Protein AF-A0A1Y2ER48-F1 (afdb_monomer_lite)

Foldseek 3Di:
DDDDPPPPPDPPDDDPPPFQQQDAWADPAFFGWHFPVLLVVQVWDFDPPRGPPDDPGTTTTHQRWFDDPNAIFTWGFQVPAPADWDAPRDPGDRRTTTHRHFPQCQFFQPWFDDPPWIFTWHQQVPDDACADWAFPRTPHDRSTTGRTHFWPQFAQDWFDPVPFIFGWHQQVPDDACADWAFPRTPGDRSGTGRTNFKPQFFQDWFDPVPFIFTWHQQVPDDACADWAFPRTPGDRSGTTRTHDDFWPVWFQDWFDDPPFIFTWHQQVVDDACADWAAPRTPTDRSTTTRTHFWCVFFQDWFDDPPFIFTWHQQVPDDACADWAFPRTPGDRSGTGRTHHPKPQFAQDWFDPVPFIFGWHQQVVDDAQKDWAAPRTPIDRRTTTRTHFQFQDWFADPVGQIFTWHQQVVDDQPADWAAPRGHTDRRTTTRRPDPPPQAFQQDWFADPVGQIFGWHQVVVDPQCADWAAPRTPGDRRTTTRRHQPQFAQDWFDDPHFIFGWHQQVVDDAPADWAAPRTPHDRSTTTRGHHPPQQCQQAQDWFDDPLWIFGWHQQVVDDLPAFDWAADRTPTPRRTTTGTHLWPVQFQQPWFDDPPFIFGWHQCVVDPLPAFDWAAPRTRTHRSGTTRTHNPPPPVQWAQDWFDDPRFIFGWHQCVVDPQPDPDWAFPRTPDDRSGTTRTDDDDDDDDDDDDDDDADDFFFDWFDPPPWIWTKHQCVVDPAPDPDWDPPRTPHPSRIITRTDDPPDDDPPPDDDPPPFWFDWFDDDPWIWTKHFCVVDDDPDDDWDPDRTPDPRRITTDTDDDDDDDDAFQDWWDDPHFIFGKHFCVPDPAPDPDWAQVGGPDDPGITTHGDDDDDDDDFPWFQDWFDDPHFIWGWHQVVPDDQPQPDWDFPRIPGPRRIITRTDDDDDDDDDDDDDDDDDPWFFDWWDDPHFIFGKHQCVPDPAPDPDWAQVRTPGDPGITTHGDDDDDDDDDDWFFDWFDDPHFIWGWHQCVPDPQPDPDWAFPRTPDPRRIITRTDDDDDDDDDDDDDAAAAQDWFDDPHFIFGWHQQVVDDQPDPDWDPPRHDDPRIITRTDDDDDPDDPDDDDDPCVVVPPDDDDDDDDDDADVVPPVVPLVVVQVVCCVPVVDNDASVNSVVPDDHPAFDDDPVVPPVQPADEDEPDDPVVVVVCQDVQHKEKDWGDDPNAIWIKIWGHAQDDPDPVDDHPVRIDIDGQGRDPVSVSVVSVVDDDHYYYYDYDDDDDDDDD

pLDDT: mean 73.16, std 18.28, range [24.61, 97.31]

Structure (mmCIF, N/CA/C/O backbone):
data_AF-A0A1Y2ER48-F1
#
_entry.id   AF-A0A1Y2ER48-F1
#
loop_
_atom_site.group_PDB
_atom_site.id
_atom_site.type_symbol
_atom_site.label_atom_id
_atom_site.label_alt_id
_atom_site.label_comp_id
_atom_site.label_asym_id
_atom_site.label_entity_id
_atom_site.label_seq_id
_atom_site.pdbx_PDB_ins_code
_atom_site.Cartn_x
_atom_site.Cartn_y
_atom_site.Cartn_z
_atom_site.occupancy
_atom_site.B_iso_or_equiv
_atom_site.auth_seq_id
_atom_site.auth_comp_id
_atom_site.auth_asym_id
_atom_site.auth_atom_id
_atom_site.pdbx_PDB_model_num
ATOM 1 N N . MET A 1 1 ? -72.397 -48.674 6.078 1.00 40.19 1 MET A N 1
ATOM 2 C CA . MET A 1 1 ? -71.925 -48.818 7.472 1.00 40.19 1 MET A CA 1
ATOM 3 C C . MET A 1 1 ? -70.650 -48.005 7.613 1.00 40.19 1 MET A C 1
ATOM 5 O O . MET A 1 1 ? -69.672 -48.382 6.992 1.00 40.19 1 MET A O 1
ATOM 9 N N . HIS A 1 2 ? -70.646 -46.890 8.345 1.00 35.91 2 HIS A N 1
ATOM 10 C CA . HIS A 1 2 ? -69.395 -46.201 8.678 1.00 35.91 2 HIS A CA 1
ATOM 11 C C . HIS A 1 2 ? -69.471 -45.649 10.099 1.00 35.91 2 HIS A C 1
ATOM 13 O O . HIS A 1 2 ? -70.317 -44.817 10.417 1.00 35.91 2 HIS A O 1
ATOM 19 N N . ILE A 1 3 ? -68.620 -46.216 10.954 1.00 42.09 3 ILE A N 1
ATOM 20 C CA . ILE A 1 3 ? -68.550 -45.977 12.394 1.00 42.09 3 ILE A CA 1
ATOM 21 C C . ILE A 1 3 ? -67.647 -44.769 12.655 1.00 42.09 3 ILE A C 1
ATOM 23 O O . ILE A 1 3 ? -66.603 -44.597 12.031 1.00 42.09 3 ILE A O 1
ATOM 27 N N . ASN A 1 4 ? -68.105 -43.928 13.578 1.00 41.94 4 ASN A N 1
ATOM 28 C CA . ASN A 1 4 ? -67.608 -42.598 13.894 1.00 41.94 4 ASN A CA 1
ATOM 29 C C . ASN A 1 4 ? -66.475 -42.674 14.940 1.00 41.94 4 ASN A C 1
ATOM 31 O O . ASN A 1 4 ? -66.715 -42.994 16.101 1.00 41.94 4 ASN A O 1
ATOM 35 N N . THR A 1 5 ? -65.241 -42.370 14.535 1.00 43.50 5 THR A N 1
ATOM 36 C CA . THR A 1 5 ? -63.988 -42.485 15.317 1.00 43.50 5 THR A CA 1
ATOM 37 C C . THR A 1 5 ? -63.682 -41.287 16.231 1.00 43.50 5 THR A C 1
ATOM 39 O O . THR A 1 5 ? -62.557 -41.121 16.696 1.00 43.50 5 THR A O 1
ATOM 42 N N . ARG A 1 6 ? -64.670 -40.438 16.539 1.00 42.62 6 ARG A N 1
ATOM 43 C CA . ARG A 1 6 ? -64.454 -39.171 17.267 1.00 42.62 6 ARG A CA 1
ATOM 44 C C . ARG A 1 6 ? -64.224 -39.272 18.782 1.00 42.62 6 ARG A C 1
ATOM 46 O O . ARG A 1 6 ? -64.062 -38.232 19.405 1.00 42.62 6 ARG A O 1
ATOM 53 N N . PHE A 1 7 ? -64.178 -40.461 19.388 1.00 45.84 7 PHE A N 1
ATOM 54 C CA . PHE A 1 7 ? -64.230 -40.567 20.858 1.00 45.84 7 PHE A CA 1
ATOM 55 C C . PHE A 1 7 ? -62.987 -41.127 21.569 1.00 45.84 7 PHE A C 1
ATOM 57 O O . PHE A 1 7 ? -63.009 -41.254 22.787 1.00 45.84 7 PHE A O 1
ATOM 64 N N . VAL A 1 8 ? -61.884 -41.423 20.865 1.00 49.72 8 VAL A N 1
ATOM 65 C CA . VAL A 1 8 ? -60.679 -42.020 21.502 1.00 49.72 8 VAL A CA 1
ATOM 66 C C . VAL A 1 8 ? -59.425 -41.128 21.406 1.00 49.72 8 VAL A C 1
ATOM 68 O O . VAL A 1 8 ? -58.370 -41.472 21.925 1.00 49.72 8 VAL A O 1
ATOM 71 N N . LEU A 1 9 ? -59.523 -39.923 20.829 1.00 46.06 9 LEU A N 1
ATOM 72 C CA . LEU A 1 9 ? -58.372 -39.038 20.580 1.00 46.06 9 LEU A CA 1
ATOM 73 C C . LEU A 1 9 ? -58.344 -37.780 21.476 1.00 46.06 9 LEU A C 1
ATOM 75 O O . LEU A 1 9 ? -58.152 -36.670 20.988 1.00 46.06 9 LEU A O 1
ATOM 79 N N . SER A 1 10 ? -58.573 -37.916 22.787 1.00 44.12 10 SER A N 1
ATOM 80 C CA . SER A 1 10 ? -58.557 -36.761 23.713 1.00 44.12 10 SER A CA 1
ATOM 81 C C . SER A 1 10 ? -57.712 -36.938 24.981 1.00 44.12 10 SER A C 1
ATOM 83 O O . SER A 1 10 ? -57.860 -36.143 25.902 1.00 44.12 10 SER A O 1
ATOM 85 N N . LEU A 1 11 ? -56.797 -37.919 25.047 1.00 43.28 11 LEU A N 1
ATOM 86 C CA . LEU A 1 11 ? -56.017 -38.172 26.277 1.00 43.28 11 LEU A CA 1
ATOM 87 C C . LEU A 1 11 ? -54.481 -38.237 26.133 1.00 43.28 11 LEU A C 1
ATOM 89 O O . LEU A 1 11 ? -53.802 -38.589 27.089 1.00 43.28 11 LEU A O 1
ATOM 93 N N . LEU A 1 12 ? -53.891 -37.850 24.996 1.00 44.22 12 LEU A N 1
ATOM 94 C CA . LEU A 1 12 ? -52.426 -37.750 24.854 1.00 44.22 12 LEU A CA 1
ATOM 95 C C . LEU A 1 12 ? -52.010 -36.431 24.181 1.00 44.22 12 LEU A C 1
ATOM 97 O O . LEU A 1 12 ? -51.797 -36.412 22.977 1.00 44.22 12 LEU A O 1
ATOM 101 N N . ALA A 1 13 ? -51.898 -35.337 24.947 1.00 42.72 13 ALA A N 1
ATOM 102 C CA . ALA A 1 13 ? -51.039 -34.178 24.628 1.00 42.72 13 ALA A CA 1
ATOM 103 C C . ALA A 1 13 ? -51.078 -33.120 25.752 1.00 42.72 13 ALA A C 1
ATOM 105 O O . ALA A 1 13 ? -51.544 -32.001 25.563 1.00 42.72 13 ALA A O 1
ATOM 106 N N . ALA A 1 14 ? -50.578 -33.456 26.939 1.00 42.84 14 ALA A N 1
ATOM 107 C CA . ALA A 1 14 ? -50.195 -32.457 27.937 1.00 42.84 14 ALA A CA 1
ATOM 108 C C . ALA A 1 14 ? -48.797 -32.808 28.450 1.00 42.84 14 ALA A C 1
ATOM 110 O O . ALA A 1 14 ? -48.622 -33.253 29.579 1.00 42.84 14 ALA A O 1
ATOM 111 N N . ILE A 1 15 ? -47.797 -32.668 27.577 1.00 48.53 15 ILE A N 1
ATOM 112 C CA . ILE A 1 15 ? -46.402 -32.643 28.012 1.00 48.53 15 ILE A CA 1
ATOM 113 C C . ILE A 1 15 ? -46.152 -31.203 28.477 1.00 48.53 15 ILE A C 1
ATOM 115 O O . ILE A 1 15 ? -46.236 -30.295 27.644 1.00 48.53 15 ILE A O 1
ATOM 119 N N . PRO A 1 16 ? -45.887 -30.943 29.769 1.00 43.94 16 PRO A N 1
ATOM 120 C CA . PRO A 1 16 ? -45.388 -29.643 30.181 1.00 43.94 16 PRO A CA 1
ATOM 121 C C . PRO A 1 16 ? -44.050 -29.432 29.470 1.00 43.94 16 PRO A C 1
ATOM 123 O O . PRO A 1 16 ? -43.072 -30.124 29.742 1.00 43.94 16 PRO A O 1
ATOM 126 N N . THR A 1 17 ? -44.012 -28.510 28.509 1.00 49.41 17 THR A N 1
ATOM 127 C CA . THR A 1 17 ? -42.757 -28.010 27.946 1.00 49.41 17 THR A CA 1
ATOM 128 C C . THR A 1 17 ? -41.967 -27.417 29.103 1.00 49.41 17 THR A C 1
ATOM 130 O O . THR A 1 17 ? -42.352 -26.380 29.645 1.00 49.41 17 THR A O 1
ATOM 133 N N . VAL A 1 18 ? -40.938 -28.138 29.533 1.00 47.84 18 VAL A N 1
ATOM 134 C CA . VAL A 1 18 ? -40.094 -27.799 30.675 1.00 47.84 18 VAL A CA 1
ATOM 135 C C . VAL A 1 18 ? -39.464 -26.428 30.414 1.00 47.84 18 VAL A C 1
ATOM 137 O O . VAL A 1 18 ? -38.852 -26.205 29.371 1.00 47.84 18 VAL A O 1
ATOM 140 N N . PHE A 1 19 ? -39.695 -25.502 31.340 1.00 50.00 19 PHE A N 1
ATOM 141 C CA . PHE A 1 19 ? -39.232 -24.117 31.326 1.00 50.00 19 PHE A CA 1
ATOM 142 C C . PHE A 1 19 ? -37.706 -24.057 31.203 1.00 50.00 19 PHE A C 1
ATOM 144 O O . PHE A 1 19 ? -37.000 -24.644 32.024 1.00 50.00 19 PHE A O 1
ATOM 151 N N . ALA A 1 20 ? -37.177 -23.362 30.197 1.00 68.44 20 ALA A N 1
ATOM 152 C CA . ALA A 1 20 ? -35.742 -23.361 29.927 1.00 68.44 20 ALA A CA 1
ATOM 153 C C . ALA A 1 20 ? -35.018 -22.264 30.725 1.00 68.44 20 ALA A C 1
ATOM 155 O O . ALA A 1 20 ? -34.352 -21.402 30.153 1.00 68.44 20 ALA A O 1
ATOM 156 N N . VAL A 1 21 ? -35.110 -22.301 32.059 1.00 87.94 21 VAL A N 1
ATOM 157 C CA . VAL A 1 21 ? -34.095 -21.631 32.886 1.00 87.94 21 VAL A CA 1
ATOM 158 C C . VAL A 1 21 ? -32.742 -22.223 32.492 1.00 87.94 21 VAL A C 1
ATOM 160 O O . VAL A 1 21 ? -32.607 -23.440 32.376 1.00 87.94 21 VAL A O 1
ATOM 163 N N . ASN A 1 22 ? -31.754 -21.360 32.265 1.00 91.62 22 ASN A N 1
ATOM 164 C CA . ASN A 1 22 ? -30.463 -21.663 31.638 1.00 91.62 22 ASN A CA 1
ATOM 165 C C . ASN A 1 22 ? -30.495 -21.910 30.115 1.00 91.62 22 ASN A C 1
ATOM 167 O O . ASN A 1 22 ? -29.475 -22.278 29.541 1.00 91.62 22 ASN A O 1
ATOM 171 N N . GLY A 1 23 ? -31.627 -21.688 29.444 1.00 92.50 23 GLY A N 1
ATOM 172 C CA . GLY A 1 23 ? -31.725 -21.729 27.984 1.00 92.50 23 GLY A CA 1
ATOM 173 C C . GLY A 1 23 ? -31.252 -20.440 27.306 1.00 92.50 23 GLY A C 1
ATOM 174 O O . GLY A 1 23 ? -31.146 -19.388 27.943 1.00 92.50 23 GLY A O 1
ATOM 175 N N . LYS A 1 24 ? -31.000 -20.515 25.990 1.00 93.56 24 LYS A N 1
ATOM 176 C CA . LYS A 1 24 ? -30.759 -19.338 25.135 1.00 93.56 24 LYS A CA 1
ATOM 177 C C . LYS A 1 24 ? -31.952 -18.390 25.161 1.00 93.56 24 LYS A C 1
ATOM 179 O O . LYS A 1 24 ? -33.103 -18.827 25.151 1.00 93.56 24 LYS A O 1
ATOM 184 N N . CYS A 1 25 ? -31.670 -17.095 25.098 1.00 94.12 25 CYS A N 1
ATOM 185 C CA . CYS A 1 25 ? -32.704 -16.106 24.834 1.00 94.12 25 CYS A CA 1
ATOM 186 C C . CYS A 1 25 ? -33.351 -16.308 23.453 1.00 94.12 25 CYS A C 1
ATOM 188 O O . CYS A 1 25 ? -32.705 -16.709 22.484 1.00 94.12 25 CYS A O 1
ATOM 190 N N . ALA A 1 26 ? -34.637 -15.985 23.350 1.00 91.62 26 ALA A N 1
ATOM 191 C CA . ALA A 1 26 ? -35.367 -15.948 22.090 1.00 91.62 26 ALA A CA 1
ATOM 192 C C . ALA A 1 26 ? -34.934 -14.752 21.212 1.00 91.62 26 ALA A C 1
ATOM 194 O O . ALA A 1 26 ? -34.232 -13.842 21.657 1.00 91.62 26 ALA A O 1
ATOM 195 N N . ASN A 1 27 ? -35.399 -14.735 19.957 1.00 88.25 27 ASN A N 1
ATOM 196 C CA . ASN A 1 27 ? -35.207 -13.635 18.999 1.00 88.25 27 ASN A CA 1
ATOM 197 C C . ASN A 1 27 ? -33.740 -13.342 18.619 1.00 88.25 27 ASN A C 1
ATOM 199 O O . ASN A 1 27 ? -33.394 -12.196 18.340 1.00 88.25 27 ASN A O 1
ATOM 203 N N . GLY A 1 28 ? -32.873 -14.362 18.608 1.00 84.69 28 GLY A N 1
ATOM 204 C CA . GLY A 1 28 ? -31.480 -14.228 18.151 1.00 84.69 28 GLY A CA 1
ATOM 205 C C . GLY A 1 28 ? -30.582 -13.407 19.081 1.00 84.69 28 GLY A C 1
ATOM 206 O O . GLY A 1 28 ? -29.547 -12.903 18.652 1.00 84.69 28 GLY A O 1
ATOM 207 N N . ARG A 1 29 ? -30.985 -13.234 20.343 1.00 91.06 29 ARG A N 1
ATOM 208 C CA . ARG A 1 29 ? -30.207 -12.516 21.355 1.00 91.06 29 ARG A CA 1
ATOM 209 C C . ARG A 1 29 ? -29.170 -13.432 22.002 1.00 91.06 29 ARG A C 1
ATOM 211 O O . ARG A 1 29 ? -29.495 -14.526 22.459 1.00 91.06 29 ARG A O 1
ATOM 218 N N . ASN A 1 30 ? -27.934 -12.945 22.093 1.00 90.88 30 ASN A N 1
ATOM 219 C CA . ASN A 1 30 ? -26.825 -13.653 22.730 1.00 90.88 30 ASN A CA 1
ATOM 220 C C . ASN A 1 30 ? -26.889 -13.452 24.250 1.00 90.88 30 ASN A C 1
ATOM 222 O O . ASN A 1 30 ? -26.305 -12.517 24.801 1.00 90.88 30 ASN A O 1
ATOM 226 N N . GLY A 1 31 ? -27.645 -14.318 24.919 1.00 94.69 31 GLY A N 1
ATOM 227 C CA . GLY A 1 31 ? -27.828 -14.290 26.364 1.00 94.69 31 GLY A CA 1
ATOM 228 C C . GLY A 1 31 ? -28.447 -15.575 26.900 1.00 94.69 31 GLY A C 1
ATOM 229 O O . GLY A 1 31 ? -28.798 -16.480 26.139 1.00 94.69 31 GLY A O 1
ATOM 230 N N . ILE A 1 32 ? -28.598 -15.633 28.220 1.00 96.38 32 ILE A N 1
ATOM 231 C CA . ILE A 1 32 ? -29.151 -16.781 28.944 1.00 96.38 32 ILE A CA 1
ATOM 232 C C . ILE A 1 32 ? -30.364 -16.369 29.787 1.00 96.38 32 ILE A C 1
ATOM 234 O O . ILE A 1 32 ? -30.383 -15.293 30.385 1.00 96.38 32 ILE A O 1
ATOM 238 N N . CYS A 1 33 ? -31.384 -17.220 29.852 1.00 95.81 33 CYS A N 1
ATOM 239 C CA . CYS A 1 33 ? -32.574 -17.000 30.671 1.00 95.81 33 CYS A CA 1
ATOM 240 C C . CYS A 1 33 ? -32.323 -17.397 32.131 1.00 95.81 33 CYS A C 1
ATOM 242 O O . CYS A 1 33 ? -32.301 -18.580 32.469 1.00 95.81 33 CYS A O 1
ATOM 244 N N . ILE A 1 34 ? -32.114 -16.405 33.003 1.00 95.62 34 ILE A N 1
ATOM 245 C CA . ILE A 1 34 ? -31.800 -16.588 34.433 1.00 95.62 34 ILE A CA 1
ATOM 246 C C . ILE A 1 34 ? -32.534 -15.563 35.304 1.00 95.62 34 ILE A C 1
ATOM 248 O O . ILE A 1 34 ? -33.138 -14.608 34.810 1.00 95.62 34 ILE A O 1
ATOM 252 N N . ALA A 1 35 ? -32.487 -15.745 36.625 1.00 95.81 35 ALA A N 1
ATOM 253 C CA . ALA A 1 35 ? -33.073 -14.793 37.557 1.00 95.81 35 ALA A CA 1
ATOM 254 C C . ALA A 1 35 ? -32.411 -13.408 37.447 1.00 95.81 35 ALA A C 1
ATOM 256 O O . ALA A 1 35 ? -31.191 -13.289 37.342 1.00 95.81 35 ALA A O 1
ATOM 257 N N . THR A 1 36 ? -33.222 -12.352 37.536 1.00 94.94 36 THR A N 1
ATOM 258 C CA . THR A 1 36 ? -32.786 -10.947 37.429 1.00 94.94 36 THR A CA 1
ATOM 259 C C . THR A 1 36 ? -31.663 -10.628 38.424 1.00 94.94 36 THR A C 1
ATOM 261 O O . THR A 1 36 ? -30.679 -10.000 38.048 1.00 94.94 36 THR A O 1
ATOM 264 N N . GLY A 1 37 ? -31.758 -11.125 39.664 1.00 95.81 37 GLY A N 1
ATOM 265 C CA . GLY A 1 37 ? -30.706 -10.955 40.675 1.00 95.81 37 GLY A CA 1
ATOM 266 C C . GLY A 1 37 ? -29.392 -11.652 40.305 1.00 95.81 37 GLY A C 1
ATOM 267 O O . GLY A 1 37 ? -28.325 -11.065 40.450 1.00 95.81 37 GLY A O 1
ATOM 268 N N . THR A 1 38 ? -29.456 -12.867 39.748 1.00 96.00 38 THR A N 1
ATOM 269 C CA . THR A 1 38 ? -28.268 -13.575 39.245 1.00 96.00 38 THR A CA 1
ATOM 270 C C . THR A 1 38 ? -27.633 -12.814 38.087 1.00 96.00 38 THR A C 1
ATOM 272 O O . THR A 1 38 ? -26.420 -12.656 38.066 1.00 96.00 38 THR A O 1
ATOM 275 N N . CYS A 1 39 ? -28.437 -12.288 37.160 1.00 96.50 39 CYS A N 1
ATOM 276 C CA . CYS A 1 39 ? -27.930 -11.482 36.053 1.00 96.50 39 CYS A CA 1
ATOM 277 C C . CYS A 1 39 ? -27.135 -10.262 36.543 1.00 96.50 39 CYS A C 1
ATOM 279 O O . CYS A 1 39 ? -25.997 -10.059 36.119 1.00 96.50 39 CYS A O 1
ATOM 281 N N . SER A 1 40 ? -27.696 -9.503 37.493 1.00 95.69 40 SER A N 1
ATOM 282 C CA . SER A 1 40 ? -27.035 -8.330 38.075 1.00 95.69 40 SER A CA 1
ATOM 283 C C . SER A 1 40 ? -25.745 -8.682 38.821 1.00 95.69 40 SER A C 1
ATOM 285 O O . SER A 1 40 ? -24.763 -7.956 38.697 1.00 95.69 40 SER A O 1
ATOM 287 N N . ASN A 1 41 ? -25.705 -9.811 39.539 1.00 96.44 41 ASN A N 1
ATOM 288 C CA . ASN A 1 41 ? -24.506 -10.252 40.267 1.00 96.44 41 ASN A CA 1
ATOM 289 C C . ASN A 1 41 ? -23.323 -10.579 39.344 1.00 96.44 41 ASN A C 1
ATOM 291 O O . ASN A 1 41 ? -22.175 -10.457 39.758 1.00 96.44 41 ASN A O 1
ATOM 295 N N . TYR A 1 42 ? -23.596 -10.973 38.099 1.00 95.75 42 TYR A N 1
ATOM 296 C CA . TYR A 1 42 ? -22.577 -11.220 37.077 1.00 95.75 42 TYR A CA 1
ATOM 297 C C . TYR A 1 42 ? -22.378 -10.020 36.131 1.00 95.75 42 TYR A C 1
ATOM 299 O O . TYR A 1 42 ? -21.743 -10.154 35.088 1.00 95.75 42 TYR A O 1
ATOM 307 N N . GLY A 1 43 ? -22.929 -8.846 36.462 1.00 95.38 43 GLY A N 1
ATOM 308 C CA . GLY A 1 43 ? -22.774 -7.626 35.663 1.00 95.38 43 GLY A CA 1
ATOM 309 C C . GLY A 1 43 ? -23.497 -7.643 34.309 1.00 95.38 43 GLY A C 1
ATOM 310 O O . GLY A 1 43 ? -23.224 -6.792 33.463 1.00 95.38 43 GLY A O 1
ATOM 311 N N . GLY A 1 44 ? -24.409 -8.593 34.086 1.00 96.00 44 GLY A N 1
ATOM 312 C CA . GLY A 1 44 ? -25.192 -8.686 32.856 1.00 96.00 44 GLY A CA 1
ATOM 313 C C . GLY A 1 44 ? -26.348 -7.681 32.799 1.00 96.00 44 GLY A C 1
ATOM 314 O O . GLY A 1 44 ? -26.781 -7.118 33.807 1.00 96.00 44 GLY A O 1
ATOM 315 N N . ARG A 1 45 ? -26.891 -7.461 31.598 1.00 96.56 45 ARG A N 1
ATOM 316 C CA . ARG A 1 45 ? -28.082 -6.628 31.356 1.00 96.56 45 ARG A CA 1
ATOM 317 C C . ARG A 1 45 ? -29.305 -7.505 31.136 1.00 96.56 45 ARG A C 1
ATOM 319 O O . ARG A 1 45 ? -29.261 -8.427 30.330 1.00 96.56 45 ARG A O 1
ATOM 326 N N . THR A 1 46 ? -30.411 -7.198 31.808 1.00 95.88 46 THR A N 1
ATOM 327 C CA . THR A 1 46 ? -31.665 -7.939 31.618 1.00 95.88 46 THR A CA 1
ATOM 328 C C . THR A 1 46 ? -32.527 -7.350 30.504 1.00 95.88 46 THR A C 1
ATOM 330 O O . THR A 1 46 ? -32.599 -6.134 30.331 1.00 95.88 46 THR A O 1
ATOM 333 N N . SER A 1 47 ? -33.233 -8.213 29.772 1.00 94.12 47 SER A N 1
ATOM 334 C CA . SER A 1 47 ? -34.270 -7.831 28.813 1.00 94.12 47 SER A CA 1
ATOM 335 C C . SER A 1 47 ? -35.561 -8.632 29.035 1.00 94.12 47 SER A C 1
ATOM 337 O O . SER A 1 47 ? -35.542 -9.837 29.302 1.00 94.12 47 SER A O 1
ATOM 339 N N . ASN A 1 48 ? -36.700 -7.935 28.975 1.00 93.06 48 ASN A N 1
ATOM 340 C CA . ASN A 1 48 ? -38.026 -8.513 29.216 1.00 93.06 48 ASN A CA 1
ATOM 341 C C . ASN A 1 48 ? -38.560 -9.219 27.958 1.00 93.06 48 ASN A C 1
ATOM 343 O O . ASN A 1 48 ? -38.285 -8.786 26.843 1.00 93.06 48 ASN A O 1
ATOM 347 N N . GLY A 1 49 ? -39.364 -10.273 28.141 1.00 89.88 49 GLY A N 1
ATOM 348 C CA . GLY A 1 49 ? -40.102 -10.938 27.055 1.00 89.88 49 GLY A CA 1
ATOM 349 C C . GLY A 1 49 ? -39.264 -11.811 26.113 1.00 89.88 49 GLY A C 1
ATOM 350 O O . GLY A 1 49 ? -39.818 -12.440 25.219 1.00 89.88 49 GLY A O 1
ATOM 351 N N . ASN A 1 50 ? -37.947 -11.889 26.321 1.00 93.38 50 ASN A N 1
ATOM 352 C CA . ASN A 1 50 ? -37.036 -12.690 25.497 1.00 93.38 50 ASN A CA 1
ATOM 353 C C . ASN A 1 50 ? -36.775 -14.091 26.060 1.00 93.38 50 ASN A C 1
ATOM 355 O O . ASN A 1 50 ? -35.933 -14.807 25.528 1.00 93.38 50 ASN A O 1
ATOM 359 N N . CYS A 1 51 ? -37.482 -14.485 27.117 1.00 93.38 51 CYS A N 1
ATOM 360 C CA . CYS A 1 51 ? -37.439 -15.844 27.633 1.00 93.38 51 CYS A CA 1
ATOM 361 C C . CYS A 1 51 ? -38.819 -16.506 27.511 1.00 93.38 51 CYS A C 1
ATOM 363 O O . CYS A 1 51 ? -39.820 -15.875 27.872 1.00 93.38 51 CYS A O 1
ATOM 365 N N . PRO A 1 52 ? -38.923 -17.728 26.955 1.00 83.06 52 PRO A N 1
ATOM 366 C CA . PRO A 1 52 ? -40.218 -18.331 26.658 1.00 83.06 52 PRO A CA 1
ATOM 367 C C . PRO A 1 52 ? -40.998 -18.697 27.931 1.00 83.06 52 PRO A C 1
ATOM 369 O O . PRO A 1 52 ? -40.664 -19.666 28.597 1.00 83.06 52 PRO A O 1
ATOM 372 N N . ARG A 1 53 ? -42.109 -17.989 28.197 1.00 72.06 53 ARG A N 1
ATOM 373 C CA . ARG A 1 53 ? -43.092 -18.288 29.268 1.00 72.06 53 ARG A CA 1
ATOM 374 C C . ARG A 1 53 ? -42.575 -18.184 30.711 1.00 72.06 53 ARG A C 1
ATOM 376 O O . ARG A 1 53 ? -43.179 -18.777 31.605 1.00 72.06 53 ARG A O 1
ATOM 383 N N . ASP A 1 54 ? -41.521 -17.418 30.964 1.00 72.69 54 ASP A N 1
ATOM 384 C CA . ASP A 1 54 ? -40.942 -17.410 32.305 1.00 72.69 54 ASP A CA 1
ATOM 385 C C . ASP A 1 54 ? -41.633 -16.441 33.279 1.00 72.69 54 ASP A C 1
ATOM 387 O O . ASP A 1 54 ? -42.190 -15.411 32.895 1.00 72.69 54 ASP A O 1
ATOM 391 N N . GLY A 1 55 ? -41.600 -16.797 34.569 1.00 78.25 55 GLY A N 1
ATOM 392 C CA . GLY A 1 55 ? -42.165 -15.988 35.650 1.00 78.25 55 GLY A CA 1
ATOM 393 C C . GLY A 1 55 ? -41.478 -14.627 35.798 1.00 78.25 55 GLY A C 1
ATOM 394 O O . GLY A 1 55 ? -40.351 -14.436 35.350 1.00 78.25 55 GLY A O 1
ATOM 395 N N . ASN A 1 56 ? -42.134 -13.695 36.499 1.00 84.62 56 ASN A N 1
ATOM 396 C CA . ASN A 1 56 ? -41.760 -12.271 36.593 1.00 84.62 56 ASN A CA 1
ATOM 397 C C . ASN A 1 56 ? -40.275 -11.971 36.915 1.00 84.62 56 ASN A C 1
ATOM 399 O O . ASN A 1 56 ? -39.794 -10.883 36.596 1.00 84.62 56 ASN A O 1
ATOM 403 N N . ASN A 1 57 ? -39.550 -12.910 37.536 1.00 90.94 57 ASN A N 1
ATOM 404 C CA . ASN A 1 57 ? -38.151 -12.743 37.938 1.00 90.94 57 ASN A CA 1
ATOM 405 C C . ASN A 1 57 ? -37.112 -13.364 36.995 1.00 90.94 57 ASN A C 1
ATOM 407 O O . ASN A 1 57 ? -35.925 -13.109 37.206 1.00 90.94 57 ASN A O 1
ATOM 411 N N . ILE A 1 58 ? -37.503 -14.135 35.980 1.00 93.69 58 ILE A N 1
ATOM 412 C CA . ILE A 1 58 ? -36.575 -14.693 34.990 1.00 93.69 58 ILE A CA 1
ATOM 413 C C . ILE A 1 58 ? -36.579 -13.799 33.755 1.00 93.69 58 ILE A C 1
ATOM 415 O O . ILE A 1 58 ? -37.624 -13.488 33.186 1.00 93.69 58 ILE A O 1
ATOM 419 N N . LYS A 1 59 ? -35.391 -13.354 33.358 1.00 94.25 59 LYS A N 1
ATOM 420 C CA . LYS A 1 59 ? -35.203 -12.450 32.226 1.00 94.25 59 LYS A CA 1
ATOM 421 C C . LYS A 1 59 ? -34.023 -12.917 31.396 1.00 94.25 59 LYS A C 1
ATOM 423 O O . LYS A 1 59 ? -33.132 -13.606 31.890 1.00 94.25 59 LYS A O 1
ATOM 428 N N . CYS A 1 60 ? -34.004 -12.500 30.137 1.00 96.19 60 CYS A N 1
ATOM 429 C CA . CYS A 1 60 ? -32.862 -12.752 29.276 1.00 96.19 60 CYS A CA 1
ATOM 430 C C . CYS A 1 60 ? -31.704 -11.877 29.753 1.00 96.19 60 CYS A C 1
ATOM 432 O O . CYS A 1 60 ? -31.829 -10.652 29.754 1.00 96.19 60 CYS A O 1
ATOM 434 N N . CYS A 1 61 ? -30.616 -12.501 30.189 1.00 97.19 61 CYS A N 1
ATOM 435 C CA . CYS A 1 61 ? -29.412 -11.837 30.652 1.00 97.19 61 CYS A CA 1
ATOM 436 C C . CYS A 1 61 ? -28.355 -11.821 29.544 1.00 97.19 61 CYS A C 1
ATOM 438 O O . CYS A 1 61 ? -27.875 -12.869 29.114 1.00 97.19 61 CYS A O 1
ATOM 440 N N . GLU A 1 62 ? -28.000 -10.627 29.089 1.00 96.50 62 GLU A N 1
ATOM 441 C CA . GLU A 1 62 ? -27.086 -10.367 27.976 1.00 96.50 62 GLU A CA 1
ATOM 442 C C . GLU A 1 62 ? -25.818 -9.664 28.473 1.00 96.50 62 GLU A C 1
ATOM 444 O O . GLU A 1 62 ? -25.803 -9.087 29.561 1.00 96.50 62 GLU A O 1
ATOM 449 N N . ASN A 1 63 ? -24.770 -9.638 27.643 1.00 94.75 63 ASN A N 1
ATOM 450 C CA . ASN A 1 63 ? -23.521 -8.906 27.910 1.00 94.75 63 ASN A CA 1
ATOM 451 C C . ASN A 1 63 ? -22.867 -9.254 29.257 1.00 94.75 63 ASN A C 1
ATOM 453 O O . ASN A 1 63 ? -22.304 -8.389 29.924 1.00 94.75 63 ASN A O 1
ATOM 457 N N . ILE A 1 64 ? -22.952 -10.520 29.660 1.00 96.94 64 ILE A N 1
ATOM 458 C CA . ILE A 1 64 ? -22.293 -11.000 30.869 1.00 96.94 64 ILE A CA 1
ATOM 459 C C . ILE A 1 64 ? -20.793 -11.110 30.569 1.00 96.94 64 ILE A C 1
ATOM 461 O O . ILE A 1 64 ? -20.374 -11.922 29.736 1.00 96.94 64 ILE A O 1
ATOM 465 N N . SER A 1 65 ? -19.984 -10.276 31.216 1.00 95.56 65 SER A N 1
ATOM 466 C CA . SER A 1 65 ? -18.528 -10.355 31.133 1.00 95.56 65 SER A CA 1
ATOM 467 C C . SER A 1 65 ? -17.990 -11.405 32.104 1.00 95.56 65 SER A C 1
ATOM 469 O O . SER A 1 65 ? -18.606 -11.742 33.114 1.00 95.56 65 SER A O 1
ATOM 471 N N . CYS A 1 66 ? -16.824 -11.951 31.788 1.00 96.06 66 CYS A N 1
ATOM 472 C CA . CYS A 1 66 ? -16.116 -12.886 32.651 1.00 96.06 66 CYS A CA 1
ATOM 473 C C . CYS A 1 66 ? -14.619 -12.590 32.592 1.00 96.06 66 CYS A C 1
ATOM 475 O O . CYS A 1 66 ? -14.133 -12.062 31.596 1.00 96.06 66 CYS A O 1
ATOM 477 N N . ASN A 1 67 ? -13.881 -12.915 33.652 1.00 95.06 67 ASN A N 1
ATOM 478 C CA . ASN A 1 67 ? -12.429 -12.764 33.684 1.00 95.06 67 ASN A CA 1
ATOM 479 C C . ASN A 1 67 ? -11.785 -14.090 34.100 1.00 95.06 67 ASN A C 1
ATOM 481 O O . ASN A 1 67 ? -12.196 -14.706 35.092 1.00 95.06 67 ASN A O 1
ATOM 485 N N . VAL A 1 68 ? -10.798 -14.544 33.330 1.00 95.50 68 VAL A N 1
ATOM 486 C CA . VAL A 1 68 ? -9.996 -15.725 33.655 1.00 95.50 68 VAL A CA 1
ATOM 487 C C . VAL A 1 68 ? -8.530 -15.347 33.561 1.00 95.50 68 VAL A C 1
ATOM 489 O O . VAL A 1 68 ? -8.069 -14.929 32.510 1.00 95.50 68 VAL A O 1
ATOM 492 N N . ASN A 1 69 ? -7.795 -15.503 34.664 1.00 93.00 69 ASN A N 1
ATOM 493 C CA . ASN A 1 69 ? -6.361 -15.206 34.742 1.00 93.00 69 ASN A CA 1
ATOM 494 C C . ASN A 1 69 ? -5.982 -13.780 34.286 1.00 93.00 69 ASN A C 1
ATOM 496 O O . ASN A 1 69 ? -4.915 -13.580 33.721 1.00 93.00 69 ASN A O 1
ATOM 500 N N . GLY A 1 70 ? -6.849 -12.789 34.520 1.00 91.56 70 GLY A N 1
ATOM 501 C CA . GLY A 1 70 ? -6.628 -11.401 34.102 1.00 91.56 70 GLY A CA 1
ATOM 502 C C . GLY A 1 70 ? -7.153 -11.082 32.701 1.00 91.56 70 GLY A C 1
ATOM 503 O O . GLY A 1 70 ? -7.338 -9.910 32.382 1.00 91.56 70 GLY A O 1
ATOM 504 N N . GLU A 1 71 ? -7.487 -12.088 31.894 1.00 92.12 71 GLU A N 1
ATOM 505 C CA . GLU A 1 71 ? -8.032 -11.904 30.552 1.00 92.12 71 GLU A CA 1
ATOM 506 C C . GLU A 1 71 ? -9.560 -11.754 30.585 1.00 92.12 71 GLU A C 1
ATOM 508 O O . GLU A 1 71 ? -10.283 -12.573 31.161 1.00 92.12 71 GLU A O 1
ATOM 513 N N . SER A 1 72 ? -10.059 -10.692 29.948 1.00 93.69 72 SER A N 1
ATOM 514 C CA . SER A 1 72 ? -11.491 -10.403 29.843 1.00 93.69 72 SER A CA 1
ATOM 515 C C . SER A 1 72 ? -12.125 -11.183 28.690 1.00 93.69 72 SER A C 1
ATOM 517 O O . SER A 1 72 ? -11.719 -11.061 27.535 1.00 93.69 72 SER A O 1
ATOM 519 N N . GLY A 1 73 ? -13.158 -11.957 29.003 1.00 95.50 73 GLY A N 1
ATOM 520 C CA . GLY A 1 73 ? -13.988 -12.693 28.059 1.00 95.50 73 GLY A CA 1
ATOM 521 C C . GLY A 1 73 ? -15.455 -12.277 28.111 1.00 95.50 73 GLY A C 1
ATOM 522 O O . GLY A 1 73 ? -15.874 -11.401 28.873 1.00 95.50 73 GLY A O 1
ATOM 523 N N . SER A 1 74 ? -16.263 -12.937 27.290 1.00 96.25 74 SER A N 1
ATOM 524 C CA . SER A 1 74 ? -17.720 -12.802 27.297 1.00 96.25 74 SER A CA 1
ATOM 525 C C . SER A 1 74 ? -18.365 -14.166 27.490 1.00 96.25 74 SER A C 1
ATOM 527 O O . SER A 1 74 ? -17.954 -15.146 26.871 1.00 96.25 74 SER A O 1
ATOM 529 N N . CYS A 1 75 ? -19.377 -14.239 28.346 1.00 97.06 75 CYS A N 1
ATOM 530 C CA . CYS A 1 75 ? -20.139 -15.461 28.540 1.00 97.06 75 CYS A CA 1
ATOM 531 C C . CYS A 1 75 ? -21.057 -15.720 27.347 1.00 97.06 75 CYS A C 1
ATOM 533 O O . CYS A 1 75 ? -21.853 -14.861 26.970 1.00 97.06 75 CYS A O 1
ATOM 535 N N . MET A 1 76 ? -20.945 -16.908 26.766 1.00 96.25 76 MET A N 1
ATOM 536 C CA . MET A 1 76 ? -21.767 -17.358 25.645 1.00 96.25 76 MET A CA 1
ATOM 537 C C . MET A 1 76 ? -21.867 -18.881 25.647 1.00 96.25 76 MET A C 1
ATOM 539 O O . MET A 1 76 ? -21.149 -19.566 26.383 1.00 96.25 76 MET A O 1
ATOM 543 N N . PHE A 1 77 ? -22.754 -19.431 24.824 1.00 96.06 77 PHE A N 1
ATOM 544 C CA . PHE A 1 77 ? -22.837 -20.878 24.691 1.00 96.06 77 PHE A CA 1
ATOM 545 C C . PHE A 1 77 ? -21.551 -21.415 24.056 1.00 96.06 77 PHE A C 1
ATOM 547 O O . PHE A 1 77 ? -20.973 -20.794 23.167 1.00 96.06 77 PHE A O 1
ATOM 554 N N . ALA A 1 78 ? -21.074 -22.567 24.523 1.00 94.75 78 ALA A N 1
ATOM 555 C CA . ALA A 1 78 ? -19.783 -23.124 24.129 1.00 94.75 78 ALA A CA 1
ATOM 556 C C . ALA A 1 78 ? -19.673 -23.338 22.609 1.00 94.75 78 ALA A C 1
ATOM 558 O O . ALA A 1 78 ? -18.587 -23.211 22.057 1.00 94.75 78 ALA A O 1
ATOM 559 N N . ASN A 1 79 ? -20.796 -23.600 21.933 1.00 93.69 79 ASN A N 1
ATOM 560 C CA . ASN A 1 79 ? -20.869 -23.733 20.477 1.00 93.69 79 ASN A CA 1
ATOM 561 C C . ASN A 1 79 ? -20.838 -22.398 19.707 1.00 93.69 79 ASN A C 1
ATOM 563 O O . ASN A 1 79 ? -20.669 -22.414 18.494 1.00 93.69 79 ASN A O 1
ATOM 567 N N . GLU A 1 80 ? -21.000 -21.261 20.382 1.00 93.75 80 GLU A N 1
ATOM 568 C CA . GLU A 1 80 ? -20.900 -19.911 19.805 1.00 93.75 80 GLU A CA 1
ATOM 569 C C . GLU A 1 80 ? -19.531 -19.269 20.063 1.00 93.75 80 GLU A C 1
ATOM 571 O O . GLU A 1 80 ? -19.212 -18.224 19.496 1.00 93.75 80 GLU A O 1
ATOM 576 N N . CYS A 1 81 ? -18.707 -19.884 20.914 1.00 93.56 81 CYS A N 1
ATOM 577 C CA . CYS A 1 81 ? -17.387 -19.370 21.232 1.00 93.56 81 CYS A CA 1
ATOM 578 C C . CYS A 1 81 ? -16.384 -19.685 20.120 1.00 93.56 81 CYS A C 1
ATOM 580 O O . CYS A 1 81 ? -16.004 -20.833 19.911 1.00 93.56 81 CYS A O 1
ATOM 582 N N . SER A 1 82 ? -15.872 -18.643 19.465 1.00 90.75 82 SER A N 1
ATOM 583 C CA . SER A 1 82 ? -14.754 -18.742 18.517 1.00 90.75 82 SER A CA 1
ATOM 584 C C . SER A 1 82 ? -13.370 -18.707 19.194 1.00 90.75 82 SER A C 1
ATOM 586 O O . SER A 1 82 ? -12.354 -18.540 18.521 1.00 90.75 82 SER A O 1
ATOM 588 N N . GLY A 1 83 ? -13.320 -18.771 20.527 1.00 92.44 83 GLY A N 1
ATOM 589 C CA . GLY A 1 83 ? -12.120 -18.635 21.355 1.00 92.44 83 GLY A CA 1
ATOM 590 C C . GLY A 1 83 ? -11.931 -19.790 22.344 1.00 92.44 83 GLY A C 1
ATOM 591 O O . GLY A 1 83 ? -12.466 -20.880 22.152 1.00 92.44 83 GLY A O 1
ATOM 592 N N . THR A 1 84 ? -11.166 -19.564 23.414 1.00 94.06 84 THR A N 1
ATOM 593 C CA . THR A 1 84 ? -10.973 -20.566 24.475 1.00 94.06 84 THR A CA 1
ATOM 594 C C . THR A 1 84 ? -12.124 -20.482 25.475 1.00 94.06 84 THR A C 1
ATOM 596 O O . THR A 1 84 ? -12.407 -19.410 26.014 1.00 94.06 84 THR A O 1
ATOM 599 N N . THR A 1 85 ? -12.797 -21.608 25.730 1.00 96.44 85 THR A N 1
ATOM 600 C CA . THR A 1 85 ? -13.907 -21.676 26.692 1.00 96.44 85 THR A CA 1
ATOM 601 C C . THR A 1 85 ? -13.433 -22.079 28.086 1.00 96.44 85 THR A C 1
ATOM 603 O O . THR A 1 85 ? -12.757 -23.097 28.226 1.00 96.44 85 THR A O 1
ATOM 606 N N . TYR A 1 86 ? -13.896 -21.380 29.121 1.00 96.31 86 TYR A N 1
ATOM 607 C CA . TYR A 1 86 ? -13.655 -21.724 30.525 1.00 96.31 86 TYR A CA 1
ATOM 608 C C . TYR A 1 86 ? -14.975 -21.983 31.261 1.00 96.31 86 TYR A C 1
ATOM 610 O O . TYR A 1 86 ? -15.868 -21.130 31.304 1.00 96.31 86 TYR A O 1
ATOM 618 N N . SER A 1 87 ? -15.107 -23.176 31.844 1.00 96.00 87 SER A N 1
ATOM 619 C CA . SER A 1 87 ? -16.285 -23.589 32.618 1.00 96.00 87 SER A CA 1
ATOM 620 C C . SER A 1 87 ? -16.346 -22.895 33.989 1.00 96.00 87 SER A C 1
ATOM 622 O O . SER A 1 87 ? -15.313 -22.559 34.564 1.00 96.00 87 SER A O 1
ATOM 624 N N . GLY A 1 88 ? -17.553 -22.704 34.536 1.00 94.38 88 GLY A N 1
ATOM 625 C CA . GLY A 1 88 ? -17.763 -22.208 35.910 1.00 94.38 88 GLY A CA 1
ATOM 626 C C . GLY A 1 88 ? -17.499 -20.712 36.128 1.00 94.38 88 GLY A C 1
ATOM 627 O O . GLY A 1 88 ? -17.548 -20.233 37.256 1.00 94.38 88 GLY A O 1
ATOM 628 N N . LYS A 1 89 ? -17.214 -19.964 35.059 1.00 96.06 89 LYS A N 1
ATOM 629 C CA . LYS A 1 89 ? -16.946 -18.515 35.097 1.00 96.06 89 LYS A CA 1
ATOM 630 C C . LYS A 1 89 ? -18.141 -17.662 34.663 1.00 96.06 89 LYS A C 1
ATOM 632 O O . LYS A 1 89 ? -18.057 -16.442 34.701 1.00 96.06 89 LYS A O 1
ATOM 637 N N . CYS A 1 90 ? -19.236 -18.305 34.270 1.00 97.25 90 CYS A N 1
ATOM 638 C CA . CYS A 1 90 ? -20.465 -17.687 33.785 1.00 97.25 90 CYS A CA 1
ATOM 639 C C . CYS A 1 90 ? -21.673 -18.288 34.513 1.00 97.25 90 CYS A C 1
ATOM 641 O O . CYS A 1 90 ? -21.603 -19.452 34.916 1.00 97.25 90 CYS A O 1
ATOM 643 N N . PRO A 1 91 ? -22.765 -17.528 34.697 1.00 93.94 91 PRO A N 1
ATOM 644 C CA . PRO A 1 91 ? -23.985 -18.048 35.296 1.00 93.94 91 PRO A CA 1
ATOM 645 C C . PRO A 1 91 ? -24.713 -18.924 34.275 1.00 93.94 91 PRO A C 1
ATOM 647 O O . PRO A 1 91 ? -24.930 -18.489 33.148 1.00 93.94 91 PRO A O 1
ATOM 650 N N . GLY A 1 92 ? -25.107 -20.138 34.653 1.00 90.62 92 GLY A N 1
ATOM 651 C CA . GLY A 1 92 ? -25.867 -21.010 33.760 1.00 90.62 92 GLY A CA 1
ATOM 652 C C . GLY A 1 92 ? -25.517 -22.486 33.862 1.00 90.62 92 GLY A C 1
ATOM 653 O O . GLY A 1 92 ? -24.874 -22.933 34.814 1.00 90.62 92 GLY A O 1
ATOM 654 N N . GLY A 1 93 ? -25.962 -23.235 32.851 1.00 87.50 93 GLY A N 1
ATOM 655 C CA . GLY A 1 93 ? -25.604 -24.635 32.648 1.00 87.50 93 GLY A CA 1
ATOM 656 C C . GLY A 1 93 ? -24.140 -24.821 32.244 1.00 87.50 93 GLY A C 1
ATOM 657 O O . GLY A 1 93 ? -23.397 -23.868 32.009 1.00 87.50 93 GLY A O 1
ATOM 658 N N . SER A 1 94 ? -23.710 -26.080 32.145 1.00 92.75 94 SER A N 1
ATOM 659 C CA . SER A 1 94 ? -22.337 -26.445 31.764 1.00 92.75 94 SER A CA 1
ATOM 660 C C . SER A 1 94 ? -21.965 -26.046 30.330 1.00 92.75 94 SER A C 1
ATOM 662 O O . SER A 1 94 ? -20.787 -26.085 29.971 1.00 92.75 94 SER A O 1
ATOM 664 N N . ASP A 1 95 ? -22.943 -25.660 29.518 1.00 94.19 95 ASP A N 1
ATOM 665 C CA . ASP A 1 95 ? -22.828 -25.225 28.134 1.00 94.19 95 ASP A CA 1
ATOM 666 C C . ASP A 1 95 ? -22.698 -23.703 27.972 1.00 94.19 95 ASP A C 1
ATOM 668 O O . ASP A 1 95 ? -22.254 -23.270 26.912 1.00 94.19 95 ASP A O 1
ATOM 672 N N . PHE A 1 96 ? -22.986 -22.892 28.995 1.00 96.12 96 PHE A N 1
ATOM 673 C CA . PHE A 1 96 ? -22.785 -21.438 28.969 1.00 96.12 96 PHE A CA 1
ATOM 674 C C . PHE A 1 96 ? -21.472 -21.069 29.670 1.00 96.12 96 PHE A C 1
ATOM 676 O O . PHE A 1 96 ? -21.359 -21.080 30.897 1.00 96.12 96 PHE A O 1
ATOM 683 N N . LYS A 1 97 ? -20.433 -20.792 28.880 1.00 97.19 97 LYS A N 1
ATOM 684 C CA . LYS A 1 97 ? -19.041 -20.701 29.342 1.00 97.19 97 LYS A CA 1
ATOM 685 C C . LYS A 1 97 ? -18.437 -19.337 29.050 1.00 97.19 97 LYS A C 1
ATOM 687 O O . LYS A 1 97 ? -18.901 -18.600 28.184 1.00 97.19 97 LYS A O 1
ATOM 692 N N . CYS A 1 98 ? -17.355 -19.022 29.756 1.00 97.31 98 CYS A N 1
ATOM 693 C CA . CYS A 1 98 ? -16.590 -17.815 29.482 1.00 97.31 98 CYS A CA 1
ATOM 694 C C . CYS A 1 98 ? -15.783 -18.020 28.208 1.00 97.31 98 CYS A C 1
ATOM 696 O O . CYS A 1 98 ? -14.930 -18.905 28.171 1.00 97.31 98 CYS A O 1
ATOM 698 N N . CYS A 1 99 ? -16.067 -17.235 27.177 1.00 96.38 99 CYS A N 1
ATOM 699 C CA . CYS A 1 99 ? -15.338 -17.251 25.923 1.00 96.38 99 CYS A CA 1
ATOM 700 C C . CYS A 1 99 ? -14.329 -16.110 25.900 1.00 96.38 99 CYS A C 1
ATOM 702 O O . CYS A 1 99 ? -14.703 -14.935 25.846 1.00 96.38 99 CYS A O 1
ATOM 704 N N . ILE A 1 100 ? -13.050 -16.460 25.906 1.00 94.75 100 ILE A N 1
ATOM 705 C CA . ILE A 1 100 ? -11.975 -15.499 25.684 1.00 94.75 100 ILE A CA 1
ATOM 706 C C . ILE A 1 100 ? -11.596 -15.598 24.215 1.00 94.75 100 ILE A C 1
ATOM 708 O O . ILE A 1 100 ? -11.136 -16.647 23.756 1.00 94.75 100 ILE A O 1
ATOM 712 N N . LYS A 1 101 ? -11.855 -14.528 23.452 1.00 87.75 101 LYS A N 1
ATOM 713 C CA . LYS A 1 101 ? -11.501 -14.482 22.029 1.00 87.75 101 LYS A CA 1
ATOM 714 C C . LYS A 1 101 ? -10.003 -14.730 21.905 1.00 87.75 101 LYS A C 1
ATOM 716 O O . LYS A 1 101 ? -9.208 -14.016 22.508 1.00 87.75 101 LYS A O 1
ATOM 721 N N . LYS A 1 102 ? -9.628 -15.730 21.105 1.00 77.00 102 LYS A N 1
ATOM 722 C CA . LYS A 1 102 ? -8.227 -15.978 20.776 1.00 77.00 102 LYS A CA 1
ATOM 723 C C . LYS A 1 102 ? -7.720 -14.719 20.077 1.00 77.00 102 LYS A C 1
ATOM 725 O O . LYS A 1 102 ? -8.241 -14.383 19.016 1.00 77.00 102 LYS A O 1
ATOM 730 N N . ASN A 1 103 ? -6.786 -13.993 20.688 1.00 70.12 103 ASN A N 1
ATOM 731 C CA . ASN A 1 103 ? -6.173 -12.848 20.027 1.00 70.12 103 ASN A CA 1
ATOM 732 C C . ASN A 1 103 ? -5.509 -13.382 18.741 1.00 70.12 103 ASN A C 1
ATOM 734 O O . ASN A 1 103 ? -4.593 -14.203 18.849 1.00 70.12 103 ASN A O 1
ATOM 738 N N . PRO A 1 104 ? -5.977 -12.997 17.537 1.00 66.62 104 PRO A N 1
ATOM 739 C CA . PRO A 1 104 ? -5.443 -13.530 16.284 1.00 66.62 104 PRO A CA 1
ATOM 740 C C . PRO A 1 104 ? -3.964 -13.172 16.085 1.00 66.62 104 PRO A C 1
ATOM 742 O O . PRO A 1 104 ? -3.289 -13.822 15.293 1.00 66.62 104 PRO A O 1
ATOM 745 N N . ASN A 1 105 ? -3.459 -12.197 16.847 1.00 72.50 105 ASN A N 1
ATOM 746 C CA . ASN A 1 105 ? -2.070 -11.755 16.850 1.00 72.50 105 ASN A CA 1
ATOM 747 C C . ASN A 1 105 ? -1.293 -12.210 18.096 1.00 72.50 105 ASN A C 1
ATOM 749 O O . ASN A 1 105 ? -0.187 -11.726 18.331 1.00 72.50 105 ASN A O 1
ATOM 753 N N . ALA A 1 106 ? -1.835 -13.124 18.910 1.00 73.81 106 ALA A N 1
ATOM 754 C CA . ALA A 1 106 ? -1.071 -13.713 20.007 1.00 73.81 106 ALA A CA 1
ATOM 755 C C . ALA A 1 106 ? 0.201 -14.373 19.448 1.00 73.81 106 ALA A C 1
ATOM 757 O O . ALA A 1 106 ? 0.101 -15.296 18.643 1.00 73.81 106 ALA A O 1
ATOM 758 N N . GLY A 1 107 ? 1.368 -13.879 19.870 1.00 80.50 107 GLY A N 1
ATOM 759 C CA . GLY A 1 107 ? 2.686 -14.352 19.439 1.00 80.50 107 GLY A CA 1
ATOM 760 C C . GLY A 1 107 ? 3.342 -13.550 18.313 1.00 80.50 107 GLY A C 1
ATOM 761 O O . GLY A 1 107 ? 4.531 -13.739 18.076 1.00 80.50 107 GLY A O 1
ATOM 762 N N . VAL A 1 108 ? 2.642 -12.617 17.660 1.00 86.56 108 VAL A N 1
ATOM 763 C CA . VAL A 1 108 ? 3.283 -11.689 16.708 1.00 86.56 108 VAL A CA 1
ATOM 764 C C . VAL A 1 108 ? 4.268 -10.788 17.458 1.00 86.56 108 VAL A C 1
ATOM 766 O O . VAL A 1 108 ? 3.953 -10.297 18.539 1.00 86.56 108 VAL A O 1
ATOM 769 N N . GLY A 1 109 ? 5.465 -10.597 16.906 1.00 87.50 109 GLY A N 1
ATOM 770 C CA . GLY A 1 109 ? 6.549 -9.817 17.510 1.00 87.50 109 GLY A CA 1
ATOM 771 C C . GLY A 1 109 ? 7.394 -10.581 18.532 1.00 87.50 109 GLY A C 1
ATOM 772 O O . GLY A 1 109 ? 8.421 -10.070 18.968 1.00 87.50 109 GLY A O 1
ATOM 773 N N . THR A 1 110 ? 7.014 -11.808 18.907 1.00 93.38 110 THR A N 1
ATOM 774 C CA . THR A 1 110 ? 7.861 -12.632 19.784 1.00 93.38 110 THR A CA 1
ATOM 775 C C . THR A 1 110 ? 9.078 -13.155 19.028 1.00 93.38 110 THR A C 1
ATOM 777 O O . THR A 1 110 ? 8.993 -13.470 17.840 1.00 93.38 110 THR A O 1
ATOM 780 N N . SER A 1 111 ? 10.221 -13.236 19.707 1.00 92.25 111 SER A N 1
ATOM 781 C CA . SER A 1 111 ? 11.412 -13.854 19.137 1.00 92.25 111 SER A CA 1
ATOM 782 C C . SER A 1 111 ? 11.212 -15.363 19.006 1.00 92.25 111 SER A C 1
ATOM 784 O O . SER A 1 111 ? 10.572 -16.015 19.833 1.00 92.25 111 SER A O 1
ATOM 786 N N . CYS A 1 112 ? 11.767 -15.927 17.945 1.00 95.56 112 CYS A N 1
ATOM 787 C CA . CYS A 1 112 ? 11.735 -17.352 17.661 1.00 95.56 112 CYS A CA 1
ATOM 788 C C . CYS A 1 112 ? 13.095 -17.803 17.137 1.00 95.56 112 CYS A C 1
ATOM 790 O O . CYS A 1 112 ? 13.893 -16.999 16.651 1.00 95.56 112 CYS A O 1
ATOM 792 N N . SER A 1 113 ? 13.373 -19.098 17.252 1.00 93.12 113 SER A N 1
ATOM 793 C CA . SER A 1 113 ? 14.615 -19.682 16.758 1.00 93.12 113 SER A CA 1
ATOM 794 C C . SER A 1 113 ? 14.386 -21.025 16.077 1.00 93.12 113 SER A C 1
ATOM 796 O O . SER A 1 113 ? 13.527 -21.822 16.470 1.00 93.12 113 SER A O 1
ATOM 798 N N . ASP A 1 114 ? 15.183 -21.279 15.043 1.00 92.12 114 ASP A N 1
ATOM 799 C CA . ASP A 1 114 ? 15.308 -22.592 14.420 1.00 92.12 114 ASP A CA 1
ATOM 800 C C . ASP A 1 114 ? 16.791 -22.941 14.272 1.00 92.12 114 ASP A C 1
ATOM 802 O O . ASP A 1 114 ? 17.509 -22.394 13.433 1.00 92.12 114 ASP A O 1
ATOM 806 N N . GLY A 1 115 ? 17.284 -23.795 15.172 1.00 90.38 115 GLY A N 1
ATOM 807 C CA . GLY A 1 115 ? 18.720 -24.010 15.346 1.00 90.38 115 GLY A CA 1
ATOM 808 C C . GLY A 1 115 ? 19.424 -22.734 15.825 1.00 90.38 115 GLY A C 1
ATOM 809 O O . GLY A 1 115 ? 19.001 -22.130 16.808 1.00 90.38 115 GLY A O 1
ATOM 810 N N . ASN A 1 116 ? 20.477 -22.323 15.112 1.00 87.38 116 ASN A N 1
ATOM 811 C CA . ASN A 1 116 ? 21.273 -21.123 15.418 1.00 87.38 116 ASN A CA 1
ATOM 812 C C . ASN A 1 116 ? 20.715 -19.836 14.786 1.00 87.38 116 ASN A C 1
ATOM 814 O O . ASN A 1 116 ? 21.311 -18.770 14.918 1.00 87.38 116 ASN A O 1
ATOM 818 N N . ARG A 1 117 ? 19.602 -19.927 14.050 1.00 89.12 117 ARG A N 1
ATOM 819 C CA . ARG A 1 117 ? 18.975 -18.775 13.405 1.00 89.12 117 ARG A CA 1
ATOM 820 C C . ARG A 1 117 ? 17.908 -18.203 14.324 1.00 89.12 117 ARG A C 1
ATOM 822 O O . ARG A 1 117 ? 17.013 -18.929 14.754 1.00 89.12 117 ARG A O 1
ATOM 829 N N . HIS A 1 118 ? 17.994 -16.904 14.583 1.00 91.88 118 HIS A N 1
ATOM 830 C CA . HIS A 1 118 ? 17.014 -16.148 15.356 1.00 91.88 118 HIS A CA 1
ATOM 831 C C . HIS A 1 118 ? 16.187 -15.270 14.423 1.00 91.88 118 HIS A C 1
ATOM 833 O O . HIS A 1 118 ? 16.711 -14.715 13.461 1.00 91.88 118 HIS A O 1
ATOM 839 N N . GLY A 1 119 ? 14.899 -15.147 14.709 1.00 94.38 119 GLY A N 1
ATOM 840 C CA . GLY A 1 119 ? 13.991 -14.304 13.950 1.00 94.38 119 GLY A CA 1
ATOM 841 C C . GLY A 1 119 ? 12.783 -13.899 14.772 1.00 94.38 119 GLY A C 1
ATOM 842 O O . GLY A 1 119 ? 12.764 -14.056 15.996 1.00 94.38 119 GLY A O 1
ATOM 843 N N . THR A 1 120 ? 11.768 -13.391 14.083 1.00 95.12 120 THR A N 1
ATOM 844 C CA . THR A 1 120 ? 10.582 -12.817 14.721 1.00 95.12 120 THR A CA 1
ATOM 845 C C . THR A 1 120 ? 9.326 -13.479 14.192 1.00 95.12 120 THR A C 1
ATOM 847 O O . THR A 1 120 ? 9.156 -13.690 12.992 1.00 95.12 120 THR A O 1
ATOM 850 N N . CYS A 1 121 ? 8.419 -13.811 15.096 1.00 96.25 121 CYS A N 1
ATOM 851 C CA . CYS A 1 121 ? 7.111 -14.335 14.766 1.00 96.25 121 CYS A CA 1
ATOM 852 C C . CYS A 1 121 ? 6.254 -13.265 14.097 1.00 96.25 121 CYS A C 1
ATOM 854 O O . CYS A 1 121 ? 5.975 -12.225 14.691 1.00 96.25 121 CYS A O 1
ATOM 856 N N . ILE A 1 122 ? 5.791 -13.531 12.880 1.00 93.81 122 ILE A N 1
ATOM 857 C CA . ILE A 1 122 ? 4.930 -12.620 12.128 1.00 93.81 122 ILE A CA 1
ATOM 858 C C . ILE A 1 122 ? 3.624 -13.298 11.738 1.00 93.81 122 ILE A C 1
ATOM 860 O O . ILE A 1 122 ? 3.554 -14.519 11.580 1.00 93.81 122 ILE A O 1
ATOM 864 N N . ASN A 1 123 ? 2.584 -12.492 11.544 1.00 92.25 123 ASN A N 1
ATOM 865 C CA . ASN A 1 123 ? 1.328 -12.958 10.982 1.00 92.25 123 ASN A CA 1
ATOM 866 C C . ASN A 1 123 ? 1.410 -12.928 9.452 1.00 92.25 123 ASN A C 1
ATOM 868 O O . ASN A 1 123 ? 1.282 -11.876 8.833 1.00 92.25 123 ASN A O 1
ATOM 872 N N . THR A 1 124 ? 1.554 -14.105 8.850 1.00 89.00 124 THR A N 1
ATOM 873 C CA . THR A 1 124 ? 1.727 -14.272 7.396 1.00 89.00 124 THR A CA 1
ATOM 874 C C . THR A 1 124 ? 0.539 -13.823 6.543 1.00 89.00 124 THR A C 1
ATOM 876 O O . THR A 1 124 ? 0.691 -13.686 5.335 1.00 89.00 124 THR A O 1
ATOM 879 N N . ASN A 1 125 ? -0.626 -13.557 7.144 1.00 85.12 125 ASN A N 1
ATOM 880 C CA . ASN A 1 125 ? -1.777 -12.999 6.428 1.00 85.12 125 ASN A CA 1
ATOM 881 C C . ASN A 1 125 ? -1.746 -11.465 6.344 1.00 85.12 125 ASN A C 1
ATOM 883 O O . ASN A 1 125 ? -2.535 -10.887 5.603 1.00 85.12 125 ASN A O 1
ATOM 887 N N . SER A 1 126 ? -0.900 -10.807 7.138 1.00 79.56 126 SER A N 1
ATOM 888 C CA . SER A 1 126 ? -0.888 -9.346 7.294 1.00 79.56 126 SER A CA 1
ATOM 889 C C . SER A 1 126 ? 0.496 -8.714 7.134 1.00 79.56 126 SER A C 1
ATOM 891 O O . SER A 1 126 ? 0.573 -7.502 6.979 1.00 79.56 126 SER A O 1
ATOM 893 N N . SER A 1 127 ? 1.577 -9.498 7.139 1.00 74.31 127 SER A N 1
ATOM 894 C CA . SER A 1 127 ? 2.933 -9.012 6.870 1.00 74.31 127 SER A CA 1
ATOM 895 C C . SER A 1 127 ? 3.761 -10.021 6.066 1.00 74.31 127 SER A C 1
ATOM 897 O O . SER A 1 127 ? 3.717 -11.229 6.313 1.00 74.31 127 SER A O 1
ATOM 899 N N . GLY A 1 128 ? 4.512 -9.512 5.083 1.00 79.00 128 GLY A N 1
ATOM 900 C CA . GLY A 1 128 ? 5.496 -10.283 4.323 1.00 79.00 128 GLY A CA 1
ATOM 901 C C . GLY A 1 128 ? 6.768 -10.518 5.142 1.00 79.00 128 GLY A C 1
ATOM 902 O O . GLY A 1 128 ? 7.186 -9.652 5.906 1.00 79.00 128 GLY A O 1
ATOM 903 N N . CYS A 1 129 ? 7.382 -11.693 4.997 1.00 87.75 129 CYS A N 1
ATOM 904 C CA . CYS A 1 129 ? 8.692 -11.996 5.575 1.00 87.75 129 CYS A CA 1
ATOM 905 C C . CYS A 1 129 ? 9.773 -11.788 4.516 1.00 87.75 129 CYS A C 1
ATOM 907 O O . CYS A 1 129 ? 9.694 -12.399 3.454 1.00 87.75 129 CYS A O 1
ATOM 909 N N . ASN A 1 130 ? 10.798 -10.991 4.820 1.00 81.12 130 ASN A N 1
ATOM 910 C CA . ASN A 1 130 ? 11.990 -10.850 3.976 1.00 81.12 130 ASN A CA 1
ATOM 911 C C . ASN A 1 130 ? 13.055 -11.914 4.332 1.00 81.12 130 ASN A C 1
ATOM 913 O O . ASN A 1 130 ? 14.219 -11.607 4.587 1.00 81.12 130 ASN A O 1
ATOM 917 N N . GLY A 1 131 ? 12.609 -13.163 4.487 1.00 85.94 131 GLY A N 1
ATOM 918 C CA . GLY A 1 131 ? 13.363 -14.264 5.081 1.00 85.94 131 GLY A CA 1
ATOM 919 C C . GLY A 1 131 ? 12.640 -15.612 4.960 1.00 85.94 131 GLY A C 1
ATOM 920 O O . GLY A 1 131 ? 11.611 -15.722 4.291 1.00 85.94 131 GLY A O 1
ATOM 921 N N . ASP A 1 132 ? 13.146 -16.652 5.626 1.00 90.00 132 ASP A N 1
ATOM 922 C CA . ASP A 1 132 ? 12.516 -17.976 5.606 1.00 90.00 132 ASP A CA 1
ATOM 923 C C . ASP A 1 132 ? 11.396 -18.069 6.650 1.00 90.00 132 ASP A C 1
ATOM 925 O O . ASP A 1 132 ? 11.583 -17.751 7.827 1.00 90.00 132 ASP A O 1
ATOM 929 N N . LEU A 1 133 ? 10.234 -18.565 6.222 1.00 93.19 133 LEU A N 1
ATOM 930 C CA . LEU A 1 133 ? 9.073 -18.784 7.082 1.00 93.19 133 LEU A CA 1
ATOM 931 C C . LEU A 1 133 ? 9.075 -20.197 7.671 1.00 93.19 133 LEU A C 1
ATOM 933 O O . LEU A 1 133 ? 8.759 -21.169 6.982 1.00 93.19 133 LEU A O 1
ATOM 937 N N . VAL A 1 134 ? 9.321 -20.309 8.974 1.00 93.50 134 VAL A N 1
ATOM 938 C CA . VAL A 1 134 ? 9.293 -21.587 9.698 1.00 93.50 134 VAL A CA 1
ATOM 939 C C . VAL A 1 134 ? 8.009 -21.713 10.520 1.00 93.50 134 VAL A C 1
ATOM 941 O O . VAL A 1 134 ? 7.679 -20.868 11.354 1.00 93.50 134 VAL A O 1
ATOM 944 N N . SER A 1 135 ? 7.252 -22.786 10.282 1.00 94.19 135 SER A N 1
ATOM 945 C CA . SER A 1 135 ? 5.989 -23.055 10.987 1.00 94.19 135 SER A CA 1
ATOM 946 C C . SER A 1 135 ? 6.236 -23.739 12.338 1.00 94.19 135 SER A C 1
ATOM 948 O O . SER A 1 135 ? 7.193 -24.490 12.492 1.00 94.19 135 SER A O 1
ATOM 950 N N . GLY A 1 136 ? 5.365 -23.502 13.326 1.00 92.12 136 GLY A N 1
ATOM 951 C CA . GLY A 1 136 ? 5.404 -24.197 14.625 1.00 92.12 136 GLY A CA 1
ATOM 952 C C . GLY A 1 136 ? 6.465 -23.704 15.617 1.00 92.12 136 GLY A C 1
ATOM 953 O O . GLY A 1 136 ? 6.555 -24.235 16.719 1.00 92.12 136 GLY A O 1
ATOM 954 N N . LYS A 1 137 ? 7.246 -22.681 15.256 1.00 94.75 137 LYS A N 1
ATOM 955 C CA . LYS A 1 137 ? 8.237 -22.036 16.139 1.00 94.75 137 LYS A CA 1
ATOM 956 C C . LYS A 1 137 ? 7.693 -20.817 16.886 1.00 94.75 137 LYS A C 1
ATOM 958 O O . LYS A 1 137 ? 8.406 -20.230 17.689 1.00 94.75 137 LYS A O 1
ATOM 963 N N . CYS A 1 138 ? 6.442 -20.453 16.618 1.00 94.12 138 CYS A N 1
ATOM 964 C CA . CYS A 1 138 ? 5.769 -19.306 17.206 1.00 94.12 138 CYS A CA 1
ATOM 965 C C . CYS A 1 138 ? 4.540 -19.746 18.000 1.00 94.12 138 CYS A C 1
ATOM 967 O O . CYS A 1 138 ? 3.777 -20.584 17.505 1.00 94.12 138 CYS A O 1
ATOM 969 N N . PRO A 1 139 ? 4.307 -19.187 19.200 1.00 87.88 139 PRO A N 1
ATOM 970 C CA . PRO A 1 139 ? 3.024 -19.333 19.868 1.00 87.88 139 PRO A CA 1
ATOM 971 C C . PRO A 1 139 ? 1.945 -18.613 19.047 1.00 87.88 139 PRO A C 1
ATOM 973 O O . PRO A 1 139 ? 2.222 -17.597 18.417 1.00 87.88 139 PRO A O 1
ATOM 976 N N . GLY A 1 140 ? 0.715 -19.129 19.050 1.00 85.62 140 GLY A N 1
ATOM 977 C CA . GLY A 1 140 ? -0.412 -18.461 18.397 1.00 85.62 140 GLY A CA 1
ATOM 978 C C . GLY A 1 140 ? -1.194 -19.326 17.417 1.00 85.62 140 GLY A C 1
ATOM 979 O O . GLY A 1 140 ? -1.299 -20.547 17.553 1.00 85.62 140 GLY A O 1
ATOM 980 N N . ALA A 1 141 ? -1.850 -18.660 16.471 1.00 83.44 141 ALA A N 1
ATOM 981 C CA . ALA A 1 141 ? -2.575 -19.306 15.383 1.00 83.44 141 ALA A CA 1
ATOM 982 C C . ALA A 1 141 ? -1.609 -19.826 14.297 1.00 83.44 141 ALA A C 1
ATOM 984 O O . ALA A 1 141 ? -0.463 -19.399 14.221 1.00 83.44 141 ALA A O 1
ATOM 985 N N . ALA A 1 142 ? -2.063 -20.750 13.441 1.00 86.81 142 ALA A N 1
ATOM 986 C CA . ALA A 1 142 ? -1.213 -21.416 12.438 1.00 86.81 142 ALA A CA 1
ATOM 987 C C . ALA A 1 142 ? -0.614 -20.463 11.379 1.00 86.81 142 ALA A C 1
ATOM 989 O O . ALA A 1 142 ? 0.369 -20.795 10.719 1.00 86.81 142 ALA A O 1
ATOM 990 N N . ASN A 1 143 ? -1.210 -19.282 11.217 1.00 89.00 143 ASN A N 1
ATOM 991 C CA . ASN A 1 143 ? -0.719 -18.197 10.370 1.00 89.00 143 ASN A CA 1
ATOM 992 C C . ASN A 1 143 ? 0.388 -17.358 11.034 1.00 89.00 143 ASN A C 1
ATOM 994 O O . ASN A 1 143 ? 0.975 -16.517 10.352 1.00 89.00 143 ASN A O 1
ATOM 998 N N . ILE A 1 144 ? 0.694 -17.576 12.319 1.00 92.19 144 ILE A N 1
ATOM 999 C CA . ILE A 1 144 ? 1.852 -16.976 12.985 1.00 92.19 144 ILE A CA 1
ATOM 1000 C C . ILE A 1 144 ? 3.059 -17.886 12.756 1.00 92.19 144 ILE A C 1
ATOM 1002 O O . ILE A 1 144 ? 3.126 -19.000 13.280 1.00 92.19 144 ILE A O 1
ATOM 1006 N N . LYS A 1 145 ? 4.003 -17.426 11.936 1.00 94.88 145 LYS A N 1
ATOM 1007 C CA . LYS A 1 145 ? 5.205 -18.180 11.558 1.00 94.88 145 LYS A CA 1
ATOM 1008 C C . LYS A 1 145 ? 6.455 -17.389 11.907 1.00 94.88 145 LYS A C 1
ATOM 1010 O O . LYS A 1 145 ? 6.427 -16.163 11.947 1.00 94.88 145 LYS A O 1
ATOM 1015 N N . CYS A 1 146 ? 7.547 -18.098 12.156 1.00 96.44 146 CYS A N 1
ATOM 1016 C CA . CYS A 1 146 ? 8.828 -17.486 12.464 1.00 96.44 146 CYS A CA 1
ATOM 1017 C C . CYS A 1 146 ? 9.463 -16.991 11.170 1.00 96.44 146 CYS A C 1
ATOM 1019 O O . CYS A 1 146 ? 9.723 -17.800 10.284 1.00 96.44 146 CYS A O 1
ATOM 1021 N N . CYS A 1 147 ? 9.671 -15.684 11.055 1.00 95.31 147 CYS A N 1
ATOM 1022 C CA . CYS A 1 147 ? 10.417 -15.071 9.970 1.00 95.31 147 CYS A CA 1
ATOM 1023 C C . CYS A 1 147 ? 11.888 -15.009 10.373 1.00 95.31 147 CYS A C 1
ATOM 1025 O O . CYS A 1 147 ? 12.276 -14.193 11.210 1.00 95.31 147 CYS A O 1
ATOM 1027 N N . LEU A 1 148 ? 12.689 -15.912 9.818 1.00 91.94 148 LEU A N 1
ATOM 1028 C CA . LEU A 1 148 ? 14.128 -15.957 10.040 1.00 91.94 148 LEU A CA 1
ATOM 1029 C C . LEU A 1 148 ? 14.832 -15.195 8.911 1.00 91.94 148 LEU A C 1
ATOM 1031 O O . LEU A 1 148 ? 14.495 -15.439 7.755 1.00 91.94 148 LEU A O 1
ATOM 1035 N N . PRO A 1 149 ? 15.850 -14.362 9.186 1.00 85.75 149 PRO A N 1
ATOM 1036 C CA . PRO A 1 149 ? 16.674 -13.759 8.140 1.00 85.75 149 PRO A CA 1
ATOM 1037 C C . PRO A 1 149 ? 17.192 -14.825 7.168 1.00 85.75 149 PRO A C 1
ATOM 1039 O O . PRO A 1 149 ? 17.467 -15.962 7.583 1.00 85.75 149 PRO A O 1
ATOM 1042 N N . HIS A 1 150 ? 17.307 -14.477 5.884 1.00 79.06 150 HIS A N 1
ATOM 1043 C CA . HIS A 1 150 ? 17.933 -15.358 4.902 1.00 79.06 150 HIS A CA 1
ATOM 1044 C C . HIS A 1 150 ? 19.359 -15.703 5.336 1.00 79.06 150 HIS A C 1
ATOM 1046 O O . HIS A 1 150 ? 20.119 -14.842 5.782 1.00 79.06 150 HIS A O 1
ATOM 1052 N N . ASP A 1 151 ? 19.725 -16.973 5.190 1.00 71.50 151 ASP A N 1
ATOM 1053 C CA . ASP A 1 151 ? 21.094 -17.410 5.418 1.00 71.50 151 ASP A CA 1
ATOM 1054 C C . ASP A 1 151 ? 21.971 -16.968 4.238 1.00 71.50 151 ASP A C 1
ATOM 1056 O O . ASP A 1 151 ? 22.082 -17.650 3.219 1.00 71.50 151 ASP A O 1
ATOM 1060 N N . LEU A 1 152 ? 22.551 -15.774 4.371 1.00 75.69 152 LEU A N 1
ATOM 1061 C CA . LEU A 1 152 ? 23.496 -15.200 3.413 1.00 75.69 152 LEU A CA 1
ATOM 1062 C C . LEU A 1 152 ? 24.921 -15.735 3.609 1.00 75.69 152 LEU A C 1
ATOM 1064 O O . LEU A 1 152 ? 25.858 -15.217 2.994 1.00 75.69 152 LEU A O 1
ATOM 1068 N N . SER A 1 153 ? 25.123 -16.746 4.463 1.00 73.50 153 SER A N 1
ATOM 1069 C CA . SER A 1 153 ? 26.449 -17.317 4.663 1.00 73.50 153 SER A CA 1
ATOM 1070 C C . SER A 1 153 ? 26.985 -17.842 3.331 1.00 73.50 153 SER A C 1
ATOM 1072 O O . SER A 1 153 ? 26.409 -18.720 2.708 1.00 73.50 153 SER A O 1
ATOM 1074 N N . GLY A 1 154 ? 28.085 -17.256 2.857 1.00 80.19 154 GLY A N 1
ATOM 1075 C CA . GLY A 1 154 ? 28.720 -17.635 1.595 1.00 80.19 154 GLY A CA 1
ATOM 1076 C C . GLY A 1 154 ? 28.587 -16.631 0.459 1.00 80.19 154 GLY A C 1
ATOM 1077 O O . GLY A 1 154 ? 29.413 -16.695 -0.444 1.00 80.19 154 GLY A O 1
ATOM 1078 N N . VAL A 1 155 ? 27.664 -15.665 0.516 1.00 87.12 155 VAL A N 1
ATOM 1079 C CA . VAL A 1 155 ? 27.674 -14.529 -0.424 1.00 87.12 155 VAL A CA 1
ATOM 1080 C C . VAL A 1 155 ? 28.980 -13.740 -0.248 1.00 87.12 155 VAL A C 1
ATOM 1082 O O . VAL A 1 155 ? 29.430 -13.523 0.875 1.00 87.12 155 VAL A O 1
ATOM 1085 N N . GLY A 1 156 ? 29.631 -13.374 -1.353 1.00 86.38 156 GLY A N 1
ATOM 1086 C CA . GLY A 1 156 ? 30.933 -12.699 -1.380 1.00 86.38 156 GLY A CA 1
ATOM 1087 C C . GLY A 1 156 ? 32.149 -13.624 -1.259 1.00 86.38 156 GLY A C 1
ATOM 1088 O O . GLY A 1 156 ? 33.269 -13.180 -1.493 1.00 86.38 156 GLY A O 1
ATOM 1089 N N . LYS A 1 157 ? 31.973 -14.915 -0.939 1.00 94.25 157 LYS A N 1
ATOM 1090 C CA . LYS A 1 157 ? 33.102 -15.859 -0.918 1.00 94.25 157 LYS A CA 1
ATOM 1091 C C . LYS A 1 157 ? 33.558 -16.201 -2.333 1.00 94.25 157 LYS A C 1
ATOM 1093 O O . LYS A 1 157 ? 32.743 -16.301 -3.250 1.00 94.25 157 LYS A O 1
ATOM 1098 N N . SER A 1 158 ? 34.857 -16.430 -2.492 1.00 90.69 158 SER A N 1
ATOM 1099 C CA . SER A 1 158 ? 35.408 -16.962 -3.731 1.00 90.69 158 SER A CA 1
ATOM 1100 C C . SER A 1 158 ? 34.954 -18.406 -3.948 1.00 90.69 158 SER A C 1
ATOM 1102 O O . SER A 1 158 ? 34.778 -19.191 -3.014 1.00 90.69 158 SER A O 1
ATOM 1104 N N . CYS A 1 159 ? 34.749 -18.758 -5.206 1.00 94.50 159 CYS A N 1
ATOM 1105 C CA . CYS A 1 159 ? 34.357 -20.087 -5.643 1.00 94.50 159 CYS A CA 1
ATOM 1106 C C . CYS A 1 159 ? 35.045 -20.405 -6.971 1.00 94.50 159 CYS A C 1
ATOM 1108 O O . CYS A 1 159 ? 35.435 -19.503 -7.709 1.00 94.50 159 CYS A O 1
ATOM 1110 N N . SER A 1 160 ? 35.228 -21.686 -7.292 1.00 90.69 160 SER A N 1
ATOM 1111 C CA . SER A 1 160 ? 35.822 -22.087 -8.571 1.00 90.69 160 SER A CA 1
ATOM 1112 C C . SER A 1 160 ? 35.193 -23.367 -9.113 1.00 90.69 160 SER A C 1
ATOM 1114 O O . SER A 1 160 ? 34.657 -24.194 -8.367 1.00 90.69 160 SER A O 1
ATOM 1116 N N . ASN A 1 161 ? 35.271 -23.539 -10.434 1.00 90.06 161 ASN A N 1
ATOM 1117 C CA . ASN A 1 161 ? 34.933 -24.798 -11.104 1.00 90.06 161 ASN A CA 1
ATOM 1118 C C . ASN A 1 161 ? 36.174 -25.497 -11.689 1.00 90.06 161 ASN A C 1
ATOM 1120 O O . ASN A 1 161 ? 36.101 -26.151 -12.723 1.00 90.06 161 ASN A O 1
ATOM 1124 N N . GLY A 1 162 ? 37.334 -25.324 -11.048 1.00 84.44 162 GLY A N 1
ATOM 1125 C CA . GLY A 1 162 ? 38.599 -25.954 -11.443 1.00 84.44 162 GLY A CA 1
ATOM 1126 C C . GLY A 1 162 ? 39.383 -25.225 -12.540 1.00 84.44 162 GLY A C 1
ATOM 1127 O O . GLY A 1 162 ? 40.604 -25.224 -12.481 1.00 84.44 162 GLY A O 1
ATOM 1128 N N . SER A 1 163 ? 38.720 -24.562 -13.493 1.00 82.06 163 SER A N 1
ATOM 1129 C CA . SER A 1 163 ? 39.383 -23.769 -14.549 1.00 82.06 163 SER A CA 1
ATOM 1130 C C . SER A 1 163 ? 39.167 -22.260 -14.431 1.00 82.06 163 SER A C 1
ATOM 1132 O O . SER A 1 163 ? 39.941 -21.481 -14.977 1.00 82.06 163 SER A O 1
ATOM 1134 N N . ARG A 1 164 ? 38.108 -21.840 -13.732 1.00 88.94 164 ARG A N 1
ATOM 1135 C CA . ARG A 1 164 ? 37.691 -20.441 -13.584 1.00 88.94 164 ARG A CA 1
ATOM 1136 C C . ARG A 1 164 ? 37.305 -20.177 -12.135 1.00 88.94 164 ARG A C 1
ATOM 1138 O O . ARG A 1 164 ? 36.617 -21.004 -11.524 1.00 88.94 164 ARG A O 1
ATOM 1145 N N . SER A 1 165 ? 37.751 -19.039 -11.618 1.00 91.25 165 SER A N 1
ATOM 1146 C CA . SER A 1 165 ? 37.396 -18.519 -10.298 1.00 91.25 165 SER A CA 1
ATOM 1147 C C . SER A 1 165 ? 36.338 -17.433 -10.445 1.00 91.25 165 SER A C 1
ATOM 1149 O O . SER A 1 165 ? 36.307 -16.722 -11.445 1.00 91.25 165 SER A O 1
ATOM 1151 N N . GLY A 1 166 ? 35.470 -17.315 -9.454 1.00 93.88 166 GLY A N 1
ATOM 1152 C CA . GLY A 1 166 ? 34.433 -16.301 -9.395 1.00 93.88 166 GLY A CA 1
ATOM 1153 C C . GLY A 1 166 ? 33.948 -16.096 -7.971 1.00 93.88 166 GLY A C 1
ATOM 1154 O O . GLY A 1 166 ? 34.598 -16.531 -7.016 1.00 93.88 166 GLY A O 1
ATOM 1155 N N . THR A 1 167 ? 32.798 -15.445 -7.835 1.00 94.69 167 THR A N 1
ATOM 1156 C CA . THR A 1 167 ? 32.279 -15.020 -6.532 1.00 94.69 167 THR A CA 1
ATOM 1157 C C . THR A 1 167 ? 30.878 -15.557 -6.317 1.00 94.69 167 THR A C 1
ATOM 1159 O O . THR A 1 167 ? 30.034 -15.555 -7.213 1.00 94.69 167 THR A O 1
ATOM 1162 N N . CYS A 1 168 ? 30.621 -16.037 -5.111 1.00 95.94 168 CYS A N 1
ATOM 1163 C CA . CYS A 1 168 ? 29.309 -16.469 -4.677 1.00 95.94 168 CYS A CA 1
ATOM 1164 C C . CYS A 1 168 ? 28.371 -15.272 -4.544 1.00 95.94 168 CYS A C 1
ATOM 1166 O O . CYS A 1 168 ? 28.638 -14.359 -3.766 1.00 95.94 168 CYS A O 1
ATOM 1168 N N . ILE A 1 169 ? 27.256 -15.284 -5.266 1.00 92.38 169 ILE A N 1
ATOM 1169 C CA . ILE A 1 169 ? 26.251 -14.221 -5.222 1.00 92.38 169 ILE A CA 1
ATOM 1170 C C . ILE A 1 169 ? 24.889 -14.777 -4.818 1.00 92.38 169 ILE A C 1
ATOM 1172 O O . ILE A 1 169 ? 24.581 -15.948 -5.053 1.00 92.38 169 ILE A O 1
ATOM 1176 N N . ASN A 1 170 ? 24.056 -13.919 -4.236 1.00 90.62 170 ASN A N 1
ATOM 1177 C CA . ASN A 1 170 ? 22.652 -14.226 -4.011 1.00 90.62 170 ASN A CA 1
ATOM 1178 C C . ASN A 1 170 ? 21.864 -13.995 -5.308 1.00 90.62 170 ASN A C 1
ATOM 1180 O O . ASN A 1 170 ? 21.559 -12.864 -5.674 1.00 90.62 170 ASN A O 1
ATOM 1184 N N . THR A 1 171 ? 21.488 -15.082 -5.976 1.00 85.69 171 THR A N 1
ATOM 1185 C CA . THR A 1 171 ? 20.789 -15.017 -7.269 1.00 85.69 171 THR A CA 1
ATOM 1186 C C . THR A 1 171 ? 19.355 -14.491 -7.205 1.00 85.69 171 THR A C 1
ATOM 1188 O O . THR A 1 171 ? 18.777 -14.226 -8.254 1.00 85.69 171 THR A O 1
ATOM 1191 N N . ASN A 1 172 ? 18.790 -14.291 -6.008 1.00 81.19 172 ASN A N 1
ATOM 1192 C CA . ASN A 1 172 ? 17.498 -13.619 -5.843 1.00 81.19 172 ASN A CA 1
ATOM 1193 C C . ASN A 1 172 ? 17.626 -12.087 -5.806 1.00 81.19 172 ASN A C 1
ATOM 1195 O O . ASN A 1 172 ? 16.631 -11.401 -6.011 1.00 81.19 172 ASN A O 1
ATOM 1199 N N . SER A 1 173 ? 18.819 -11.552 -5.521 1.00 75.31 173 SER A N 1
ATOM 1200 C CA . SER A 1 173 ? 19.051 -10.111 -5.342 1.00 75.31 173 SER A CA 1
ATOM 1201 C C . SER A 1 173 ? 20.044 -9.510 -6.337 1.00 75.31 173 SER A C 1
ATOM 1203 O O . SER A 1 173 ? 20.048 -8.298 -6.517 1.00 75.31 173 SER A O 1
ATOM 1205 N N . SER A 1 174 ? 20.897 -10.319 -6.972 1.00 73.62 174 SER A N 1
ATOM 1206 C CA . SER A 1 174 ? 21.889 -9.845 -7.940 1.00 73.62 174 SER A CA 1
ATOM 1207 C C . SER A 1 174 ? 21.985 -10.745 -9.174 1.00 73.62 174 SER A C 1
ATOM 1209 O O . SER A 1 174 ? 22.040 -11.974 -9.084 1.00 73.62 174 SER A O 1
ATOM 1211 N N . GLY A 1 175 ? 22.008 -10.110 -10.350 1.00 77.00 175 GLY A N 1
ATOM 1212 C CA . GLY A 1 175 ? 22.299 -10.770 -11.620 1.00 77.00 175 GLY A CA 1
ATOM 1213 C C . GLY A 1 175 ? 23.787 -11.105 -11.731 1.00 77.00 175 GLY A C 1
ATOM 1214 O O . GLY A 1 175 ? 24.640 -10.312 -11.342 1.00 77.00 175 GLY A O 1
ATOM 1215 N N . CYS A 1 176 ? 24.110 -12.285 -12.258 1.00 86.00 176 CYS A N 1
ATOM 1216 C CA . CYS A 1 176 ? 25.484 -12.657 -12.587 1.00 86.00 176 CYS A CA 1
ATOM 1217 C C . CYS A 1 176 ? 25.794 -12.249 -14.028 1.00 86.00 176 CYS A C 1
ATOM 1219 O O . CYS A 1 176 ? 25.114 -12.714 -14.942 1.00 86.00 176 CYS A O 1
ATOM 1221 N N . ASN A 1 177 ? 26.839 -11.447 -14.239 1.00 79.25 177 ASN A N 1
ATOM 1222 C CA . ASN A 1 177 ? 27.394 -11.189 -15.571 1.00 79.25 177 ASN A CA 1
ATOM 1223 C C . ASN A 1 177 ? 28.401 -12.298 -15.937 1.00 79.25 177 ASN A C 1
ATOM 1225 O O . ASN A 1 177 ? 29.608 -12.076 -16.035 1.00 79.25 177 ASN A O 1
ATOM 1229 N N . GLY A 1 178 ? 27.910 -13.538 -15.971 1.00 84.62 178 GLY A N 1
ATOM 1230 C CA . GLY A 1 178 ? 28.734 -14.737 -16.034 1.00 84.62 178 GLY A CA 1
ATOM 1231 C C . GLY A 1 178 ? 27.932 -16.039 -15.948 1.00 84.62 178 GLY A C 1
ATOM 1232 O O . GLY A 1 178 ? 26.702 -16.044 -15.938 1.00 84.62 178 GLY A O 1
ATOM 1233 N N . ASP A 1 179 ? 28.631 -17.170 -15.857 1.00 88.69 179 ASP A N 1
ATOM 1234 C CA . ASP A 1 179 ? 28.009 -18.487 -15.728 1.00 88.69 179 ASP A CA 1
ATOM 1235 C C . ASP A 1 179 ? 27.681 -18.780 -14.258 1.00 88.69 179 ASP A C 1
ATOM 1237 O O . ASP A 1 179 ? 28.558 -18.750 -13.392 1.00 88.69 179 ASP A O 1
ATOM 1241 N N . LEU A 1 180 ? 26.417 -19.105 -13.978 1.00 92.06 180 LEU A N 1
ATOM 1242 C CA . LEU A 1 180 ? 25.955 -19.478 -12.641 1.00 92.06 180 LEU A CA 1
ATOM 1243 C C . LEU A 1 180 ? 26.161 -20.972 -12.379 1.00 92.06 180 LEU A C 1
ATOM 1245 O O . LEU A 1 180 ? 25.492 -21.821 -12.971 1.00 92.06 180 LEU A O 1
ATOM 1249 N N . VAL A 1 181 ? 27.022 -21.303 -11.418 1.00 91.62 181 VAL A N 1
ATOM 1250 C CA . VAL A 1 181 ? 27.293 -22.685 -11.003 1.00 91.62 181 VAL A CA 1
ATOM 1251 C C . VAL A 1 181 ? 26.730 -22.940 -9.605 1.00 91.62 181 VAL A C 1
ATOM 1253 O O . VAL A 1 181 ? 27.103 -22.294 -8.625 1.00 91.62 181 VAL A O 1
ATOM 1256 N N . SER A 1 182 ? 25.814 -23.904 -9.504 1.00 92.25 182 SER A N 1
ATOM 1257 C CA . SER A 1 182 ? 25.183 -24.289 -8.232 1.00 92.25 182 SER A CA 1
ATOM 1258 C C . SER A 1 182 ? 26.090 -25.217 -7.412 1.00 92.25 182 SER A C 1
ATOM 1260 O O . SER A 1 182 ? 26.870 -25.982 -7.975 1.00 92.25 182 SER A O 1
ATOM 1262 N N . GLY A 1 183 ? 25.991 -25.169 -6.079 1.00 90.25 183 GLY A N 1
ATOM 1263 C CA . GLY A 1 183 ? 26.688 -26.103 -5.176 1.00 90.25 183 GLY A CA 1
ATOM 1264 C C . GLY A 1 183 ? 28.194 -25.867 -4.998 1.00 90.25 183 GLY A C 1
ATOM 1265 O O . GLY A 1 183 ? 28.868 -26.674 -4.367 1.00 90.25 183 GLY A O 1
ATOM 1266 N N . LYS A 1 184 ? 28.736 -24.773 -5.546 1.00 93.25 184 LYS A N 1
ATOM 1267 C CA . LYS A 1 184 ? 30.136 -24.346 -5.347 1.00 93.25 184 LYS A CA 1
ATOM 1268 C C . LYS A 1 184 ? 30.300 -23.275 -4.268 1.00 93.25 184 LYS A C 1
ATOM 1270 O O . LYS A 1 184 ? 31.422 -22.886 -3.967 1.00 93.25 184 LYS A O 1
ATOM 1275 N N . CYS A 1 185 ? 29.189 -22.826 -3.695 1.00 93.06 185 CYS A N 1
ATOM 1276 C CA . CYS A 1 185 ? 29.135 -21.839 -2.631 1.00 93.06 185 CYS A CA 1
ATOM 1277 C C . CYS A 1 185 ? 28.554 -22.477 -1.370 1.00 93.06 185 CYS A C 1
ATOM 1279 O O . CYS A 1 185 ? 27.573 -23.216 -1.483 1.00 93.06 185 CYS A O 1
ATOM 1281 N N . PRO A 1 186 ? 29.127 -22.216 -0.182 1.00 87.06 186 PRO A N 1
ATOM 1282 C CA . PRO A 1 186 ? 28.421 -22.481 1.063 1.00 87.06 186 PRO A CA 1
ATOM 1283 C C . PRO A 1 186 ? 27.181 -21.576 1.141 1.00 87.06 186 PRO A C 1
ATOM 1285 O O . PRO A 1 186 ? 27.169 -20.513 0.522 1.00 87.06 186 PRO A O 1
ATOM 1288 N N . GLY A 1 187 ? 26.158 -22.006 1.879 1.00 84.88 187 GLY A N 1
ATOM 1289 C CA . GLY A 1 187 ? 24.918 -21.250 2.065 1.00 84.88 187 GLY A CA 1
ATOM 1290 C C . GLY A 1 187 ? 23.688 -21.904 1.452 1.00 84.88 187 GLY A C 1
ATOM 1291 O O . GLY A 1 187 ? 23.691 -23.076 1.068 1.00 84.88 187 GLY A O 1
ATOM 1292 N N . ALA A 1 188 ? 22.609 -21.127 1.384 1.00 82.50 188 ALA A N 1
ATOM 1293 C CA . ALA A 1 188 ? 21.352 -21.557 0.791 1.00 82.50 188 ALA A CA 1
ATOM 1294 C C . ALA A 1 188 ? 21.476 -21.829 -0.721 1.00 82.50 188 ALA A C 1
ATOM 1296 O O . ALA A 1 188 ? 22.371 -21.337 -1.402 1.00 82.50 188 ALA A O 1
ATOM 1297 N N . SER A 1 189 ? 20.523 -22.577 -1.284 1.00 85.62 189 SER A N 1
ATOM 1298 C CA . SER A 1 189 ? 20.517 -22.995 -2.699 1.00 85.62 189 SER A CA 1
ATOM 1299 C C . SER A 1 189 ? 20.443 -21.841 -3.713 1.00 85.62 189 SER A C 1
ATOM 1301 O O . SER A 1 189 ? 20.774 -22.027 -4.888 1.00 85.62 189 SER A O 1
ATOM 1303 N N . PHE A 1 190 ? 20.024 -20.652 -3.270 1.00 86.50 190 PHE A N 1
ATOM 1304 C CA . PHE A 1 190 ? 20.031 -19.422 -4.063 1.00 86.50 190 PHE A CA 1
ATOM 1305 C C . PHE A 1 190 ? 21.387 -18.692 -4.052 1.00 86.50 190 PHE A C 1
ATOM 1307 O O . PHE A 1 190 ? 21.578 -17.770 -4.847 1.00 86.50 190 PHE A O 1
ATOM 1314 N N . VAL A 1 191 ? 22.344 -19.107 -3.213 1.00 91.94 191 VAL A N 1
ATOM 1315 C CA . VAL A 1 191 ? 23.734 -18.643 -3.265 1.00 91.94 191 VAL A CA 1
ATOM 1316 C C . VAL A 1 191 ? 24.485 -19.493 -4.291 1.00 91.94 191 VAL A C 1
ATOM 1318 O O . VAL A 1 191 ? 24.763 -20.673 -4.071 1.00 91.94 191 VAL A O 1
ATOM 1321 N N . LYS A 1 192 ? 24.785 -18.908 -5.452 1.00 93.62 192 LYS A N 1
ATOM 1322 C CA . LYS A 1 192 ? 25.440 -19.602 -6.574 1.00 93.62 192 LYS A CA 1
ATOM 1323 C C . LYS A 1 192 ? 26.740 -18.908 -6.948 1.00 93.62 192 LYS A C 1
ATOM 1325 O O . LYS A 1 192 ? 26.891 -17.706 -6.758 1.00 93.62 192 LYS A O 1
ATOM 1330 N N . CYS A 1 193 ? 27.675 -19.674 -7.496 1.00 95.69 193 CYS A N 1
ATOM 1331 C CA . CYS A 1 193 ? 28.961 -19.159 -7.936 1.00 95.69 193 CYS A CA 1
ATOM 1332 C C . CYS A 1 193 ? 28.800 -18.462 -9.285 1.00 95.69 193 CYS A C 1
ATOM 1334 O O . CYS A 1 193 ? 28.377 -19.107 -10.242 1.00 95.69 193 CYS A O 1
ATOM 1336 N N . CYS A 1 194 ? 29.123 -17.175 -9.360 1.00 94.88 194 CYS A N 1
ATOM 1337 C CA . CYS A 1 194 ? 29.137 -16.406 -10.596 1.00 94.88 194 CYS A CA 1
ATOM 1338 C C . CYS A 1 194 ? 30.543 -16.435 -11.202 1.00 94.88 194 CYS A C 1
ATOM 1340 O O . CYS A 1 194 ? 31.466 -15.853 -10.633 1.00 94.88 194 CYS A O 1
ATOM 1342 N N . LEU A 1 195 ? 30.715 -17.138 -12.326 1.00 91.25 195 LEU A N 1
ATOM 1343 C CA . LEU A 1 195 ? 31.999 -17.274 -13.021 1.00 91.25 195 LEU A CA 1
ATOM 1344 C C . LEU A 1 195 ? 32.081 -16.333 -14.247 1.00 91.25 195 LEU A C 1
ATOM 1346 O O . LEU A 1 195 ? 31.146 -16.331 -15.041 1.00 91.25 195 LEU A O 1
ATOM 1350 N N . PRO A 1 196 ? 33.190 -15.615 -14.507 1.00 85.25 196 PRO A N 1
ATOM 1351 C CA . PRO A 1 196 ? 33.264 -14.500 -15.479 1.00 85.25 196 PRO A CA 1
ATOM 1352 C C . PRO A 1 196 ? 33.099 -14.758 -17.001 1.00 85.25 196 PRO A C 1
ATOM 1354 O O . PRO A 1 196 ? 33.961 -14.323 -17.724 1.00 85.25 196 PRO A O 1
ATOM 1357 N N . HIS A 1 197 ? 32.098 -15.445 -17.560 1.00 79.00 197 HIS A N 1
ATOM 1358 C CA . HIS A 1 197 ? 32.074 -15.910 -18.980 1.00 79.00 197 HIS A CA 1
ATOM 1359 C C . HIS A 1 197 ? 33.398 -16.516 -19.550 1.00 79.00 197 HIS A C 1
ATOM 1361 O O . HIS A 1 197 ? 34.486 -16.443 -18.987 1.00 79.00 197 HIS A O 1
ATOM 1367 N N . ASP A 1 198 ? 33.321 -17.273 -20.640 1.00 72.88 198 ASP A N 1
ATOM 1368 C CA . ASP A 1 198 ? 34.524 -17.775 -21.317 1.00 72.88 198 ASP A CA 1
ATOM 1369 C C . ASP A 1 198 ? 34.682 -17.023 -22.635 1.00 72.88 198 ASP A C 1
ATOM 1371 O O . ASP A 1 198 ? 33.998 -17.318 -23.616 1.00 72.88 198 ASP A O 1
ATOM 1375 N N . LEU A 1 199 ? 35.537 -15.998 -22.624 1.00 74.62 199 LEU A N 1
ATOM 1376 C CA . LEU A 1 199 ? 35.825 -15.160 -23.792 1.00 74.62 199 LEU A CA 1
ATOM 1377 C C . LEU A 1 199 ? 36.945 -15.734 -24.670 1.00 74.62 199 LEU A C 1
ATOM 1379 O O . LEU A 1 199 ? 37.389 -15.068 -25.608 1.00 74.62 199 LEU A O 1
ATOM 1383 N N . SER A 1 200 ? 37.421 -16.952 -24.391 1.00 71.75 200 SER A N 1
ATOM 1384 C CA . SER A 1 200 ? 38.488 -17.565 -25.175 1.00 71.75 200 SER A CA 1
ATOM 1385 C C . SER A 1 200 ? 38.058 -17.722 -26.639 1.00 71.75 200 SER A C 1
ATOM 1387 O O . SER A 1 200 ? 37.252 -18.571 -26.980 1.00 71.75 200 SER A O 1
ATOM 1389 N N . GLY A 1 201 ? 38.595 -16.878 -27.528 1.00 77.38 201 GLY A N 1
ATOM 1390 C CA . GLY A 1 201 ? 38.318 -16.913 -28.969 1.00 77.38 201 GLY A CA 1
ATOM 1391 C C . GLY A 1 201 ? 37.690 -15.655 -29.562 1.00 77.38 201 GLY A C 1
ATOM 1392 O O . GLY A 1 201 ? 37.720 -15.518 -30.783 1.00 77.38 201 GLY A O 1
ATOM 1393 N N . VAL A 1 202 ? 37.209 -14.712 -28.747 1.00 85.00 202 VAL A N 1
ATOM 1394 C CA . VAL A 1 202 ? 36.849 -13.364 -29.225 1.00 85.00 202 VAL A CA 1
ATOM 1395 C C . VAL A 1 202 ? 38.108 -12.670 -29.771 1.00 85.00 202 VAL A C 1
ATOM 1397 O O . VAL A 1 202 ? 39.184 -12.792 -29.192 1.00 85.00 202 VAL A O 1
ATOM 1400 N N . GLY A 1 203 ? 37.997 -12.004 -30.922 1.00 84.00 203 GLY A N 1
ATOM 1401 C CA . GLY A 1 203 ? 39.098 -11.335 -31.626 1.00 84.00 203 GLY A CA 1
ATOM 1402 C C . GLY A 1 203 ? 39.918 -12.231 -32.561 1.00 84.00 203 GLY A C 1
ATOM 1403 O O . GLY A 1 203 ? 40.691 -11.721 -33.367 1.00 84.00 203 GLY A O 1
ATOM 1404 N N . LYS A 1 204 ? 39.746 -13.561 -32.522 1.00 92.25 204 LYS A N 1
ATOM 1405 C CA . LYS A 1 204 ? 40.438 -14.454 -33.465 1.00 92.25 204 LYS A CA 1
ATOM 1406 C C . LYS A 1 204 ? 39.851 -14.338 -34.869 1.00 92.25 204 LYS A C 1
ATOM 1408 O O . LYS A 1 204 ? 38.642 -14.175 -35.034 1.00 92.25 204 LYS A O 1
ATOM 1413 N N . SER A 1 205 ? 40.703 -14.466 -35.880 1.00 88.50 205 SER A N 1
ATOM 1414 C CA . SER A 1 205 ? 40.266 -14.552 -37.270 1.00 88.50 205 SER A CA 1
ATOM 1415 C C . SER A 1 205 ? 39.523 -15.865 -37.526 1.00 88.50 205 SER A C 1
ATOM 1417 O O . SER A 1 205 ? 39.819 -16.914 -36.950 1.00 88.50 205 SER A O 1
ATOM 1419 N N . CYS A 1 206 ? 38.528 -15.800 -38.398 1.00 92.25 206 CYS A N 1
ATOM 1420 C CA . CYS A 1 206 ? 37.708 -16.930 -38.808 1.00 92.25 206 CYS A CA 1
ATOM 1421 C C . CYS A 1 206 ? 37.350 -16.797 -40.294 1.00 92.25 206 CYS A C 1
ATOM 1423 O O . CYS A 1 206 ? 37.509 -15.736 -40.894 1.00 92.25 206 CYS A O 1
ATOM 1425 N N . SER A 1 207 ? 36.912 -17.883 -40.929 1.00 85.88 207 SER A N 1
ATOM 1426 C CA . SER A 1 207 ? 36.574 -17.887 -42.356 1.00 85.88 207 SER A CA 1
ATOM 1427 C C . SER A 1 207 ? 35.460 -18.888 -42.653 1.00 85.88 207 SER A C 1
ATOM 1429 O O . SER A 1 207 ? 35.392 -19.959 -42.038 1.00 85.88 207 SER A O 1
ATOM 1431 N N . ASP A 1 208 ? 34.597 -18.549 -43.613 1.00 86.69 208 ASP A N 1
ATOM 1432 C CA . ASP A 1 208 ? 33.605 -19.470 -44.184 1.00 86.69 208 ASP A CA 1
ATOM 1433 C C . ASP A 1 208 ? 34.120 -20.239 -45.416 1.00 86.69 208 ASP A C 1
ATOM 1435 O O . ASP A 1 208 ? 33.380 -21.026 -46.001 1.00 86.69 208 ASP A O 1
ATOM 1439 N N . GLY A 1 209 ? 35.393 -20.053 -45.785 1.00 79.56 209 GLY A N 1
ATOM 1440 C CA . GLY A 1 209 ? 36.014 -20.624 -46.983 1.00 79.56 209 GLY A CA 1
ATOM 1441 C C . GLY A 1 209 ? 35.995 -19.701 -48.206 1.00 79.56 209 GLY A C 1
ATOM 1442 O O . GLY A 1 209 ? 36.690 -19.985 -49.175 1.00 79.56 209 GLY A O 1
ATOM 1443 N N . SER A 1 210 ? 35.257 -18.588 -48.160 1.00 75.31 210 SER A N 1
ATOM 1444 C CA . SER A 1 210 ? 35.180 -17.599 -49.245 1.00 75.31 210 SER A CA 1
ATOM 1445 C C . SER A 1 210 ? 35.485 -16.171 -48.792 1.00 75.31 210 SER A C 1
ATOM 1447 O O . SER A 1 210 ? 35.948 -15.358 -49.589 1.00 75.31 210 SER A O 1
ATOM 1449 N N . LYS A 1 211 ? 35.259 -15.866 -47.510 1.00 81.31 211 LYS A N 1
ATOM 1450 C CA . LYS A 1 211 ? 35.521 -14.562 -46.896 1.00 81.31 211 LYS A CA 1
ATOM 1451 C C . LYS A 1 211 ? 36.105 -14.744 -45.495 1.00 81.31 211 LYS A C 1
ATOM 1453 O O . LYS A 1 211 ? 35.810 -15.719 -44.797 1.00 81.31 211 LYS A O 1
ATOM 1458 N N . SER A 1 212 ? 36.981 -13.826 -45.101 1.00 87.62 212 SER A N 1
ATOM 1459 C CA . SER A 1 212 ? 37.538 -13.740 -43.749 1.00 87.62 212 SER A CA 1
ATOM 1460 C C . SER A 1 212 ? 36.669 -12.847 -42.866 1.00 87.62 212 SER A C 1
ATOM 1462 O O . SER A 1 212 ? 36.130 -11.841 -43.324 1.00 87.62 212 SER A O 1
ATOM 1464 N N . GLY A 1 213 ? 36.551 -13.214 -41.597 1.00 92.19 213 GLY A N 1
ATOM 1465 C CA . GLY A 1 213 ? 35.842 -12.473 -40.565 1.00 92.19 213 GLY A CA 1
ATOM 1466 C C . GLY A 1 213 ? 36.554 -12.559 -39.220 1.00 92.19 213 GLY A C 1
ATOM 1467 O O . GLY A 1 213 ? 37.625 -13.162 -39.104 1.00 92.19 213 GLY A O 1
ATOM 1468 N N . THR A 1 214 ? 35.927 -11.989 -38.196 1.00 93.25 214 THR A N 1
ATOM 1469 C CA . THR A 1 214 ? 36.460 -11.967 -36.828 1.00 93.25 214 THR A CA 1
ATOM 1470 C C . THR A 1 214 ? 35.451 -12.566 -35.861 1.00 93.25 214 THR A C 1
ATOM 1472 O O . THR A 1 214 ? 34.251 -12.310 -35.947 1.00 93.25 214 THR A O 1
ATOM 1475 N N . CYS A 1 215 ? 35.928 -13.388 -34.936 1.00 94.81 215 CYS A N 1
ATOM 1476 C CA . CYS A 1 215 ? 35.130 -13.956 -33.864 1.00 94.81 215 CYS A CA 1
ATOM 1477 C C . CYS A 1 215 ? 34.716 -12.871 -32.870 1.00 94.81 215 CYS A C 1
ATOM 1479 O O . CYS A 1 215 ? 35.571 -12.229 -32.268 1.00 94.81 215 CYS A O 1
ATOM 1481 N N . ILE A 1 216 ? 33.415 -12.685 -32.667 1.00 91.00 216 ILE A N 1
ATOM 1482 C CA . ILE A 1 216 ? 32.868 -11.695 -31.734 1.00 91.00 216 ILE A CA 1
ATOM 1483 C C . ILE A 1 216 ? 31.981 -12.364 -30.688 1.00 91.00 216 ILE A C 1
ATOM 1485 O O . ILE A 1 216 ? 31.415 -13.435 -30.927 1.00 91.00 216 ILE A O 1
ATOM 1489 N N . ASN A 1 217 ? 31.826 -11.715 -29.536 1.00 89.12 217 ASN A N 1
ATOM 1490 C CA . ASN A 1 217 ? 30.832 -12.104 -28.544 1.00 89.12 217 ASN A CA 1
ATOM 1491 C C . ASN A 1 217 ? 29.463 -11.539 -28.953 1.00 89.12 217 ASN A C 1
ATOM 1493 O O . ASN A 1 217 ? 29.225 -10.335 -28.861 1.00 89.12 217 ASN A O 1
ATOM 1497 N N . THR A 1 218 ? 28.544 -12.403 -29.381 1.00 84.19 218 THR A N 1
ATOM 1498 C CA . THR A 1 218 ? 27.228 -11.964 -29.865 1.00 84.19 218 THR A CA 1
ATOM 1499 C C . THR A 1 218 ? 26.275 -11.504 -28.766 1.00 84.19 218 THR A C 1
ATOM 1501 O O . THR A 1 218 ? 25.209 -10.995 -29.089 1.00 84.19 218 THR A O 1
ATOM 1504 N N . ASN A 1 219 ? 26.626 -11.678 -27.487 1.00 79.94 219 ASN A N 1
ATOM 1505 C CA . ASN A 1 219 ? 25.837 -11.149 -26.371 1.00 79.94 219 ASN A CA 1
ATOM 1506 C C . ASN A 1 219 ? 26.185 -9.688 -26.050 1.00 79.94 219 ASN A C 1
ATOM 1508 O O . ASN A 1 219 ? 25.377 -9.008 -25.430 1.00 79.94 219 ASN A O 1
ATOM 1512 N N . SER A 1 220 ? 27.367 -9.212 -26.454 1.00 74.19 220 SER A N 1
ATOM 1513 C CA . SER A 1 220 ? 27.862 -7.865 -26.135 1.00 74.19 220 SER A CA 1
ATOM 1514 C C . SER A 1 220 ? 28.185 -7.006 -27.360 1.00 74.19 220 SER A C 1
ATOM 1516 O O . SER A 1 220 ? 28.405 -5.811 -27.216 1.00 74.19 220 SER A O 1
ATOM 1518 N N . SER A 1 221 ? 28.210 -7.581 -28.567 1.00 72.00 221 SER A N 1
ATOM 1519 C CA . SER A 1 221 ? 28.543 -6.855 -29.798 1.00 72.00 221 SER A CA 1
ATOM 1520 C C . SER A 1 221 ? 27.710 -7.337 -30.991 1.00 72.00 221 SER A C 1
ATOM 1522 O O . SER A 1 221 ? 27.595 -8.539 -31.247 1.00 72.00 221 SER A O 1
ATOM 1524 N N . GLY A 1 222 ? 27.112 -6.389 -31.720 1.00 73.38 222 GLY A N 1
ATOM 1525 C CA . GLY A 1 222 ? 26.373 -6.649 -32.955 1.00 73.38 222 GLY A CA 1
ATOM 1526 C C . GLY A 1 222 ? 27.322 -6.859 -34.136 1.00 73.38 222 GLY A C 1
ATOM 1527 O O . GLY A 1 222 ? 28.243 -6.076 -34.345 1.00 73.38 222 GLY A O 1
ATOM 1528 N N . CYS A 1 223 ? 27.107 -7.911 -34.927 1.00 83.81 223 CYS A N 1
ATOM 1529 C CA . CYS A 1 223 ? 27.839 -8.113 -36.177 1.00 83.81 223 CYS A CA 1
ATOM 1530 C C . CYS A 1 223 ? 27.162 -7.339 -37.309 1.00 83.81 223 CYS A C 1
ATOM 1532 O O . CYS A 1 223 ? 26.003 -7.613 -37.616 1.00 83.81 223 CYS A O 1
ATOM 1534 N N . ASN A 1 224 ? 27.888 -6.448 -37.987 1.00 74.19 224 ASN A N 1
ATOM 1535 C CA . ASN A 1 224 ? 27.391 -5.751 -39.182 1.00 74.19 224 ASN A CA 1
ATOM 1536 C C . ASN A 1 224 ? 27.531 -6.612 -40.461 1.00 74.19 224 ASN A C 1
ATOM 1538 O O . ASN A 1 224 ? 27.870 -6.124 -41.535 1.00 74.19 224 ASN A O 1
ATOM 1542 N N . GLY A 1 225 ? 27.347 -7.929 -40.324 1.00 80.88 225 GLY A N 1
ATOM 1543 C CA . GLY A 1 225 ? 27.597 -8.940 -41.348 1.00 80.88 225 GLY A CA 1
ATOM 1544 C C . GLY A 1 225 ? 27.019 -10.310 -40.987 1.00 80.88 225 GLY A C 1
ATOM 1545 O O . GLY A 1 225 ? 26.210 -10.437 -40.068 1.00 80.88 225 GLY A O 1
ATOM 1546 N N . ASN A 1 226 ? 27.413 -11.357 -41.713 1.00 86.44 226 ASN A N 1
ATOM 1547 C CA . ASN A 1 226 ? 26.879 -12.699 -41.479 1.00 86.44 226 ASN A CA 1
ATOM 1548 C C . ASN A 1 226 ? 27.545 -13.350 -40.261 1.00 86.44 226 ASN A C 1
ATOM 1550 O O . ASN A 1 226 ? 28.770 -13.470 -40.204 1.00 86.44 226 ASN A O 1
ATOM 1554 N N . LEU A 1 227 ? 26.721 -13.811 -39.316 1.00 90.94 227 LEU A N 1
ATOM 1555 C CA . LEU A 1 227 ? 27.154 -14.575 -38.148 1.00 90.94 227 LEU A CA 1
ATOM 1556 C C . LEU A 1 227 ? 27.229 -16.069 -38.472 1.00 90.94 227 LEU A C 1
ATOM 1558 O O . LEU A 1 227 ? 26.211 -16.706 -38.741 1.00 90.94 227 LEU A O 1
ATOM 1562 N N . VAL A 1 228 ? 28.422 -16.650 -38.372 1.00 89.69 228 VAL A N 1
ATOM 1563 C CA . VAL A 1 228 ? 28.662 -18.080 -38.606 1.00 89.69 228 VAL A CA 1
ATOM 1564 C C . VAL A 1 228 ? 29.041 -18.768 -37.292 1.00 89.69 228 VAL A C 1
ATOM 1566 O O . VAL A 1 228 ? 30.072 -18.478 -36.680 1.00 89.69 228 VAL A O 1
ATOM 1569 N N . SER A 1 229 ? 28.194 -19.694 -36.839 1.00 90.19 229 SER A N 1
ATOM 1570 C CA . SER A 1 229 ? 28.426 -20.499 -35.632 1.00 90.19 229 SER A CA 1
ATOM 1571 C C . SER A 1 229 ? 29.456 -21.613 -35.864 1.00 90.19 229 SER A C 1
ATOM 1573 O O . SER A 1 229 ? 29.555 -22.165 -36.957 1.00 90.19 229 SER A O 1
ATOM 1575 N N . GLY A 1 230 ? 30.214 -21.973 -34.821 1.00 88.19 230 GLY A N 1
ATOM 1576 C CA . GLY A 1 230 ? 31.134 -23.123 -34.837 1.00 88.19 230 GLY A CA 1
ATOM 1577 C C . GLY A 1 230 ? 32.458 -22.906 -35.580 1.00 88.19 230 GLY A C 1
ATOM 1578 O O . GLY A 1 230 ? 33.225 -23.849 -35.748 1.00 88.19 230 GLY A O 1
ATOM 1579 N N . LYS A 1 231 ? 32.738 -21.679 -36.030 1.00 90.94 231 LYS A N 1
ATOM 1580 C CA . LYS A 1 231 ? 34.007 -21.294 -36.678 1.00 90.94 231 LYS A CA 1
ATOM 1581 C C . LYS A 1 231 ? 34.981 -20.578 -35.740 1.00 90.94 231 LYS A C 1
ATOM 1583 O O . LYS A 1 231 ? 36.088 -20.255 -36.153 1.00 90.94 231 LYS A O 1
ATOM 1588 N N . CYS A 1 232 ? 34.568 -20.361 -34.496 1.00 90.69 232 CYS A N 1
ATOM 1589 C CA . CYS A 1 232 ? 35.347 -19.718 -33.451 1.00 90.69 232 CYS A CA 1
ATOM 1590 C C . CYS A 1 232 ? 35.547 -20.696 -32.291 1.00 90.69 232 CYS A C 1
ATOM 1592 O O . CYS A 1 232 ? 34.582 -21.366 -31.915 1.00 90.69 232 CYS A O 1
ATOM 1594 N N . PRO A 1 233 ? 36.761 -20.806 -31.723 1.00 83.31 233 PRO A N 1
ATOM 1595 C CA . PRO A 1 233 ? 36.930 -21.442 -30.422 1.00 83.31 233 PRO A CA 1
ATOM 1596 C C . PRO A 1 233 ? 36.203 -20.608 -29.352 1.00 83.31 233 PRO A C 1
ATOM 1598 O O . PRO A 1 233 ? 36.040 -19.403 -29.538 1.00 83.31 233 PRO A O 1
ATOM 1601 N N . GLY A 1 234 ? 35.757 -21.246 -28.269 1.00 82.94 234 GLY A N 1
ATOM 1602 C CA . GLY A 1 234 ? 35.082 -20.577 -27.152 1.00 82.94 234 GLY A CA 1
ATOM 1603 C C . GLY A 1 234 ? 33.646 -21.030 -26.916 1.00 82.94 234 GLY A C 1
ATOM 1604 O O . GLY A 1 234 ? 33.179 -22.034 -27.461 1.00 82.94 234 GLY A O 1
ATOM 1605 N N . ALA A 1 235 ? 32.942 -20.285 -26.064 1.00 81.38 235 ALA A N 1
ATOM 1606 C CA . ALA A 1 235 ? 31.541 -20.535 -25.755 1.00 81.38 235 ALA A CA 1
ATOM 1607 C C . ALA A 1 235 ? 30.633 -20.353 -26.988 1.00 81.38 235 ALA A C 1
ATOM 1609 O O . ALA A 1 235 ? 30.972 -19.670 -27.951 1.00 81.38 235 ALA A O 1
ATOM 1610 N N . SER A 1 236 ? 29.429 -20.930 -26.950 1.00 84.12 236 SER A N 1
ATOM 1611 C CA . SER A 1 236 ? 28.479 -20.932 -28.081 1.00 84.12 236 SER A CA 1
ATOM 1612 C C . SER A 1 236 ? 28.009 -19.540 -28.547 1.00 84.12 236 SER A C 1
ATOM 1614 O O . SER A 1 236 ? 27.508 -19.401 -29.668 1.00 84.12 236 SER A O 1
ATOM 1616 N N . PHE A 1 237 ? 28.181 -18.517 -27.706 1.00 84.75 237 PHE A N 1
ATOM 1617 C CA . PHE A 1 237 ? 27.909 -17.112 -28.018 1.00 84.75 237 PHE A CA 1
ATOM 1618 C C . PHE A 1 237 ? 29.092 -16.391 -28.693 1.00 84.75 237 PHE A C 1
ATOM 1620 O O . PHE A 1 237 ? 28.947 -15.243 -29.102 1.00 84.75 237 PHE A O 1
ATOM 1627 N N . VAL A 1 238 ? 30.249 -17.040 -28.855 1.00 90.88 238 VAL A N 1
ATOM 1628 C CA . VAL A 1 238 ? 31.350 -16.534 -29.684 1.00 90.88 238 VAL A CA 1
ATOM 1629 C C . VAL A 1 238 ? 31.135 -17.027 -31.117 1.00 90.88 238 VAL A C 1
ATOM 1631 O O . VAL A 1 238 ? 31.233 -18.223 -31.403 1.00 90.88 238 VAL A O 1
ATOM 1634 N N . LYS A 1 239 ? 30.794 -16.118 -32.034 1.00 92.38 239 LYS A N 1
ATOM 1635 C CA . LYS A 1 239 ? 30.473 -16.443 -33.437 1.00 92.38 239 LYS A CA 1
ATOM 1636 C C . LYS A 1 239 ? 31.324 -15.622 -34.400 1.00 92.38 239 LYS A C 1
ATOM 1638 O O . LYS A 1 239 ? 31.746 -14.518 -34.079 1.00 92.38 239 LYS A O 1
ATOM 1643 N N . CYS A 1 240 ? 31.561 -16.161 -35.591 1.00 93.81 240 CYS A N 1
ATOM 1644 C CA . CYS A 1 240 ? 32.350 -15.498 -36.624 1.00 93.81 240 CYS A CA 1
ATOM 1645 C C . CYS A 1 240 ? 31.513 -14.431 -37.332 1.00 93.81 240 CYS A C 1
ATOM 1647 O O . CYS A 1 240 ? 30.455 -14.765 -37.857 1.00 93.81 240 CYS A O 1
ATOM 1649 N N . CYS A 1 241 ? 31.972 -13.182 -37.357 1.00 92.75 241 CYS A N 1
ATOM 1650 C CA . CYS A 1 241 ? 31.331 -12.071 -38.050 1.00 92.75 241 CYS A CA 1
ATOM 1651 C C . CYS A 1 241 ? 32.043 -11.781 -39.376 1.00 92.75 241 CYS A C 1
ATOM 1653 O O . CYS A 1 241 ? 33.208 -11.383 -39.371 1.00 92.75 241 CYS A O 1
ATOM 1655 N N . ILE A 1 242 ? 31.355 -11.984 -40.504 1.00 89.38 242 ILE A N 1
ATOM 1656 C CA . ILE A 1 242 ? 31.909 -11.792 -41.854 1.00 89.38 242 ILE A CA 1
ATOM 1657 C C . ILE A 1 242 ? 31.252 -10.567 -42.519 1.00 89.38 242 ILE A C 1
ATOM 1659 O O . ILE A 1 242 ? 30.035 -10.599 -42.734 1.00 89.38 242 ILE A O 1
ATOM 1663 N N . PRO A 1 243 ? 32.007 -9.503 -42.867 1.00 79.31 243 PRO A N 1
ATOM 1664 C CA . PRO A 1 243 ? 31.439 -8.278 -43.428 1.00 79.31 243 PRO A CA 1
ATOM 1665 C C . PRO A 1 243 ? 30.866 -8.475 -44.852 1.00 79.31 243 PRO A C 1
ATOM 1667 O O . PRO A 1 243 ? 31.439 -9.211 -45.665 1.00 79.31 243 PRO A O 1
ATOM 1670 N N . PRO A 1 244 ? 29.738 -7.822 -45.191 1.00 63.88 244 PRO A N 1
ATOM 1671 C CA . PRO A 1 244 ? 29.156 -7.844 -46.527 1.00 63.88 244 PRO A CA 1
ATOM 1672 C C . PRO A 1 244 ? 29.868 -6.816 -47.420 1.00 63.88 244 PRO A C 1
ATOM 1674 O O . PRO A 1 244 ? 29.823 -5.622 -47.155 1.00 63.88 244 PRO A O 1
ATOM 1677 N N . GLY A 1 245 ? 30.529 -7.256 -48.491 1.00 55.62 245 GLY A N 1
ATOM 1678 C CA . GLY A 1 245 ? 31.075 -6.343 -49.506 1.00 55.62 245 GLY A CA 1
ATOM 1679 C C . GLY A 1 245 ? 30.075 -6.114 -50.647 1.00 55.62 245 GLY A C 1
ATOM 1680 O O . GLY A 1 245 ? 29.612 -7.120 -51.192 1.00 55.62 245 GLY A O 1
ATOM 1681 N N . PRO A 1 246 ? 29.750 -4.861 -51.030 1.00 55.22 246 PRO A N 1
ATOM 1682 C CA . PRO A 1 246 ? 28.973 -4.575 -52.235 1.00 55.22 246 PRO A CA 1
ATOM 1683 C C . PRO A 1 246 ? 29.815 -3.936 -53.359 1.00 55.22 246 PRO A C 1
ATOM 1685 O O . PRO A 1 246 ? 30.647 -3.065 -53.116 1.00 55.22 246 PRO A O 1
ATOM 1688 N N . ASP A 1 247 ? 29.540 -4.327 -54.607 1.00 60.03 247 ASP A N 1
ATOM 1689 C CA . ASP A 1 247 ? 29.933 -3.597 -55.822 1.00 60.03 247 ASP A CA 1
ATOM 1690 C C . ASP A 1 247 ? 28.904 -2.478 -56.091 1.00 60.03 247 ASP A C 1
ATOM 1692 O O . ASP A 1 247 ? 27.730 -2.740 -56.367 1.00 60.03 247 ASP A O 1
ATOM 1696 N N . LEU A 1 248 ? 29.338 -1.218 -55.967 1.00 63.09 248 LEU A N 1
ATOM 1697 C CA . LEU A 1 248 ? 28.490 -0.014 -55.992 1.00 63.09 248 LEU A CA 1
ATOM 1698 C C . LEU A 1 248 ? 28.423 0.689 -57.363 1.00 63.09 248 LEU A C 1
ATOM 1700 O O . LEU A 1 248 ? 27.918 1.808 -57.457 1.00 63.09 248 LEU A O 1
ATOM 1704 N N . SER A 1 249 ? 28.895 0.058 -58.439 1.00 71.50 249 SER A N 1
ATOM 1705 C CA . SER A 1 249 ? 29.155 0.675 -59.757 1.00 71.50 249 SER A CA 1
ATOM 1706 C C . SER A 1 249 ? 27.955 1.288 -60.530 1.00 71.50 249 SER A C 1
ATOM 1708 O O . SER A 1 249 ? 28.123 1.805 -61.647 1.00 71.50 249 SER A O 1
ATOM 1710 N N . GLY A 1 250 ? 26.740 1.311 -59.967 1.00 75.44 250 GLY A N 1
ATOM 1711 C CA . GLY A 1 250 ? 25.567 1.940 -60.596 1.00 75.44 250 GLY A CA 1
ATOM 1712 C C . GLY A 1 250 ? 24.663 2.795 -59.716 1.00 75.44 250 GLY A C 1
ATOM 1713 O O . GLY A 1 250 ? 23.616 3.227 -60.198 1.00 75.44 250 GLY A O 1
ATOM 1714 N N . VAL A 1 251 ? 25.047 3.088 -58.474 1.00 83.62 251 VAL A N 1
ATOM 1715 C CA . VAL A 1 251 ? 24.325 4.061 -57.637 1.00 83.62 251 VAL A CA 1
ATOM 1716 C C . VAL A 1 251 ? 24.467 5.468 -58.243 1.00 83.62 251 VAL A C 1
ATOM 1718 O O . VAL A 1 251 ? 25.543 5.845 -58.691 1.00 83.62 251 VAL A O 1
ATOM 1721 N N . GLY A 1 252 ? 23.376 6.235 -58.303 1.00 83.94 252 GLY A N 1
ATOM 1722 C CA . GLY A 1 252 ? 23.324 7.607 -58.830 1.00 83.94 252 GLY A CA 1
ATOM 1723 C C . GLY A 1 252 ? 23.002 7.735 -60.325 1.00 83.94 252 GLY A C 1
ATOM 1724 O O . GLY A 1 252 ? 22.694 8.830 -60.789 1.00 83.94 252 GLY A O 1
ATOM 1725 N N . LYS A 1 253 ? 23.013 6.641 -61.099 1.00 92.44 253 LYS A N 1
ATOM 1726 C CA . LYS A 1 253 ? 22.665 6.685 -62.533 1.00 92.44 253 LYS A CA 1
ATOM 1727 C C . LYS A 1 253 ? 21.159 6.848 -62.743 1.00 92.44 253 LYS A C 1
ATOM 1729 O O . LYS A 1 253 ? 20.360 6.324 -61.971 1.00 92.44 253 LYS A O 1
ATOM 1734 N N . SER A 1 254 ? 20.764 7.544 -63.807 1.00 88.50 254 SER A N 1
ATOM 1735 C CA . SER A 1 254 ? 19.358 7.625 -64.200 1.00 88.50 254 SER A CA 1
ATOM 1736 C C . SER A 1 254 ? 18.870 6.290 -64.766 1.00 88.50 254 SER A C 1
ATOM 1738 O O . SER A 1 254 ? 19.613 5.531 -65.390 1.00 88.50 254 SER A O 1
ATOM 1740 N N . CYS A 1 255 ? 17.601 5.989 -64.534 1.00 92.38 255 CYS A N 1
ATOM 1741 C CA . CYS A 1 255 ? 16.953 4.765 -64.979 1.00 92.38 255 CYS A CA 1
ATOM 1742 C C . CYS A 1 255 ? 15.500 5.047 -65.370 1.00 92.38 255 CYS A C 1
ATOM 1744 O O . CYS A 1 255 ? 14.878 5.996 -64.891 1.00 92.38 255 CYS A O 1
ATOM 1746 N N . THR A 1 256 ? 14.947 4.234 -66.269 1.00 88.69 256 THR A N 1
ATOM 1747 C CA . THR A 1 256 ? 13.580 4.401 -66.781 1.00 88.69 256 THR A CA 1
ATOM 1748 C C . THR A 1 256 ? 12.816 3.082 -66.752 1.00 88.69 256 THR A C 1
ATOM 1750 O O . THR A 1 256 ? 13.358 2.004 -67.018 1.00 88.69 256 THR A O 1
ATOM 1753 N N . SER A 1 257 ? 11.527 3.160 -66.420 1.00 86.19 257 SER A N 1
ATOM 1754 C CA . SER A 1 257 ? 10.590 2.041 -66.536 1.00 86.19 257 SER A CA 1
ATOM 1755 C C . SER A 1 257 ? 9.251 2.560 -67.053 1.00 86.19 257 SER A C 1
ATOM 1757 O O . SER A 1 257 ? 8.524 3.265 -66.351 1.00 86.19 257 SER A O 1
ATOM 1759 N N . GLY A 1 258 ? 8.940 2.252 -68.314 1.00 86.56 258 GLY A N 1
ATOM 1760 C CA . GLY A 1 258 ? 7.811 2.864 -69.018 1.00 86.56 258 GLY A CA 1
ATOM 1761 C C . GLY A 1 258 ? 8.047 4.357 -69.268 1.00 86.56 258 GLY A C 1
ATOM 1762 O O . GLY A 1 258 ? 9.123 4.743 -69.716 1.00 86.56 258 GLY A O 1
ATOM 1763 N N . SER A 1 259 ? 7.050 5.193 -68.969 1.00 82.88 259 SER A N 1
ATOM 1764 C CA . SER A 1 259 ? 7.114 6.660 -69.097 1.00 82.88 259 SER A CA 1
ATOM 1765 C C . SER A 1 259 ? 7.705 7.375 -67.874 1.00 82.88 259 SER A C 1
ATOM 1767 O O . SER A 1 259 ? 7.785 8.601 -67.869 1.00 82.88 259 SER A O 1
ATOM 1769 N N . ARG A 1 260 ? 8.101 6.639 -66.827 1.00 82.44 260 ARG A N 1
ATOM 1770 C CA . ARG A 1 260 ? 8.627 7.201 -65.574 1.00 82.44 260 ARG A CA 1
ATOM 1771 C C . ARG A 1 260 ? 10.151 7.072 -65.534 1.00 82.44 260 ARG A C 1
ATOM 1773 O O . ARG A 1 260 ? 10.696 5.992 -65.780 1.00 82.44 260 ARG A O 1
ATOM 1780 N N . SER A 1 261 ? 10.819 8.174 -65.211 1.00 88.88 261 SER A N 1
ATOM 1781 C CA . SER A 1 261 ? 12.264 8.273 -64.984 1.00 88.88 261 SER A CA 1
ATOM 1782 C C . SER A 1 261 ? 12.573 8.391 -63.493 1.00 88.88 261 SER A C 1
ATOM 1784 O O . SER A 1 261 ? 11.818 9.016 -62.750 1.00 88.88 261 SER A O 1
ATOM 1786 N N . GLY A 1 262 ? 13.684 7.805 -63.060 1.00 92.00 262 GLY A N 1
ATOM 1787 C CA . GLY A 1 262 ? 14.153 7.851 -61.679 1.00 92.00 262 GLY A CA 1
ATOM 1788 C C . GLY A 1 262 ? 15.651 7.602 -61.574 1.00 92.00 262 GLY A C 1
ATOM 1789 O O . GLY A 1 262 ? 16.362 7.660 -62.580 1.00 92.00 262 GLY A O 1
ATOM 1790 N N . THR A 1 263 ? 16.119 7.316 -60.361 1.00 93.25 263 THR A N 1
ATOM 1791 C CA . THR A 1 263 ? 17.552 7.210 -60.052 1.00 93.25 263 THR A CA 1
ATOM 1792 C C . THR A 1 263 ? 17.867 5.875 -59.393 1.00 93.25 263 THR A C 1
ATOM 1794 O O . THR A 1 263 ? 17.140 5.399 -58.524 1.00 93.25 263 THR A O 1
ATOM 1797 N N . CYS A 1 264 ? 18.960 5.255 -59.813 1.00 94.75 264 CYS A N 1
ATOM 1798 C CA . CYS A 1 264 ? 19.491 4.036 -59.233 1.00 94.75 264 CYS A CA 1
ATOM 1799 C C . CYS A 1 264 ? 20.028 4.301 -57.829 1.00 94.75 264 CYS A C 1
ATOM 1801 O O . CYS A 1 264 ? 20.914 5.133 -57.654 1.00 94.75 264 CYS A O 1
ATOM 1803 N N . ILE A 1 265 ? 19.530 3.580 -56.828 1.00 90.69 265 ILE A N 1
ATOM 1804 C CA . ILE A 1 265 ? 19.992 3.697 -55.443 1.00 90.69 265 ILE A CA 1
ATOM 1805 C C . ILE A 1 265 ? 20.415 2.336 -54.904 1.00 90.69 265 ILE A C 1
ATOM 1807 O O . ILE A 1 265 ? 19.864 1.306 -55.298 1.00 90.69 265 ILE A O 1
ATOM 1811 N N . ASN A 1 266 ? 21.365 2.327 -53.971 1.00 88.75 266 ASN A N 1
ATOM 1812 C CA . ASN A 1 266 ? 21.643 1.135 -53.184 1.00 88.75 266 ASN A CA 1
ATOM 1813 C C . ASN A 1 266 ? 20.565 0.972 -52.104 1.00 88.75 266 ASN A C 1
ATOM 1815 O O . ASN A 1 266 ? 20.494 1.760 -51.166 1.00 88.75 266 ASN A O 1
ATOM 1819 N N . THR A 1 267 ? 19.747 -0.067 -52.228 1.00 83.50 267 THR A N 1
ATOM 1820 C CA . THR A 1 267 ? 18.641 -0.348 -51.304 1.00 83.50 267 THR A CA 1
ATOM 1821 C C . THR A 1 267 ? 19.068 -0.911 -49.953 1.00 83.50 267 THR A C 1
ATOM 1823 O O . THR A 1 267 ? 18.224 -1.026 -49.070 1.00 83.50 267 THR A O 1
ATOM 1826 N N . SER A 1 268 ? 20.353 -1.233 -49.756 1.00 78.75 268 SER A N 1
ATOM 1827 C CA . SER A 1 268 ? 20.880 -1.601 -48.437 1.00 78.75 268 SER A CA 1
ATOM 1828 C C . SER A 1 268 ? 21.255 -0.391 -47.578 1.00 78.75 268 SER A C 1
ATOM 1830 O O . SER A 1 268 ? 21.365 -0.535 -46.366 1.00 78.75 268 SER A O 1
ATOM 1832 N N . THR A 1 269 ? 21.476 0.782 -48.184 1.00 77.19 269 THR A N 1
ATOM 1833 C CA . THR A 1 269 ? 21.904 2.002 -47.474 1.00 77.19 269 THR A CA 1
ATOM 1834 C C . THR A 1 269 ? 20.950 3.178 -47.648 1.00 77.19 269 THR A C 1
ATOM 1836 O O . THR A 1 269 ? 20.929 4.057 -46.797 1.00 77.19 269 THR A O 1
ATOM 1839 N N . ASN A 1 270 ? 20.141 3.195 -48.712 1.00 76.12 270 ASN A N 1
ATOM 1840 C CA . ASN A 1 270 ? 19.232 4.292 -49.026 1.00 76.12 270 ASN A CA 1
ATOM 1841 C C . ASN A 1 270 ? 17.800 3.788 -49.240 1.00 76.12 270 ASN A C 1
ATOM 1843 O O . ASN A 1 270 ? 17.549 2.872 -50.029 1.00 76.12 270 ASN A O 1
ATOM 1847 N N . ASN A 1 271 ? 16.845 4.439 -48.575 1.00 79.00 271 ASN A N 1
ATOM 1848 C CA . ASN A 1 271 ? 15.420 4.180 -48.756 1.00 79.00 271 ASN A CA 1
ATOM 1849 C C . ASN A 1 271 ? 14.889 4.958 -49.967 1.00 79.00 271 ASN A C 1
ATOM 1851 O O . ASN A 1 271 ? 15.058 6.171 -50.069 1.00 79.00 271 ASN A O 1
ATOM 1855 N N . CYS A 1 272 ? 14.218 4.264 -50.885 1.00 81.50 272 CYS A N 1
ATOM 1856 C CA . CYS A 1 272 ? 13.540 4.897 -52.013 1.00 81.50 272 CYS A CA 1
ATOM 1857 C C . CYS A 1 272 ? 12.191 5.472 -51.570 1.00 81.50 272 CYS A C 1
ATOM 1859 O O . CYS A 1 272 ? 11.326 4.719 -51.127 1.00 81.50 272 CYS A O 1
ATOM 1861 N N . ASN A 1 273 ? 11.975 6.775 -51.764 1.00 74.44 273 ASN A N 1
ATOM 1862 C CA . ASN A 1 273 ? 10.654 7.401 -51.639 1.00 74.44 273 ASN A CA 1
ATOM 1863 C C . ASN A 1 273 ? 9.869 7.269 -52.964 1.00 74.44 273 ASN A C 1
ATOM 1865 O O . ASN A 1 273 ? 9.526 8.253 -53.623 1.00 74.44 273 ASN A O 1
ATOM 1869 N N . GLY A 1 274 ? 9.708 6.028 -53.426 1.00 81.75 274 GLY A N 1
ATOM 1870 C CA . GLY A 1 274 ? 9.242 5.697 -54.769 1.00 81.75 274 GLY A CA 1
ATOM 1871 C C . GLY A 1 274 ? 9.106 4.189 -55.017 1.00 81.75 274 GLY A C 1
ATOM 1872 O O . GLY A 1 274 ? 9.326 3.367 -54.129 1.00 81.75 274 GLY A O 1
ATOM 1873 N N . ASP A 1 275 ? 8.749 3.806 -56.243 1.00 85.56 275 ASP A N 1
ATOM 1874 C CA . ASP A 1 275 ? 8.682 2.404 -56.659 1.00 85.56 275 ASP A CA 1
ATOM 1875 C C . ASP A 1 275 ? 10.087 1.887 -56.998 1.00 85.56 275 ASP A C 1
ATOM 1877 O O . ASP A 1 275 ? 10.783 2.461 -57.839 1.00 85.56 275 ASP A O 1
ATOM 1881 N N . LEU A 1 276 ? 10.487 0.781 -56.367 1.00 90.06 276 LEU A N 1
ATOM 1882 C CA . LEU A 1 276 ? 11.763 0.113 -56.623 1.00 90.06 276 LEU A CA 1
ATOM 1883 C C . LEU A 1 276 ? 11.634 -0.893 -57.768 1.00 90.06 276 LEU A C 1
ATOM 1885 O O . LEU A 1 276 ? 10.947 -1.908 -57.644 1.00 90.06 276 LEU A O 1
ATOM 1889 N N . VAL A 1 277 ? 12.350 -0.652 -58.863 1.00 89.62 277 VAL A N 1
ATOM 1890 C CA . VAL A 1 277 ? 12.391 -1.545 -60.027 1.00 89.62 277 VAL A CA 1
ATOM 1891 C C . VAL A 1 277 ? 13.756 -2.224 -60.118 1.00 89.62 277 VAL A C 1
ATOM 1893 O O . VAL A 1 277 ? 14.796 -1.570 -60.231 1.00 89.62 277 VAL A O 1
ATOM 1896 N N . THR A 1 278 ? 13.761 -3.555 -60.067 1.00 90.50 278 THR A N 1
ATOM 1897 C CA . THR A 1 278 ? 14.965 -4.385 -60.211 1.00 90.50 278 THR A CA 1
ATOM 1898 C C . THR A 1 278 ? 15.415 -4.484 -61.672 1.00 90.50 278 THR A C 1
ATOM 1900 O O . THR A 1 278 ? 14.605 -4.419 -62.596 1.00 90.50 278 THR A O 1
ATOM 1903 N N . GLY A 1 279 ? 16.725 -4.635 -61.899 1.00 87.81 279 GLY A N 1
ATOM 1904 C CA . GLY A 1 279 ? 17.295 -4.911 -63.229 1.00 87.81 279 GLY A CA 1
ATOM 1905 C C . GLY A 1 279 ? 17.303 -3.736 -64.215 1.00 87.81 279 GLY A C 1
ATOM 1906 O O . GLY A 1 279 ? 17.578 -3.930 -65.396 1.00 87.81 279 GLY A O 1
ATOM 1907 N N . LYS A 1 280 ? 16.989 -2.518 -63.759 1.00 91.94 280 LYS A N 1
ATOM 1908 C CA . LYS A 1 280 ? 17.066 -1.281 -64.562 1.00 91.94 280 LYS A CA 1
ATOM 1909 C C . LYS A 1 280 ? 18.306 -0.435 -64.268 1.00 91.94 280 LYS A C 1
ATOM 1911 O O . LYS A 1 280 ? 18.484 0.606 -64.889 1.00 91.94 280 LYS A O 1
ATOM 1916 N N . CYS A 1 281 ? 19.144 -0.901 -63.349 1.00 90.06 281 CYS A N 1
ATOM 1917 C CA . CYS A 1 281 ? 20.381 -0.265 -62.925 1.00 90.06 281 CYS A CA 1
ATOM 1918 C C . CYS A 1 281 ? 21.545 -1.245 -63.100 1.00 90.06 281 CYS A C 1
ATOM 1920 O O . CYS A 1 281 ? 21.361 -2.426 -62.803 1.00 90.06 281 CYS A O 1
ATOM 1922 N N . PRO A 1 282 ? 22.715 -0.798 -63.588 1.00 83.94 282 PRO A N 1
ATOM 1923 C CA . PRO A 1 282 ? 23.935 -1.600 -63.535 1.00 83.94 282 PRO A CA 1
ATOM 1924 C C . PRO A 1 282 ? 24.417 -1.747 -62.076 1.00 83.94 282 PRO A C 1
ATOM 1926 O O . PRO A 1 282 ? 24.115 -0.889 -61.251 1.00 83.94 282 PRO A O 1
ATOM 1929 N N . GLY A 1 283 ? 25.167 -2.804 -61.759 1.00 81.31 283 GLY A N 1
ATOM 1930 C CA . GLY A 1 283 ? 25.712 -3.060 -60.414 1.00 81.31 283 GLY A CA 1
ATOM 1931 C C . GLY A 1 283 ? 25.063 -4.245 -59.690 1.00 81.31 283 GLY A C 1
ATOM 1932 O O . GLY A 1 283 ? 24.334 -5.033 -60.296 1.00 81.31 283 GLY A O 1
ATOM 1933 N N . ASP A 1 284 ? 25.368 -4.383 -58.396 1.00 81.56 284 ASP A N 1
ATOM 1934 C CA . ASP A 1 284 ? 24.869 -5.464 -57.538 1.00 81.56 284 ASP A CA 1
ATOM 1935 C C . ASP A 1 284 ? 23.325 -5.508 -57.465 1.00 81.56 284 ASP A C 1
ATOM 1937 O O . ASP A 1 284 ? 22.643 -4.507 -57.684 1.00 81.56 284 ASP A O 1
ATOM 1941 N N . ALA A 1 285 ? 22.752 -6.664 -57.107 1.00 82.44 285 ALA A N 1
ATOM 1942 C CA . ALA A 1 285 ? 21.305 -6.856 -56.950 1.00 82.44 285 ALA A CA 1
ATOM 1943 C C . ALA A 1 285 ? 20.648 -5.886 -55.942 1.00 82.44 285 ALA A C 1
ATOM 1945 O O . ALA A 1 285 ? 19.428 -5.672 -55.978 1.00 82.44 285 ALA A O 1
ATOM 1946 N N . MET A 1 286 ? 21.446 -5.302 -55.045 1.00 83.25 286 MET A N 1
ATOM 1947 C CA . MET A 1 286 ? 21.034 -4.259 -54.108 1.00 83.25 286 MET A CA 1
ATOM 1948 C C . MET A 1 286 ? 20.855 -2.879 -54.767 1.00 83.25 286 MET A C 1
ATOM 1950 O O . MET A 1 286 ? 20.148 -2.042 -54.203 1.00 83.25 286 MET A O 1
ATOM 1954 N N . VAL A 1 287 ? 21.401 -2.635 -55.965 1.00 89.25 287 VAL A N 1
ATOM 1955 C CA . VAL A 1 287 ? 21.225 -1.386 -56.722 1.00 89.25 287 VAL A CA 1
ATOM 1956 C C . VAL A 1 287 ? 19.952 -1.458 -57.571 1.00 89.25 287 VAL A C 1
ATOM 1958 O O . VAL A 1 287 ? 19.865 -2.187 -58.560 1.00 89.25 287 VAL A O 1
ATOM 1961 N N . LYS A 1 288 ? 18.927 -0.694 -57.186 1.00 92.44 288 LYS A N 1
ATOM 1962 C CA . LYS A 1 288 ? 17.596 -0.718 -57.817 1.00 92.44 288 LYS A CA 1
ATOM 1963 C C . LYS A 1 288 ? 17.165 0.678 -58.248 1.00 92.44 288 LYS A C 1
ATOM 1965 O O 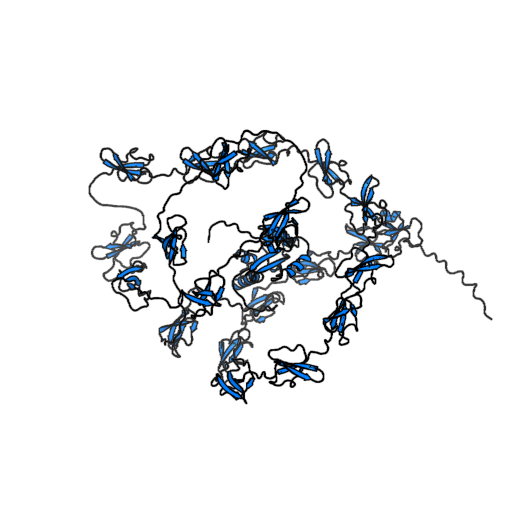. LYS A 1 288 ? 17.560 1.675 -57.653 1.00 92.44 288 LYS A O 1
ATOM 1970 N N . CYS A 1 289 ? 16.335 0.746 -59.283 1.00 93.75 289 CYS A N 1
ATOM 1971 C CA . CYS A 1 289 ? 15.830 2.006 -59.816 1.00 93.75 289 CYS A CA 1
ATOM 1972 C C . CYS A 1 289 ? 14.700 2.536 -58.933 1.00 93.75 289 CYS A C 1
ATOM 1974 O O . CYS A 1 289 ? 13.684 1.859 -58.795 1.00 93.75 289 CYS A O 1
ATOM 1976 N N . CYS A 1 290 ? 14.868 3.722 -58.355 1.00 92.19 290 CYS A N 1
ATOM 1977 C CA . CYS A 1 290 ? 13.865 4.401 -57.547 1.00 92.19 290 CYS A CA 1
ATOM 1978 C C . CYS A 1 290 ? 13.061 5.383 -58.408 1.00 92.19 290 CYS A C 1
ATOM 1980 O O . CYS A 1 290 ? 13.593 6.406 -58.837 1.00 92.19 290 CYS A O 1
ATOM 1982 N N . LEU A 1 291 ? 11.791 5.072 -58.676 1.00 87.88 291 LEU A N 1
ATOM 1983 C CA . LEU A 1 291 ? 10.889 5.907 -59.478 1.00 87.88 291 LEU A CA 1
ATOM 1984 C C . LEU A 1 291 ? 9.923 6.686 -58.567 1.00 87.88 291 LEU A C 1
ATOM 1986 O O . LEU A 1 291 ? 9.240 6.050 -57.769 1.00 87.88 291 LEU A O 1
ATOM 1990 N N . PRO A 1 292 ? 9.755 8.014 -58.700 1.00 80.56 292 PRO A N 1
ATOM 1991 C CA . PRO A 1 292 ? 8.842 8.792 -57.848 1.00 80.56 292 PRO A CA 1
ATOM 1992 C C . PRO A 1 292 ? 7.403 8.268 -57.945 1.00 80.56 292 PRO A C 1
ATOM 1994 O O . PRO A 1 292 ? 6.932 8.039 -59.059 1.00 80.56 292 PRO A O 1
ATOM 1997 N N . HIS A 1 293 ? 6.731 8.035 -56.809 1.00 74.06 293 HIS A N 1
ATOM 1998 C CA . HIS A 1 293 ? 5.420 7.368 -56.715 1.00 74.06 293 HIS A CA 1
ATOM 1999 C C . HIS A 1 293 ? 4.356 7.937 -57.673 1.00 74.06 293 HIS A C 1
ATOM 2001 O O . HIS A 1 293 ? 4.162 9.147 -57.768 1.00 74.06 293 HIS A O 1
ATOM 2007 N N . ASP A 1 294 ? 3.606 7.054 -58.341 1.00 69.81 294 ASP A N 1
ATOM 2008 C CA . ASP A 1 294 ? 2.445 7.451 -59.144 1.00 69.81 294 ASP A CA 1
ATOM 2009 C C . ASP A 1 294 ? 1.235 7.722 -58.234 1.00 69.81 294 ASP A C 1
ATOM 2011 O O . ASP A 1 294 ? 0.517 6.809 -57.815 1.00 69.81 294 ASP A O 1
ATOM 2015 N N . LEU A 1 295 ? 1.036 9.001 -57.909 1.00 75.00 295 LEU A N 1
ATOM 2016 C CA . LEU A 1 295 ? -0.039 9.494 -57.043 1.00 75.00 295 LEU A CA 1
ATOM 2017 C C . LEU A 1 295 ? -1.332 9.839 -57.801 1.00 75.00 295 LEU A C 1
ATOM 2019 O O . LEU A 1 295 ? -2.256 10.388 -57.203 1.00 75.00 295 LEU A O 1
ATOM 2023 N N . SER A 1 296 ? -1.441 9.513 -59.094 1.00 77.12 296 SER A N 1
ATOM 2024 C CA . SER A 1 296 ? -2.520 9.971 -59.992 1.00 77.12 296 SER A CA 1
ATOM 2025 C C . SER A 1 296 ? -3.959 9.564 -59.605 1.00 77.12 296 SER A C 1
ATOM 2027 O O . SER A 1 296 ? -4.927 9.999 -60.249 1.00 77.12 296 SER A O 1
ATOM 2029 N N . GLY A 1 297 ? -4.141 8.765 -58.546 1.00 79.38 297 GLY A N 1
ATOM 2030 C CA . GLY A 1 297 ? -5.452 8.411 -57.995 1.00 79.38 297 GLY A CA 1
ATOM 2031 C C . GLY A 1 297 ? -5.728 8.791 -56.546 1.00 79.38 297 GLY A C 1
ATOM 2032 O O . GLY A 1 297 ? -6.846 8.556 -56.096 1.00 79.38 297 GLY A O 1
ATOM 2033 N N . VAL A 1 298 ? -4.784 9.384 -55.813 1.00 85.69 298 VAL A N 1
ATOM 2034 C CA . VAL A 1 298 ? -5.041 9.837 -54.436 1.00 85.69 298 VAL A CA 1
ATOM 2035 C C . VAL A 1 298 ? -6.033 11.009 -54.461 1.00 85.69 298 VAL A C 1
ATOM 2037 O O . VAL A 1 298 ? -5.906 11.917 -55.276 1.00 85.69 298 VAL A O 1
ATOM 2040 N N . GLY A 1 299 ? -7.056 10.973 -53.604 1.00 83.25 299 GLY A N 1
ATOM 2041 C CA . GLY A 1 299 ? -8.120 11.980 -53.514 1.00 83.25 299 GLY A CA 1
ATOM 2042 C C . GLY A 1 299 ? -9.325 11.749 -54.436 1.00 83.25 299 GLY A C 1
ATOM 2043 O O . GLY A 1 299 ? -10.349 12.409 -54.267 1.00 83.25 299 GLY A O 1
ATOM 2044 N N . LYS A 1 300 ? -9.262 10.799 -55.380 1.00 92.94 300 LYS A N 1
ATOM 2045 C CA . LYS A 1 300 ? -10.415 10.466 -56.237 1.00 92.94 300 LYS A CA 1
ATOM 2046 C C . LYS A 1 300 ? -11.481 9.688 -55.468 1.00 92.94 300 LYS A C 1
ATOM 2048 O O . LYS A 1 300 ? -11.169 8.911 -54.567 1.00 92.94 300 LYS A O 1
ATOM 2053 N N . SER A 1 301 ? -12.744 9.878 -55.839 1.00 88.56 301 SER A N 1
ATOM 2054 C CA . SER A 1 301 ? -13.845 9.075 -55.314 1.00 88.56 301 SER A CA 1
ATOM 2055 C C . SER A 1 301 ? -13.787 7.649 -55.867 1.00 88.56 301 SER A C 1
ATOM 2057 O O . SER A 1 301 ? -13.398 7.409 -57.010 1.00 88.56 301 SER A O 1
ATOM 2059 N N . CYS A 1 302 ? -14.178 6.689 -55.040 1.00 92.56 302 CYS A N 1
ATOM 2060 C CA . CYS A 1 302 ? -14.228 5.273 -55.380 1.00 92.56 302 CYS A CA 1
ATOM 2061 C C . CYS A 1 302 ? -15.465 4.629 -54.750 1.00 92.56 302 CYS A C 1
ATOM 2063 O O . CYS A 1 302 ? -16.045 5.160 -53.802 1.00 92.56 302 CYS A O 1
ATOM 2065 N N . SER A 1 303 ? -15.905 3.493 -55.291 1.00 87.38 303 SER A N 1
ATOM 2066 C CA . SER A 1 303 ? -17.074 2.775 -54.776 1.00 87.38 303 SER A CA 1
ATOM 2067 C C . SER A 1 303 ? -16.892 1.262 -54.838 1.00 87.38 303 SER A C 1
ATOM 2069 O O . SER A 1 303 ? -16.226 0.729 -55.729 1.00 87.38 303 SER A O 1
ATOM 2071 N N . ASP A 1 304 ? -17.493 0.573 -53.870 1.00 84.69 304 ASP A N 1
ATOM 2072 C CA . ASP A 1 304 ? -17.626 -0.881 -53.869 1.00 84.69 304 ASP A CA 1
ATOM 2073 C C . ASP A 1 304 ? -19.043 -1.260 -53.421 1.00 84.69 304 ASP A C 1
ATOM 2075 O O . ASP A 1 304 ? -19.413 -1.131 -52.251 1.00 84.69 304 ASP A O 1
ATOM 2079 N N . GLY A 1 305 ? -19.883 -1.640 -54.387 1.00 85.81 305 GLY A N 1
ATOM 2080 C CA . GLY A 1 305 ? -21.321 -1.810 -54.173 1.00 85.81 305 GLY A CA 1
ATOM 2081 C C . GLY A 1 305 ? -22.024 -0.480 -53.871 1.00 85.81 305 GLY A C 1
ATOM 2082 O O . GLY A 1 305 ? -21.873 0.486 -54.612 1.00 85.81 305 GLY A O 1
ATOM 2083 N N . SER A 1 306 ? -22.801 -0.430 -52.783 1.00 79.44 306 SER A N 1
ATOM 2084 C CA . SER A 1 306 ? -23.535 0.767 -52.332 1.00 79.44 306 SER A CA 1
ATOM 2085 C C . SER A 1 306 ? -22.700 1.743 -51.491 1.00 79.44 306 SER A C 1
ATOM 2087 O O . SER A 1 306 ? -23.212 2.780 -51.072 1.00 79.44 306 SER A O 1
ATOM 2089 N N . ARG A 1 307 ? -21.428 1.428 -51.213 1.00 80.50 307 ARG A N 1
ATOM 2090 C CA . ARG A 1 307 ? -20.547 2.243 -50.366 1.00 80.50 307 ARG A CA 1
ATOM 2091 C C . ARG A 1 307 ? -19.611 3.075 -51.235 1.00 80.50 307 ARG A C 1
ATOM 2093 O O . ARG A 1 307 ? -18.890 2.529 -52.069 1.00 80.50 307 ARG A O 1
ATOM 2100 N N . SER A 1 308 ? -19.603 4.386 -51.010 1.00 87.88 308 SER A N 1
ATOM 2101 C CA . SER A 1 308 ? -18.653 5.331 -51.603 1.00 87.88 308 SER A CA 1
ATOM 2102 C C . SER A 1 308 ? -17.564 5.707 -50.601 1.00 87.88 308 SER A C 1
ATOM 2104 O O . SER A 1 308 ? -17.834 5.852 -49.408 1.00 87.88 308 SER A O 1
ATOM 2106 N N . GLY A 1 309 ? -16.346 5.906 -51.087 1.00 92.06 309 GLY A N 1
ATOM 2107 C CA . GLY A 1 309 ? -15.207 6.356 -50.299 1.00 92.06 309 GLY A CA 1
ATOM 2108 C C . GLY A 1 309 ? -14.214 7.146 -51.139 1.00 92.06 309 GLY A C 1
ATOM 2109 O O . GLY A 1 309 ? -14.502 7.515 -52.281 1.00 92.06 309 GLY A O 1
ATOM 2110 N N . THR A 1 310 ? -13.038 7.384 -50.568 1.00 93.56 310 THR A N 1
ATOM 2111 C CA . THR A 1 310 ? -11.976 8.169 -51.206 1.00 93.56 310 THR A CA 1
ATOM 2112 C C . THR A 1 310 ? -10.707 7.340 -51.308 1.00 93.56 310 THR A C 1
ATOM 2114 O O . THR A 1 310 ? -10.326 6.628 -50.378 1.00 93.56 310 THR A O 1
ATOM 2117 N N . CYS A 1 311 ? -10.046 7.426 -52.452 1.00 95.56 311 CYS A N 1
ATOM 2118 C CA . CYS A 1 311 ? -8.756 6.813 -52.701 1.00 95.56 311 CYS A CA 1
ATOM 2119 C C . CYS A 1 311 ? -7.672 7.507 -51.881 1.00 95.56 311 CYS A C 1
ATOM 2121 O O . CYS A 1 311 ? -7.470 8.712 -52.016 1.00 95.56 311 CYS A O 1
ATOM 2123 N N . ILE A 1 312 ? -6.952 6.755 -51.054 1.00 92.19 312 ILE A N 1
ATOM 2124 C CA . ILE A 1 312 ? -5.849 7.281 -50.248 1.00 92.19 312 ILE A CA 1
ATOM 2125 C C . ILE A 1 312 ? -4.560 6.525 -50.551 1.00 92.19 312 ILE A C 1
ATOM 2127 O O . ILE A 1 312 ? -4.591 5.346 -50.911 1.00 92.19 312 ILE A O 1
ATOM 2131 N N . ASN A 1 313 ? -3.423 7.193 -50.372 1.00 90.00 313 ASN A N 1
ATOM 2132 C CA . ASN A 1 313 ? -2.126 6.530 -50.333 1.00 90.00 313 ASN A CA 1
ATOM 2133 C C . ASN A 1 313 ? -1.983 5.825 -48.979 1.00 90.00 313 ASN A C 1
ATOM 2135 O O . ASN A 1 313 ? -1.879 6.494 -47.957 1.00 90.00 313 ASN A O 1
ATOM 2139 N N . THR A 1 314 ? -1.974 4.494 -48.949 1.00 85.62 314 THR A N 1
ATOM 2140 C CA . THR A 1 314 ? -1.913 3.738 -47.689 1.00 85.62 314 THR A CA 1
ATOM 2141 C C . THR A 1 314 ? -0.535 3.713 -47.038 1.00 85.62 314 THR A C 1
ATOM 2143 O O . THR A 1 314 ? -0.426 3.258 -45.905 1.00 85.62 314 THR A O 1
ATOM 2146 N N . ASN A 1 315 ? 0.510 4.182 -47.726 1.00 81.12 315 ASN A N 1
ATOM 2147 C CA . ASN A 1 315 ? 1.841 4.310 -47.132 1.00 81.12 315 ASN A CA 1
ATOM 2148 C C . ASN A 1 315 ? 1.946 5.560 -46.245 1.00 81.12 315 ASN A C 1
ATOM 2150 O O . ASN A 1 315 ? 2.757 5.581 -45.327 1.00 81.12 315 ASN A O 1
ATOM 2154 N N . THR A 1 316 ? 1.125 6.587 -46.499 1.00 78.69 316 THR A N 1
ATOM 2155 C CA . THR A 1 316 ? 1.178 7.876 -45.783 1.00 78.69 316 THR A CA 1
ATOM 2156 C C . THR A 1 316 ? -0.129 8.248 -45.078 1.00 78.69 316 THR A C 1
ATOM 2158 O O . THR A 1 316 ? -0.106 8.944 -44.068 1.00 78.69 316 THR A O 1
ATOM 2161 N N . GLY A 1 317 ? -1.278 7.773 -45.564 1.00 75.06 317 GLY A N 1
ATOM 2162 C CA . GLY A 1 317 ? -2.602 8.038 -45.005 1.00 75.06 317 GLY A CA 1
ATOM 2163 C C . GLY A 1 317 ? -3.201 6.817 -44.309 1.00 75.06 317 GLY A C 1
ATOM 2164 O O . GLY A 1 317 ? -3.234 5.717 -44.864 1.00 75.06 317 GLY A O 1
ATOM 2165 N N . ARG A 1 318 ? -3.739 7.013 -43.099 1.00 77.81 318 ARG A N 1
ATOM 2166 C CA . ARG A 1 318 ? -4.518 5.989 -42.385 1.00 77.81 318 ARG A CA 1
ATOM 2167 C C . ARG A 1 318 ? -5.986 6.058 -42.804 1.00 77.81 318 ARG A C 1
ATOM 2169 O O . ARG A 1 318 ? -6.590 7.126 -42.803 1.00 77.81 318 ARG A O 1
ATOM 2176 N N . CYS A 1 319 ? -6.567 4.911 -43.142 1.00 82.88 319 CYS A N 1
ATOM 2177 C CA . CYS A 1 319 ? -8.001 4.790 -43.383 1.00 82.88 319 CYS A CA 1
ATOM 2178 C C . CYS A 1 319 ? -8.713 4.424 -42.079 1.00 82.88 319 CYS A C 1
ATOM 2180 O O . CYS A 1 319 ? -8.448 3.364 -41.521 1.00 82.88 319 CYS A O 1
ATOM 2182 N N . ASN A 1 320 ? -9.676 5.238 -41.639 1.00 76.12 320 ASN A N 1
ATOM 2183 C CA . ASN A 1 320 ? -10.557 4.914 -40.503 1.00 76.12 320 ASN A CA 1
ATOM 2184 C C . ASN A 1 320 ? -11.667 3.903 -40.878 1.00 76.12 320 ASN A C 1
ATOM 2186 O O . ASN A 1 320 ? -12.693 3.793 -40.209 1.00 76.12 320 ASN A O 1
ATOM 2190 N N . GLY A 1 321 ? -11.491 3.192 -41.990 1.00 81.81 321 GLY A N 1
ATOM 2191 C CA . GLY A 1 321 ? -12.482 2.340 -42.627 1.00 81.81 321 GLY A CA 1
ATOM 2192 C C . GLY A 1 321 ? -11.866 1.119 -43.313 1.00 81.81 321 GLY A C 1
ATOM 2193 O O . GLY A 1 321 ? -10.695 0.801 -43.120 1.00 81.81 321 GLY A O 1
ATOM 2194 N N . ASN A 1 322 ? -12.655 0.427 -44.130 1.00 87.00 322 ASN A N 1
ATOM 2195 C CA . ASN A 1 322 ? -12.199 -0.726 -44.898 1.00 87.00 322 ASN A CA 1
ATOM 2196 C C . ASN A 1 322 ? -11.418 -0.269 -46.135 1.00 87.00 322 ASN A C 1
ATOM 2198 O O . ASN A 1 322 ? -11.929 0.484 -46.964 1.00 87.00 322 ASN A O 1
ATOM 2202 N N . LEU A 1 323 ? -10.192 -0.771 -46.277 1.00 91.06 323 LEU A N 1
ATOM 2203 C CA . LEU A 1 323 ? -9.354 -0.549 -47.452 1.00 91.06 323 LEU A CA 1
ATOM 2204 C C . LEU A 1 323 ? -9.676 -1.575 -48.541 1.00 91.06 323 LEU A C 1
ATOM 2206 O O . LEU A 1 323 ? -9.404 -2.765 -48.381 1.00 91.06 323 LEU A O 1
ATOM 2210 N N . VAL A 1 324 ? -10.197 -1.110 -49.674 1.00 91.12 324 VAL A N 1
ATOM 2211 C CA . VAL A 1 324 ? -10.495 -1.948 -50.842 1.00 91.12 324 VAL A CA 1
ATOM 2212 C C . VAL A 1 324 ? -9.469 -1.687 -51.942 1.00 91.12 324 VAL A C 1
ATOM 2214 O O . VAL A 1 324 ? -9.280 -0.557 -52.397 1.00 91.12 324 VAL A O 1
ATOM 2217 N N . SER A 1 325 ? -8.781 -2.747 -52.367 1.00 91.00 325 SER A N 1
ATOM 2218 C CA . SER A 1 325 ? -7.751 -2.678 -53.414 1.00 91.00 325 SER A CA 1
ATOM 2219 C C . SER A 1 325 ? -8.386 -2.721 -54.812 1.00 91.00 325 SER A C 1
ATOM 2221 O O . SER A 1 325 ? -9.428 -3.342 -54.999 1.00 91.00 325 SER A O 1
ATOM 2223 N N . GLY A 1 326 ? -7.768 -2.069 -55.804 1.00 88.44 326 GLY A N 1
ATOM 2224 C CA . GLY A 1 326 ? -8.183 -2.151 -57.216 1.00 88.44 326 GLY A CA 1
ATOM 2225 C C . GLY A 1 326 ? -9.402 -1.307 -57.619 1.00 88.44 326 GLY A C 1
ATOM 2226 O O . GLY A 1 326 ? -9.839 -1.379 -58.762 1.00 88.44 326 GLY A O 1
ATOM 2227 N N . LYS A 1 327 ? -9.952 -0.496 -56.707 1.00 92.25 327 LYS A N 1
ATOM 2228 C CA . LYS A 1 327 ? -11.066 0.438 -56.984 1.00 92.25 327 LYS A CA 1
ATOM 2229 C C . LYS A 1 327 ? -10.610 1.878 -57.239 1.00 92.25 327 LYS A C 1
ATOM 2231 O O . LYS A 1 327 ? -11.438 2.746 -57.493 1.00 92.25 327 LYS A O 1
ATOM 2236 N N . CYS A 1 328 ? -9.305 2.116 -57.152 1.00 91.62 328 CYS A N 1
ATOM 2237 C CA . CYS A 1 328 ? -8.661 3.404 -57.353 1.00 91.62 328 CYS A CA 1
ATOM 2238 C C . CYS A 1 328 ? -7.662 3.301 -58.507 1.00 91.62 328 CYS A C 1
ATOM 2240 O O . CYS A 1 328 ? -6.942 2.302 -58.568 1.00 91.62 328 CYS A O 1
ATOM 2242 N N . PRO A 1 329 ? -7.598 4.291 -59.414 1.00 85.31 329 PRO A N 1
ATOM 2243 C CA . PRO A 1 329 ? -6.507 4.377 -60.381 1.00 85.31 329 PRO A CA 1
ATOM 2244 C C . PRO A 1 329 ? -5.177 4.673 -59.661 1.00 85.31 329 PRO A C 1
ATOM 2246 O O . PRO A 1 329 ? -5.181 5.216 -58.560 1.00 85.31 329 PRO A O 1
ATOM 2249 N N . GLY A 1 330 ? -4.042 4.338 -60.274 1.00 83.81 330 GLY A N 1
ATOM 2250 C CA . GLY A 1 330 ? -2.706 4.556 -59.701 1.00 83.81 330 GLY A CA 1
ATOM 2251 C C . GLY A 1 330 ? -2.061 3.286 -59.136 1.00 83.81 330 GLY A C 1
ATOM 2252 O O . GLY A 1 330 ? -2.493 2.167 -59.419 1.00 83.81 330 GLY A O 1
ATOM 2253 N N . ALA A 1 331 ? -0.980 3.459 -58.374 1.00 81.69 331 ALA A N 1
ATOM 2254 C CA . ALA A 1 331 ? -0.186 2.352 -57.846 1.00 81.69 331 ALA A CA 1
ATOM 2255 C C . ALA A 1 331 ? -0.954 1.485 -56.824 1.00 81.69 331 ALA A C 1
ATOM 2257 O O . ALA A 1 331 ? -1.940 1.911 -56.229 1.00 81.69 331 ALA A O 1
ATOM 2258 N N . SER A 1 332 ? -0.478 0.264 -56.557 1.00 84.12 332 SER A N 1
ATOM 2259 C CA . SER A 1 332 ? -1.168 -0.722 -55.699 1.00 84.12 332 SER A CA 1
ATOM 2260 C C . SER A 1 332 ? -1.340 -0.305 -54.230 1.00 84.12 332 SER A C 1
ATOM 2262 O O . SER A 1 332 ? -2.154 -0.892 -53.511 1.00 84.12 332 SER A O 1
ATOM 2264 N N . PHE A 1 333 ? -0.574 0.686 -53.770 1.00 84.50 333 PHE A N 1
ATOM 2265 C CA . PHE A 1 333 ? -0.717 1.306 -52.449 1.00 84.50 333 PHE A CA 1
ATOM 2266 C C . PHE A 1 333 ? -1.751 2.446 -52.428 1.00 84.50 333 PHE A C 1
ATOM 2268 O O . PHE A 1 333 ? -2.059 2.970 -51.363 1.00 84.50 333 PHE A O 1
ATOM 2275 N N . VAL A 1 334 ? -2.329 2.829 -53.571 1.00 91.38 334 VAL A N 1
ATOM 2276 C CA . VAL A 1 334 ? -3.495 3.715 -53.628 1.00 91.38 334 VAL A CA 1
ATOM 2277 C C . VAL A 1 334 ? -4.751 2.849 -53.530 1.00 91.38 334 VAL A C 1
ATOM 2279 O O . VAL A 1 334 ? -5.122 2.142 -54.468 1.00 91.38 334 VAL A O 1
ATOM 2282 N N . LYS A 1 335 ? -5.403 2.863 -52.365 1.00 92.88 335 LYS A N 1
ATOM 2283 C CA . LYS A 1 335 ? -6.562 2.004 -52.066 1.00 92.88 335 LYS A CA 1
ATOM 2284 C C . LYS A 1 335 ? -7.785 2.835 -51.703 1.00 92.88 335 LYS A C 1
ATOM 2286 O O . LYS A 1 335 ? -7.669 3.938 -51.174 1.00 92.88 335 LYS A O 1
ATOM 2291 N N . CYS A 1 336 ? -8.965 2.287 -51.972 1.00 94.69 336 CYS A N 1
ATOM 2292 C CA . CYS A 1 336 ? -10.229 2.937 -51.659 1.00 94.69 336 CYS A CA 1
ATOM 2293 C C . CYS A 1 336 ? -10.521 2.801 -50.166 1.00 94.69 336 CYS A C 1
ATOM 2295 O O . CYS A 1 336 ? -10.700 1.686 -49.679 1.00 94.69 336 CYS A O 1
ATOM 2297 N N . CYS A 1 337 ? -10.561 3.916 -49.441 1.00 93.19 337 CYS A N 1
ATOM 2298 C CA . CYS A 1 337 ? -10.956 3.942 -48.042 1.00 93.19 337 CYS A CA 1
ATOM 2299 C C . CYS A 1 337 ? -12.476 4.092 -47.941 1.00 93.19 337 CYS A C 1
ATOM 2301 O O . CYS A 1 337 ? -13.016 5.182 -48.135 1.00 93.19 337 CYS A O 1
ATOM 2303 N N . LEU A 1 338 ? -13.171 2.991 -47.652 1.00 88.00 338 LEU A N 1
ATOM 2304 C CA . LEU A 1 338 ? -14.612 2.984 -47.410 1.00 88.00 338 LEU A CA 1
ATOM 2305 C C . LEU A 1 338 ? -14.870 3.120 -45.904 1.00 88.00 338 LEU A C 1
ATOM 2307 O O . LEU A 1 338 ? -14.339 2.307 -45.153 1.00 88.00 338 LEU A O 1
ATOM 2311 N N . PRO A 1 339 ? -15.697 4.060 -45.421 1.00 78.19 339 PRO A N 1
ATOM 2312 C CA . PRO A 1 339 ? -15.984 4.195 -43.987 1.00 78.19 339 PRO A CA 1
ATOM 2313 C C . PRO A 1 339 ? -16.481 2.865 -43.399 1.00 78.19 339 PRO A C 1
ATOM 2315 O O . PRO A 1 339 ? -17.336 2.231 -44.017 1.00 78.19 339 PRO A O 1
ATOM 2318 N N . SER A 1 340 ? -15.912 2.414 -42.266 1.00 65.81 340 SER A N 1
ATOM 2319 C CA . SER A 1 340 ? -16.228 1.124 -41.614 1.00 65.81 340 SER A CA 1
ATOM 2320 C C . SER A 1 340 ? -17.727 0.988 -41.309 1.00 65.81 340 SER A C 1
ATOM 2322 O O . SER A 1 340 ? -18.423 1.993 -41.181 1.00 65.81 340 SER A O 1
ATOM 2324 N N . GLU A 1 341 ? -18.232 -0.247 -41.247 1.00 59.50 341 GLU A N 1
ATOM 2325 C CA . GLU A 1 341 ? -19.666 -0.552 -41.183 1.00 59.50 341 GLU A CA 1
ATOM 2326 C C . GLU A 1 341 ? -20.425 0.256 -40.115 1.00 59.50 341 GLU A C 1
ATOM 2328 O O . GLU A 1 341 ? -20.159 0.178 -38.919 1.00 59.50 341 GLU A O 1
ATOM 2333 N N . ASP A 1 342 ? -21.393 1.022 -40.616 1.00 61.22 342 ASP A N 1
ATOM 2334 C CA . ASP A 1 342 ? -22.588 1.552 -39.961 1.00 61.22 342 ASP A CA 1
ATOM 2335 C C . ASP A 1 342 ? -22.428 2.155 -38.551 1.00 61.22 342 ASP A C 1
ATOM 2337 O O . ASP A 1 342 ? -23.162 1.844 -37.610 1.00 61.22 342 ASP A O 1
ATOM 2341 N N . LEU A 1 343 ? -21.503 3.113 -38.438 1.00 58.31 343 LEU A N 1
ATOM 2342 C CA . LEU A 1 343 ? -21.485 4.125 -37.371 1.00 58.31 343 LEU A CA 1
ATOM 2343 C C . LEU A 1 343 ? -22.506 5.250 -37.604 1.00 58.31 343 LEU A C 1
ATOM 2345 O O . LEU A 1 343 ? -22.439 6.288 -36.940 1.00 58.31 343 LEU A O 1
ATOM 2349 N N . SER A 1 344 ? -23.435 5.091 -38.554 1.00 62.31 344 SER A N 1
ATOM 2350 C CA . SER A 1 344 ? -24.454 6.104 -38.798 1.00 62.31 344 SER A CA 1
ATOM 2351 C C . SER A 1 344 ? -25.213 6.350 -37.489 1.00 62.31 344 SER A C 1
ATOM 2353 O O . SER A 1 344 ? -25.766 5.439 -36.895 1.00 62.31 344 SER A O 1
ATOM 2355 N N . GLY A 1 345 ? -25.121 7.574 -36.965 1.00 71.25 345 GLY A N 1
ATOM 2356 C CA . GLY A 1 345 ? -25.778 7.983 -35.723 1.00 71.25 345 GLY A CA 1
ATOM 2357 C C . GLY A 1 345 ? -24.964 7.915 -34.432 1.00 71.25 345 GLY A C 1
ATOM 2358 O O . GLY A 1 345 ? -25.396 8.547 -33.475 1.00 71.25 345 GLY A O 1
ATOM 2359 N N . VAL A 1 346 ? -23.789 7.277 -34.378 1.00 81.69 346 VAL A N 1
ATOM 2360 C CA . VAL A 1 346 ? -22.902 7.384 -33.199 1.00 81.69 346 VAL A CA 1
ATOM 2361 C C . VAL A 1 346 ? -22.413 8.833 -33.058 1.00 81.69 346 VAL A C 1
ATOM 2363 O O . VAL A 1 346 ? -22.035 9.460 -34.043 1.00 81.69 346 VAL A O 1
ATOM 2366 N N . GLY A 1 347 ? -22.470 9.385 -31.846 1.00 80.62 347 GLY A N 1
ATOM 2367 C CA . GLY A 1 347 ? -22.152 10.785 -31.547 1.00 80.62 347 GLY A CA 1
ATOM 2368 C C . GLY A 1 347 ? -23.308 11.769 -31.761 1.00 80.62 347 GLY A C 1
ATOM 2369 O O . GLY A 1 347 ? -23.206 12.913 -31.328 1.00 80.62 347 GLY A O 1
ATOM 2370 N N . LYS A 1 348 ? -24.428 11.356 -32.377 1.00 90.38 348 LYS A N 1
ATOM 2371 C CA . LYS A 1 348 ? -25.609 12.228 -32.487 1.00 90.38 348 LYS A CA 1
ATOM 2372 C C . LYS A 1 348 ? -26.296 12.394 -31.135 1.00 90.38 348 LYS A C 1
ATOM 2374 O O . LYS A 1 348 ? -26.324 11.466 -30.325 1.00 90.38 348 LYS A O 1
ATOM 2379 N N . SER A 1 349 ? -26.884 13.567 -30.922 1.00 86.44 349 SER A N 1
ATOM 2380 C CA . SER A 1 349 ? -27.760 13.804 -29.783 1.00 86.44 349 SER A CA 1
ATOM 2381 C C . SER A 1 349 ? -29.050 12.998 -29.925 1.00 86.44 349 SER A C 1
ATOM 2383 O O . SER A 1 349 ? -29.580 12.786 -31.017 1.00 86.44 349 SER A O 1
ATOM 2385 N N . CYS A 1 350 ? -29.551 12.527 -28.796 1.00 90.62 350 CYS A N 1
ATOM 2386 C CA . CYS A 1 350 ? -30.786 11.770 -28.686 1.00 90.62 350 CYS A CA 1
ATOM 2387 C C . CYS A 1 350 ? -31.476 12.134 -27.371 1.00 90.62 350 CYS A C 1
ATOM 2389 O O . CYS A 1 350 ? -30.829 12.589 -26.429 1.00 90.62 350 CYS A O 1
ATOM 2391 N N . SER A 1 351 ? -32.795 11.968 -27.295 1.00 84.81 351 SER A N 1
ATOM 2392 C CA . SER A 1 351 ? -33.553 12.294 -26.085 1.00 84.81 351 SER A CA 1
ATOM 2393 C C . SER A 1 351 ? -34.721 11.337 -25.850 1.00 84.81 351 SER A C 1
ATOM 2395 O O . SER A 1 351 ? -35.279 10.752 -26.786 1.00 84.81 351 SER A O 1
ATOM 2397 N N . ASP A 1 352 ? -35.096 11.168 -24.579 1.00 85.69 352 ASP A N 1
ATOM 2398 C CA . ASP A 1 352 ? -36.300 10.427 -24.164 1.00 85.69 352 ASP A CA 1
ATOM 2399 C C . ASP A 1 352 ? -37.526 11.329 -23.944 1.00 85.69 352 ASP A C 1
ATOM 2401 O O . ASP A 1 352 ? -38.577 10.853 -23.524 1.00 85.69 352 ASP A O 1
ATOM 2405 N N . GLY A 1 353 ? -37.404 12.620 -24.269 1.00 77.12 353 GLY A N 1
ATOM 2406 C CA . GLY A 1 353 ? -38.412 13.652 -24.014 1.00 77.12 353 GLY A CA 1
ATOM 2407 C C . GLY A 1 353 ? -38.201 14.421 -22.705 1.00 77.12 353 GLY A C 1
ATOM 2408 O O . GLY A 1 353 ? -38.779 15.490 -22.551 1.00 77.12 353 GLY A O 1
ATOM 2409 N N . SER A 1 354 ? -37.347 13.933 -21.799 1.00 73.25 354 SER A N 1
ATOM 2410 C CA . SER A 1 354 ? -37.023 14.597 -20.524 1.00 73.25 354 SER A CA 1
ATOM 2411 C C . SER A 1 354 ? -35.523 14.788 -20.293 1.00 73.25 354 SER A C 1
ATOM 2413 O O . SER A 1 354 ? -35.118 15.731 -19.617 1.00 73.25 354 SER A O 1
ATOM 2415 N N . ARG A 1 355 ? -34.691 13.925 -20.884 1.00 80.75 355 ARG A N 1
ATOM 2416 C CA . ARG A 1 355 ? -33.230 13.970 -20.811 1.00 80.75 355 ARG A CA 1
ATOM 2417 C C . ARG A 1 355 ? -32.633 13.906 -22.208 1.00 80.75 355 ARG A C 1
ATOM 2419 O O . ARG A 1 355 ? -33.122 13.168 -23.067 1.00 80.75 355 ARG A O 1
ATOM 2426 N N . SER A 1 356 ? -31.555 14.656 -22.401 1.00 85.50 356 SER A N 1
ATOM 2427 C CA . SER A 1 356 ? -30.717 14.605 -23.597 1.00 85.50 356 SER A CA 1
ATOM 2428 C C . SER A 1 356 ? -29.485 13.754 -23.316 1.00 85.50 356 SER A C 1
ATOM 2430 O O . SER A 1 356 ? -28.923 13.804 -22.225 1.00 85.50 356 SER A O 1
ATOM 2432 N N . GLY A 1 357 ? -29.057 12.983 -24.301 1.00 90.06 357 GLY A N 1
ATOM 2433 C CA . GLY A 1 357 ? -27.830 12.207 -24.248 1.00 90.06 357 GLY A CA 1
ATOM 2434 C C . GLY A 1 357 ? -27.277 11.965 -25.638 1.00 90.06 357 GLY A C 1
ATOM 2435 O O . GLY A 1 357 ? -27.681 12.616 -26.606 1.00 90.06 357 GLY A O 1
ATOM 2436 N N . THR A 1 358 ? -26.344 11.026 -25.726 1.00 92.25 358 THR A N 1
ATOM 2437 C CA . THR A 1 358 ? -25.544 10.821 -26.932 1.00 92.25 358 THR A CA 1
ATOM 2438 C C . THR A 1 358 ? -25.636 9.377 -27.382 1.00 92.25 358 THR A C 1
ATOM 2440 O O . THR A 1 358 ? -25.537 8.439 -26.592 1.00 92.25 358 THR A O 1
ATOM 2443 N N . CYS A 1 359 ? -25.825 9.181 -28.677 1.00 94.56 359 CYS A N 1
ATOM 2444 C CA . CYS A 1 359 ? -25.834 7.872 -29.297 1.00 94.56 359 CYS A CA 1
ATOM 2445 C C . CYS A 1 359 ? -24.444 7.237 -29.245 1.00 94.56 359 CYS A C 1
ATOM 2447 O O . CYS A 1 359 ? -23.492 7.784 -29.799 1.00 94.56 359 CYS A O 1
ATOM 2449 N N . ILE A 1 360 ? -24.318 6.067 -28.622 1.00 89.75 360 ILE A N 1
ATOM 2450 C CA . ILE A 1 360 ? -23.056 5.327 -28.538 1.00 89.75 360 ILE A CA 1
ATOM 2451 C C . ILE A 1 360 ? -23.192 3.935 -29.149 1.00 89.75 360 ILE A C 1
ATOM 2453 O O . ILE A 1 360 ? -24.267 3.331 -29.131 1.00 89.75 360 ILE A O 1
ATOM 2457 N N . ASN A 1 361 ? -22.083 3.400 -29.658 1.00 88.69 361 ASN A N 1
ATOM 2458 C CA . ASN A 1 361 ? -22.008 2.004 -30.064 1.00 88.69 361 ASN A CA 1
ATOM 2459 C C . ASN A 1 361 ? -21.751 1.117 -28.840 1.00 88.69 361 ASN A C 1
ATOM 2461 O O . ASN A 1 361 ? -20.659 1.108 -28.280 1.00 88.69 361 ASN A O 1
ATOM 2465 N N . THR A 1 362 ? -22.753 0.335 -28.459 1.00 82.81 362 THR A N 1
ATOM 2466 C CA . THR A 1 362 ? -22.719 -0.526 -27.267 1.00 82.81 362 THR A CA 1
ATOM 2467 C C . THR A 1 362 ? -21.814 -1.753 -27.386 1.00 82.81 362 THR A C 1
ATOM 2469 O O . THR A 1 362 ? -21.608 -2.441 -26.392 1.00 82.81 362 THR A O 1
ATOM 2472 N N . LYS A 1 363 ? -21.248 -2.040 -28.569 1.00 81.44 363 LYS A N 1
ATOM 2473 C CA . LYS A 1 363 ? -20.211 -3.077 -28.714 1.00 81.44 363 LYS A CA 1
ATOM 2474 C C . LYS A 1 363 ? -18.822 -2.594 -28.307 1.00 81.44 363 LYS A C 1
ATOM 2476 O O . LYS A 1 363 ? -18.000 -3.417 -27.925 1.00 81.44 363 LYS A O 1
ATOM 2481 N N . THR A 1 364 ? -18.551 -1.297 -28.440 1.00 76.44 364 THR A N 1
ATOM 2482 C CA . THR A 1 364 ? -17.213 -0.725 -28.221 1.00 76.44 364 THR A CA 1
ATOM 2483 C C . THR A 1 364 ? -17.165 0.206 -27.018 1.00 76.44 364 THR A C 1
ATOM 2485 O O . THR A 1 364 ? -16.107 0.342 -26.418 1.00 76.44 364 THR A O 1
ATOM 2488 N N . ASN A 1 365 ? -18.296 0.821 -26.652 1.00 77.88 365 ASN A N 1
ATOM 2489 C CA . ASN A 1 365 ? -18.371 1.833 -25.605 1.00 77.88 365 ASN A CA 1
ATOM 2490 C C . ASN A 1 365 ? -19.411 1.462 -24.540 1.00 77.88 365 ASN A C 1
ATOM 2492 O O . ASN A 1 365 ? -20.552 1.107 -24.850 1.00 77.88 365 ASN A O 1
ATOM 2496 N N . SER A 1 366 ? -19.018 1.614 -23.278 1.00 77.75 366 SER A N 1
ATOM 2497 C CA . SER A 1 366 ? -19.871 1.458 -22.097 1.00 77.75 366 SER A CA 1
ATOM 2498 C C . SER A 1 366 ? -20.609 2.769 -21.801 1.00 77.75 366 SER A C 1
ATOM 2500 O O . SER A 1 366 ? -20.005 3.837 -21.844 1.00 77.75 366 SER A O 1
ATOM 2502 N N . CYS A 1 367 ? -21.902 2.711 -21.473 1.00 81.56 367 CYS A N 1
ATOM 2503 C CA . CYS A 1 367 ? -22.656 3.874 -20.988 1.00 81.56 367 CYS A CA 1
ATOM 2504 C C . CYS A 1 367 ? -22.673 3.886 -19.457 1.00 81.56 367 CYS A C 1
ATOM 2506 O O . CYS A 1 367 ? -22.961 2.857 -18.852 1.00 81.56 367 CYS A O 1
ATOM 2508 N N . SER A 1 368 ? -22.415 5.044 -18.843 1.00 72.69 368 SER A N 1
ATOM 2509 C CA . SER A 1 368 ? -22.537 5.230 -17.385 1.00 72.69 368 SER A CA 1
ATOM 2510 C C . SER A 1 368 ? -23.998 5.418 -16.922 1.00 72.69 368 SER A C 1
ATOM 2512 O O . SER A 1 368 ? -24.309 5.291 -15.742 1.00 72.69 368 SER A O 1
ATOM 2514 N N . GLY A 1 369 ? -24.921 5.701 -17.850 1.00 78.31 369 GLY A N 1
ATOM 2515 C CA . GLY A 1 369 ? -26.353 5.857 -17.575 1.00 78.31 369 GLY A CA 1
ATOM 2516 C C . GLY A 1 369 ? -27.252 4.929 -18.401 1.00 78.31 369 GLY A C 1
ATOM 2517 O O . GLY A 1 369 ? -26.875 3.801 -18.721 1.00 78.31 369 GLY A O 1
ATOM 2518 N N . ASP A 1 370 ? -28.467 5.377 -18.723 1.00 83.62 370 ASP A N 1
ATOM 2519 C CA . ASP A 1 370 ? -29.487 4.516 -19.336 1.00 83.62 370 ASP A CA 1
ATOM 2520 C C . ASP A 1 370 ? -29.275 4.364 -20.846 1.00 83.62 370 ASP A C 1
ATOM 2522 O O . ASP A 1 370 ? -29.108 5.347 -21.569 1.00 83.62 370 ASP A O 1
ATOM 2526 N N . LEU A 1 371 ? -29.355 3.121 -21.333 1.00 89.62 371 LEU A N 1
ATOM 2527 C CA . LEU A 1 371 ? -29.270 2.789 -22.755 1.00 89.62 371 LEU A CA 1
ATOM 2528 C C . LEU A 1 371 ? -30.660 2.603 -23.364 1.00 89.62 371 LEU A C 1
ATOM 2530 O O . LEU A 1 371 ? -31.307 1.572 -23.165 1.00 89.62 371 LEU A O 1
ATOM 2534 N N . ILE A 1 372 ? -31.095 3.559 -24.183 1.00 88.75 372 ILE A N 1
ATOM 2535 C CA . ILE A 1 372 ? -32.389 3.497 -24.870 1.00 88.75 372 ILE A CA 1
ATOM 2536 C C . ILE A 1 372 ? -32.201 3.090 -26.332 1.00 88.75 372 ILE A C 1
ATOM 2538 O O . ILE A 1 372 ? -31.475 3.723 -27.101 1.00 88.75 372 ILE A O 1
ATOM 2542 N N . SER A 1 373 ? -32.888 2.019 -26.730 1.00 89.25 373 SER A N 1
ATOM 2543 C CA . SER A 1 373 ? -32.865 1.512 -28.107 1.00 89.25 373 SER A CA 1
ATOM 2544 C C . SER A 1 373 ? -33.850 2.286 -28.994 1.00 89.25 373 SER A C 1
ATOM 2546 O O . SER A 1 373 ? -34.894 2.729 -28.522 1.00 89.25 373 SER A O 1
ATOM 2548 N N . GLY A 1 374 ? -33.532 2.455 -30.282 1.00 86.44 374 GLY A N 1
ATOM 2549 C CA . GLY A 1 374 ? -34.444 3.057 -31.270 1.00 86.44 374 GLY A CA 1
ATOM 2550 C C . GLY A 1 374 ? -34.572 4.587 -31.228 1.00 86.44 374 GLY A C 1
ATOM 2551 O O . GLY A 1 374 ? -35.360 5.149 -31.982 1.00 86.44 374 GLY A O 1
ATOM 2552 N N . LYS A 1 375 ? -33.806 5.275 -30.372 1.00 90.25 375 LYS A N 1
ATOM 2553 C CA . LYS A 1 375 ? -33.715 6.751 -30.335 1.00 90.25 375 LYS A CA 1
ATOM 2554 C C . LYS A 1 375 ? -32.536 7.315 -31.129 1.00 90.25 375 LYS A C 1
ATOM 2556 O O . LYS A 1 375 ? -32.420 8.527 -31.269 1.00 90.25 375 LYS A O 1
ATOM 2561 N N . CYS A 1 376 ? -31.688 6.436 -31.647 1.00 90.19 376 CYS A N 1
ATOM 2562 C CA . CYS A 1 376 ? -30.540 6.768 -32.472 1.00 90.19 376 CYS A CA 1
ATOM 2563 C C . CYS A 1 376 ? -30.741 6.188 -33.871 1.00 90.19 376 CYS A C 1
ATOM 2565 O O . CYS A 1 376 ? -31.148 5.027 -33.967 1.00 90.19 376 CYS A O 1
ATOM 2567 N N . PRO A 1 377 ? -30.469 6.949 -34.946 1.00 83.88 377 PRO A N 1
ATOM 2568 C CA . PRO A 1 377 ? -30.315 6.349 -36.265 1.00 83.88 377 PRO A CA 1
ATOM 2569 C C . PRO A 1 377 ? -29.104 5.404 -36.241 1.00 83.88 377 PRO A C 1
ATOM 2571 O O . PRO A 1 377 ? -28.181 5.640 -35.465 1.00 83.88 377 PRO A O 1
ATOM 2574 N N . GLY A 1 378 ? -29.125 4.348 -37.052 1.00 81.06 378 GLY A N 1
ATOM 2575 C CA . GLY A 1 378 ? -28.025 3.385 -37.157 1.00 81.06 378 GLY A CA 1
ATOM 2576 C C . GLY A 1 378 ? -28.405 1.942 -36.862 1.00 81.06 378 GLY A C 1
ATOM 2577 O O . GLY A 1 378 ? -29.574 1.598 -36.676 1.00 81.06 378 GLY A O 1
ATOM 2578 N N . SER A 1 379 ? -27.384 1.085 -36.830 1.00 78.44 379 SER A N 1
ATOM 2579 C CA . SER A 1 379 ? -27.533 -0.338 -36.517 1.00 78.44 379 SER A CA 1
ATOM 2580 C C . SER A 1 379 ? -28.059 -0.565 -35.090 1.00 78.44 379 SER A C 1
ATOM 2582 O O . SER A 1 379 ? -27.945 0.292 -34.216 1.00 78.44 379 SER A O 1
ATOM 2584 N N . THR A 1 380 ? -28.587 -1.760 -34.803 1.00 83.31 380 THR A N 1
ATOM 2585 C CA . THR A 1 380 ? -29.191 -2.116 -33.496 1.00 83.31 380 THR A CA 1
ATOM 2586 C C . THR A 1 380 ? -28.250 -1.980 -32.291 1.00 83.31 380 THR A C 1
ATOM 2588 O O . THR A 1 380 ? -28.699 -2.027 -31.144 1.00 83.31 380 THR A O 1
ATOM 2591 N N . ASN A 1 381 ? -26.946 -1.841 -32.539 1.00 82.38 381 ASN A N 1
ATOM 2592 C CA . ASN A 1 381 ? -25.926 -1.663 -31.510 1.00 82.38 381 ASN A CA 1
ATOM 2593 C C . ASN A 1 381 ? -25.689 -0.185 -31.160 1.00 82.38 381 ASN A C 1
ATOM 2595 O O . ASN A 1 381 ? -25.029 0.086 -30.156 1.00 82.38 381 ASN A O 1
ATOM 2599 N N . VAL A 1 382 ? -26.236 0.759 -31.936 1.00 89.06 382 VAL A N 1
ATOM 2600 C CA . VAL A 1 382 ? -26.211 2.195 -31.641 1.00 89.06 382 VAL A CA 1
ATOM 2601 C C . VAL A 1 382 ? -27.417 2.537 -30.770 1.00 89.06 382 VAL A C 1
ATOM 2603 O O . VAL A 1 382 ? -28.566 2.504 -31.212 1.00 89.06 382 VAL A O 1
ATOM 2606 N N . LYS A 1 383 ? -27.161 2.838 -29.497 1.00 91.12 383 LYS A N 1
ATOM 2607 C CA . LYS A 1 383 ? -28.196 3.146 -28.502 1.00 91.12 383 LYS A CA 1
ATOM 2608 C C . LYS A 1 383 ? -27.941 4.510 -27.881 1.00 91.12 383 LYS A C 1
ATOM 2610 O O . LYS A 1 383 ? -26.799 4.948 -27.775 1.00 91.12 383 LYS A O 1
ATOM 2615 N N . CYS A 1 384 ? -29.010 5.175 -27.466 1.00 93.50 384 CYS A N 1
ATOM 2616 C CA . CYS A 1 384 ? -28.922 6.468 -26.806 1.00 93.50 384 CYS A CA 1
ATOM 2617 C C . CYS A 1 384 ? -28.432 6.268 -25.374 1.00 93.50 384 CYS A C 1
ATOM 2619 O O . CYS A 1 384 ? -29.125 5.611 -24.602 1.00 93.50 384 CYS A O 1
ATOM 2621 N N . CYS A 1 385 ? -27.257 6.798 -25.041 1.00 92.31 385 CYS A N 1
ATOM 2622 C CA . CYS A 1 385 ? -26.732 6.838 -23.683 1.00 92.31 385 CYS A CA 1
ATOM 2623 C C . CYS A 1 385 ? -27.163 8.149 -23.032 1.00 92.31 385 CYS A C 1
ATOM 2625 O O . CYS A 1 385 ? -26.660 9.220 -23.380 1.00 92.31 385 CYS A O 1
ATOM 2627 N N . LEU A 1 386 ? -28.119 8.065 -22.113 1.00 86.75 386 LEU A N 1
ATOM 2628 C CA . LEU A 1 386 ? -28.551 9.203 -21.312 1.00 86.75 386 LEU A CA 1
ATOM 2629 C C . LEU A 1 386 ? -27.728 9.244 -20.022 1.00 86.75 386 LEU A C 1
ATOM 2631 O O . LEU A 1 386 ? -27.568 8.194 -19.399 1.00 86.75 386 LEU A O 1
ATOM 2635 N N . PRO A 1 387 ? -27.222 10.411 -19.589 1.00 79.75 387 PRO A N 1
ATOM 2636 C CA . PRO A 1 387 ? -26.510 10.514 -18.322 1.00 79.75 387 PRO A CA 1
ATOM 2637 C C . PRO A 1 387 ? -27.396 10.049 -17.147 1.00 79.75 387 PRO A C 1
ATOM 2639 O O . PRO A 1 387 ? -28.622 10.235 -17.180 1.00 79.75 387 PRO A O 1
ATOM 2642 N N . PRO A 1 388 ? -26.805 9.420 -16.111 1.00 66.69 388 PRO A N 1
ATOM 2643 C CA . PRO A 1 388 ? -27.544 9.019 -14.918 1.00 66.69 388 PRO A CA 1
ATOM 2644 C C . PRO A 1 388 ? -28.187 10.256 -14.278 1.00 66.69 388 PRO A C 1
ATOM 2646 O O . PRO A 1 388 ? -27.574 11.320 -14.234 1.00 66.69 388 PRO A O 1
ATOM 2649 N N . ALA A 1 389 ? -29.433 10.142 -13.801 1.00 67.75 389 ALA A N 1
ATOM 2650 C CA . ALA A 1 389 ? -30.223 11.282 -13.317 1.00 67.75 389 ALA A CA 1
ATOM 2651 C C . ALA A 1 389 ? -29.804 11.763 -11.912 1.00 67.75 389 ALA A C 1
ATOM 2653 O O . ALA A 1 389 ? -30.645 12.011 -11.044 1.00 67.75 389 ALA A O 1
ATOM 2654 N N . VAL A 1 390 ? -28.499 11.876 -11.682 1.00 73.75 390 VAL A N 1
ATOM 2655 C CA . VAL A 1 390 ? -27.898 12.438 -10.473 1.00 73.75 390 VAL A CA 1
ATOM 2656 C C . VAL A 1 390 ? -28.264 13.926 -10.396 1.00 73.75 390 VAL A C 1
ATOM 2658 O O . VAL A 1 390 ? -28.218 14.635 -11.397 1.00 73.75 390 VAL A O 1
ATOM 2661 N N . GLY A 1 391 ? -28.704 14.391 -9.227 1.00 75.69 391 GLY A N 1
ATOM 2662 C CA . GLY A 1 391 ? -29.165 15.763 -8.987 1.00 75.69 391 GLY A CA 1
ATOM 2663 C C . GLY A 1 391 ? -30.664 16.004 -9.209 1.00 75.69 391 GLY A C 1
ATOM 2664 O O . GLY A 1 391 ? -31.175 17.057 -8.831 1.00 75.69 391 GLY A O 1
ATOM 2665 N N . THR A 1 392 ? -31.411 15.047 -9.773 1.00 84.25 392 THR A N 1
ATOM 2666 C CA . THR A 1 392 ? -32.867 15.204 -9.943 1.00 84.25 392 THR A CA 1
ATOM 2667 C C . THR A 1 392 ? -33.620 15.078 -8.615 1.00 84.25 392 THR A C 1
ATOM 2669 O O . THR A 1 392 ? -33.235 14.306 -7.735 1.00 84.25 392 THR A O 1
ATOM 2672 N N . LYS A 1 393 ? -34.714 15.838 -8.451 1.00 86.12 393 LYS A N 1
ATOM 2673 C CA . LYS A 1 393 ? -35.567 15.733 -7.259 1.00 86.12 393 LYS A CA 1
ATOM 2674 C C . LYS A 1 393 ? -36.416 14.465 -7.318 1.00 86.12 393 LYS A C 1
ATOM 2676 O O . LYS A 1 393 ? -37.085 14.202 -8.312 1.00 86.12 393 LYS A O 1
ATOM 2681 N N . CYS A 1 394 ? -36.464 13.736 -6.216 1.00 88.00 394 CYS A N 1
ATOM 2682 C CA . CYS A 1 394 ? -37.272 12.537 -6.026 1.00 88.00 394 CYS A CA 1
ATOM 2683 C C . CYS A 1 394 ? -38.179 12.703 -4.799 1.00 88.00 394 CYS A C 1
ATOM 2685 O O . CYS A 1 394 ? -37.914 13.527 -3.925 1.00 88.00 394 CYS A O 1
ATOM 2687 N N . LYS A 1 395 ? -39.284 11.953 -4.729 1.00 90.38 395 LYS A N 1
ATOM 2688 C CA . LYS A 1 395 ? -40.203 11.960 -3.580 1.00 90.38 395 LYS A CA 1
ATOM 2689 C C . LYS A 1 395 ? -40.609 10.542 -3.220 1.00 90.38 395 LYS A C 1
ATOM 2691 O O . LYS A 1 395 ? -40.926 9.753 -4.105 1.00 90.38 395 LYS A O 1
ATOM 2696 N N . ASN A 1 396 ? -40.621 10.218 -1.930 1.00 86.62 396 ASN A N 1
ATOM 2697 C CA . ASN A 1 396 ? -41.150 8.933 -1.474 1.00 86.62 396 ASN A CA 1
ATOM 2698 C C . ASN A 1 396 ? -42.687 8.951 -1.382 1.00 86.62 396 ASN A C 1
ATOM 2700 O O . ASN A 1 396 ? -43.324 10.002 -1.441 1.00 86.62 396 ASN A O 1
ATOM 2704 N N . ASN A 1 397 ? -43.288 7.781 -1.146 1.00 79.94 397 ASN A N 1
ATOM 2705 C CA . ASN A 1 397 ? -44.744 7.621 -1.006 1.00 79.94 397 ASN A CA 1
ATOM 2706 C C . ASN A 1 397 ? -45.354 8.392 0.187 1.00 79.94 397 ASN A C 1
ATOM 2708 O O . ASN A 1 397 ? -46.571 8.440 0.322 1.00 79.94 397 ASN A O 1
ATOM 2712 N N . LYS A 1 398 ? -44.525 8.979 1.063 1.00 81.38 398 LYS A N 1
ATOM 2713 C CA . LYS A 1 398 ? -44.937 9.839 2.184 1.00 81.38 398 LYS A CA 1
ATOM 2714 C C . LYS A 1 398 ? -44.750 11.335 1.883 1.00 81.38 398 LYS A C 1
ATOM 2716 O O . LYS A 1 398 ? -44.915 12.152 2.780 1.00 81.38 398 LYS A O 1
ATOM 2721 N N . GLY A 1 399 ? -44.385 11.698 0.650 1.00 82.81 399 GLY A N 1
ATOM 2722 C CA . GLY A 1 399 ? -44.201 13.084 0.212 1.00 82.81 399 GLY A CA 1
ATOM 2723 C C . GLY A 1 399 ? -42.872 13.731 0.618 1.00 82.81 399 GLY A C 1
ATOM 2724 O O . GLY A 1 399 ? -42.674 14.913 0.340 1.00 82.81 399 GLY A O 1
ATOM 2725 N N . VAL A 1 400 ? -41.950 12.986 1.238 1.00 83.31 400 VAL A N 1
ATOM 2726 C CA . VAL A 1 400 ? -40.621 13.504 1.602 1.00 83.31 400 VAL A CA 1
ATOM 2727 C C . VAL A 1 400 ? -39.803 13.664 0.330 1.00 83.31 400 VAL A C 1
ATOM 2729 O O . VAL A 1 400 ? -39.683 12.709 -0.439 1.00 83.31 400 VAL A O 1
ATOM 2732 N N . SER A 1 401 ? -39.282 14.870 0.106 1.00 84.44 401 SER A N 1
ATOM 2733 C CA . SER A 1 401 ? -38.456 15.183 -1.061 1.00 84.44 401 SER A CA 1
ATOM 2734 C C . SER A 1 401 ? -37.002 14.793 -0.811 1.00 84.44 401 SER A C 1
ATOM 2736 O O . SER A 1 401 ? -36.528 14.812 0.320 1.00 84.44 401 SER A O 1
ATOM 2738 N N . GLY A 1 402 ? -36.304 14.426 -1.871 1.00 90.06 402 GLY A N 1
ATOM 2739 C CA . GLY A 1 402 ? -34.892 14.093 -1.863 1.00 90.06 402 GLY A CA 1
ATOM 2740 C C . GLY A 1 402 ? -34.243 14.406 -3.193 1.00 90.06 402 GLY A C 1
ATOM 2741 O O . GLY A 1 402 ? -34.910 14.857 -4.128 1.00 90.06 402 GLY A O 1
ATOM 2742 N N . THR A 1 403 ? -32.957 14.104 -3.274 1.00 91.19 403 THR A N 1
ATOM 2743 C CA . THR A 1 403 ? -32.138 14.289 -4.467 1.00 91.19 403 THR A CA 1
ATOM 2744 C C . THR A 1 403 ? -31.539 12.950 -4.870 1.00 91.19 403 THR A C 1
ATOM 2746 O O . THR A 1 403 ? -31.010 12.216 -4.039 1.00 91.19 403 THR A O 1
ATOM 2749 N N . CYS A 1 404 ? -31.642 12.593 -6.143 1.00 91.69 404 CYS A N 1
ATOM 2750 C CA . CYS A 1 404 ? -31.038 11.385 -6.680 1.00 91.69 404 CYS A CA 1
ATOM 2751 C C . CYS A 1 404 ? -29.516 11.512 -6.679 1.00 91.69 404 CYS A C 1
ATOM 2753 O O . CYS A 1 404 ? -28.981 12.444 -7.269 1.00 91.69 404 CYS A O 1
ATOM 2755 N N . ILE A 1 405 ? -28.819 10.580 -6.037 1.00 87.44 405 ILE A N 1
ATOM 2756 C CA . ILE A 1 405 ? -27.356 10.547 -6.003 1.00 87.44 405 ILE A CA 1
ATOM 2757 C C . ILE A 1 405 ? -26.839 9.193 -6.475 1.00 87.44 405 ILE A C 1
ATOM 2759 O O . ILE A 1 405 ? -27.519 8.177 -6.315 1.00 87.44 405 ILE A O 1
ATOM 2763 N N . ASP A 1 406 ? -25.625 9.174 -7.014 1.00 86.31 406 ASP A N 1
ATOM 2764 C CA . ASP A 1 406 ? -24.887 7.936 -7.239 1.00 86.31 406 ASP A CA 1
ATOM 2765 C C . ASP A 1 406 ? -24.216 7.500 -5.931 1.00 86.31 406 ASP A C 1
ATOM 2767 O O . ASP A 1 406 ? -23.310 8.166 -5.431 1.00 86.31 406 ASP A O 1
ATOM 2771 N N . THR A 1 407 ? -24.647 6.373 -5.367 1.00 82.12 407 THR A N 1
ATOM 2772 C CA . THR A 1 407 ? -24.137 5.878 -4.083 1.00 82.12 407 THR A CA 1
ATOM 2773 C C . THR A 1 407 ? -22.697 5.375 -4.130 1.00 82.12 407 THR A C 1
ATOM 2775 O O . THR A 1 407 ? -22.125 5.139 -3.069 1.00 82.12 407 THR A O 1
ATOM 2778 N N . ASN A 1 408 ? -22.114 5.194 -5.319 1.00 79.81 408 ASN A N 1
ATOM 2779 C CA . ASN A 1 408 ? -20.696 4.857 -5.457 1.00 79.81 408 ASN A CA 1
ATOM 2780 C C . ASN A 1 408 ? -19.805 6.105 -5.403 1.00 79.81 408 ASN A C 1
ATOM 2782 O O . ASN A 1 408 ? -18.671 6.017 -4.942 1.00 79.81 408 ASN A O 1
ATOM 2786 N N . ALA A 1 409 ? -20.319 7.250 -5.861 1.00 75.62 409 ALA A N 1
ATOM 2787 C CA . ALA A 1 409 ? -19.569 8.500 -5.961 1.00 75.62 409 ALA A CA 1
ATOM 2788 C C . ALA A 1 409 ? -19.848 9.464 -4.797 1.00 75.62 409 ALA A C 1
ATOM 2790 O O . ALA A 1 409 ? -19.000 10.280 -4.449 1.00 75.62 409 ALA A O 1
ATOM 2791 N N . THR A 1 410 ? -21.034 9.401 -4.185 1.00 76.12 410 THR A N 1
ATOM 2792 C CA . THR A 1 410 ? -21.470 10.386 -3.187 1.00 76.12 410 THR A CA 1
ATOM 2793 C C . THR A 1 410 ? -22.170 9.711 -2.009 1.00 76.12 410 THR A C 1
ATOM 2795 O O . THR A 1 410 ? -23.062 8.876 -2.176 1.00 76.12 410 THR A O 1
ATOM 2798 N N . LYS A 1 411 ? -21.791 10.088 -0.781 1.00 77.56 411 LYS A N 1
ATOM 2799 C CA . LYS A 1 411 ? -22.464 9.626 0.443 1.00 77.56 411 LYS A CA 1
ATOM 2800 C C . LYS A 1 411 ? -23.739 10.443 0.672 1.00 77.56 411 LYS A C 1
ATOM 2802 O O . LYS A 1 411 ? -23.716 11.667 0.618 1.00 77.56 411 LYS A O 1
ATOM 2807 N N . CYS A 1 412 ? -24.853 9.766 0.947 1.00 82.56 412 CYS A N 1
ATOM 2808 C CA . CYS A 1 412 ? -26.105 10.418 1.329 1.00 82.56 412 CYS A CA 1
ATOM 2809 C C . CYS A 1 412 ? -26.098 10.752 2.823 1.00 82.56 412 CYS A C 1
ATOM 2811 O O . CYS A 1 412 ? -25.960 9.847 3.643 1.00 82.56 412 CYS A O 1
ATOM 2813 N N . ASN A 1 413 ? -26.326 12.020 3.175 1.00 73.25 413 ASN A N 1
ATOM 2814 C CA . ASN A 1 413 ? -26.529 12.441 4.569 1.00 73.25 413 ASN A CA 1
ATOM 2815 C C . ASN A 1 413 ? -27.947 12.121 5.098 1.00 73.25 413 ASN A C 1
ATOM 2817 O O . ASN A 1 413 ? -28.203 12.240 6.294 1.00 73.25 413 ASN A O 1
ATOM 2821 N N . GLY A 1 414 ? -28.870 11.720 4.217 1.00 77.69 414 GLY A N 1
ATOM 2822 C CA . GLY A 1 414 ? -30.244 11.312 4.530 1.00 77.69 414 GLY A CA 1
ATOM 2823 C C . GLY A 1 414 ? -30.507 9.808 4.359 1.00 77.69 414 GLY A C 1
ATOM 2824 O O . GLY A 1 414 ? -29.595 8.984 4.325 1.00 77.69 414 GLY A O 1
ATOM 2825 N N . SER A 1 415 ? -31.783 9.425 4.234 1.00 83.50 415 SER A N 1
ATOM 2826 C CA . SER A 1 415 ? -32.157 8.021 3.982 1.00 83.50 415 SER A CA 1
ATOM 2827 C C . SER A 1 415 ? -32.163 7.701 2.486 1.00 83.50 415 SER A C 1
ATOM 2829 O O . SER A 1 415 ? -32.738 8.437 1.685 1.00 83.50 415 SER A O 1
ATOM 2831 N N . LEU A 1 416 ? -31.526 6.588 2.111 1.00 88.56 416 LEU A N 1
ATOM 2832 C CA . LEU A 1 416 ? -31.467 6.111 0.730 1.00 88.56 416 LEU A CA 1
ATOM 2833 C C . LEU A 1 416 ? -32.714 5.292 0.387 1.00 88.56 416 LEU A C 1
ATOM 2835 O O . LEU A 1 416 ? -32.942 4.223 0.953 1.00 88.56 416 LEU A O 1
ATOM 2839 N N . ALA A 1 417 ? -33.487 5.756 -0.588 1.00 85.75 417 ALA A N 1
ATOM 2840 C CA . ALA A 1 417 ? -34.635 5.037 -1.126 1.00 85.75 417 ALA A CA 1
ATOM 2841 C C . ALA A 1 417 ? -34.361 4.580 -2.568 1.00 85.75 417 ALA A C 1
ATOM 2843 O O . ALA A 1 417 ? -34.050 5.380 -3.452 1.00 85.75 417 ALA A O 1
ATOM 2844 N N . SER A 1 418 ? -34.462 3.268 -2.797 1.00 86.88 418 SER A N 1
ATOM 2845 C CA . SER A 1 418 ? -34.247 2.653 -4.116 1.00 86.88 418 SER A CA 1
ATOM 2846 C C . SER A 1 418 ? -35.528 2.717 -4.956 1.00 86.88 418 SER A C 1
ATOM 2848 O O . SER A 1 418 ? -36.624 2.653 -4.403 1.00 86.88 418 SER A O 1
ATOM 2850 N N . GLY A 1 419 ? -35.400 2.837 -6.281 1.00 83.25 419 GLY A N 1
ATOM 2851 C CA . GLY A 1 419 ? -36.540 2.828 -7.213 1.00 83.25 419 GLY A CA 1
ATOM 2852 C C . GLY A 1 419 ? -37.320 4.145 -7.330 1.00 83.25 419 GLY A C 1
ATOM 2853 O O . GLY A 1 419 ? -38.327 4.188 -8.026 1.00 83.25 419 GLY A O 1
ATOM 2854 N N . LEU A 1 420 ? -36.865 5.217 -6.671 1.00 85.88 420 LEU A N 1
ATOM 2855 C CA . LEU A 1 420 ? -37.454 6.563 -6.778 1.00 85.88 420 LEU A CA 1
ATOM 2856 C C . LEU A 1 420 ? -36.690 7.487 -7.742 1.00 85.88 420 LEU A C 1
ATOM 2858 O O . LEU A 1 420 ? -37.110 8.621 -7.955 1.00 85.88 420 LEU A O 1
ATOM 2862 N N . CYS A 1 421 ? -35.568 7.013 -8.286 1.00 85.50 421 CYS A N 1
ATOM 2863 C CA . CYS A 1 421 ? -34.694 7.743 -9.198 1.00 85.50 421 CYS A CA 1
ATOM 2864 C C . CYS A 1 421 ? -34.524 6.956 -10.499 1.00 85.50 421 CYS A C 1
ATOM 2866 O O . CYS A 1 421 ? -34.268 5.752 -10.423 1.00 85.50 421 CYS A O 1
ATOM 2868 N N . PRO A 1 422 ? -34.647 7.598 -11.671 1.00 75.94 422 PRO A N 1
ATOM 2869 C CA . PRO A 1 422 ? -34.321 6.963 -12.941 1.00 75.94 422 PRO A CA 1
ATOM 2870 C C . PRO A 1 422 ? -32.797 6.828 -13.099 1.00 75.94 422 PRO A C 1
ATOM 2872 O O . PRO A 1 422 ? -32.060 7.808 -12.989 1.00 75.94 422 PRO A O 1
ATOM 2875 N N . GLY A 1 423 ? -32.314 5.610 -13.338 1.00 74.06 423 GLY A N 1
ATOM 2876 C CA . GLY A 1 423 ? -30.895 5.304 -13.529 1.00 74.06 423 GLY A CA 1
ATOM 2877 C C . GLY A 1 423 ? -30.536 3.879 -13.103 1.00 74.06 423 GLY A C 1
ATOM 2878 O O . GLY A 1 423 ? -31.407 3.081 -12.752 1.00 74.06 423 GLY A O 1
ATOM 2879 N N . GLY A 1 424 ? -29.237 3.565 -13.117 1.00 71.12 424 GLY A N 1
ATOM 2880 C CA . GLY A 1 424 ? -28.706 2.276 -12.661 1.00 71.12 424 GLY A CA 1
ATOM 2881 C C . GLY A 1 424 ? -28.955 2.001 -11.171 1.00 71.12 424 GLY A C 1
ATOM 2882 O O . GLY A 1 424 ? -29.322 2.889 -10.407 1.00 71.12 424 GLY A O 1
ATOM 2883 N N . ASN A 1 425 ? -28.715 0.762 -10.724 1.00 76.75 425 ASN A N 1
ATOM 2884 C CA . ASN A 1 425 ? -28.961 0.320 -9.335 1.00 76.75 425 ASN A CA 1
ATOM 2885 C C . ASN A 1 425 ? -28.202 1.130 -8.259 1.00 76.75 425 ASN A C 1
ATOM 2887 O O . ASN A 1 425 ? -28.558 1.091 -7.077 1.00 76.75 425 ASN A O 1
ATOM 2891 N N . ASN A 1 426 ? -27.142 1.828 -8.664 1.00 79.69 426 ASN A N 1
ATOM 2892 C CA . ASN A 1 426 ? -26.338 2.732 -7.851 1.00 79.69 426 ASN A CA 1
ATOM 2893 C C . ASN A 1 426 ? -26.944 4.142 -7.720 1.00 79.69 426 ASN A C 1
ATOM 2895 O O . ASN A 1 426 ? -26.560 4.866 -6.810 1.00 79.69 426 ASN A O 1
ATOM 2899 N N . VAL A 1 427 ? -27.916 4.532 -8.551 1.00 86.50 427 VAL A N 1
ATOM 2900 C CA . VAL A 1 427 ? -28.604 5.825 -8.431 1.00 86.50 427 VAL A CA 1
ATOM 2901 C C . VAL A 1 427 ? -29.800 5.679 -7.491 1.00 86.50 427 VAL A C 1
ATOM 2903 O O . VAL A 1 427 ? -30.808 5.048 -7.817 1.00 86.50 427 VAL A O 1
ATOM 2906 N N . LYS A 1 428 ? -29.703 6.260 -6.294 1.00 88.50 428 LYS A N 1
ATOM 2907 C CA . LYS A 1 428 ? -30.742 6.178 -5.255 1.00 88.50 428 LYS A CA 1
ATOM 2908 C C . LYS A 1 428 ? -31.181 7.562 -4.806 1.00 88.50 428 LYS A C 1
ATOM 2910 O O . LYS A 1 428 ? -30.413 8.517 -4.832 1.00 88.50 428 LYS A O 1
ATOM 2915 N N . CYS A 1 429 ? -32.428 7.663 -4.357 1.00 92.50 429 CYS A N 1
ATOM 2916 C CA . CYS A 1 429 ? -32.978 8.906 -3.835 1.00 92.50 429 CYS A CA 1
ATOM 2917 C C . CYS A 1 429 ? -32.438 9.149 -2.428 1.00 92.50 429 CYS A C 1
ATOM 2919 O O . CYS A 1 429 ? -32.776 8.402 -1.509 1.00 92.50 429 CYS A O 1
ATOM 2921 N N . CYS A 1 430 ? -31.607 10.173 -2.264 1.00 91.56 430 CYS A N 1
ATOM 2922 C CA . CYS A 1 430 ? -31.180 10.675 -0.970 1.00 91.56 430 CYS A CA 1
ATOM 2923 C C . CYS A 1 430 ? -32.257 11.612 -0.428 1.00 91.56 430 CYS A C 1
ATOM 2925 O O . CYS A 1 430 ? -32.365 12.764 -0.842 1.00 91.56 430 CYS A O 1
ATOM 2927 N N . LEU A 1 431 ? -33.112 11.100 0.453 1.00 89.94 431 LEU A N 1
ATOM 2928 C CA . LEU A 1 431 ? -34.203 11.876 1.032 1.00 89.94 431 LEU A CA 1
ATOM 2929 C C . LEU A 1 431 ? -33.635 12.882 2.040 1.00 89.94 431 LEU A C 1
ATOM 2931 O O . LEU A 1 431 ? -33.239 12.497 3.144 1.00 89.94 431 LEU A O 1
ATOM 2935 N N . GLU A 1 432 ? -33.603 14.158 1.643 1.00 71.50 432 GLU A N 1
ATOM 2936 C CA . GLU A 1 432 ? -33.251 15.303 2.484 1.00 71.50 432 GLU A CA 1
ATOM 2937 C C . GLU A 1 432 ? -34.401 15.591 3.438 1.00 71.50 432 GLU A C 1
ATOM 2939 O O . GLU A 1 432 ? -35.298 16.407 3.237 1.00 71.50 432 GLU A O 1
ATOM 2944 N N . GLY A 1 433 ? -34.379 14.820 4.504 1.00 57.56 433 GLY A N 1
ATOM 2945 C CA . GLY A 1 433 ? -35.239 14.984 5.640 1.00 57.56 433 GLY A CA 1
ATOM 2946 C C . GLY A 1 433 ? -34.548 14.260 6.757 1.00 57.56 433 GLY A C 1
ATOM 2947 O O . GLY A 1 433 ? -34.714 13.049 6.910 1.00 57.56 433 GLY A O 1
ATOM 2948 N N . SER A 1 434 ? -33.774 15.008 7.539 1.00 44.16 434 SER A N 1
ATOM 2949 C CA . SER A 1 434 ? -33.565 14.662 8.929 1.00 44.16 434 SER A CA 1
ATOM 2950 C C . SER A 1 434 ? -34.952 14.356 9.479 1.00 44.16 434 SER A C 1
ATOM 2952 O O . SER A 1 434 ? -35.748 15.254 9.756 1.00 44.16 434 SER A O 1
ATOM 2954 N N . ILE A 1 435 ? -35.253 13.077 9.673 1.00 44.03 435 ILE A N 1
ATOM 2955 C CA . ILE A 1 435 ? -35.950 12.725 10.894 1.00 44.03 435 ILE A CA 1
ATOM 2956 C C . ILE A 1 435 ? -35.032 13.304 11.966 1.00 44.03 435 ILE A C 1
ATOM 2958 O O . ILE A 1 435 ? -34.026 12.697 12.322 1.00 44.03 435 ILE A O 1
ATOM 2962 N N . LYS A 1 436 ? -35.316 14.542 12.398 1.00 48.41 436 LYS A N 1
ATOM 2963 C CA . LYS A 1 436 ? -34.996 14.944 13.756 1.00 48.41 436 LYS A CA 1
ATOM 2964 C C . LYS A 1 436 ? -35.655 13.847 14.565 1.00 48.41 436 LYS A C 1
ATOM 2966 O O . LYS A 1 436 ? -36.877 13.836 14.709 1.00 48.41 436 LYS A O 1
ATOM 2971 N N . GLU A 1 437 ? -34.877 12.842 14.948 1.00 55.03 437 GLU A N 1
ATOM 2972 C CA . GLU A 1 437 ? -35.300 11.960 16.011 1.00 55.03 437 GLU A CA 1
ATOM 2973 C C . GLU A 1 437 ? -35.719 12.892 17.130 1.00 55.03 437 GLU A C 1
ATOM 2975 O O . GLU A 1 437 ? -34.944 13.762 17.539 1.00 55.03 437 GLU A O 1
ATOM 2980 N N . THR A 1 438 ? -36.994 12.799 17.497 1.00 63.62 438 THR A N 1
ATOM 2981 C CA . THR A 1 438 ? -37.607 13.673 18.483 1.00 63.62 438 THR A CA 1
ATOM 2982 C C . THR A 1 438 ? -36.661 13.771 19.674 1.00 63.62 438 THR A C 1
ATOM 2984 O O . THR A 1 438 ? -36.202 12.740 20.153 1.00 63.62 438 THR A O 1
ATOM 2987 N N . GLY A 1 439 ? -36.310 14.996 20.063 1.00 70.62 439 GLY A N 1
ATOM 2988 C CA . GLY A 1 439 ? -35.424 15.316 21.179 1.00 70.62 439 GLY A CA 1
ATOM 2989 C C . GLY A 1 439 ? -33.912 15.276 20.956 1.00 70.62 439 GLY A C 1
ATOM 2990 O O . GLY A 1 439 ? -33.207 15.666 21.875 1.00 70.62 439 GLY A O 1
ATOM 2991 N N . VAL A 1 440 ? -33.361 14.914 19.790 1.00 81.12 440 VAL A N 1
ATOM 2992 C CA . VAL A 1 440 ? -31.920 15.140 19.520 1.00 81.12 440 VAL A CA 1
ATOM 2993 C C . VAL A 1 440 ? -31.649 16.645 19.350 1.00 81.12 440 VAL A C 1
ATOM 2995 O O . VAL A 1 440 ? -32.277 17.305 18.525 1.00 81.12 440 VAL A O 1
ATOM 2998 N N . GLY A 1 441 ? -30.702 17.184 20.121 1.00 78.31 441 GLY A N 1
ATOM 2999 C CA . GLY A 1 441 ? -30.329 18.603 20.181 1.00 78.31 441 GLY A CA 1
ATOM 3000 C C . GLY A 1 441 ? -31.031 19.407 21.282 1.00 78.31 441 GLY A C 1
ATOM 3001 O O . GLY A 1 441 ? -30.661 20.554 21.520 1.00 78.31 441 GLY A O 1
ATOM 3002 N N . GLU A 1 442 ? -32.018 18.833 21.976 1.00 88.38 442 GLU A N 1
ATOM 3003 C CA . GLU A 1 442 ? -32.696 19.516 23.083 1.00 88.38 442 GLU A CA 1
ATOM 3004 C C . GLU A 1 442 ? -31.821 19.593 24.342 1.00 88.38 442 GLU A C 1
ATOM 3006 O O . GLU A 1 442 ? -30.981 18.724 24.598 1.00 88.38 442 GLU A O 1
ATOM 3011 N N . LYS A 1 443 ? -32.032 20.637 25.153 1.00 85.31 443 LYS A N 1
ATOM 3012 C CA . LYS A 1 443 ? -31.402 20.751 26.472 1.00 85.31 443 LYS A CA 1
ATOM 3013 C C . LYS A 1 443 ? -32.056 19.770 27.442 1.00 85.31 443 LYS A C 1
ATOM 3015 O O . LYS A 1 443 ? -33.277 19.692 27.533 1.00 85.31 443 LYS A O 1
ATOM 3020 N N . CYS A 1 444 ? -31.244 19.087 28.228 1.00 88.25 444 CYS A N 1
ATOM 3021 C CA . CYS A 1 444 ? -31.678 18.164 29.270 1.00 88.25 444 CYS A CA 1
ATOM 3022 C C . CYS A 1 444 ? -30.941 18.460 30.581 1.00 88.25 444 CYS A C 1
ATOM 3024 O O . CYS A 1 444 ? -29.922 19.147 30.585 1.00 88.25 444 CYS A O 1
ATOM 3026 N N . LYS A 1 445 ? -31.466 17.971 31.711 1.00 87.25 445 LYS A N 1
ATOM 3027 C CA . LYS A 1 445 ? -30.829 18.122 33.029 1.00 87.25 445 LYS A CA 1
ATOM 3028 C C . LYS A 1 445 ? -30.663 16.774 33.722 1.00 87.25 445 LYS A C 1
ATOM 3030 O O . LYS A 1 445 ? -31.554 15.924 33.637 1.00 87.25 445 LYS A O 1
ATOM 3035 N N . SER A 1 446 ? -29.537 16.575 34.412 1.00 80.88 446 SER A N 1
ATOM 3036 C CA . SER A 1 446 ? -29.367 15.432 35.317 1.00 80.88 446 SER A CA 1
ATOM 3037 C C . SER A 1 446 ? -30.323 15.518 36.505 1.00 80.88 446 SER A C 1
ATOM 3039 O O . SER A 1 446 ? -30.860 16.583 36.812 1.00 80.88 446 SER A O 1
ATOM 3041 N N . ASP A 1 447 ? -30.468 14.415 37.241 1.00 75.12 447 ASP A N 1
ATOM 3042 C CA . ASP A 1 447 ? -31.155 14.413 38.542 1.00 75.12 447 ASP A CA 1
ATOM 3043 C C . ASP A 1 447 ? -30.470 15.317 39.588 1.00 75.12 447 ASP A C 1
ATOM 3045 O O . ASP A 1 447 ? -31.062 15.626 40.616 1.00 75.12 447 ASP A O 1
ATOM 3049 N N . GLN A 1 448 ? -29.245 15.779 39.312 1.00 72.56 448 GLN A N 1
ATOM 3050 C CA . GLN A 1 448 ? -28.505 16.752 40.122 1.00 72.56 448 GLN A CA 1
ATOM 3051 C C . GLN A 1 448 ? -28.480 18.165 39.506 1.00 72.56 448 GLN A C 1
ATOM 3053 O O . GLN A 1 448 ? -27.705 19.011 39.938 1.00 72.56 448 GLN A O 1
ATOM 3058 N N . GLY A 1 449 ? -29.311 18.437 38.493 1.00 76.62 449 GLY A N 1
ATOM 3059 C CA . GLY A 1 449 ? -29.480 19.772 37.908 1.00 76.62 449 GLY A CA 1
ATOM 3060 C C . GLY A 1 449 ? -28.408 20.205 36.901 1.00 76.62 449 GLY A C 1
ATOM 3061 O O . GLY A 1 449 ? -28.441 21.350 36.454 1.00 76.62 449 GLY A O 1
ATOM 3062 N N . LEU A 1 450 ? -27.489 19.318 36.510 1.00 77.81 450 LEU A N 1
ATOM 3063 C CA . LEU A 1 450 ? -26.446 19.618 35.521 1.00 77.81 450 LEU A CA 1
ATOM 3064 C C . LEU A 1 450 ? -27.042 19.659 34.113 1.00 77.81 450 LEU A C 1
ATOM 3066 O O . LEU A 1 450 ? -27.720 18.711 33.719 1.00 77.81 450 LEU A O 1
ATOM 3070 N N . GLU A 1 451 ? -26.786 20.734 33.366 1.00 83.12 451 GLU A N 1
ATOM 3071 C CA . GLU A 1 451 ? -27.280 20.892 31.994 1.00 83.12 451 GLU A CA 1
ATOM 3072 C C . GLU A 1 451 ? -26.477 20.030 31.010 1.00 83.12 451 GLU A C 1
ATOM 3074 O O . GLU A 1 451 ? -25.252 19.946 31.086 1.00 83.12 451 GLU A O 1
ATOM 3079 N N . GLY A 1 452 ? -27.175 19.396 30.075 1.00 87.19 452 GLY A N 1
ATOM 3080 C CA . GLY A 1 452 ? -26.599 18.629 28.979 1.00 87.19 452 GLY A CA 1
ATOM 3081 C C . GLY A 1 452 ? -27.418 18.765 27.706 1.00 87.19 452 GLY A C 1
ATOM 3082 O O . GLY A 1 452 ? -28.453 19.436 27.679 1.00 87.19 452 GLY A O 1
ATOM 3083 N N . THR A 1 453 ? -26.961 18.087 26.660 1.00 91.06 453 THR A N 1
ATOM 3084 C CA . THR A 1 453 ? -27.611 18.095 25.349 1.00 91.06 453 THR A CA 1
ATOM 3085 C C . THR A 1 453 ? -27.986 16.679 24.956 1.00 91.06 453 THR A C 1
ATOM 3087 O O . THR A 1 453 ? -27.192 15.745 25.066 1.00 91.06 453 THR A O 1
ATOM 3090 N N . CYS A 1 454 ? -29.209 16.500 24.489 1.00 93.06 454 CYS A N 1
ATOM 3091 C CA . CYS A 1 454 ? -29.698 15.229 23.995 1.00 93.06 454 CYS A CA 1
ATOM 3092 C C . CYS A 1 454 ? -29.023 14.861 22.672 1.00 93.06 454 CYS A C 1
ATOM 3094 O O . CYS A 1 454 ? -29.082 15.622 21.712 1.00 93.06 454 CYS A O 1
ATOM 3096 N N . ILE A 1 455 ? -28.398 13.688 22.595 1.00 88.81 455 ILE A N 1
ATOM 3097 C CA . ILE A 1 455 ? -27.733 13.206 21.379 1.00 88.81 455 ILE A CA 1
ATOM 3098 C C . ILE A 1 455 ? -28.214 11.802 21.018 1.00 88.81 455 ILE A C 1
ATOM 3100 O O . ILE A 1 455 ? -28.577 11.019 21.900 1.00 88.81 455 ILE A O 1
ATOM 3104 N N . ASN A 1 456 ? -28.163 11.454 19.732 1.00 88.38 456 ASN A N 1
ATOM 3105 C CA . ASN A 1 456 ? -28.326 10.071 19.296 1.00 88.38 456 ASN A CA 1
ATOM 3106 C C . ASN A 1 456 ? -26.995 9.324 19.462 1.00 88.38 456 ASN A C 1
ATOM 3108 O O . ASN A 1 456 ? -26.022 9.596 18.762 1.00 88.38 456 ASN A O 1
ATOM 3112 N N . ILE A 1 457 ? -26.962 8.354 20.374 1.00 81.94 457 ILE A N 1
ATOM 3113 C CA . ILE A 1 457 ? -25.741 7.613 20.725 1.00 81.94 457 ILE A CA 1
ATOM 3114 C C . ILE A 1 457 ? -25.257 6.651 19.633 1.00 81.94 457 ILE A C 1
ATOM 3116 O O . ILE A 1 457 ? -24.147 6.136 19.732 1.00 81.94 457 ILE A O 1
ATOM 3120 N N . ASN A 1 458 ? -26.079 6.378 18.615 1.00 79.44 458 ASN A N 1
ATOM 3121 C CA . ASN A 1 458 ? -25.686 5.545 17.478 1.00 79.44 458 ASN A CA 1
ATOM 3122 C C . ASN A 1 458 ? -24.903 6.348 16.431 1.00 79.44 458 ASN A C 1
ATOM 3124 O O . ASN A 1 458 ? -24.115 5.769 15.689 1.00 79.44 458 ASN A O 1
ATOM 3128 N N . THR A 1 459 ? -25.125 7.663 16.363 1.00 75.94 459 THR A N 1
ATOM 3129 C CA . THR A 1 459 ? -24.515 8.555 15.364 1.00 75.94 459 THR A CA 1
ATOM 3130 C C . THR A 1 459 ? -23.487 9.503 15.968 1.00 75.94 459 THR A C 1
ATOM 3132 O O . THR A 1 459 ? -22.572 9.937 15.277 1.00 75.94 459 THR A O 1
ATOM 3135 N N . THR A 1 460 ? -23.614 9.830 17.255 1.00 75.81 460 THR A N 1
ATOM 3136 C CA . THR A 1 460 ? -22.801 10.843 17.930 1.00 75.81 460 THR A CA 1
ATOM 3137 C C . THR A 1 460 ? -22.263 10.277 19.241 1.00 75.81 460 THR A C 1
ATOM 3139 O O . THR A 1 460 ? -23.021 9.836 20.105 1.00 75.81 460 THR A O 1
ATOM 3142 N N . LYS A 1 461 ? -20.935 10.280 19.406 1.00 77.12 461 LYS A N 1
ATOM 3143 C CA . LYS A 1 461 ? -20.290 9.856 20.657 1.00 77.12 461 LYS A CA 1
ATOM 3144 C C . LYS A 1 461 ? -20.405 10.976 21.692 1.00 77.12 461 LYS A C 1
ATOM 3146 O O . LYS A 1 461 ? -20.046 12.114 21.416 1.00 77.12 461 LYS A O 1
ATOM 3151 N N . CYS A 1 462 ? -20.881 10.644 22.887 1.00 78.81 462 CYS A N 1
ATOM 3152 C CA . CYS A 1 462 ? -20.842 11.556 24.026 1.00 78.81 462 CYS A CA 1
ATOM 3153 C C . CYS A 1 462 ? -19.447 11.507 24.654 1.00 78.81 462 CYS A C 1
ATOM 3155 O O . CYS A 1 462 ? -19.043 10.446 25.124 1.00 78.81 462 CYS A O 1
ATOM 3157 N N . GLY A 1 463 ? -18.728 12.631 24.699 1.00 68.19 463 GLY A N 1
ATOM 3158 C CA . GLY A 1 463 ? -17.515 12.786 25.523 1.00 68.19 463 GLY A CA 1
ATOM 3159 C C . GLY A 1 463 ? -17.854 13.015 27.002 1.00 68.19 463 GLY A C 1
ATOM 3160 O O . GLY A 1 463 ? -17.264 13.874 27.647 1.00 68.19 463 GLY A O 1
ATOM 3161 N N . GLY A 1 464 ? -18.925 12.375 27.465 1.00 78.00 464 GLY A N 1
ATOM 3162 C CA . GLY A 1 464 ? -19.720 12.741 28.624 1.00 78.00 464 GLY A CA 1
ATOM 3163 C C . GLY A 1 464 ? -20.449 11.556 29.250 1.00 78.00 464 GLY A C 1
ATOM 3164 O O . GLY A 1 464 ? -20.569 10.476 28.661 1.00 78.00 464 GLY A O 1
ATOM 3165 N N . SER A 1 465 ? -21.058 11.799 30.403 1.00 80.88 465 SER A N 1
ATOM 3166 C CA . SER A 1 465 ? -21.967 10.864 31.047 1.00 80.88 465 SER A CA 1
ATOM 3167 C C . SER A 1 465 ? -23.322 10.872 30.336 1.00 80.88 465 SER A C 1
ATOM 3169 O O . SER A 1 465 ? -23.965 11.909 30.165 1.00 80.88 465 SER A O 1
ATOM 3171 N N . LEU A 1 466 ? -23.766 9.685 29.920 1.00 89.25 466 LEU A N 1
ATOM 3172 C CA . LEU A 1 466 ? -25.033 9.477 29.222 1.00 89.25 466 LEU A CA 1
ATOM 3173 C C . LEU A 1 466 ? -26.159 9.171 30.213 1.00 89.25 466 LEU A C 1
ATOM 3175 O O . LEU A 1 466 ? -26.175 8.100 30.822 1.00 89.25 466 LEU A O 1
ATOM 3179 N N . ILE A 1 467 ? -27.150 10.056 30.310 1.00 87.19 467 ILE A N 1
ATOM 3180 C CA . ILE A 1 467 ? -28.337 9.854 31.147 1.00 87.19 467 ILE A CA 1
ATOM 3181 C C . ILE A 1 467 ? -29.532 9.440 30.284 1.00 87.19 467 ILE A C 1
ATOM 3183 O O . ILE A 1 467 ? -29.949 10.136 29.355 1.00 87.19 467 ILE A O 1
ATOM 3187 N N . THR A 1 468 ? -30.097 8.275 30.593 1.00 88.38 468 THR A N 1
ATOM 3188 C CA . THR A 1 468 ? -31.305 7.735 29.953 1.00 88.38 468 THR A CA 1
ATOM 3189 C C . THR A 1 468 ? -32.581 8.385 30.483 1.00 88.38 468 THR A C 1
ATOM 3191 O O . THR A 1 468 ? -32.695 8.632 31.679 1.00 88.38 468 THR A O 1
ATOM 3194 N N . GLY A 1 469 ? -33.569 8.602 29.609 1.00 84.19 469 GLY A N 1
ATOM 3195 C CA . GLY A 1 469 ? -34.922 9.027 30.002 1.00 84.19 469 GLY A CA 1
ATOM 3196 C C . GLY A 1 469 ? -35.090 10.518 30.317 1.00 84.19 469 GLY A C 1
ATOM 3197 O O . GLY A 1 469 ? -36.149 10.918 30.786 1.00 84.19 469 GLY A O 1
ATOM 3198 N N . LYS A 1 470 ? -34.064 11.342 30.067 1.00 88.44 470 LYS A N 1
ATOM 3199 C CA . LYS A 1 470 ? -34.107 12.810 30.238 1.00 88.44 470 LYS A CA 1
ATOM 3200 C C . LYS A 1 470 ? -34.287 13.586 28.933 1.00 88.44 470 LYS A C 1
ATOM 3202 O O . LYS A 1 470 ? -34.359 14.807 28.964 1.00 88.44 470 LYS A O 1
ATOM 3207 N N . CYS A 1 471 ? -34.354 12.873 27.815 1.00 89.94 471 CYS A N 1
ATOM 3208 C CA . CYS A 1 471 ? -34.595 13.415 26.488 1.00 89.94 471 CYS A CA 1
ATOM 3209 C C . CYS A 1 471 ? -35.890 12.814 25.947 1.00 89.94 471 CYS A C 1
ATOM 3211 O O . CYS A 1 471 ? -36.073 11.599 26.094 1.00 89.94 471 CYS A O 1
ATOM 3213 N N . PRO A 1 472 ? -36.780 13.606 25.327 1.00 79.62 472 PRO A N 1
ATOM 3214 C CA . PRO A 1 472 ? -37.819 13.033 24.484 1.00 79.62 472 PRO A CA 1
ATOM 3215 C C . PRO A 1 472 ? -37.137 12.296 23.319 1.00 79.62 472 PRO A C 1
ATOM 3217 O O . PRO A 1 472 ? -36.043 12.675 22.922 1.00 79.62 472 PRO A O 1
ATOM 3220 N N . GLY A 1 473 ? -37.713 11.199 22.822 1.00 79.81 473 GLY A N 1
ATOM 3221 C CA . GLY A 1 473 ? -37.122 10.426 21.720 1.00 79.81 473 GLY A CA 1
ATOM 3222 C C . GLY A 1 473 ? -37.055 8.919 21.931 1.00 79.81 473 GLY A C 1
ATOM 3223 O O . GLY A 1 473 ? -37.525 8.382 22.934 1.00 79.81 473 GLY A O 1
ATOM 3224 N N . GLY A 1 474 ? -36.489 8.222 20.941 1.00 77.38 474 GLY A N 1
ATOM 3225 C CA . GLY A 1 474 ? -36.214 6.786 21.019 1.00 77.38 474 GLY A CA 1
ATOM 3226 C C . GLY A 1 474 ? -35.136 6.453 22.059 1.00 77.38 474 GLY A C 1
ATOM 3227 O O . GLY A 1 474 ? -34.408 7.324 22.520 1.00 77.38 474 GLY A O 1
ATOM 3228 N N . ASN A 1 475 ? -34.982 5.173 22.416 1.00 80.25 475 ASN A N 1
ATOM 3229 C CA . ASN A 1 475 ? -34.018 4.717 23.441 1.00 80.25 475 ASN A CA 1
ATOM 3230 C C . ASN A 1 475 ? -32.542 5.059 23.136 1.00 80.25 475 ASN A C 1
ATOM 3232 O O . ASN A 1 475 ? -31.676 4.970 24.012 1.00 80.25 475 ASN A O 1
ATOM 3236 N N . ASN A 1 476 ? -32.252 5.391 21.882 1.00 84.00 476 ASN A N 1
ATOM 3237 C CA . ASN A 1 476 ? -30.958 5.834 21.386 1.00 84.00 476 ASN A CA 1
ATOM 3238 C C . ASN A 1 476 ? -30.726 7.346 21.549 1.00 84.00 476 ASN A C 1
ATOM 3240 O O . ASN A 1 476 ? -29.589 7.783 21.406 1.00 84.00 476 ASN A O 1
ATOM 3244 N N . VAL A 1 477 ? -31.742 8.134 21.904 1.00 90.19 477 VAL A N 1
ATOM 3245 C CA . VAL A 1 477 ? -31.586 9.547 22.261 1.00 90.19 477 VAL A CA 1
ATOM 3246 C C . VAL A 1 477 ? -31.351 9.645 23.765 1.00 90.19 477 VAL A C 1
ATOM 3248 O O . VAL A 1 477 ? -32.220 9.322 24.576 1.00 90.19 477 VAL A O 1
ATOM 3251 N N . LYS A 1 478 ? -30.143 10.045 24.161 1.00 89.12 478 LYS A N 1
ATOM 3252 C CA . LYS A 1 478 ? -29.744 10.149 25.570 1.00 89.12 478 LYS A CA 1
ATOM 3253 C C . LYS A 1 478 ? -29.177 11.523 25.868 1.00 89.12 478 LYS A C 1
ATOM 3255 O O . LYS A 1 478 ? -28.561 12.148 25.011 1.00 89.12 478 LYS A O 1
ATOM 3260 N N . CYS A 1 479 ? -29.363 11.965 27.104 1.00 92.62 479 CYS A N 1
ATOM 3261 C CA . CYS A 1 479 ? -28.820 13.229 27.570 1.00 92.62 479 CYS A CA 1
ATOM 3262 C C . CYS A 1 479 ? -27.313 13.071 27.749 1.00 92.62 479 CYS A C 1
ATOM 3264 O O . CYS A 1 479 ? -26.879 12.326 28.627 1.00 92.62 479 CYS A O 1
ATOM 3266 N N . CYS A 1 480 ? -26.530 13.718 26.894 1.00 90.44 480 CYS A N 1
ATOM 3267 C CA . CYS A 1 480 ? -25.088 13.793 27.028 1.00 90.44 480 CYS A CA 1
ATOM 3268 C C . CYS A 1 480 ? -24.739 14.985 27.907 1.00 90.44 480 CYS A C 1
ATOM 3270 O O . CYS A 1 480 ? -24.928 16.141 27.524 1.00 90.44 480 CYS A O 1
ATOM 3272 N N . ILE A 1 481 ? -24.232 14.690 29.095 1.00 84.56 481 ILE A N 1
ATOM 3273 C CA . ILE A 1 481 ? -23.695 15.692 30.005 1.00 84.56 481 ILE A CA 1
ATOM 3274 C C . ILE A 1 481 ? -22.188 15.567 29.888 1.00 84.56 481 ILE A C 1
ATOM 3276 O O . ILE A 1 481 ? -21.630 14.569 30.334 1.00 84.56 481 ILE A O 1
ATOM 3280 N N . GLY A 1 482 ? -21.551 16.514 29.196 1.00 69.88 482 GLY A N 1
ATOM 3281 C CA . GLY A 1 482 ? -20.114 16.453 28.923 1.00 69.88 482 GLY A CA 1
ATOM 3282 C C . GLY A 1 482 ? -19.309 16.191 30.199 1.00 69.88 482 GLY A C 1
ATOM 3283 O O . GLY A 1 482 ? -19.596 16.788 31.237 1.00 69.88 482 GLY A O 1
ATOM 3284 N N . ASP A 1 483 ? -18.269 15.354 30.122 1.00 52.47 483 ASP A N 1
ATOM 3285 C CA . ASP A 1 483 ? -17.384 15.003 31.251 1.00 52.47 483 ASP A CA 1
ATOM 3286 C C . ASP A 1 483 ? -16.463 16.182 31.647 1.00 52.47 483 ASP A C 1
ATOM 3288 O O . ASP A 1 483 ? -15.448 16.024 32.324 1.00 52.47 483 ASP A O 1
ATOM 3292 N N . GLY A 1 484 ? -16.811 17.396 31.218 1.00 55.66 484 GLY A N 1
ATOM 3293 C CA . GLY A 1 484 ? -15.938 18.557 31.163 1.00 55.66 484 GLY A CA 1
ATOM 3294 C C . GLY A 1 484 ? -16.609 19.864 31.563 1.00 55.66 484 GLY A C 1
ATOM 3295 O O . GLY A 1 484 ? -16.219 20.908 31.062 1.00 55.66 484 GLY A O 1
ATOM 3296 N N . THR A 1 485 ? -17.585 19.871 32.475 1.00 57.84 485 THR A N 1
ATOM 3297 C CA . THR A 1 485 ? -18.108 21.157 32.986 1.00 57.84 485 THR A CA 1
ATOM 3298 C C . THR A 1 485 ? -17.161 21.860 33.966 1.00 57.84 485 THR A C 1
ATOM 3300 O O . THR A 1 485 ? -17.411 23.010 34.337 1.00 57.84 485 THR A O 1
ATOM 3303 N N . GLY A 1 486 ? -16.083 21.191 34.384 1.00 60.94 486 GLY A N 1
ATOM 3304 C CA . GLY A 1 486 ? -15.127 21.724 35.351 1.00 60.94 486 GLY A CA 1
ATOM 3305 C C . GLY A 1 486 ? -13.704 21.847 34.843 1.00 60.94 486 GLY A C 1
ATOM 3306 O O . GLY A 1 486 ? -13.023 22.758 35.284 1.00 60.94 486 GLY A O 1
ATOM 3307 N N . VAL A 1 487 ? -13.236 20.976 33.943 1.00 74.75 487 VAL A N 1
ATOM 3308 C CA . VAL A 1 487 ? -11.822 20.971 33.527 1.00 74.75 487 VAL A CA 1
ATOM 3309 C C . VAL A 1 487 ? -11.472 22.290 32.836 1.00 74.75 487 VAL A C 1
ATOM 3311 O O . VAL A 1 487 ? -12.177 22.716 31.930 1.00 74.75 487 VAL A O 1
ATOM 3314 N N . GLY A 1 488 ? -10.416 22.956 33.301 1.00 74.38 488 GLY A N 1
ATOM 3315 C CA . GLY A 1 488 ? -10.002 24.281 32.832 1.00 74.38 488 GLY A CA 1
ATOM 3316 C C . GLY A 1 488 ? -10.636 25.461 33.579 1.00 74.38 488 GLY A C 1
ATOM 3317 O O . GLY A 1 488 ? -10.146 26.579 33.449 1.00 74.38 488 GLY A O 1
ATOM 3318 N N . LYS A 1 489 ? -11.672 25.256 34.411 1.00 84.62 489 LYS A N 1
ATOM 3319 C CA . LYS A 1 489 ? -12.224 26.348 35.232 1.00 84.62 489 LYS A CA 1
ATOM 3320 C C . LYS A 1 489 ? -11.272 26.736 36.359 1.00 84.62 489 LYS A C 1
ATOM 3322 O O . LYS A 1 489 ? -10.608 25.887 36.958 1.00 84.62 489 LYS A O 1
ATOM 3327 N N . VAL A 1 490 ? -11.244 28.032 36.659 1.00 82.06 490 VAL A N 1
ATOM 3328 C CA . VAL A 1 490 ? -10.502 28.580 37.796 1.00 82.06 490 VAL A CA 1
ATOM 3329 C C . VAL A 1 490 ? -11.243 28.230 39.086 1.00 82.06 490 VAL A C 1
ATOM 3331 O O . VAL A 1 490 ? -12.464 28.360 39.169 1.00 82.06 490 VAL A O 1
ATOM 3334 N N . CYS A 1 491 ? -10.504 27.777 40.088 1.00 88.62 491 CYS A N 1
ATOM 3335 C CA . CYS A 1 491 ? -11.003 27.423 41.412 1.00 88.62 491 CYS A CA 1
ATOM 3336 C C . CYS A 1 491 ? -10.087 28.040 42.473 1.00 88.62 491 CYS A C 1
ATOM 3338 O O . CYS A 1 491 ? -8.897 28.209 42.224 1.00 88.62 491 CYS A O 1
ATOM 3340 N N . SER A 1 492 ? -10.617 28.385 43.648 1.00 86.25 492 SER A N 1
ATOM 3341 C CA . SER A 1 492 ? -9.840 29.090 44.675 1.00 86.25 492 SER A CA 1
ATOM 3342 C C . SER A 1 492 ? -10.121 28.540 46.070 1.00 86.25 492 SER A C 1
ATOM 3344 O O . SER A 1 492 ? -11.278 28.324 46.422 1.00 86.25 492 SER A O 1
ATOM 3346 N N . SER A 1 493 ? -9.076 28.346 46.878 1.00 84.50 493 SER A N 1
ATOM 3347 C CA . SER A 1 493 ? -9.182 27.954 48.292 1.00 84.50 493 SER A CA 1
ATOM 3348 C C . SER A 1 493 ? -8.126 28.676 49.114 1.00 84.50 493 SER A C 1
ATOM 3350 O O . SER A 1 493 ? -6.957 28.687 48.731 1.00 84.50 493 SER A O 1
ATOM 3352 N N . GLY A 1 494 ? -8.519 29.296 50.229 1.00 78.62 494 GLY A N 1
ATOM 3353 C CA . GLY A 1 494 ? -7.577 29.963 51.137 1.00 78.62 494 GLY A CA 1
ATOM 3354 C C . GLY A 1 494 ? -6.708 31.046 50.478 1.00 78.62 494 GLY A C 1
ATOM 3355 O O . GLY A 1 494 ? -5.539 31.173 50.819 1.00 78.62 494 GLY A O 1
ATOM 3356 N N . GLY A 1 495 ? -7.242 31.783 49.494 1.00 77.56 495 GLY A N 1
ATOM 3357 C CA . GLY A 1 495 ? -6.513 32.841 48.774 1.00 77.56 495 GLY A CA 1
ATOM 3358 C C . GLY A 1 495 ? -5.591 32.358 47.644 1.00 77.56 495 GLY A C 1
ATOM 3359 O O . GLY A 1 495 ? -4.969 33.180 46.979 1.00 77.56 495 GLY A O 1
ATOM 3360 N N . ARG A 1 496 ? -5.518 31.047 47.383 1.00 82.81 496 ARG A N 1
ATOM 3361 C CA . ARG A 1 496 ? -4.762 30.465 46.263 1.00 82.81 496 ARG A CA 1
ATOM 3362 C C . ARG A 1 496 ? -5.711 30.147 45.117 1.00 82.81 496 ARG A C 1
ATOM 3364 O O . ARG A 1 496 ? -6.735 29.507 45.352 1.00 82.81 496 ARG A O 1
ATOM 3371 N N . SER A 1 497 ? -5.369 30.565 43.901 1.00 83.31 497 SER A N 1
ATOM 3372 C CA . SER A 1 497 ? -6.073 30.171 42.680 1.00 83.31 497 SER A CA 1
ATOM 3373 C C . SER A 1 497 ? -5.432 28.924 42.063 1.00 83.31 497 SER A C 1
ATOM 3375 O O . SER A 1 497 ? -4.219 28.707 42.111 1.00 83.31 497 SER A O 1
ATOM 3377 N N . GLY A 1 498 ? -6.271 28.071 41.499 1.00 89.44 498 GLY A N 1
ATOM 3378 C CA . GLY A 1 498 ? -5.912 26.829 40.841 1.00 89.44 498 GLY A CA 1
ATOM 3379 C C . GLY A 1 498 ? -6.787 26.589 39.626 1.00 89.44 498 GLY A C 1
ATOM 3380 O O . GLY A 1 498 ? -7.695 27.363 39.315 1.00 89.44 498 GLY A O 1
ATOM 3381 N N . THR A 1 499 ? -6.506 25.496 38.932 1.00 91.62 499 THR A N 1
ATOM 3382 C CA . THR A 1 499 ? -7.273 25.087 37.757 1.00 91.62 499 THR A CA 1
ATOM 3383 C C . THR A 1 499 ? -7.825 23.698 37.986 1.00 91.62 499 THR A C 1
ATOM 3385 O O . THR A 1 499 ? -7.139 22.796 38.464 1.00 91.62 499 THR A O 1
ATOM 3388 N N . CYS A 1 500 ? -9.095 23.525 37.671 1.00 93.06 500 CYS A N 1
ATOM 3389 C CA . CYS A 1 500 ? -9.762 22.245 37.743 1.00 93.06 500 CYS A CA 1
ATOM 3390 C C . CYS A 1 500 ? -9.203 21.299 36.679 1.00 93.06 500 CYS A C 1
ATOM 3392 O O . CYS A 1 500 ? -9.235 21.615 35.491 1.00 93.06 500 CYS A O 1
ATOM 3394 N N . ILE A 1 501 ? -8.714 20.129 37.086 1.00 87.50 501 ILE A N 1
ATOM 3395 C CA . ILE A 1 501 ? -8.164 19.125 36.169 1.00 87.50 501 ILE A CA 1
ATOM 3396 C C . ILE A 1 501 ? -8.841 17.772 36.361 1.00 87.50 501 ILE A C 1
ATOM 3398 O O . ILE A 1 501 ? -9.292 17.434 37.456 1.00 87.50 501 ILE A O 1
ATOM 3402 N N . ASN A 1 502 ? -8.870 16.972 35.296 1.00 87.56 502 ASN A N 1
ATOM 3403 C CA . ASN A 1 502 ? -9.256 15.570 35.378 1.00 87.56 502 ASN A CA 1
ATOM 3404 C C . ASN A 1 502 ? -8.078 14.730 35.888 1.00 87.56 502 ASN A C 1
ATOM 3406 O O . ASN A 1 502 ? -7.147 14.452 35.139 1.00 87.56 502 ASN A O 1
ATOM 3410 N N . THR A 1 503 ? -8.150 14.288 37.139 1.00 82.88 503 THR A N 1
ATOM 3411 C CA . THR A 1 503 ? -7.091 13.508 37.805 1.00 82.88 503 THR A CA 1
ATOM 3412 C C . THR A 1 503 ? -6.895 12.091 37.261 1.00 82.88 503 THR A C 1
ATOM 3414 O O . THR A 1 503 ? -5.876 11.476 37.557 1.00 82.88 503 THR A O 1
ATOM 3417 N N . ASN A 1 504 ? -7.816 11.577 36.436 1.00 80.06 504 ASN A N 1
ATOM 3418 C CA . ASN A 1 504 ? -7.615 10.304 35.731 1.00 80.06 504 ASN A CA 1
ATOM 3419 C C . ASN A 1 504 ? -6.761 10.468 34.464 1.00 80.06 504 ASN A C 1
ATOM 3421 O O . ASN A 1 504 ? -6.184 9.492 33.997 1.00 80.06 504 ASN A O 1
ATOM 3425 N N . ALA A 1 505 ? -6.722 11.676 33.893 1.00 75.94 505 ALA A N 1
ATOM 3426 C CA . ALA A 1 505 ? -6.037 11.968 32.634 1.00 75.94 505 ALA A CA 1
ATOM 3427 C C . ALA A 1 505 ? -4.761 12.798 32.834 1.00 75.94 505 ALA A C 1
ATOM 3429 O O . ALA A 1 505 ? -3.797 12.620 32.101 1.00 75.94 505 ALA A O 1
ATOM 3430 N N . ASN A 1 506 ? -4.744 13.679 33.838 1.00 78.12 506 ASN A N 1
ATOM 3431 C CA . ASN A 1 506 ? -3.680 14.651 34.065 1.00 78.12 506 ASN A CA 1
ATOM 3432 C C . ASN A 1 506 ? -3.170 14.586 35.509 1.00 78.12 506 ASN A C 1
ATOM 3434 O O . ASN A 1 506 ? -3.955 14.485 36.457 1.00 78.12 506 ASN A O 1
ATOM 3438 N N . LYS A 1 507 ? -1.848 14.691 35.679 1.00 77.50 507 LYS A N 1
ATOM 3439 C CA . LYS A 1 507 ? -1.206 14.851 36.991 1.00 77.50 507 LYS A CA 1
ATOM 3440 C C . LYS A 1 507 ? -1.260 16.326 37.410 1.00 77.50 507 LYS A C 1
ATOM 3442 O O . LYS A 1 507 ? -1.192 17.211 36.566 1.00 77.50 507 LYS A O 1
ATOM 3447 N N . CYS A 1 508 ? -1.426 16.581 38.706 1.00 84.50 508 CYS A N 1
ATOM 3448 C CA . CYS A 1 508 ? -1.359 17.924 39.280 1.00 84.50 508 CYS A CA 1
ATOM 3449 C C . CYS A 1 508 ? 0.010 18.124 39.927 1.00 84.50 508 CYS A C 1
ATOM 3451 O O . CYS A 1 508 ? 0.353 17.368 40.832 1.00 84.50 508 CYS A O 1
ATOM 3453 N N . ASP A 1 509 ? 0.732 19.169 39.523 1.00 75.56 509 ASP A N 1
ATOM 3454 C CA . ASP A 1 509 ? 2.003 19.576 40.153 1.00 75.56 509 ASP A CA 1
ATOM 3455 C C . ASP A 1 509 ? 1.791 20.398 41.446 1.00 75.56 509 ASP A C 1
ATOM 3457 O O . ASP A 1 509 ? 2.730 20.901 42.064 1.00 75.56 509 ASP A O 1
ATOM 3461 N N . GLY A 1 510 ? 0.531 20.560 41.857 1.00 80.62 510 GLY A N 1
ATOM 3462 C CA . GLY A 1 510 ? 0.081 21.316 43.021 1.00 80.62 510 GLY A CA 1
ATOM 3463 C C . GLY A 1 510 ? -0.715 20.488 44.041 1.00 80.62 510 GLY A C 1
ATOM 3464 O O . GLY A 1 510 ? -0.773 19.261 43.990 1.00 80.62 510 GLY A O 1
ATOM 3465 N N . GLU A 1 511 ? -1.378 21.172 44.971 1.00 88.62 511 GLU A N 1
ATOM 3466 C CA . GLU A 1 511 ? -2.280 20.549 45.942 1.00 88.62 511 GLU A CA 1
ATOM 3467 C C . GLU A 1 511 ? -3.648 20.269 45.302 1.00 88.62 511 GLU A C 1
ATOM 3469 O O . GLU A 1 511 ? -4.309 21.176 44.791 1.00 88.62 511 GLU A O 1
ATOM 3474 N N . LEU A 1 512 ? -4.088 19.009 45.343 1.00 91.25 512 LEU A N 1
ATOM 3475 C CA . LEU A 1 512 ? -5.388 18.588 44.820 1.00 91.25 512 LEU A CA 1
ATOM 3476 C C . LEU A 1 512 ? -6.488 18.760 45.867 1.00 91.25 512 LEU A C 1
ATOM 3478 O O . LEU A 1 512 ? -6.626 17.942 46.777 1.00 91.25 512 LEU A O 1
ATOM 3482 N N . VAL A 1 513 ? -7.344 19.762 45.680 1.00 88.50 513 VAL A N 1
ATOM 3483 C CA . VAL A 1 513 ? -8.488 20.014 46.563 1.00 88.50 513 VAL A CA 1
ATOM 3484 C C . VAL A 1 513 ? -9.786 19.564 45.896 1.00 88.50 513 VAL A C 1
ATOM 3486 O O . VAL A 1 513 ? -10.113 19.945 44.770 1.00 88.50 513 VAL A O 1
ATOM 3489 N N . SER A 1 514 ? -10.530 18.703 46.592 1.00 88.62 514 SER A N 1
ATOM 3490 C CA . SER A 1 514 ? -11.797 18.140 46.104 1.00 88.62 514 SER A CA 1
ATOM 3491 C C . SER A 1 514 ? -12.968 19.074 46.438 1.00 88.62 514 SER A C 1
ATOM 3493 O O . SER A 1 514 ? -12.929 19.768 47.447 1.00 88.62 514 SER A O 1
ATOM 3495 N N . GLY A 1 515 ? -14.015 19.094 45.606 1.00 82.94 515 GLY A N 1
ATOM 3496 C CA . GLY A 1 515 ? -15.251 19.851 45.875 1.00 82.94 515 GLY A CA 1
ATOM 3497 C C . GLY A 1 515 ? -15.256 21.325 45.445 1.00 82.94 515 GLY A C 1
ATOM 3498 O O . GLY A 1 515 ? -16.292 21.970 45.537 1.00 82.94 515 GLY A O 1
ATOM 3499 N N . LEU A 1 516 ? -14.140 21.852 44.928 1.00 85.69 516 LEU A N 1
ATOM 3500 C CA . LEU A 1 516 ? -14.046 23.230 44.411 1.00 85.69 516 LEU A CA 1
ATOM 3501 C C . LEU A 1 516 ? -14.268 23.342 42.896 1.00 85.69 516 LEU A C 1
ATOM 3503 O O . LEU A 1 516 ? -14.261 24.441 42.348 1.00 85.69 516 LEU A O 1
ATOM 3507 N N . CYS A 1 517 ? -14.435 22.208 42.217 1.00 86.25 517 CYS A N 1
ATOM 3508 C CA . CYS A 1 517 ? -14.590 22.120 40.771 1.00 86.25 517 CYS A CA 1
ATOM 3509 C C . CYS A 1 517 ? -15.932 21.478 40.414 1.00 86.25 517 CYS A C 1
ATOM 3511 O O . CYS A 1 517 ? -16.229 20.399 40.930 1.00 86.25 517 CYS A O 1
ATOM 3513 N N . PRO A 1 518 ? -16.736 22.088 39.526 1.00 74.56 518 PRO A N 1
ATOM 3514 C CA . PRO A 1 518 ? -18.006 21.511 39.102 1.00 74.56 518 PRO A CA 1
ATOM 3515 C C . PRO A 1 518 ? -17.769 20.340 38.140 1.00 74.56 518 PRO A C 1
ATOM 3517 O O . PRO A 1 518 ? -17.302 20.536 37.023 1.00 74.56 518 PRO A O 1
ATOM 3520 N N . GLY A 1 519 ? -18.100 19.114 38.531 1.00 73.62 519 GLY A N 1
ATOM 3521 C CA . GLY A 1 519 ? -17.937 17.943 37.668 1.00 73.62 519 GLY A CA 1
ATOM 3522 C C . GLY A 1 519 ? -17.906 16.636 38.450 1.00 73.62 519 GLY A C 1
ATOM 3523 O O . GLY A 1 519 ? -18.237 16.600 39.633 1.00 73.62 519 GLY A O 1
ATOM 3524 N N . ALA A 1 520 ? -17.513 15.554 37.779 1.00 70.75 520 ALA A N 1
ATOM 3525 C CA . ALA A 1 520 ? -17.337 14.245 38.403 1.00 70.75 520 ALA A CA 1
ATOM 3526 C C . ALA A 1 520 ? -16.231 14.261 39.483 1.00 70.75 520 ALA A C 1
ATOM 3528 O O . ALA A 1 520 ? -15.364 15.130 39.483 1.00 70.75 520 ALA A O 1
ATOM 3529 N N . ASN A 1 521 ? -16.225 13.275 40.389 1.00 75.94 521 ASN A N 1
ATOM 3530 C CA . ASN A 1 521 ? -15.308 13.214 41.547 1.00 75.94 521 ASN A CA 1
ATOM 3531 C C . ASN A 1 521 ? -13.809 13.222 41.181 1.00 75.94 521 ASN A C 1
ATOM 3533 O O . ASN A 1 521 ? -12.959 13.561 42.006 1.00 75.94 521 ASN A O 1
ATOM 3537 N N . ASN A 1 522 ? -13.478 12.819 39.956 1.00 80.88 522 ASN A N 1
ATOM 3538 C CA . ASN A 1 522 ? -12.128 12.868 39.401 1.00 80.88 522 ASN A CA 1
ATOM 3539 C C . ASN A 1 522 ? -11.726 14.271 38.912 1.00 80.88 522 ASN A C 1
ATOM 3541 O O . ASN A 1 522 ? -10.557 14.467 38.588 1.00 80.88 522 ASN A O 1
ATOM 3545 N N . ILE A 1 523 ? -12.638 15.247 38.874 1.00 87.44 523 ILE A N 1
ATOM 3546 C CA . ILE A 1 523 ? -12.330 16.647 38.578 1.00 87.44 523 ILE A CA 1
ATOM 3547 C C . ILE A 1 523 ? -12.016 17.367 39.888 1.00 87.44 523 ILE A C 1
ATOM 3549 O O . ILE A 1 523 ? -12.902 17.661 40.691 1.00 87.44 523 ILE A O 1
ATOM 3553 N N . LYS A 1 524 ? -10.734 17.639 40.118 1.00 88.81 524 LYS A N 1
ATOM 3554 C CA . LYS A 1 524 ? -10.242 18.261 41.354 1.00 88.81 524 LYS A CA 1
ATOM 3555 C C . LYS A 1 524 ? -9.522 19.564 41.043 1.00 88.81 524 LYS A C 1
ATOM 3557 O O . LYS A 1 524 ? -8.945 19.721 39.968 1.00 88.81 524 LYS A O 1
ATOM 3562 N N . CYS A 1 525 ? -9.565 20.497 41.987 1.00 93.06 525 CYS A N 1
ATOM 3563 C CA . CYS A 1 525 ? -8.874 21.770 41.869 1.00 93.06 525 CYS A CA 1
ATOM 3564 C C . CYS A 1 525 ? -7.387 21.540 42.102 1.00 93.06 525 CYS A C 1
ATOM 3566 O O . CYS A 1 525 ? -6.996 21.174 43.208 1.00 93.06 525 CYS A O 1
ATOM 3568 N N . CYS A 1 526 ? -6.573 21.727 41.070 1.00 93.25 526 CYS A N 1
ATOM 3569 C CA . CYS A 1 526 ? -5.127 21.735 41.199 1.00 93.25 526 CYS A CA 1
ATOM 3570 C C . CYS A 1 526 ? -4.697 23.139 41.631 1.00 93.25 526 CYS A C 1
ATOM 3572 O O . CYS A 1 526 ? -4.530 24.036 40.800 1.00 93.25 526 CYS A O 1
ATOM 3574 N N . LEU A 1 527 ? -4.592 23.357 42.942 1.00 89.44 527 LEU A N 1
ATOM 3575 C CA . LEU A 1 527 ? -4.068 24.599 43.496 1.00 89.44 527 LEU A CA 1
ATOM 3576 C C . LEU A 1 527 ? -2.559 24.585 43.317 1.00 89.44 527 LEU A C 1
ATOM 3578 O O . LEU A 1 527 ? -1.893 23.705 43.859 1.00 89.44 527 LEU A O 1
ATOM 3582 N N . LYS A 1 528 ? -2.001 25.568 42.604 1.00 77.94 528 LYS A N 1
ATOM 3583 C CA . LYS A 1 528 ? -0.543 25.717 42.506 1.00 77.94 528 LYS A CA 1
ATOM 3584 C C . LYS A 1 528 ? 0.035 25.678 43.920 1.00 77.94 528 LYS A C 1
ATOM 3586 O O . LYS A 1 528 ? -0.433 26.423 44.788 1.00 77.94 528 LYS A O 1
ATOM 3591 N N . SER A 1 529 ? 0.942 24.733 44.186 1.00 59.03 529 SER A N 1
ATOM 3592 C CA . SER A 1 529 ? 1.564 24.565 45.503 1.00 59.03 529 SER A CA 1
ATOM 3593 C C . SER A 1 529 ? 2.053 25.921 45.997 1.00 59.03 529 SER A C 1
ATOM 3595 O O . SER A 1 529 ? 2.712 26.640 45.248 1.00 59.03 529 SER A O 1
ATOM 3597 N N . SER A 1 530 ? 1.732 26.273 47.244 1.00 47.66 530 SER A N 1
ATOM 3598 C CA . SER A 1 530 ? 2.369 27.377 47.968 1.00 47.66 530 SER A CA 1
ATOM 3599 C C . SER A 1 530 ? 3.829 27.026 48.259 1.00 47.66 530 SER A C 1
ATOM 3601 O O . SER A 1 530 ? 4.258 26.981 49.404 1.00 47.66 530 SER A O 1
ATOM 3603 N N . GLY A 1 531 ? 4.605 26.766 47.211 1.00 46.06 531 GLY A N 1
ATOM 3604 C CA . GLY A 1 531 ? 6.024 27.037 47.208 1.00 46.06 531 GLY A CA 1
ATOM 3605 C C . GLY A 1 531 ? 6.150 28.529 46.971 1.00 46.06 531 GLY A C 1
ATOM 3606 O O . GLY A 1 531 ? 6.190 28.982 45.829 1.00 46.06 531 GLY A O 1
ATOM 3607 N N . ASN A 1 532 ? 6.176 29.299 48.057 1.00 50.03 532 ASN A N 1
ATOM 3608 C CA . ASN A 1 532 ? 6.378 30.751 48.077 1.00 50.03 532 ASN A CA 1
ATOM 3609 C C . ASN A 1 532 ? 7.825 31.145 47.680 1.00 50.03 532 ASN A C 1
ATOM 3611 O O . ASN A 1 532 ? 8.404 32.100 48.181 1.00 50.03 532 ASN A O 1
ATOM 3615 N N . ASP A 1 533 ? 8.399 30.355 46.780 1.00 50.47 533 ASP A N 1
ATOM 3616 C CA . ASP A 1 533 ? 9.796 30.280 46.379 1.00 50.47 533 ASP A CA 1
ATOM 3617 C C . ASP A 1 533 ? 9.934 30.468 44.853 1.00 50.47 533 ASP A C 1
ATOM 3619 O O . ASP A 1 533 ? 11.043 30.491 44.330 1.00 50.47 533 ASP A O 1
ATOM 3623 N N . GLN A 1 534 ? 8.819 30.599 44.121 1.00 54.28 534 GLN A N 1
ATOM 3624 C CA . GLN A 1 534 ? 8.807 30.774 42.659 1.00 54.28 534 GLN A CA 1
ATOM 3625 C C . GLN A 1 534 ? 8.117 32.067 42.199 1.00 54.28 534 GLN A C 1
ATOM 3627 O O . GLN A 1 534 ? 8.180 32.410 41.021 1.00 54.28 534 GLN A O 1
ATOM 3632 N N . VAL A 1 535 ? 7.485 32.827 43.105 1.00 59.84 535 VAL A N 1
ATOM 3633 C CA . VAL A 1 535 ? 7.013 34.179 42.771 1.00 59.84 535 VAL A CA 1
ATOM 3634 C C . VAL A 1 535 ? 8.251 35.028 42.501 1.00 59.84 535 VAL A C 1
ATOM 3636 O O . VAL A 1 535 ? 9.133 35.106 43.349 1.00 59.84 535 VAL A O 1
ATOM 3639 N N . GLY A 1 536 ? 8.349 35.570 41.289 1.00 67.12 536 GLY A N 1
ATOM 3640 C CA . GLY A 1 536 ? 9.490 36.363 40.836 1.00 67.12 536 GLY A CA 1
ATOM 3641 C C . GLY A 1 536 ? 10.523 35.606 40.024 1.00 67.12 536 GLY A C 1
ATOM 3642 O O . GLY A 1 536 ? 11.225 36.252 39.262 1.00 67.12 536 GLY A O 1
ATOM 3643 N N . VAL A 1 537 ? 10.611 34.276 40.112 1.00 78.75 537 VAL A N 1
ATOM 3644 C CA . VAL A 1 537 ? 11.593 33.504 39.330 1.00 78.75 537 VAL A CA 1
ATOM 3645 C C . VAL A 1 537 ? 11.255 33.602 37.838 1.00 78.75 537 VAL A C 1
ATOM 3647 O O . VAL A 1 537 ? 10.099 33.461 37.448 1.00 78.75 537 VAL A O 1
ATOM 3650 N N . GLY A 1 538 ? 12.252 33.901 37.004 1.00 77.19 538 GLY A N 1
ATOM 3651 C CA . GLY A 1 538 ? 12.096 34.152 35.569 1.00 77.19 538 GLY A CA 1
ATOM 3652 C C . GLY A 1 538 ? 11.726 35.595 35.201 1.00 77.19 538 GLY A C 1
ATOM 3653 O O . GLY A 1 538 ? 11.764 35.940 34.024 1.00 77.19 538 GLY A O 1
ATOM 3654 N N . LYS A 1 539 ? 11.398 36.467 36.168 1.00 85.94 539 LYS A N 1
ATOM 3655 C CA . LYS A 1 539 ? 11.195 37.898 35.890 1.00 85.94 539 LYS A CA 1
ATOM 3656 C C . LYS A 1 539 ? 12.531 38.572 35.581 1.00 85.94 539 LYS A C 1
ATOM 3658 O O . LYS A 1 539 ? 13.546 38.268 36.206 1.00 85.94 539 LYS A O 1
ATOM 3663 N N . SER A 1 540 ? 12.507 39.514 34.646 1.00 79.19 540 SER A N 1
ATOM 3664 C CA . SER A 1 540 ? 13.621 40.423 34.401 1.00 79.19 540 SER A CA 1
ATOM 3665 C C . SER A 1 540 ? 13.813 41.351 35.599 1.00 79.19 540 SER A C 1
ATOM 3667 O O . SER A 1 540 ? 12.847 41.887 36.144 1.00 79.19 540 SER A O 1
ATOM 3669 N N . CYS A 1 541 ? 15.061 41.554 35.990 1.00 87.50 541 CYS A N 1
ATOM 3670 C CA . CYS A 1 541 ? 15.474 42.463 37.049 1.00 87.50 541 CYS A CA 1
ATOM 3671 C C . CYS A 1 541 ? 16.686 43.265 36.573 1.00 87.50 541 CYS A C 1
ATOM 3673 O O . CYS A 1 541 ? 17.455 42.805 35.730 1.00 87.50 541 CYS A O 1
ATOM 3675 N N . SER A 1 542 ? 16.856 44.480 37.086 1.00 83.19 542 SER A N 1
ATOM 3676 C CA . SER A 1 542 ? 17.925 45.379 36.648 1.00 83.19 542 SER A CA 1
ATOM 3677 C C . SER A 1 542 ? 18.485 46.185 37.810 1.00 83.19 542 SER A C 1
ATOM 3679 O O . SER A 1 542 ? 17.738 46.626 38.683 1.00 83.19 542 SER A O 1
ATOM 3681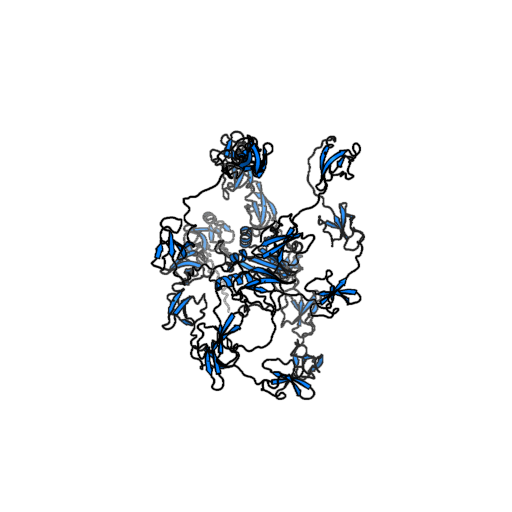 N N . SER A 1 543 ? 19.801 46.394 37.800 1.00 81.69 543 SER A N 1
ATOM 3682 C CA . SER A 1 543 ? 20.514 47.253 38.749 1.00 81.69 543 SER A CA 1
ATOM 3683 C C . SER A 1 543 ? 21.419 48.196 37.970 1.00 81.69 543 SER A C 1
ATOM 3685 O O . SER A 1 543 ? 22.479 47.790 37.490 1.00 81.69 543 SER A O 1
ATOM 3687 N N . GLY A 1 544 ? 20.994 49.449 37.808 1.00 82.38 544 GLY A N 1
ATOM 3688 C CA . GLY A 1 544 ? 21.656 50.381 36.895 1.00 82.38 544 GLY A CA 1
ATOM 3689 C C . GLY A 1 544 ? 21.542 49.907 35.442 1.00 82.38 544 GLY A C 1
ATOM 3690 O O . GLY A 1 544 ? 20.444 49.612 34.979 1.00 82.38 544 GLY A O 1
ATOM 3691 N N . THR A 1 545 ? 22.671 49.814 34.736 1.00 69.94 545 THR A N 1
ATOM 3692 C CA . THR A 1 545 ? 22.743 49.386 33.325 1.00 69.94 545 THR A CA 1
ATOM 3693 C C . THR A 1 545 ? 22.746 47.869 33.127 1.00 69.94 545 THR A C 1
ATOM 3695 O O . THR A 1 545 ? 22.593 47.414 31.997 1.00 69.94 545 THR A O 1
ATOM 3698 N N . ARG A 1 546 ? 22.906 47.081 34.200 1.00 78.75 546 ARG A N 1
ATOM 3699 C CA . ARG A 1 546 ? 22.982 45.616 34.131 1.00 78.75 546 ARG A CA 1
ATOM 3700 C C . ARG A 1 546 ? 21.595 45.007 34.226 1.00 78.75 546 ARG A C 1
ATOM 3702 O O . ARG A 1 546 ? 20.846 45.311 35.161 1.00 78.75 546 ARG A O 1
ATOM 3709 N N . SER A 1 547 ? 21.283 44.118 33.289 1.00 80.69 547 SER A N 1
ATOM 3710 C CA . SER A 1 547 ? 20.038 43.348 33.286 1.00 80.69 547 SER A CA 1
ATOM 3711 C C . SER A 1 547 ? 20.285 41.883 33.648 1.00 80.69 547 SER A C 1
ATOM 3713 O O . SER A 1 547 ? 21.347 41.316 33.396 1.00 80.69 547 SER A O 1
ATOM 3715 N N . GLY A 1 548 ? 19.316 41.273 34.316 1.00 87.94 548 GLY A N 1
ATOM 3716 C CA . GLY A 1 548 ? 19.404 39.907 34.802 1.00 87.94 548 GLY A CA 1
ATOM 3717 C C . GLY A 1 548 ? 18.042 39.261 34.924 1.00 87.94 548 GLY A C 1
ATOM 3718 O O . GLY A 1 548 ? 17.002 39.876 34.674 1.00 87.94 548 GLY A O 1
ATOM 3719 N N . ILE A 1 549 ? 18.061 37.999 35.329 1.00 90.19 549 ILE A N 1
ATOM 3720 C CA . ILE A 1 549 ? 16.853 37.215 35.554 1.00 90.19 549 ILE A CA 1
ATOM 3721 C C . ILE A 1 549 ? 16.819 36.789 37.015 1.00 90.19 549 ILE A C 1
ATOM 3723 O O . ILE A 1 549 ? 17.810 36.353 37.604 1.00 90.19 549 ILE A O 1
ATOM 3727 N N . CYS A 1 550 ? 15.652 36.930 37.620 1.00 94.00 550 CYS A N 1
ATOM 3728 C CA . CYS A 1 550 ? 15.385 36.473 38.965 1.00 94.00 550 CYS A CA 1
ATOM 3729 C C . CYS A 1 550 ? 15.436 34.947 39.029 1.00 94.00 550 CYS A C 1
ATOM 3731 O O . CYS A 1 550 ? 14.682 34.266 38.336 1.00 94.00 550 CYS A O 1
ATOM 3733 N N . ILE A 1 551 ? 16.289 34.399 39.888 1.00 88.38 551 ILE A N 1
ATOM 3734 C CA . ILE A 1 551 ? 16.409 32.958 40.108 1.00 88.38 551 ILE A CA 1
ATOM 3735 C C . ILE A 1 551 ? 16.180 32.626 41.577 1.00 88.38 551 ILE A C 1
ATOM 3737 O O . ILE A 1 551 ? 16.479 33.423 42.466 1.00 88.38 551 ILE A O 1
ATOM 3741 N N . ASN A 1 552 ? 15.683 31.424 41.847 1.00 88.75 552 ASN A N 1
ATOM 3742 C CA . ASN A 1 552 ? 15.655 30.897 43.203 1.00 88.75 552 ASN A CA 1
ATOM 3743 C C . ASN A 1 552 ? 17.024 30.299 43.554 1.00 88.75 552 ASN A C 1
ATOM 3745 O O . ASN A 1 552 ? 17.406 29.264 43.015 1.00 88.75 552 ASN A O 1
ATOM 3749 N N . THR A 1 553 ? 17.743 30.916 44.487 1.00 84.44 553 THR A N 1
ATOM 3750 C CA . THR A 1 553 ? 19.111 30.537 44.861 1.00 84.44 553 THR A CA 1
ATOM 3751 C C . THR A 1 553 ? 19.214 29.264 45.696 1.00 84.44 553 THR A C 1
ATOM 3753 O O . THR A 1 553 ? 20.317 28.761 45.884 1.00 84.44 553 THR A O 1
ATOM 3756 N N . ASN A 1 554 ? 18.100 28.722 46.198 1.00 80.94 554 ASN A N 1
ATOM 3757 C CA . ASN A 1 554 ? 18.095 27.425 46.886 1.00 80.94 554 ASN A CA 1
ATOM 3758 C C . ASN A 1 554 ? 18.080 26.250 45.904 1.00 80.94 554 ASN A C 1
ATOM 3760 O O . ASN A 1 554 ? 18.453 25.141 46.272 1.00 80.94 554 ASN A O 1
ATOM 3764 N N . THR A 1 555 ? 17.621 26.483 44.673 1.00 79.00 555 THR A N 1
ATOM 3765 C CA . THR A 1 555 ? 17.447 25.436 43.652 1.00 79.00 555 THR A CA 1
ATOM 3766 C C . THR A 1 555 ? 18.346 25.645 42.439 1.00 79.00 555 THR A C 1
ATOM 3768 O O . THR A 1 555 ? 18.796 24.667 41.852 1.00 79.00 555 THR A O 1
ATOM 3771 N N . ASN A 1 556 ? 18.678 26.896 42.110 1.00 78.25 556 ASN A N 1
ATOM 3772 C CA . ASN A 1 556 ? 19.479 27.260 40.948 1.00 78.25 556 ASN A CA 1
ATOM 3773 C C . ASN A 1 556 ? 20.746 28.016 41.359 1.00 78.25 556 ASN A C 1
ATOM 3775 O O . ASN A 1 556 ? 20.714 28.916 42.201 1.00 78.25 556 ASN A O 1
ATOM 3779 N N . LYS A 1 557 ? 21.869 27.673 40.722 1.00 79.31 557 LYS A N 1
ATOM 3780 C CA . LYS A 1 557 ? 23.133 28.403 40.850 1.00 79.31 557 LYS A CA 1
ATOM 3781 C C . LYS A 1 557 ? 23.225 29.454 39.741 1.00 79.31 557 LYS A C 1
ATOM 3783 O O . LYS A 1 557 ? 22.952 29.160 38.582 1.00 79.31 557 LYS A O 1
ATOM 3788 N N . CYS A 1 558 ? 23.612 30.676 40.100 1.00 83.88 558 CYS A N 1
ATOM 3789 C CA . CYS A 1 558 ? 23.954 31.727 39.141 1.00 83.88 558 CYS A CA 1
ATOM 3790 C C . CYS A 1 558 ? 25.378 31.450 38.644 1.00 83.88 558 CYS A C 1
ATOM 3792 O O . CYS A 1 558 ? 26.338 31.892 39.270 1.00 83.88 558 CYS A O 1
ATOM 3794 N N . ASN A 1 559 ? 25.512 30.615 37.610 1.00 66.06 559 ASN A N 1
ATOM 3795 C CA . ASN A 1 559 ? 26.816 30.068 37.226 1.00 66.06 559 ASN A CA 1
ATOM 3796 C C . ASN A 1 559 ? 27.760 31.132 36.630 1.00 66.06 559 ASN A C 1
ATOM 3798 O O . ASN A 1 559 ? 28.952 31.053 36.894 1.00 66.06 559 ASN A O 1
ATOM 3802 N N . ASP A 1 560 ? 27.228 32.182 35.984 1.00 65.69 560 ASP A N 1
ATOM 3803 C CA . ASP A 1 560 ? 28.019 33.241 35.324 1.00 65.69 560 ASP A CA 1
ATOM 3804 C C . ASP A 1 560 ? 27.490 34.669 35.594 1.00 65.69 560 ASP A C 1
ATOM 3806 O O . ASP A 1 560 ? 27.590 35.572 34.763 1.00 65.69 560 ASP A O 1
ATOM 3810 N N . GLY A 1 561 ? 26.904 34.908 36.772 1.00 74.44 561 GLY A N 1
ATOM 3811 C CA . GLY A 1 561 ? 26.316 36.204 37.134 1.00 74.44 561 GLY A CA 1
ATOM 3812 C C . GLY A 1 561 ? 26.571 36.628 38.582 1.00 74.44 561 GLY A C 1
ATOM 3813 O O . GLY A 1 561 ? 27.087 35.865 39.397 1.00 74.44 561 GLY A O 1
ATOM 3814 N N . GLU A 1 562 ? 26.234 37.871 38.916 1.00 87.75 562 GLU A N 1
ATOM 3815 C CA . GLU A 1 562 ? 26.254 38.375 40.294 1.00 87.75 562 GLU A CA 1
ATOM 3816 C C . GLU A 1 562 ? 24.857 38.286 40.906 1.00 87.75 562 GLU A C 1
ATOM 3818 O O . GLU A 1 562 ? 23.876 38.718 40.300 1.00 87.75 562 GLU A O 1
ATOM 3823 N N . ILE A 1 563 ? 24.766 37.738 42.119 1.00 88.69 563 ILE A N 1
ATOM 3824 C CA . ILE A 1 563 ? 23.497 37.589 42.828 1.00 88.69 563 ILE A CA 1
ATOM 3825 C C . ILE A 1 563 ? 23.220 38.842 43.661 1.00 88.69 563 ILE A C 1
ATOM 3827 O O . ILE A 1 563 ? 23.859 39.062 44.689 1.00 88.69 563 ILE A O 1
ATOM 3831 N N . VAL A 1 564 ? 22.203 39.612 43.273 1.00 87.44 564 VAL A N 1
ATOM 3832 C CA . VAL A 1 564 ? 21.767 40.819 43.990 1.00 87.44 564 VAL A CA 1
ATOM 3833 C C . VAL A 1 564 ? 20.390 40.597 44.616 1.00 87.44 564 VAL A C 1
ATOM 3835 O O . VAL A 1 564 ? 19.443 40.145 43.969 1.00 87.44 564 VAL A O 1
ATOM 3838 N N . SER A 1 565 ? 20.280 40.883 45.913 1.00 89.50 565 SER A N 1
ATOM 3839 C CA . SER A 1 565 ? 19.040 40.691 46.681 1.00 89.50 565 SER A CA 1
ATOM 3840 C C . SER A 1 565 ? 18.133 41.925 46.567 1.00 89.50 565 SER A C 1
ATOM 3842 O O . SER A 1 565 ? 18.631 43.039 46.463 1.00 89.50 565 SER A O 1
ATOM 3844 N N . GLY A 1 566 ? 16.809 41.740 46.608 1.00 85.00 566 GLY A N 1
ATOM 3845 C CA . GLY A 1 566 ? 15.835 42.846 46.667 1.00 85.00 566 GLY A CA 1
ATOM 3846 C C . GLY A 1 566 ? 15.379 43.431 45.324 1.00 85.00 566 GLY A C 1
ATOM 3847 O O . GLY A 1 566 ? 14.467 44.248 45.309 1.00 85.00 566 GLY A O 1
ATOM 3848 N N . LEU A 1 567 ? 15.948 42.991 44.198 1.00 87.38 567 LEU A N 1
ATOM 3849 C CA . LEU A 1 567 ? 15.551 43.436 42.849 1.00 87.38 567 LEU A CA 1
ATOM 3850 C C . LEU A 1 567 ? 14.478 42.551 42.194 1.00 87.38 567 LEU A C 1
ATOM 3852 O O . LEU A 1 567 ? 14.048 42.818 41.075 1.00 87.38 567 LEU A O 1
ATOM 3856 N N . CYS A 1 568 ? 14.072 41.480 42.874 1.00 88.38 568 CYS A N 1
ATOM 3857 C CA . CYS A 1 568 ? 13.134 40.486 42.374 1.00 88.38 568 CYS A CA 1
ATOM 3858 C C . CYS A 1 568 ? 11.904 40.411 43.280 1.00 88.38 568 CYS A C 1
ATOM 3860 O O . CYS A 1 568 ? 12.069 40.270 44.493 1.00 88.38 568 CYS A O 1
ATOM 3862 N N . PRO A 1 569 ? 10.679 40.465 42.729 1.00 76.44 569 PRO A N 1
ATOM 3863 C CA . PRO A 1 569 ? 9.466 40.332 43.526 1.00 76.44 569 PRO A CA 1
ATOM 3864 C C . PRO A 1 569 ? 9.266 38.865 43.926 1.00 76.44 569 PRO A C 1
ATOM 3866 O O . PRO A 1 569 ? 8.782 38.082 43.121 1.00 76.44 569 PRO A O 1
ATOM 3869 N N . GLY A 1 570 ? 9.634 38.474 45.147 1.00 78.38 570 GLY A N 1
ATOM 3870 C CA . GLY A 1 570 ? 9.572 37.079 45.593 1.00 78.38 570 GLY A CA 1
ATOM 3871 C C . GLY A 1 570 ? 10.006 36.867 47.042 1.00 78.38 570 GLY A C 1
ATOM 3872 O O . GLY A 1 570 ? 10.301 37.824 47.755 1.00 78.38 570 GLY A O 1
ATOM 3873 N N . GLY A 1 571 ? 10.043 35.607 47.488 1.00 76.12 571 GLY A N 1
ATOM 3874 C CA . GLY A 1 571 ? 10.612 35.246 48.793 1.00 76.12 571 GLY A CA 1
ATOM 3875 C C . GLY A 1 571 ? 12.120 35.533 48.871 1.00 76.12 571 GLY A C 1
ATOM 3876 O O . GLY A 1 571 ? 12.772 35.706 47.847 1.00 76.12 571 GLY A O 1
ATOM 3877 N N . ASN A 1 572 ? 12.707 35.528 50.076 1.00 81.19 572 ASN A N 1
ATOM 3878 C CA . ASN A 1 572 ? 14.128 35.877 50.318 1.00 81.19 572 ASN A CA 1
ATOM 3879 C C . ASN A 1 572 ? 15.148 35.069 49.489 1.00 81.19 572 ASN A C 1
ATOM 3881 O O . ASN A 1 572 ? 16.300 35.479 49.326 1.00 81.19 572 ASN A O 1
ATOM 3885 N N . ASN A 1 573 ? 14.723 33.911 48.989 1.00 81.62 573 ASN A N 1
ATOM 3886 C CA . ASN A 1 573 ? 15.524 33.000 48.183 1.00 81.62 573 ASN A CA 1
ATOM 3887 C C . ASN A 1 573 ? 15.478 33.344 46.685 1.00 81.62 573 ASN A C 1
ATOM 3889 O O . ASN A 1 573 ? 16.226 32.757 45.914 1.00 81.62 573 ASN A O 1
ATOM 3893 N N . VAL A 1 574 ? 14.614 34.268 46.252 1.00 88.19 574 VAL A N 1
ATOM 3894 C CA . VAL A 1 574 ? 14.522 34.735 44.864 1.00 88.19 574 VAL A CA 1
ATOM 3895 C C . VAL A 1 574 ? 15.374 35.989 44.719 1.00 88.19 574 VAL A C 1
ATOM 3897 O O . VAL A 1 574 ? 15.029 37.063 45.208 1.00 88.19 574 VAL A O 1
ATOM 3900 N N . LYS A 1 575 ? 16.521 35.843 44.059 1.00 89.62 575 LYS A N 1
ATOM 3901 C CA . LYS A 1 575 ? 17.512 36.909 43.891 1.00 89.62 575 LYS A CA 1
ATOM 3902 C C . LYS A 1 575 ? 17.796 37.134 42.414 1.00 89.62 575 LYS A C 1
ATOM 3904 O O . LYS A 1 575 ? 17.673 36.219 41.603 1.00 89.62 575 LYS A O 1
ATOM 3909 N N . CYS A 1 576 ? 18.171 38.356 42.063 1.00 93.19 576 CYS A N 1
ATOM 3910 C CA . CYS A 1 576 ? 18.493 38.706 40.689 1.00 93.19 576 CYS A CA 1
ATOM 3911 C C . CYS A 1 576 ? 19.870 38.146 40.340 1.00 93.19 576 CYS A C 1
ATOM 3913 O O . CYS A 1 576 ? 20.848 38.530 40.976 1.00 93.19 576 CYS A O 1
ATOM 3915 N N . CYS A 1 577 ? 19.947 37.241 39.367 1.00 92.25 577 CYS A N 1
ATOM 3916 C CA . CYS A 1 577 ? 21.204 36.820 38.761 1.00 92.25 577 CYS A CA 1
ATOM 3917 C C . CYS A 1 577 ? 21.484 37.781 37.602 1.00 92.25 577 CYS A C 1
ATOM 3919 O O . CYS A 1 577 ? 20.924 37.639 36.515 1.00 92.25 577 CYS A O 1
ATOM 3921 N N . LEU A 1 578 ? 22.273 38.822 37.874 1.00 86.75 578 LEU A N 1
ATOM 3922 C CA . LEU A 1 578 ? 22.710 39.784 36.865 1.00 86.75 578 LEU A CA 1
ATOM 3923 C C . LEU A 1 578 ? 23.809 39.136 36.029 1.00 86.75 578 LEU A C 1
ATOM 3925 O O . LEU A 1 578 ? 24.837 38.752 36.591 1.00 86.75 578 LEU A O 1
ATOM 3929 N N . ASN A 1 579 ? 23.617 39.039 34.714 1.00 76.19 579 ASN A N 1
ATOM 3930 C CA . ASN A 1 579 ? 24.623 38.478 33.812 1.00 76.19 579 ASN A CA 1
ATOM 3931 C C . ASN A 1 579 ? 25.956 39.226 34.007 1.00 76.19 579 ASN A C 1
ATOM 3933 O O . ASN A 1 579 ? 25.979 40.460 34.056 1.00 76.19 579 ASN A O 1
ATOM 3937 N N . LYS A 1 580 ? 27.075 38.503 34.178 1.00 62.66 580 LYS A N 1
ATOM 3938 C CA . LYS A 1 580 ? 28.403 39.150 34.191 1.00 62.66 580 LYS A CA 1
ATOM 3939 C C . LYS A 1 580 ? 28.816 39.631 32.804 1.00 62.66 580 LYS A C 1
ATOM 3941 O O . LYS A 1 580 ? 29.614 40.555 32.721 1.00 62.66 580 LYS A O 1
ATOM 3946 N N . ASN A 1 581 ? 28.219 39.071 31.757 1.00 58.91 581 ASN A N 1
ATOM 3947 C CA . ASN A 1 581 ? 28.530 39.387 30.372 1.00 58.91 581 ASN A CA 1
ATOM 3948 C C . ASN A 1 581 ? 27.311 40.049 29.725 1.00 58.91 581 ASN A C 1
ATOM 3950 O O . ASN A 1 581 ? 26.586 39.436 28.947 1.00 58.91 581 ASN A O 1
ATOM 3954 N N . ASP A 1 582 ? 27.051 41.304 30.090 1.00 55.25 582 ASP A N 1
ATOM 3955 C CA . ASP A 1 582 ? 26.301 42.184 29.197 1.00 55.25 582 ASP A CA 1
ATOM 3956 C C . ASP A 1 582 ? 27.264 42.526 28.048 1.00 55.25 582 ASP A C 1
ATOM 3958 O O . ASP A 1 582 ? 28.072 43.447 28.156 1.00 55.25 582 ASP A O 1
ATOM 3962 N N . SER A 1 583 ? 27.196 41.764 26.950 1.00 56.50 583 SER A N 1
ATOM 3963 C CA . SER A 1 583 ? 27.866 42.087 25.677 1.00 56.50 583 SER A CA 1
ATOM 3964 C C . SER A 1 583 ? 27.260 43.328 25.004 1.00 56.50 583 SER A C 1
ATOM 3966 O O . SER A 1 583 ? 27.652 43.695 23.898 1.00 56.50 583 SER A O 1
ATOM 3968 N N . LYS A 1 584 ? 26.296 43.995 25.656 1.00 60.56 584 LYS A N 1
ATOM 3969 C CA . LYS A 1 584 ? 25.772 45.291 25.233 1.00 60.56 584 LYS A CA 1
ATOM 3970 C C . LYS A 1 584 ? 26.909 46.303 25.216 1.00 60.56 584 LYS A C 1
ATOM 3972 O O . LYS A 1 584 ? 27.380 46.707 26.270 1.00 60.56 584 LYS A O 1
ATOM 3977 N N . GLY A 1 585 ? 27.302 46.689 24.008 1.00 68.06 585 GLY A N 1
ATOM 3978 C CA . GLY A 1 585 ? 28.361 47.650 23.726 1.00 68.06 585 GLY A CA 1
ATOM 3979 C C . GLY A 1 585 ? 29.608 47.043 23.095 1.00 68.06 585 GLY A C 1
ATOM 3980 O O . GLY A 1 585 ? 30.412 47.803 22.569 1.00 68.06 585 GLY A O 1
ATOM 3981 N N . VAL A 1 586 ? 29.757 45.714 23.041 1.00 79.12 586 VAL A N 1
ATOM 3982 C CA . VAL A 1 586 ? 30.803 45.092 22.212 1.00 79.12 586 VAL A CA 1
ATOM 3983 C C . VAL A 1 586 ? 30.519 45.421 20.741 1.00 79.12 586 VAL A C 1
ATOM 3985 O O . VAL A 1 586 ? 29.389 45.271 20.284 1.00 79.12 586 VAL A O 1
ATOM 3988 N N . GLY A 1 587 ? 31.519 45.936 20.028 1.00 77.31 587 GLY A N 1
ATOM 3989 C CA . GLY A 1 587 ? 31.404 46.447 18.659 1.00 77.31 587 GLY A CA 1
ATOM 3990 C C . GLY A 1 587 ? 30.984 47.919 18.543 1.00 77.31 587 GLY A C 1
ATOM 3991 O O . GLY A 1 587 ? 31.006 48.466 17.445 1.00 77.31 587 GLY A O 1
ATOM 3992 N N . THR A 1 588 ? 30.629 48.601 19.642 1.00 87.12 588 THR A N 1
ATOM 3993 C CA . THR A 1 588 ? 30.330 50.047 19.584 1.00 87.12 588 THR A CA 1
ATOM 3994 C C . THR A 1 588 ? 31.607 50.883 19.530 1.00 87.12 588 THR A C 1
ATOM 3996 O O . THR A 1 588 ? 32.623 50.519 20.125 1.00 87.12 588 THR A O 1
ATOM 3999 N N . ARG A 1 589 ? 31.561 52.015 18.815 1.00 84.06 589 ARG A N 1
ATOM 4000 C CA . ARG A 1 589 ? 32.672 52.974 18.781 1.00 84.06 589 ARG A CA 1
ATOM 4001 C C . ARG A 1 589 ? 32.794 53.697 20.119 1.00 84.06 589 ARG A C 1
ATOM 4003 O O . ARG A 1 589 ? 31.797 54.108 20.709 1.00 84.06 589 ARG A O 1
ATOM 4010 N N . CYS A 1 590 ? 34.024 53.891 20.560 1.00 89.19 590 CYS A N 1
ATOM 4011 C CA . CYS A 1 590 ? 34.382 54.622 21.766 1.00 89.19 590 CYS A CA 1
ATOM 4012 C C . CYS A 1 590 ? 35.546 55.569 21.475 1.00 89.19 590 CYS A C 1
ATOM 4014 O O . CYS A 1 590 ? 36.279 55.391 20.506 1.00 89.19 590 CYS A O 1
ATOM 4016 N N . SER A 1 591 ? 35.715 56.592 22.307 1.00 82.44 591 SER A N 1
ATOM 4017 C CA . SER A 1 591 ? 36.822 57.538 22.179 1.00 82.44 591 SER A CA 1
ATOM 4018 C C . SER A 1 591 ? 37.338 57.985 23.544 1.00 82.44 591 SER A C 1
ATOM 4020 O O . SER A 1 591 ? 36.588 58.091 24.523 1.00 82.44 591 SER A O 1
ATOM 4022 N N . ASP A 1 592 ? 38.645 58.228 23.624 1.00 84.31 592 ASP A N 1
ATOM 4023 C CA . ASP A 1 592 ? 39.287 58.837 24.787 1.00 84.31 592 ASP A CA 1
ATOM 4024 C C . ASP A 1 592 ? 40.253 59.937 24.337 1.00 84.31 592 ASP A C 1
ATOM 4026 O O . ASP A 1 592 ? 41.342 59.682 23.821 1.00 84.31 592 ASP A O 1
ATOM 4030 N N . GLY A 1 593 ? 39.815 61.189 24.477 1.00 85.81 593 GLY A N 1
ATOM 4031 C CA . GLY A 1 593 ? 40.498 62.333 23.877 1.00 85.81 593 GLY A CA 1
ATOM 4032 C C . GLY A 1 593 ? 40.395 62.305 22.350 1.00 85.81 593 GLY A C 1
ATOM 4033 O O . GLY A 1 593 ? 39.296 62.201 21.813 1.00 85.81 593 GLY A O 1
ATOM 4034 N N . ASN A 1 594 ? 41.539 62.393 21.665 1.00 77.12 594 ASN A N 1
ATOM 4035 C CA . ASN A 1 594 ? 41.623 62.391 20.197 1.00 77.12 594 ASN A CA 1
ATOM 4036 C C . ASN A 1 594 ? 41.770 60.980 19.593 1.00 77.12 594 ASN A C 1
ATOM 4038 O O . ASN A 1 594 ? 41.896 60.856 18.377 1.00 77.12 594 ASN A O 1
ATOM 4042 N N . ALA A 1 595 ? 41.805 59.928 20.418 1.00 79.81 595 ALA A N 1
ATOM 4043 C CA . ALA A 1 595 ? 41.902 58.547 19.957 1.00 79.81 595 ALA A CA 1
ATOM 4044 C C . ALA A 1 595 ? 40.508 57.909 19.900 1.00 79.81 595 ALA A C 1
ATOM 4046 O O . ALA A 1 595 ? 39.762 57.952 20.883 1.00 79.81 595 ALA A O 1
ATOM 4047 N N . ASN A 1 596 ? 40.180 57.310 18.755 1.00 85.88 596 ASN A N 1
ATOM 4048 C CA . ASN A 1 596 ? 38.974 56.512 18.557 1.00 85.88 596 ASN A CA 1
ATOM 4049 C C . ASN A 1 596 ? 39.310 55.023 18.701 1.00 85.88 596 ASN A C 1
ATOM 4051 O O . ASN A 1 596 ? 40.461 54.617 18.567 1.00 85.88 596 ASN A O 1
ATOM 4055 N N . GLY A 1 597 ? 38.308 54.216 19.013 1.00 89.62 597 GLY A N 1
ATOM 4056 C CA . GLY A 1 597 ? 38.458 52.782 19.164 1.00 89.62 597 GLY A CA 1
ATOM 4057 C C . GLY A 1 597 ? 37.137 52.048 19.133 1.00 89.62 597 GLY A C 1
ATOM 4058 O O . GLY A 1 597 ? 36.063 52.642 18.994 1.00 89.62 597 GLY A O 1
ATOM 4059 N N . THR A 1 598 ? 37.229 50.739 19.328 1.00 91.56 598 THR A N 1
ATOM 4060 C CA . THR A 1 598 ? 36.071 49.853 19.379 1.00 91.56 598 THR A CA 1
ATOM 4061 C C . THR A 1 598 ? 36.011 49.136 20.718 1.00 91.56 598 THR A C 1
ATOM 4063 O O . THR A 1 598 ? 37.003 48.651 21.264 1.00 91.56 598 THR A O 1
ATOM 4066 N N . CYS A 1 599 ? 34.815 49.074 21.279 1.00 93.75 599 CYS A N 1
ATOM 4067 C CA . CYS A 1 599 ? 34.544 48.369 22.513 1.00 93.75 599 CYS A CA 1
ATOM 4068 C C . CYS A 1 599 ? 34.622 46.858 22.300 1.00 93.75 599 CYS A C 1
ATOM 4070 O O . CYS A 1 599 ? 33.866 46.307 21.504 1.00 93.75 599 CYS A O 1
ATOM 4072 N N . ILE A 1 600 ? 35.493 46.175 23.039 1.00 87.12 600 ILE A N 1
ATOM 4073 C CA . ILE A 1 600 ? 35.640 44.717 22.981 1.00 87.12 600 ILE A CA 1
ATOM 4074 C C . ILE A 1 600 ? 35.446 44.104 24.365 1.00 87.12 600 ILE A C 1
ATOM 4076 O O . ILE A 1 600 ? 35.755 44.727 25.384 1.00 87.12 600 ILE A O 1
ATOM 4080 N N . ASP A 1 601 ? 34.960 42.867 24.411 1.00 88.62 601 ASP A N 1
ATOM 4081 C CA . ASP A 1 601 ? 34.952 42.082 25.644 1.00 88.62 601 ASP A CA 1
ATOM 4082 C C . ASP A 1 601 ? 36.328 41.443 25.852 1.00 88.62 601 ASP A C 1
ATOM 4084 O O . ASP A 1 601 ? 36.663 40.432 25.228 1.00 88.62 601 ASP A O 1
ATOM 4088 N N . VAL A 1 602 ? 37.111 42.023 26.764 1.00 82.62 602 VAL A N 1
ATOM 4089 C CA . VAL A 1 602 ? 38.511 41.648 27.015 1.00 82.62 602 VAL A CA 1
ATOM 4090 C C . VAL A 1 602 ? 38.686 40.266 27.646 1.00 82.62 602 VAL A C 1
ATOM 4092 O O . VAL A 1 602 ? 39.811 39.786 27.746 1.00 82.62 602 VAL A O 1
ATOM 4095 N N . ASN A 1 603 ? 37.601 39.621 28.089 1.00 80.31 603 ASN A N 1
ATOM 4096 C CA . ASN A 1 603 ? 37.655 38.230 28.541 1.00 80.31 603 ASN A CA 1
ATOM 4097 C C . ASN A 1 603 ? 37.568 37.240 27.370 1.00 80.31 603 ASN A C 1
ATOM 4099 O O . ASN A 1 603 ? 37.987 36.095 27.515 1.00 80.31 603 ASN A O 1
ATOM 4103 N N . SER A 1 604 ? 37.001 37.667 26.238 1.00 76.19 604 SER A N 1
ATOM 4104 C CA . SER A 1 604 ? 36.756 36.825 25.059 1.00 76.19 604 SER A CA 1
ATOM 4105 C C . SER A 1 604 ? 37.677 37.145 23.881 1.00 76.19 604 SER A C 1
ATOM 4107 O O . SER A 1 604 ? 37.919 36.282 23.046 1.00 76.19 604 SER A O 1
ATOM 4109 N N . SER A 1 605 ? 38.190 38.377 23.811 1.00 75.31 605 SER A N 1
ATOM 4110 C CA . SER A 1 605 ? 38.996 38.893 22.702 1.00 75.31 605 SER A CA 1
ATOM 4111 C C . SER A 1 605 ? 40.160 39.728 23.240 1.00 75.31 605 SER A C 1
ATOM 4113 O O . SER A 1 605 ? 39.984 40.506 24.177 1.00 75.31 605 SER A O 1
ATOM 4115 N N . GLN A 1 606 ? 41.352 39.593 22.656 1.00 76.56 606 GLN A N 1
ATOM 4116 C CA . GLN A 1 606 ? 42.501 40.443 22.991 1.00 76.56 606 GLN A CA 1
ATOM 4117 C C . GLN A 1 606 ? 42.557 41.655 22.051 1.00 76.56 606 GLN A C 1
ATOM 4119 O O . GLN A 1 606 ? 42.288 41.531 20.862 1.00 76.56 606 GLN A O 1
ATOM 4124 N N . CYS A 1 607 ? 42.895 42.831 22.583 1.00 83.62 607 CYS A N 1
ATOM 4125 C CA . CYS A 1 607 ? 43.105 44.043 21.788 1.00 83.62 607 CYS A CA 1
ATOM 4126 C C . CYS A 1 607 ? 44.446 43.913 21.049 1.00 83.62 607 CYS A C 1
ATOM 4128 O O . CYS A 1 607 ? 45.498 44.019 21.675 1.00 83.62 607 CYS A O 1
ATOM 4130 N N . SER A 1 608 ? 44.409 43.615 19.749 1.00 68.56 608 SER A N 1
ATOM 4131 C CA . SER A 1 608 ? 45.582 43.147 18.996 1.00 68.56 608 SER A CA 1
ATOM 4132 C C . SER A 1 608 ? 46.645 44.217 18.710 1.00 68.56 608 SER A C 1
ATOM 4134 O O . SER A 1 608 ? 47.782 43.857 18.424 1.00 68.56 608 SER A O 1
ATOM 4136 N N . SER A 1 609 ? 46.320 45.512 18.801 1.00 63.72 609 SER A N 1
ATOM 4137 C CA . SER A 1 609 ? 47.279 46.598 18.514 1.00 63.72 609 SER A CA 1
ATOM 4138 C C . SER A 1 609 ? 47.073 47.890 19.326 1.00 63.72 609 SER A C 1
ATOM 4140 O O . SER A 1 609 ? 47.796 48.859 19.120 1.00 63.72 609 SER A O 1
ATOM 4142 N N . GLY A 1 610 ? 46.133 47.920 20.276 1.00 72.94 610 GLY A N 1
ATOM 4143 C CA . GLY A 1 610 ? 45.636 49.150 20.903 1.00 72.94 610 GLY A CA 1
ATOM 4144 C C . GLY A 1 610 ? 45.768 49.240 22.429 1.00 72.94 610 GLY A C 1
ATOM 4145 O O . GLY A 1 610 ? 45.946 48.237 23.121 1.00 72.94 610 GLY A O 1
ATOM 4146 N N . ASN A 1 611 ? 45.623 50.450 22.984 1.00 84.50 611 ASN A N 1
ATOM 4147 C CA . ASN A 1 611 ? 45.527 50.645 24.436 1.00 84.50 611 ASN A CA 1
ATOM 4148 C C . ASN A 1 611 ? 44.099 50.371 24.921 1.00 84.50 611 ASN A C 1
ATOM 4150 O O . ASN A 1 611 ? 43.128 50.888 24.371 1.00 84.50 611 ASN A O 1
ATOM 4154 N N . ILE A 1 612 ? 43.972 49.602 26.004 1.00 87.00 612 ILE A N 1
ATOM 4155 C CA . ILE A 1 612 ? 42.674 49.282 26.598 1.00 87.00 612 ILE A CA 1
ATOM 4156 C C . ILE A 1 612 ? 42.304 50.334 27.645 1.00 87.00 612 ILE A C 1
ATOM 4158 O O . ILE A 1 612 ? 42.935 50.418 28.702 1.00 87.00 612 ILE A O 1
ATOM 4162 N N . VAL A 1 613 ? 41.222 51.075 27.405 1.00 86.38 613 VAL A N 1
ATOM 4163 C CA . VAL A 1 613 ? 40.700 52.080 28.340 1.00 86.38 613 VAL A CA 1
ATOM 4164 C C . VAL A 1 613 ? 39.385 51.620 28.964 1.00 86.38 613 VAL A C 1
ATOM 4166 O O . VAL A 1 613 ? 38.470 51.133 28.296 1.00 86.38 613 VAL A O 1
ATOM 4169 N N . THR A 1 614 ? 39.285 51.764 30.286 1.00 87.81 614 THR A N 1
ATOM 4170 C CA . THR A 1 614 ? 38.100 51.377 31.065 1.00 87.81 614 THR A CA 1
ATOM 4171 C C . THR A 1 614 ? 37.083 52.515 31.156 1.00 87.81 614 THR A C 1
ATOM 4173 O O . THR A 1 614 ? 37.447 53.685 31.204 1.00 87.81 614 THR A O 1
ATOM 4176 N N . GLY A 1 615 ? 35.790 52.176 31.184 1.00 84.56 615 GLY A N 1
ATOM 4177 C CA . GLY A 1 615 ? 34.702 53.139 31.415 1.00 84.56 615 GLY A CA 1
ATOM 4178 C C . GLY A 1 615 ? 34.287 53.991 30.209 1.00 84.56 615 GLY A C 1
ATOM 4179 O O . GLY A 1 615 ? 33.438 54.864 30.359 1.00 84.56 615 GLY A O 1
ATOM 4180 N N . LYS A 1 616 ? 34.857 53.747 29.022 1.00 88.81 616 LYS A N 1
ATOM 4181 C CA . LYS A 1 616 ? 34.519 54.453 27.769 1.00 88.81 616 LYS A CA 1
ATOM 4182 C C . LYS A 1 616 ? 33.520 53.708 26.882 1.00 88.81 616 LYS A C 1
ATOM 4184 O O . LYS A 1 616 ? 33.089 54.243 25.869 1.00 88.81 616 LYS A O 1
ATOM 4189 N N . CYS A 1 617 ? 33.153 52.495 27.277 1.00 87.31 617 CYS A N 1
ATOM 4190 C CA . CYS A 1 617 ? 32.202 51.647 26.578 1.00 87.31 617 CYS A CA 1
ATOM 4191 C C . CYS A 1 617 ? 30.951 51.445 27.429 1.00 87.31 617 CYS A C 1
ATOM 4193 O O . CYS A 1 617 ? 31.089 51.177 28.627 1.00 87.31 617 CYS A O 1
ATOM 4195 N N . PRO A 1 618 ? 29.742 51.533 26.849 1.00 76.75 618 PRO A N 1
ATOM 4196 C CA . PRO A 1 618 ? 28.565 50.978 27.501 1.00 76.75 618 PRO A CA 1
ATOM 4197 C C . PRO A 1 618 ? 28.765 49.457 27.627 1.00 76.75 618 PRO A C 1
ATOM 4199 O O . PRO A 1 618 ? 29.266 48.841 26.696 1.00 76.75 618 PRO A O 1
ATOM 4202 N N . GLY A 1 619 ? 28.454 48.857 28.779 1.00 77.81 619 GLY A N 1
ATOM 4203 C CA . GLY A 1 619 ? 28.607 47.410 28.998 1.00 77.81 619 GLY A CA 1
ATOM 4204 C C . GLY A 1 619 ? 29.156 47.033 30.375 1.00 77.81 619 GLY A C 1
ATOM 4205 O O . GLY A 1 619 ? 29.302 47.882 31.258 1.00 77.81 619 GLY A O 1
ATOM 4206 N N . GLY A 1 620 ? 29.416 45.738 30.583 1.00 75.31 620 GLY A N 1
ATOM 4207 C CA . GLY A 1 620 ? 30.052 45.225 31.805 1.00 75.31 620 GLY A CA 1
ATOM 4208 C C . GLY A 1 620 ? 31.513 45.675 31.959 1.00 75.31 620 GLY A C 1
ATOM 4209 O O . GLY A 1 620 ? 32.126 46.156 31.015 1.00 75.31 620 GLY A O 1
ATOM 4210 N N . ASN A 1 621 ? 32.119 45.482 33.140 1.00 78.31 621 ASN A N 1
ATOM 4211 C CA . ASN A 1 621 ? 33.515 45.894 33.418 1.00 78.31 621 ASN A CA 1
ATOM 4212 C C . ASN A 1 621 ? 34.568 45.226 32.506 1.00 78.31 621 ASN A C 1
ATOM 4214 O O . ASN A 1 621 ? 35.719 45.668 32.439 1.00 78.31 621 ASN A O 1
ATOM 4218 N N . ASN A 1 622 ? 34.189 44.126 31.861 1.00 79.69 622 ASN A N 1
ATOM 4219 C CA . ASN A 1 622 ? 34.967 43.406 30.863 1.00 79.69 622 ASN A CA 1
ATOM 4220 C C . ASN A 1 622 ? 34.821 43.983 29.446 1.00 79.69 622 ASN A C 1
ATOM 4222 O O . ASN A 1 622 ? 35.678 43.716 28.614 1.00 79.69 622 ASN A O 1
ATOM 4226 N N . VAL A 1 623 ? 33.814 44.815 29.170 1.00 87.19 623 VAL A N 1
ATOM 4227 C CA . VAL A 1 623 ? 33.719 45.558 27.909 1.00 87.19 623 VAL A CA 1
ATOM 4228 C C . VAL A 1 623 ? 34.542 46.834 28.044 1.00 87.19 623 VAL A C 1
ATOM 4230 O O . VAL A 1 623 ? 34.182 47.764 28.767 1.00 87.19 623 VAL A O 1
ATOM 4233 N N . LYS A 1 624 ? 35.698 46.864 27.384 1.00 89.19 624 LYS A N 1
ATOM 4234 C CA . LYS A 1 624 ? 36.642 47.983 27.449 1.00 89.19 624 LYS A CA 1
ATOM 4235 C C . LYS A 1 624 ? 36.903 48.521 26.052 1.00 89.19 624 LYS A C 1
ATOM 4237 O O . LYS A 1 624 ? 36.810 47.789 25.071 1.00 89.19 624 LYS A O 1
ATOM 4242 N N . CYS A 1 625 ? 37.229 49.804 25.973 1.00 92.50 625 CYS A N 1
ATOM 4243 C CA . CYS A 1 625 ? 37.543 50.442 24.706 1.00 92.50 625 CYS A CA 1
ATOM 4244 C C . CYS A 1 625 ? 38.944 50.009 24.290 1.00 92.50 625 CYS A C 1
ATOM 4246 O O . CYS A 1 625 ? 39.908 50.362 24.968 1.00 92.50 625 CYS A O 1
ATOM 4248 N N . CYS A 1 626 ? 39.051 49.212 23.232 1.00 93.19 626 CYS A N 1
ATOM 4249 C CA . CYS A 1 626 ? 40.310 48.982 22.542 1.00 93.19 626 CYS A CA 1
ATOM 4250 C C . CYS A 1 626 ? 40.492 50.186 21.620 1.00 93.19 626 CYS A C 1
ATOM 4252 O O . CYS A 1 626 ? 39.844 50.269 20.579 1.00 93.19 626 CYS A O 1
ATOM 4254 N N . LEU A 1 627 ? 41.263 51.175 22.079 1.00 88.12 627 LEU A N 1
ATOM 4255 C CA . LEU A 1 627 ? 41.610 52.320 21.247 1.00 88.12 627 LEU A CA 1
ATOM 4256 C C . LEU A 1 627 ? 42.450 51.810 20.096 1.00 88.12 627 LEU A C 1
ATOM 4258 O O . LEU A 1 627 ? 43.445 51.131 20.350 1.00 88.12 627 LEU A O 1
ATOM 4262 N N . ASP A 1 628 ? 42.063 52.146 18.871 1.00 78.81 628 ASP A N 1
ATOM 4263 C CA . ASP A 1 628 ? 42.904 51.870 17.718 1.00 78.81 628 ASP A CA 1
ATOM 4264 C C . ASP A 1 628 ? 44.269 52.486 18.020 1.00 78.81 628 ASP A C 1
ATOM 4266 O O . ASP A 1 628 ? 44.345 53.593 18.577 1.00 78.81 628 ASP A O 1
ATOM 4270 N N . ALA A 1 629 ? 45.345 51.732 17.761 1.00 59.28 629 ALA A N 1
ATOM 4271 C CA . ALA A 1 629 ? 46.695 52.250 17.931 1.00 59.28 629 ALA A CA 1
ATOM 4272 C C . ALA A 1 629 ? 46.702 53.638 17.283 1.00 59.28 629 ALA A C 1
ATOM 4274 O O . ALA A 1 629 ? 46.292 53.729 16.119 1.00 59.28 629 ALA A O 1
ATOM 4275 N N . PRO A 1 630 ? 47.059 54.720 18.008 1.00 52.38 630 PRO A N 1
ATOM 4276 C CA . PRO A 1 630 ? 47.160 56.015 17.364 1.00 52.38 630 PRO A CA 1
ATOM 4277 C C . PRO A 1 630 ? 48.059 55.774 16.173 1.00 52.38 630 PRO A C 1
ATOM 4279 O O . PRO A 1 630 ? 49.148 55.233 16.380 1.00 52.38 630 PRO A O 1
ATOM 4282 N N . LEU A 1 631 ? 47.553 56.067 14.967 1.00 37.91 631 LEU A N 1
ATOM 4283 C CA . LEU A 1 631 ? 48.321 56.003 13.736 1.00 37.91 631 LEU A CA 1
ATOM 4284 C C . LEU A 1 631 ? 49.706 56.511 14.103 1.00 37.91 631 LEU A C 1
ATOM 4286 O O . LEU A 1 631 ? 49.875 57.702 14.391 1.00 37.91 631 LEU A O 1
ATOM 4290 N N . THR A 1 632 ? 50.679 55.600 14.195 1.00 44.34 632 THR A N 1
ATOM 4291 C CA . THR A 1 632 ? 52.076 55.982 14.207 1.00 44.34 632 THR A CA 1
ATOM 4292 C C . THR A 1 632 ? 52.307 56.423 12.783 1.00 44.34 632 THR A C 1
ATOM 4294 O O . THR A 1 632 ? 52.908 55.725 11.977 1.00 44.34 632 THR A O 1
ATOM 4297 N N . ASN A 1 633 ? 51.789 57.613 12.479 1.00 45.09 633 ASN A N 1
ATOM 4298 C CA . ASN A 1 633 ? 52.539 58.571 11.727 1.00 45.09 633 ASN A CA 1
ATOM 4299 C C . ASN A 1 633 ? 53.940 58.450 12.307 1.00 45.09 633 ASN A C 1
ATOM 4301 O O . ASN A 1 633 ? 54.171 58.765 13.481 1.00 45.09 633 ASN A O 1
ATOM 4305 N N . GLU A 1 634 ? 54.851 57.936 11.497 1.00 49.31 634 GLU A N 1
ATOM 4306 C CA . GLU A 1 634 ? 56.285 58.107 11.639 1.00 49.31 634 GLU A CA 1
ATOM 4307 C C . GLU A 1 634 ? 56.608 59.607 11.539 1.00 49.31 634 GLU A C 1
ATOM 4309 O O . GLU A 1 634 ? 57.397 60.066 10.724 1.00 49.31 634 GLU A O 1
ATOM 4314 N N . SER A 1 635 ? 55.947 60.423 12.358 1.00 55.53 635 SER A N 1
ATOM 4315 C CA . SER A 1 635 ? 56.101 61.858 12.414 1.00 55.53 635 SER A CA 1
ATOM 4316 C C . SER A 1 635 ? 57.367 62.109 13.210 1.00 55.53 635 SER A C 1
ATOM 4318 O O . SER A 1 635 ? 57.318 62.417 14.398 1.00 55.53 635 SER A O 1
ATOM 4320 N N . GLY A 1 636 ? 58.500 61.889 12.544 1.00 65.75 636 GLY A N 1
ATOM 4321 C CA . GLY A 1 636 ? 59.828 62.076 13.097 1.00 65.75 636 GLY A CA 1
ATOM 4322 C C . GLY A 1 636 ? 60.892 61.153 12.537 1.00 65.75 636 GLY A C 1
ATOM 4323 O O . GLY A 1 636 ? 62.019 61.608 12.360 1.00 65.75 636 GLY A O 1
ATOM 4324 N N . VAL A 1 637 ? 60.575 59.891 12.241 1.00 77.94 637 VAL A N 1
ATOM 4325 C CA . VAL A 1 637 ? 61.565 58.938 11.713 1.00 77.94 637 VAL A CA 1
ATOM 4326 C C . VAL A 1 637 ? 61.941 59.355 10.286 1.00 77.94 637 VAL A C 1
ATOM 4328 O O . VAL A 1 637 ? 61.081 59.715 9.492 1.00 77.94 637 VAL A O 1
ATOM 4331 N N . GLY A 1 638 ? 63.238 59.429 9.986 1.00 79.50 638 GLY A N 1
ATOM 4332 C CA . GLY A 1 638 ? 63.764 59.959 8.722 1.00 79.50 638 GLY A CA 1
ATOM 4333 C C . GLY A 1 638 ? 63.973 61.481 8.685 1.00 79.50 638 GLY A C 1
ATOM 4334 O O . GLY A 1 638 ? 64.628 61.983 7.771 1.00 79.50 638 GLY A O 1
ATOM 4335 N N . THR A 1 639 ? 63.496 62.242 9.680 1.00 86.38 639 THR A N 1
ATOM 4336 C CA . THR A 1 639 ? 63.741 63.697 9.725 1.00 86.38 639 THR A CA 1
ATOM 4337 C C . THR A 1 639 ? 65.180 64.020 10.138 1.00 86.38 639 THR A C 1
ATOM 4339 O O . THR A 1 639 ? 65.780 63.328 10.963 1.00 86.38 639 THR A O 1
ATOM 4342 N N . LYS A 1 640 ? 65.757 65.084 9.561 1.00 85.25 640 LYS A N 1
ATOM 4343 C CA . LYS A 1 640 ? 67.101 65.551 9.934 1.00 85.25 640 LYS A CA 1
ATOM 4344 C C . LYS A 1 640 ? 67.076 66.219 11.305 1.00 85.25 640 LYS A C 1
ATOM 4346 O O . LYS A 1 640 ? 66.224 67.061 11.582 1.00 85.25 640 LYS A O 1
ATOM 4351 N N . CYS A 1 641 ? 68.063 65.906 12.128 1.00 88.44 641 CYS A N 1
ATOM 4352 C CA . CYS A 1 641 ? 68.241 66.468 13.458 1.00 88.44 641 CYS A CA 1
ATOM 4353 C C . CYS A 1 641 ? 69.686 66.927 13.649 1.00 88.44 641 CYS A C 1
ATOM 4355 O O . CYS A 1 641 ? 70.618 66.273 13.194 1.00 88.44 641 CYS A O 1
ATOM 4357 N N . ASN A 1 642 ? 69.882 68.050 14.343 1.00 83.44 642 ASN A N 1
ATOM 4358 C CA . ASN A 1 642 ? 71.209 68.621 14.563 1.00 83.44 642 ASN A CA 1
ATOM 4359 C C . ASN A 1 642 ? 71.498 68.736 16.057 1.00 83.44 642 ASN A C 1
ATOM 4361 O O . ASN A 1 642 ? 70.687 69.267 16.822 1.00 83.44 642 ASN A O 1
ATOM 4365 N N . TYR A 1 643 ? 72.679 68.286 16.478 1.00 85.19 643 TYR A N 1
ATOM 4366 C CA . TYR A 1 643 ? 73.131 68.434 17.857 1.00 85.19 643 TYR A CA 1
ATOM 4367 C C . TYR A 1 643 ? 74.638 68.688 17.909 1.00 85.19 643 TYR A C 1
ATOM 4369 O O . TYR A 1 643 ? 75.432 67.955 17.327 1.00 85.19 643 TYR A O 1
ATOM 4377 N N . GLY A 1 644 ? 75.035 69.769 18.584 1.00 81.31 644 GLY A N 1
ATOM 4378 C CA . GLY A 1 644 ? 76.447 70.140 18.725 1.00 81.31 644 GLY A CA 1
ATOM 4379 C C . GLY A 1 644 ? 77.167 70.453 17.405 1.00 81.31 644 GLY A C 1
ATOM 4380 O O . GLY A 1 644 ? 78.372 70.254 17.325 1.00 81.31 644 GLY A O 1
ATOM 4381 N N . GLY A 1 645 ? 76.446 70.907 16.372 1.00 83.62 645 GLY A N 1
ATOM 4382 C CA . GLY A 1 645 ? 77.013 71.230 15.054 1.00 83.62 645 GLY A CA 1
ATOM 4383 C C . GLY A 1 645 ? 77.139 70.045 14.090 1.00 83.62 645 GLY A C 1
ATOM 4384 O O . GLY A 1 645 ? 77.535 70.253 12.949 1.00 83.62 645 GLY A O 1
ATOM 4385 N N . LYS A 1 646 ? 76.766 68.830 14.511 1.00 83.31 646 LYS A N 1
ATOM 4386 C CA . LYS A 1 646 ? 76.687 67.645 13.645 1.00 83.31 646 LYS A CA 1
ATOM 4387 C C . LYS A 1 646 ? 75.239 67.375 13.247 1.00 83.31 646 LYS A C 1
ATOM 4389 O O . LYS A 1 646 ? 74.339 67.567 14.071 1.00 83.31 646 LYS A O 1
ATOM 4394 N N . SER A 1 647 ? 75.040 66.955 11.999 1.00 84.44 647 SER A N 1
ATOM 4395 C CA . SER A 1 647 ? 73.729 66.558 11.478 1.00 84.44 647 SER A CA 1
ATOM 4396 C C . SER A 1 647 ? 73.556 65.045 11.585 1.00 84.44 647 SER A C 1
ATOM 4398 O O . SER A 1 647 ? 74.523 64.292 11.507 1.00 84.44 647 SER A O 1
ATOM 4400 N N . GLY A 1 648 ? 72.326 64.609 11.799 1.00 89.94 648 GLY A N 1
ATOM 4401 C CA . GLY A 1 648 ? 71.944 63.211 11.916 1.00 89.94 648 GLY A CA 1
ATOM 4402 C C . GLY A 1 648 ? 70.514 62.987 11.450 1.00 89.94 648 GLY A C 1
ATOM 4403 O O . GLY A 1 648 ? 69.828 63.928 11.036 1.00 89.94 648 GLY A O 1
ATOM 4404 N N . ILE A 1 649 ? 70.062 61.741 11.536 1.00 90.69 649 ILE A N 1
ATOM 4405 C CA . ILE A 1 649 ? 68.703 61.341 11.167 1.00 90.69 649 ILE A CA 1
ATOM 4406 C C . ILE A 1 649 ? 68.005 60.755 12.391 1.00 90.69 649 ILE A C 1
ATOM 4408 O O . ILE A 1 649 ? 68.583 60.010 13.183 1.00 90.69 649 ILE A O 1
ATOM 4412 N N . CYS A 1 650 ? 66.749 61.133 12.565 1.00 93.00 650 CYS A N 1
ATOM 4413 C CA . CYS A 1 650 ? 65.876 60.596 13.588 1.00 93.00 650 CYS A CA 1
ATOM 4414 C C . CYS A 1 650 ? 65.474 59.161 13.248 1.00 93.00 650 CYS A C 1
ATOM 4416 O O . CYS A 1 650 ? 64.892 58.921 12.194 1.00 93.00 650 CYS A O 1
ATOM 4418 N N . ILE A 1 651 ? 65.764 58.214 14.136 1.00 87.50 651 ILE A N 1
ATOM 4419 C CA . ILE A 1 651 ? 65.405 56.801 13.967 1.00 87.50 651 ILE A CA 1
ATOM 4420 C C . ILE A 1 651 ? 64.633 56.300 15.183 1.00 87.50 651 ILE A C 1
ATOM 4422 O O . ILE A 1 651 ? 64.831 56.797 16.294 1.00 87.50 651 ILE A O 1
ATOM 4426 N N . ASP A 1 652 ? 63.768 55.312 14.978 1.00 88.94 652 ASP A N 1
ATOM 4427 C CA . ASP A 1 652 ? 63.148 54.561 16.068 1.00 88.94 652 ASP A CA 1
ATOM 4428 C C . ASP A 1 652 ? 64.164 53.556 16.625 1.00 88.94 652 ASP A C 1
ATOM 4430 O O . ASP A 1 652 ? 64.507 52.575 15.967 1.00 88.94 652 ASP A O 1
ATOM 4434 N N . VAL A 1 653 ? 64.667 53.812 17.830 1.00 84.88 653 VAL A N 1
ATOM 4435 C CA . VAL A 1 653 ? 65.746 53.014 18.433 1.00 84.88 653 VAL A CA 1
ATOM 4436 C C . VAL A 1 653 ? 65.296 51.642 18.925 1.00 84.88 653 VAL A C 1
ATOM 4438 O O . VAL A 1 653 ? 66.154 50.805 19.198 1.00 84.88 653 VAL A O 1
ATOM 4441 N N . ASP A 1 654 ? 63.986 51.400 19.024 1.00 84.38 654 ASP A N 1
ATOM 4442 C CA . ASP A 1 654 ? 63.457 50.078 19.373 1.00 84.38 654 ASP A CA 1
ATOM 4443 C C . ASP A 1 654 ? 63.426 49.153 18.145 1.00 84.38 654 ASP A C 1
ATOM 4445 O O . ASP A 1 654 ? 63.492 47.933 18.289 1.00 84.38 654 ASP A O 1
ATOM 4449 N N . LYS A 1 655 ? 63.367 49.725 16.932 1.00 83.12 655 LYS A N 1
ATOM 4450 C CA . LYS A 1 655 ? 63.344 48.982 15.660 1.00 83.12 655 LYS A CA 1
ATOM 4451 C C . LYS A 1 655 ? 64.692 48.965 14.944 1.00 83.12 655 LYS A C 1
ATOM 4453 O O . LYS A 1 655 ? 65.034 47.969 14.312 1.00 83.12 655 LYS A O 1
ATOM 4458 N N . THR A 1 656 ? 65.459 50.048 15.040 1.00 79.94 656 THR A N 1
ATOM 4459 C CA . THR A 1 656 ? 66.686 50.238 14.262 1.00 79.94 656 THR A CA 1
ATOM 4460 C C . THR A 1 656 ? 67.817 50.712 15.165 1.00 79.94 656 THR A C 1
ATOM 4462 O O . THR A 1 656 ? 67.731 51.755 15.812 1.00 79.94 656 THR A O 1
ATOM 4465 N N . GLN A 1 657 ? 68.924 49.970 15.202 1.00 77.94 657 GLN A N 1
ATOM 4466 C CA . GLN A 1 657 ? 70.096 50.386 15.972 1.00 77.94 657 GLN A CA 1
ATOM 4467 C C . GLN A 1 657 ? 70.888 51.465 15.221 1.00 77.94 657 GLN A C 1
ATOM 4469 O O . GLN A 1 657 ? 71.234 51.308 14.050 1.00 77.94 657 GLN A O 1
ATOM 4474 N N . CYS A 1 658 ? 71.207 52.566 15.905 1.00 81.38 658 CYS A N 1
ATOM 4475 C CA . CYS A 1 658 ? 72.122 53.582 15.387 1.00 81.38 658 CYS A CA 1
ATOM 4476 C C . CYS A 1 658 ? 73.533 52.982 15.308 1.00 81.38 658 CYS A C 1
ATOM 4478 O O . CYS A 1 658 ? 74.074 52.547 16.323 1.00 81.38 658 CYS A O 1
ATOM 4480 N N . LYS A 1 659 ? 74.138 52.960 14.113 1.00 75.62 659 LYS A N 1
ATOM 4481 C CA . LYS A 1 659 ? 75.491 52.404 13.912 1.00 75.62 659 LYS A CA 1
ATOM 4482 C C . LYS A 1 659 ? 76.584 53.180 14.663 1.00 75.62 659 LYS A C 1
ATOM 4484 O O . LYS A 1 659 ? 77.651 52.629 14.906 1.00 75.62 659 LYS A O 1
ATOM 4489 N N . SER A 1 660 ? 76.331 54.433 15.055 1.00 68.19 660 SER A N 1
ATOM 4490 C CA . SER A 1 660 ? 77.200 55.187 15.964 1.00 68.19 660 SER A CA 1
ATOM 4491 C C . SER A 1 660 ? 76.646 55.116 17.393 1.00 68.19 660 SER A C 1
ATOM 4493 O O . SER A 1 660 ? 75.442 55.192 17.618 1.00 68.19 660 SER A O 1
ATOM 4495 N N . SER A 1 661 ? 77.506 55.015 18.408 1.00 70.12 661 SER A N 1
ATOM 4496 C CA . SER A 1 661 ? 77.076 54.970 19.819 1.00 70.12 661 SER A CA 1
ATOM 4497 C C . SER A 1 661 ? 76.471 56.292 20.335 1.00 70.12 661 SER A C 1
ATOM 4499 O O . SER A 1 661 ? 76.208 56.432 21.529 1.00 70.12 661 SER A O 1
ATOM 4501 N N . ASN A 1 662 ? 76.267 57.284 19.461 1.00 79.50 662 ASN A N 1
ATOM 4502 C CA . ASN A 1 662 ? 75.843 58.637 19.804 1.00 79.50 662 ASN A CA 1
ATOM 4503 C C . ASN A 1 662 ? 74.372 58.855 19.443 1.00 79.50 662 ASN A C 1
ATOM 4505 O O . ASN A 1 662 ? 74.035 59.498 18.448 1.00 79.50 662 ASN A O 1
ATOM 4509 N N . VAL A 1 663 ? 73.497 58.338 20.303 1.00 85.00 663 VAL A N 1
ATOM 4510 C CA . VAL A 1 663 ? 72.045 58.508 20.207 1.00 85.00 663 VAL A CA 1
ATOM 4511 C C . VAL A 1 663 ? 71.595 59.610 21.166 1.00 85.00 663 VAL A C 1
ATOM 4513 O O . VAL A 1 663 ? 71.737 59.478 22.382 1.00 85.00 663 VAL A O 1
ATOM 4516 N N . ILE A 1 664 ? 71.023 60.696 20.638 1.00 86.94 664 ILE A N 1
ATOM 4517 C CA . ILE A 1 664 ? 70.567 61.841 21.442 1.00 86.94 664 ILE A CA 1
ATOM 4518 C C . ILE A 1 664 ? 69.038 61.836 21.570 1.00 86.94 664 ILE A C 1
ATOM 4520 O O . ILE A 1 664 ? 68.306 61.969 20.586 1.00 86.94 664 ILE A O 1
ATOM 4524 N N . SER A 1 665 ? 68.550 61.736 22.806 1.00 85.19 665 SER A N 1
ATOM 4525 C CA . SER A 1 665 ? 67.123 61.805 23.149 1.00 85.19 665 SER A CA 1
ATOM 4526 C C . SER A 1 665 ? 66.571 63.236 23.041 1.00 85.19 665 SER A C 1
ATOM 4528 O O . SER A 1 665 ? 67.264 64.199 23.372 1.00 85.19 665 SER A O 1
ATOM 4530 N N . GLY A 1 666 ? 65.303 63.390 22.639 1.00 85.56 666 GLY A N 1
ATOM 4531 C CA . GLY A 1 666 ? 64.572 64.668 22.711 1.00 85.56 666 GLY A CA 1
ATOM 4532 C C . GLY A 1 666 ? 64.913 65.704 21.631 1.00 85.56 666 GLY A C 1
ATOM 4533 O O . GLY A 1 666 ? 64.596 66.881 21.789 1.00 85.56 666 GLY A O 1
ATOM 4534 N N . ARG A 1 667 ? 65.584 65.296 20.546 1.00 89.00 667 ARG A N 1
ATOM 4535 C CA . ARG A 1 667 ? 65.916 66.164 19.395 1.00 89.00 667 ARG A CA 1
ATOM 4536 C C . ARG A 1 667 ? 65.132 65.845 18.124 1.00 89.00 667 ARG A C 1
ATOM 4538 O O . ARG A 1 667 ? 65.282 66.558 17.139 1.00 89.00 667 ARG A O 1
ATOM 4545 N N . CYS A 1 668 ? 64.297 64.819 18.178 1.00 88.00 668 CYS A N 1
ATOM 4546 C CA . CYS A 1 668 ? 63.406 64.412 17.106 1.00 88.00 668 CYS A CA 1
ATOM 4547 C C . CYS A 1 668 ? 61.962 64.676 17.537 1.00 88.00 668 CYS A C 1
ATOM 4549 O O . CYS A 1 668 ? 61.641 64.402 18.697 1.00 88.00 668 CYS A O 1
ATOM 4551 N N . PRO A 1 669 ? 61.099 65.217 16.661 1.00 81.31 669 PRO A N 1
ATOM 4552 C CA . PRO A 1 669 ? 59.664 65.186 16.910 1.00 81.31 669 PRO A CA 1
ATOM 4553 C C . PRO A 1 669 ? 59.217 63.717 16.914 1.00 81.31 669 PRO A C 1
ATOM 4555 O O . PRO A 1 669 ? 59.714 62.940 16.110 1.00 81.31 669 PRO A O 1
ATOM 4558 N N . GLY A 1 670 ? 58.359 63.313 17.849 1.00 80.56 670 GLY A N 1
ATOM 4559 C CA . GLY A 1 670 ? 57.905 61.924 17.977 1.00 80.56 670 GLY A CA 1
ATOM 4560 C C . GLY A 1 670 ? 58.034 61.357 19.399 1.00 80.56 670 GLY A C 1
ATOM 4561 O O . GLY A 1 670 ? 58.451 62.069 20.317 1.00 80.56 670 GLY A O 1
ATOM 4562 N N . PRO A 1 671 ? 57.622 60.095 19.612 1.00 79.19 671 PRO A N 1
ATOM 4563 C CA . PRO A 1 671 ? 57.691 59.432 20.915 1.00 79.19 671 PRO A CA 1
ATOM 4564 C C . PRO A 1 671 ? 59.143 59.214 21.385 1.00 79.19 671 PRO A C 1
ATOM 4566 O O . PRO A 1 671 ? 60.090 59.328 20.614 1.00 79.19 671 PRO A O 1
ATOM 4569 N N . ASN A 1 672 ? 59.336 58.908 22.676 1.00 81.00 672 ASN A N 1
ATOM 4570 C CA . ASN A 1 672 ? 60.656 58.887 23.342 1.00 81.00 672 ASN A CA 1
ATOM 4571 C C . ASN A 1 672 ? 61.681 57.890 22.756 1.00 81.00 672 ASN A C 1
ATOM 4573 O O . ASN A 1 672 ? 62.884 58.001 23.038 1.00 81.00 672 ASN A O 1
ATOM 4577 N N . ASN A 1 673 ? 61.206 56.908 21.993 1.00 84.12 673 ASN A N 1
ATOM 4578 C CA . ASN A 1 673 ? 62.010 55.942 21.252 1.00 84.12 673 ASN A CA 1
ATOM 4579 C C . ASN A 1 673 ? 62.506 56.490 19.899 1.00 84.12 673 ASN A C 1
ATOM 4581 O O . ASN A 1 673 ? 63.489 55.978 19.375 1.00 84.12 673 ASN A O 1
ATOM 4585 N N . VAL A 1 674 ? 61.949 57.584 19.366 1.00 88.06 674 VAL A N 1
ATOM 4586 C CA . VAL A 1 674 ? 62.522 58.271 18.197 1.00 88.06 674 VAL A CA 1
ATOM 4587 C C . VAL A 1 674 ? 63.642 59.205 18.655 1.00 88.06 674 VAL A C 1
ATOM 4589 O O . VAL A 1 674 ? 63.416 60.208 19.339 1.00 88.06 674 VAL A O 1
ATOM 4592 N N . ARG A 1 675 ? 64.885 58.874 18.299 1.00 89.31 675 ARG A N 1
ATOM 4593 C CA . ARG A 1 675 ? 66.084 59.598 18.745 1.00 89.31 675 ARG A CA 1
ATOM 4594 C C . ARG A 1 675 ? 66.991 59.969 17.584 1.00 89.31 675 ARG A C 1
ATOM 4596 O O . ARG A 1 675 ? 67.003 59.318 16.546 1.00 89.31 675 ARG A O 1
ATOM 4603 N N . CYS A 1 676 ? 67.769 61.029 17.780 1.00 92.50 676 CYS A N 1
ATOM 4604 C CA . CYS A 1 676 ? 68.670 61.544 16.759 1.00 92.50 676 CYS A CA 1
ATOM 4605 C C . CYS A 1 676 ? 69.950 60.706 16.719 1.00 92.50 676 CYS A C 1
ATOM 4607 O O . CYS A 1 676 ? 70.697 60.689 17.702 1.00 92.50 676 CYS A O 1
ATOM 4609 N N . CYS A 1 677 ? 70.190 60.025 15.601 1.00 93.12 677 CYS A N 1
ATOM 4610 C CA . CYS A 1 677 ? 71.405 59.270 15.324 1.00 93.12 677 CYS A CA 1
ATOM 4611 C C . CYS A 1 677 ? 72.368 60.172 14.543 1.00 93.12 677 CYS A C 1
ATOM 4613 O O . CYS A 1 677 ? 72.103 60.510 13.389 1.00 93.12 677 CYS A O 1
ATOM 4615 N N . LEU A 1 678 ? 73.443 60.629 15.191 1.00 89.00 678 LEU A N 1
ATOM 4616 C CA . LEU A 1 678 ? 74.415 61.533 14.568 1.00 89.00 678 LEU A CA 1
ATOM 4617 C C . LEU A 1 678 ? 75.422 60.735 13.736 1.00 89.00 678 LEU A C 1
ATOM 4619 O O . LEU A 1 678 ? 76.027 59.780 14.237 1.00 89.00 678 LEU A O 1
ATOM 4623 N N . GLU A 1 679 ? 75.634 61.153 12.490 1.00 76.69 679 GLU A N 1
ATOM 4624 C CA . GLU A 1 679 ? 76.661 60.567 11.631 1.00 76.69 679 GLU A CA 1
ATOM 4625 C C . GLU A 1 679 ? 78.054 61.009 12.111 1.00 76.69 679 GLU A C 1
ATOM 4627 O O . GLU A 1 679 ? 78.282 62.164 12.492 1.00 76.69 679 GLU A O 1
ATOM 4632 N N . VAL A 1 680 ? 78.985 60.056 12.173 1.00 65.56 680 VAL A N 1
ATOM 4633 C CA . VAL A 1 680 ? 80.380 60.291 12.559 1.00 65.56 680 VAL A CA 1
ATOM 4634 C C . VAL A 1 680 ? 81.223 60.144 11.294 1.00 65.56 680 VAL A C 1
ATOM 4636 O O . VAL A 1 680 ? 81.247 59.067 10.709 1.00 65.56 680 VAL A O 1
ATOM 4639 N N . GLU A 1 681 ? 81.871 61.228 10.865 1.00 51.16 681 GLU A N 1
ATOM 4640 C CA . GLU A 1 681 ? 82.774 61.241 9.706 1.00 51.16 681 GLU A CA 1
ATOM 4641 C C . GLU A 1 681 ? 84.121 60.547 10.019 1.00 51.16 681 GLU A C 1
ATOM 4643 O O . GLU A 1 681 ? 84.814 60.970 10.947 1.00 51.16 681 GLU A O 1
ATOM 4648 N N . GLU A 1 682 ? 84.443 59.539 9.185 1.00 40.03 682 GLU A N 1
ATOM 4649 C CA . GLU A 1 682 ? 85.767 59.033 8.719 1.00 40.03 682 GLU A CA 1
ATOM 4650 C C . GLU A 1 682 ? 86.762 58.375 9.716 1.00 40.03 682 GLU A C 1
ATOM 4652 O O . GLU A 1 682 ? 86.677 58.651 10.914 1.00 40.03 682 GLU A O 1
ATOM 4657 N N . PRO A 1 683 ? 87.761 57.545 9.281 1.00 40.38 683 PRO A N 1
ATOM 4658 C CA . PRO A 1 683 ? 88.199 57.131 7.922 1.00 40.38 683 PRO A CA 1
ATOM 4659 C C . PRO A 1 683 ? 88.424 55.592 7.704 1.00 40.38 683 PRO A C 1
ATOM 4661 O O . PRO A 1 683 ? 88.226 54.780 8.600 1.00 40.38 683 PRO A O 1
ATOM 4664 N N . GLU A 1 684 ? 88.823 55.250 6.467 1.00 34.62 684 GLU A N 1
ATOM 4665 C CA . GLU A 1 684 ? 89.301 53.997 5.813 1.00 34.62 684 GLU A CA 1
ATOM 4666 C C . GLU A 1 684 ? 89.719 52.739 6.640 1.00 34.62 684 GLU A C 1
ATOM 4668 O O . GLU A 1 684 ? 90.527 52.867 7.550 1.00 34.62 684 GLU A O 1
ATOM 4673 N N . GLN A 1 685 ? 89.219 51.553 6.194 1.00 32.12 685 GLN A N 1
ATOM 4674 C CA . GLN A 1 685 ? 89.766 50.147 6.095 1.00 32.12 685 GLN A CA 1
ATOM 4675 C C . GLN A 1 685 ? 90.748 49.598 7.182 1.00 32.12 685 GLN A C 1
ATOM 4677 O O . GLN A 1 685 ? 91.541 50.386 7.685 1.00 32.12 685 GLN A O 1
ATOM 4682 N N . PRO A 1 686 ? 90.853 48.269 7.504 1.00 38.50 686 PRO A N 1
ATOM 4683 C CA . PRO A 1 686 ? 90.487 47.048 6.739 1.00 38.50 686 PRO A CA 1
ATOM 4684 C C . PRO A 1 686 ? 89.832 45.876 7.556 1.00 38.50 686 PRO A C 1
ATOM 4686 O O . PRO A 1 686 ? 89.637 45.992 8.762 1.00 38.50 686 PRO A O 1
ATOM 4689 N N . GLU A 1 687 ? 89.472 44.790 6.839 1.00 28.50 687 GLU A N 1
ATOM 4690 C CA . GLU A 1 687 ? 89.366 43.325 7.159 1.00 28.50 687 GLU A CA 1
ATOM 4691 C C . GLU A 1 687 ? 89.425 42.874 8.653 1.00 28.50 687 GLU A C 1
ATOM 4693 O O . GLU A 1 687 ? 90.287 43.320 9.398 1.00 28.50 687 GLU A O 1
ATOM 4698 N N . GLU A 1 688 ? 88.596 41.971 9.218 1.00 28.84 688 GLU A N 1
ATOM 4699 C CA . GLU A 1 688 ? 88.328 40.541 8.902 1.00 28.84 688 GLU A CA 1
ATOM 4700 C C . GLU A 1 688 ? 87.436 39.905 10.058 1.00 28.84 688 GLU A C 1
ATOM 4702 O O . GLU A 1 688 ? 87.002 40.673 10.920 1.00 28.84 688 GLU A O 1
ATOM 4707 N N . PRO A 1 689 ? 87.089 38.584 10.156 1.00 44.69 689 PRO A N 1
ATOM 4708 C CA . PRO A 1 689 ? 85.703 38.063 10.072 1.00 44.69 689 PRO A CA 1
ATOM 4709 C C . PRO A 1 689 ? 85.189 37.222 11.294 1.00 44.69 689 PRO A C 1
ATOM 4711 O O . PRO A 1 689 ? 85.798 37.232 12.362 1.00 44.69 689 PRO A O 1
ATOM 4714 N N . LEU A 1 690 ? 84.111 36.425 11.070 1.00 29.86 690 LEU A N 1
ATOM 4715 C CA . LEU A 1 690 ? 83.546 35.276 11.848 1.00 29.86 690 LEU A CA 1
ATOM 4716 C C . LEU A 1 690 ? 82.389 35.618 12.831 1.00 29.86 690 LEU A C 1
ATOM 4718 O O . LEU A 1 690 ? 82.477 36.594 13.563 1.00 29.86 690 LEU A O 1
ATOM 4722 N N . ASN A 1 691 ? 81.291 34.860 12.998 1.00 33.59 691 ASN A N 1
ATOM 4723 C CA . ASN A 1 691 ? 80.829 33.579 12.444 1.00 33.59 691 ASN A CA 1
ATOM 4724 C C . ASN A 1 691 ? 79.344 33.320 12.830 1.00 33.59 691 ASN A C 1
ATOM 4726 O O . ASN A 1 691 ? 78.907 33.799 13.879 1.00 33.59 691 ASN A O 1
ATOM 4730 N N . ASN A 1 692 ? 78.690 32.439 12.054 1.00 38.22 692 ASN A N 1
ATOM 4731 C CA . ASN A 1 692 ? 77.488 31.609 12.317 1.00 38.22 692 ASN A CA 1
ATOM 4732 C C . ASN A 1 692 ? 76.120 32.064 11.758 1.00 38.22 692 ASN A C 1
ATOM 4734 O O . ASN A 1 692 ? 75.326 32.656 12.480 1.00 38.22 692 ASN A O 1
ATOM 4738 N N . ASP A 1 693 ? 75.839 31.652 10.513 1.00 38.00 693 ASP A N 1
ATOM 4739 C CA . ASP A 1 693 ? 74.677 30.817 10.140 1.00 38.00 693 ASP A CA 1
ATOM 4740 C C . ASP A 1 693 ? 75.102 29.892 8.967 1.00 38.00 693 ASP A C 1
ATOM 4742 O O . ASP A 1 693 ? 75.739 30.333 8.011 1.00 38.00 693 ASP A O 1
ATOM 4746 N N . ASP A 1 694 ? 74.840 28.586 9.088 1.00 46.81 694 ASP A N 1
ATOM 4747 C CA . ASP A 1 694 ? 75.591 27.469 8.466 1.00 46.81 694 ASP A CA 1
ATOM 4748 C C . ASP A 1 694 ? 75.053 26.956 7.098 1.00 46.81 694 ASP A C 1
ATOM 4750 O O . ASP A 1 694 ? 75.387 25.842 6.707 1.00 46.81 694 ASP A O 1
ATOM 4754 N N . ASP A 1 695 ? 74.272 27.730 6.330 1.00 51.12 695 ASP A N 1
ATOM 4755 C CA . ASP A 1 695 ? 73.675 27.244 5.056 1.00 51.12 695 ASP A CA 1
ATOM 4756 C C . ASP A 1 695 ? 74.058 28.034 3.779 1.00 51.12 695 ASP A C 1
ATOM 4758 O O . ASP A 1 695 ? 73.651 27.658 2.682 1.00 51.12 695 ASP A O 1
ATOM 4762 N N . TYR A 1 696 ? 74.891 29.085 3.857 1.00 52.91 696 TYR A N 1
ATOM 4763 C CA . TYR A 1 696 ? 75.158 29.978 2.703 1.00 52.91 696 TYR A CA 1
ATOM 4764 C C . TYR A 1 696 ? 76.454 29.695 1.899 1.00 52.91 696 TYR A C 1
ATOM 4766 O O . TYR A 1 696 ? 76.782 30.429 0.970 1.00 52.91 696 TYR A O 1
ATOM 4774 N N . VAL A 1 697 ? 77.233 28.656 2.228 1.00 59.44 697 VAL A N 1
ATOM 4775 C CA . VAL A 1 697 ? 78.607 28.480 1.680 1.00 59.44 697 VAL A CA 1
ATOM 4776 C C . VAL A 1 697 ? 78.732 27.326 0.668 1.00 59.44 697 VAL A C 1
ATOM 4778 O O . VAL A 1 697 ? 79.706 27.248 -0.085 1.00 59.44 697 VAL A O 1
ATOM 4781 N N . ILE A 1 698 ? 77.748 26.430 0.587 1.00 69.75 698 ILE A N 1
ATOM 4782 C CA . ILE A 1 698 ? 77.788 25.309 -0.364 1.00 69.75 698 ILE A CA 1
ATOM 4783 C C . ILE A 1 698 ? 77.550 25.842 -1.787 1.00 69.75 698 ILE A C 1
ATOM 4785 O O . ILE A 1 698 ? 76.528 26.467 -2.049 1.00 69.75 698 ILE A O 1
ATOM 4789 N N . GLY A 1 699 ? 78.491 25.587 -2.703 1.00 73.81 699 GLY A N 1
ATOM 4790 C CA . GLY A 1 699 ? 78.409 26.002 -4.112 1.00 73.81 699 GLY A CA 1
ATOM 4791 C C . GLY A 1 699 ? 79.282 27.199 -4.513 1.00 73.81 699 GLY A C 1
ATOM 4792 O O . GLY A 1 699 ? 79.355 27.508 -5.699 1.00 73.81 699 GLY A O 1
ATOM 4793 N N . GLN A 1 700 ? 79.991 27.853 -3.582 1.00 82.75 700 GLN A N 1
ATOM 4794 C CA . GLN A 1 700 ? 80.964 28.893 -3.952 1.00 82.75 700 GLN A CA 1
ATOM 4795 C C . GLN A 1 700 ? 82.195 28.310 -4.662 1.00 82.75 700 GLN A C 1
ATOM 4797 O O . GLN A 1 700 ? 82.686 27.240 -4.302 1.00 82.75 700 GLN A O 1
ATOM 4802 N N . HIS A 1 701 ? 82.724 29.039 -5.648 1.00 81.06 701 HIS A N 1
ATOM 4803 C CA . HIS A 1 701 ? 83.981 28.691 -6.308 1.00 81.06 701 HIS A CA 1
ATOM 4804 C C . HIS A 1 701 ? 85.185 28.977 -5.404 1.00 81.06 701 HIS A C 1
ATOM 4806 O O . HIS A 1 701 ? 85.275 30.030 -4.779 1.00 81.06 701 HIS A O 1
ATOM 4812 N N . CYS A 1 702 ? 86.143 28.060 -5.398 1.00 84.94 702 CYS A N 1
ATOM 4813 C CA . CYS A 1 702 ? 87.427 28.179 -4.716 1.00 84.94 702 CYS A CA 1
ATOM 4814 C C . CYS A 1 702 ? 88.556 27.921 -5.726 1.00 84.94 702 CYS A C 1
ATOM 4816 O O . CYS A 1 702 ? 88.362 27.215 -6.709 1.00 84.94 702 CYS A O 1
ATOM 4818 N N . SER A 1 703 ? 89.729 28.528 -5.555 1.00 79.44 703 SER A N 1
ATOM 4819 C CA . SER A 1 703 ? 90.855 28.383 -6.493 1.00 79.44 703 SER A CA 1
ATOM 4820 C C . SER A 1 703 ? 92.174 28.483 -5.741 1.00 79.44 703 SER A C 1
ATOM 4822 O O . SER A 1 703 ? 92.299 29.306 -4.836 1.00 79.44 703 SER A O 1
ATOM 4824 N N . ASP A 1 704 ? 93.163 27.671 -6.122 1.00 81.06 704 ASP A N 1
ATOM 4825 C CA . ASP A 1 704 ? 94.528 27.745 -5.575 1.00 81.06 704 ASP A CA 1
ATOM 4826 C C . ASP A 1 704 ? 95.486 28.571 -6.457 1.00 81.06 704 ASP A C 1
ATOM 4828 O O . ASP A 1 704 ? 96.695 28.603 -6.224 1.00 81.06 704 ASP A O 1
ATOM 4832 N N . GLY A 1 705 ? 94.947 29.242 -7.484 1.00 76.19 705 GLY A N 1
ATOM 4833 C CA . GLY A 1 705 ? 95.711 30.008 -8.470 1.00 76.19 705 GLY A CA 1
ATOM 4834 C C . GLY A 1 705 ? 96.283 29.168 -9.617 1.00 76.19 705 GLY A C 1
ATOM 4835 O O . GLY A 1 705 ? 96.826 29.736 -10.564 1.00 76.19 705 GLY A O 1
ATOM 4836 N N . SER A 1 706 ? 96.139 27.842 -9.570 1.00 74.75 706 SER A N 1
ATOM 4837 C CA . SER A 1 706 ? 96.521 26.928 -10.652 1.00 74.75 706 SER A CA 1
ATOM 4838 C C . SER A 1 706 ? 95.366 26.061 -11.155 1.00 74.75 706 SER A C 1
ATOM 4840 O O . SER A 1 706 ? 95.357 25.686 -12.325 1.00 74.75 706 SER A O 1
ATOM 4842 N N . LYS A 1 707 ? 94.374 25.777 -10.304 1.00 76.25 707 LYS A N 1
ATOM 4843 C CA . LYS A 1 707 ? 93.145 25.052 -10.647 1.00 76.25 707 LYS A CA 1
ATOM 4844 C C . LYS A 1 707 ? 91.945 25.681 -9.925 1.00 76.25 707 LYS A C 1
ATOM 4846 O O . LYS A 1 707 ? 92.091 26.235 -8.837 1.00 76.25 707 LYS A O 1
ATOM 4851 N N . ASN A 1 708 ? 90.762 25.594 -10.533 1.00 81.06 708 ASN A N 1
ATOM 4852 C CA . ASN A 1 708 ? 89.503 26.056 -9.939 1.00 81.06 708 ASN A CA 1
ATOM 4853 C C . ASN A 1 708 ? 88.706 24.860 -9.388 1.00 81.06 708 ASN A C 1
ATOM 4855 O O . ASN A 1 708 ? 88.773 23.752 -9.919 1.00 81.06 708 ASN A O 1
ATOM 4859 N N . GLY A 1 709 ? 87.945 25.091 -8.328 1.00 86.19 709 GLY A N 1
ATOM 4860 C CA . GLY A 1 709 ? 87.150 24.108 -7.603 1.00 86.19 709 GLY A CA 1
ATOM 4861 C C . GLY A 1 709 ? 85.873 24.713 -7.019 1.00 86.19 709 GLY A C 1
ATOM 4862 O O . GLY A 1 709 ? 85.580 25.893 -7.225 1.00 86.19 709 GLY A O 1
ATOM 4863 N N . VAL A 1 710 ? 85.092 23.900 -6.303 1.00 88.31 710 VAL A N 1
ATOM 4864 C CA . VAL A 1 710 ? 83.832 24.316 -5.654 1.00 88.31 710 VAL A CA 1
ATOM 4865 C C . VAL A 1 710 ? 83.775 23.822 -4.206 1.00 88.31 710 VAL A C 1
ATOM 4867 O O . VAL A 1 710 ? 84.183 22.698 -3.904 1.00 88.31 710 VAL A O 1
ATOM 4870 N N . CYS A 1 711 ? 83.262 24.666 -3.312 1.00 90.38 711 CYS A N 1
ATOM 4871 C CA . CYS A 1 711 ? 83.083 24.393 -1.892 1.00 90.38 711 CYS A CA 1
ATOM 4872 C C . CYS A 1 711 ? 81.890 23.464 -1.647 1.00 90.38 711 CYS A C 1
ATOM 4874 O O . CYS A 1 711 ? 80.746 23.818 -1.941 1.00 90.38 711 CYS A O 1
ATOM 4876 N N . ILE A 1 712 ? 82.149 22.287 -1.072 1.00 85.12 712 ILE A N 1
ATOM 4877 C CA . ILE A 1 712 ? 81.117 21.298 -0.738 1.00 85.12 712 ILE A CA 1
ATOM 4878 C C . ILE A 1 712 ? 81.221 20.851 0.721 1.00 85.12 712 ILE A C 1
ATOM 4880 O O . ILE A 1 712 ? 82.303 20.823 1.309 1.00 85.12 712 ILE A O 1
ATOM 4884 N N . ASN A 1 713 ? 80.093 20.454 1.310 1.00 84.25 713 ASN A N 1
ATOM 4885 C CA . ASN A 1 713 ? 80.074 19.841 2.634 1.00 84.25 713 ASN A CA 1
ATOM 4886 C C . ASN A 1 713 ? 80.415 18.346 2.520 1.00 84.25 713 ASN A C 1
ATOM 4888 O O . ASN A 1 713 ? 79.618 17.552 2.010 1.00 84.25 713 ASN A O 1
ATOM 4892 N N . TYR A 1 714 ? 81.592 17.939 3.007 1.00 77.81 714 TYR A N 1
ATOM 4893 C CA . TYR A 1 714 ? 82.069 16.561 2.819 1.00 77.81 714 TYR A CA 1
ATOM 4894 C C . TYR A 1 714 ? 81.264 15.521 3.619 1.00 77.81 714 TYR A C 1
ATOM 4896 O O . TYR A 1 714 ? 81.387 14.318 3.376 1.00 77.81 714 TYR A O 1
ATOM 4904 N N . LYS A 1 715 ? 80.437 15.951 4.588 1.00 77.00 715 LYS A N 1
ATOM 4905 C CA . LYS A 1 715 ? 79.540 15.045 5.324 1.00 77.00 715 LYS A CA 1
ATOM 4906 C C . LYS A 1 715 ? 78.297 14.664 4.519 1.00 77.00 715 LYS A C 1
ATOM 4908 O O . LYS A 1 715 ? 77.762 13.584 4.762 1.00 77.00 715 LYS A O 1
ATOM 4913 N N . SER A 1 716 ? 77.846 15.504 3.584 1.00 73.88 716 SER A N 1
ATOM 4914 C CA . SER A 1 716 ? 76.660 15.245 2.754 1.00 73.88 716 SER A CA 1
ATOM 4915 C C . SER A 1 716 ? 76.992 14.824 1.319 1.00 73.88 716 SER A C 1
ATOM 4917 O O . SER A 1 716 ? 76.151 14.200 0.679 1.00 73.88 716 SER A O 1
ATOM 4919 N N . SER A 1 717 ? 78.201 15.103 0.816 1.00 70.56 717 SER A N 1
ATOM 4920 C CA . SER A 1 717 ? 78.621 14.779 -0.559 1.00 70.56 717 SER A CA 1
ATOM 4921 C C . SER A 1 717 ? 80.098 14.367 -0.631 1.00 70.56 717 SER A C 1
ATOM 4923 O O . SER A 1 717 ? 80.926 14.896 0.104 1.00 70.56 717 SER A O 1
ATOM 4925 N N . ARG A 1 718 ? 80.461 13.420 -1.512 1.00 68.69 718 ARG A N 1
ATOM 4926 C CA . ARG A 1 718 ? 81.863 12.992 -1.717 1.00 68.69 718 ARG A CA 1
ATOM 4927 C C . ARG A 1 718 ? 82.472 13.655 -2.952 1.00 68.69 718 ARG A C 1
ATOM 4929 O O . ARG A 1 718 ? 81.894 13.568 -4.030 1.00 68.69 718 ARG A O 1
ATOM 4936 N N . CYS A 1 719 ? 83.664 14.230 -2.798 1.00 75.12 719 CYS A N 1
ATOM 4937 C CA . CYS A 1 719 ? 84.492 14.695 -3.910 1.00 75.12 719 CYS A CA 1
ATOM 4938 C C . CYS A 1 719 ? 84.946 13.528 -4.804 1.00 75.12 719 CYS A C 1
ATOM 4940 O O . CYS A 1 719 ? 85.442 12.536 -4.267 1.00 75.12 719 CYS A O 1
ATOM 4942 N N . PRO A 1 720 ? 84.831 13.634 -6.140 1.00 61.22 720 PRO A N 1
ATOM 4943 C CA . PRO A 1 720 ? 85.296 12.593 -7.058 1.00 61.22 720 PRO A CA 1
ATOM 4944 C C . PRO A 1 720 ? 86.824 12.497 -7.220 1.00 61.22 720 PRO A C 1
ATOM 4946 O O . PRO A 1 720 ? 87.283 11.509 -7.789 1.00 61.22 720 PRO A O 1
ATOM 4949 N N . SER A 1 721 ? 87.606 13.486 -6.763 1.00 65.81 721 SER A N 1
ATOM 4950 C CA . SER A 1 721 ? 89.073 13.506 -6.902 1.00 65.81 721 SER A CA 1
ATOM 4951 C C . SER A 1 721 ? 89.799 13.490 -5.549 1.00 65.81 721 SER A C 1
ATOM 4953 O O . SER A 1 721 ? 89.289 13.977 -4.538 1.00 65.81 721 SER A O 1
ATOM 4955 N N . ASP A 1 722 ? 91.018 12.939 -5.541 1.00 65.19 722 ASP A N 1
ATOM 4956 C CA . ASP A 1 722 ? 91.868 12.772 -4.348 1.00 65.19 722 ASP A CA 1
ATOM 4957 C C . ASP A 1 722 ? 92.515 14.094 -3.873 1.00 65.19 722 ASP A C 1
ATOM 4959 O O . ASP A 1 722 ? 93.238 14.123 -2.874 1.00 65.19 722 ASP A O 1
ATOM 4963 N N . HIS A 1 723 ? 92.279 15.198 -4.590 1.00 66.62 723 HIS A N 1
ATOM 4964 C CA . HIS A 1 723 ? 92.856 16.512 -4.318 1.00 66.62 723 HIS A CA 1
ATOM 4965 C C . HIS A 1 723 ? 91.859 17.406 -3.581 1.00 66.62 723 HIS A C 1
ATOM 4967 O O . HIS A 1 723 ? 91.154 18.224 -4.170 1.00 66.62 723 HIS A O 1
ATOM 4973 N N . ILE A 1 724 ? 91.836 17.241 -2.259 1.00 73.25 724 ILE A N 1
ATOM 4974 C CA . ILE A 1 724 ? 91.053 18.059 -1.337 1.00 73.25 724 ILE A CA 1
ATOM 4975 C C . ILE A 1 724 ? 91.997 19.037 -0.643 1.00 73.25 724 ILE A C 1
ATOM 4977 O O . ILE A 1 724 ? 92.966 18.627 -0.000 1.00 73.25 724 ILE A O 1
ATOM 4981 N N . LEU A 1 725 ? 91.701 20.328 -0.759 1.00 75.88 725 LEU A N 1
ATOM 4982 C CA . LEU A 1 725 ? 92.417 21.383 -0.052 1.00 75.88 725 LEU A CA 1
ATOM 4983 C C . LEU A 1 725 ? 91.488 21.961 1.016 1.00 75.88 725 LEU A C 1
ATOM 4985 O O . LEU A 1 725 ? 90.489 22.622 0.722 1.00 75.88 725 LEU A O 1
ATOM 4989 N N . SER A 1 726 ? 91.801 21.654 2.270 1.00 67.19 726 SER A N 1
ATOM 4990 C CA . SER A 1 726 ? 91.208 22.304 3.436 1.00 67.19 726 SER A CA 1
ATOM 4991 C C . SER A 1 726 ? 91.709 23.751 3.519 1.00 67.19 726 SER A C 1
ATOM 4993 O O . SER A 1 726 ? 92.861 24.011 3.185 1.00 67.19 726 SER A O 1
ATOM 4995 N N . ASP A 1 727 ? 90.829 24.665 3.939 1.00 75.44 727 ASP A N 1
ATOM 4996 C CA . ASP A 1 727 ? 91.069 26.104 4.184 1.00 75.44 727 ASP A CA 1
ATOM 4997 C C . ASP A 1 727 ? 90.838 27.072 3.003 1.00 75.44 727 ASP A C 1
ATOM 4999 O O . ASP A 1 727 ? 90.953 28.282 3.177 1.00 75.44 727 ASP A O 1
ATOM 5003 N N . LEU A 1 728 ? 90.437 26.590 1.819 1.00 84.56 728 LEU A N 1
ATOM 5004 C CA . LEU A 1 728 ? 90.100 27.460 0.671 1.00 84.56 728 LEU A CA 1
ATOM 5005 C C . LEU A 1 728 ? 88.621 27.897 0.611 1.00 84.56 728 LEU A C 1
ATOM 5007 O O . LEU A 1 728 ? 88.248 28.664 -0.272 1.00 84.56 728 LEU A O 1
ATOM 5011 N N . CYS A 1 729 ? 87.781 27.413 1.530 1.00 84.44 729 CYS A N 1
ATOM 5012 C CA . CYS A 1 729 ? 86.351 27.719 1.604 1.00 84.44 729 CYS A CA 1
ATOM 5013 C C . CYS A 1 729 ? 86.012 28.332 2.972 1.00 84.44 729 CYS A C 1
ATOM 5015 O O . CYS A 1 729 ? 86.315 27.703 3.987 1.00 84.44 729 CYS A O 1
ATOM 5017 N N . PRO A 1 730 ? 85.388 29.522 3.038 1.00 77.62 730 PRO A N 1
ATOM 5018 C CA . PRO A 1 730 ? 85.082 30.179 4.307 1.00 77.62 730 PRO A CA 1
ATOM 5019 C C . PRO A 1 730 ? 83.835 29.565 4.962 1.00 77.62 730 PRO A C 1
ATOM 5021 O O . PRO A 1 730 ? 82.723 29.826 4.526 1.00 77.62 730 PRO A O 1
ATOM 5024 N N . GLY A 1 731 ? 83.993 28.758 6.013 1.00 71.25 731 GLY A N 1
ATOM 5025 C CA . GLY A 1 731 ? 82.875 28.126 6.726 1.00 71.25 731 GLY A CA 1
ATOM 5026 C C . GLY A 1 731 ? 83.338 27.162 7.821 1.00 71.25 731 GLY A C 1
ATOM 5027 O O . GLY A 1 731 ? 84.529 27.084 8.115 1.00 71.25 731 GLY A O 1
ATOM 5028 N N . SER A 1 732 ? 82.406 26.436 8.447 1.00 70.31 732 SER A N 1
ATOM 5029 C CA . SER A 1 732 ? 82.732 25.433 9.473 1.00 70.31 732 SER A CA 1
ATOM 5030 C C . SER A 1 732 ? 83.645 24.320 8.927 1.00 70.31 732 SER A C 1
ATOM 5032 O O . SER A 1 732 ? 83.636 24.042 7.727 1.00 70.31 732 SER A O 1
ATOM 5034 N N . ASP A 1 733 ? 84.387 23.629 9.808 1.00 76.44 733 ASP A N 1
ATOM 5035 C CA . ASP A 1 733 ? 85.387 22.573 9.506 1.00 76.44 733 ASP A CA 1
ATOM 5036 C C . ASP A 1 733 ? 84.888 21.418 8.604 1.00 76.44 733 ASP A C 1
ATOM 5038 O O . ASP A 1 733 ? 85.632 20.493 8.275 1.00 76.44 733 ASP A O 1
ATOM 5042 N N . ASN A 1 734 ? 83.602 21.421 8.251 1.00 78.94 734 ASN A N 1
ATOM 5043 C CA . ASN A 1 734 ? 82.931 20.426 7.432 1.00 78.94 734 ASN A CA 1
ATOM 5044 C C . ASN A 1 734 ? 82.835 20.809 5.938 1.00 78.94 734 ASN A C 1
ATOM 5046 O O . ASN A 1 734 ? 82.370 19.986 5.147 1.00 78.94 734 ASN A O 1
ATOM 5050 N N . ILE A 1 735 ? 83.261 22.016 5.538 1.00 79.56 735 ILE A N 1
ATOM 5051 C CA . ILE A 1 735 ? 83.254 22.485 4.142 1.00 79.56 735 ILE A CA 1
ATOM 5052 C C . ILE A 1 735 ? 84.673 22.441 3.567 1.00 79.56 735 ILE A C 1
ATOM 5054 O O . ILE A 1 735 ? 85.611 22.969 4.157 1.00 79.56 735 ILE A O 1
ATOM 5058 N N . GLN A 1 736 ? 84.845 21.793 2.413 1.00 85.75 736 GLN A N 1
ATOM 5059 C CA . GLN A 1 736 ? 86.143 21.632 1.749 1.00 85.75 736 GLN A CA 1
ATOM 5060 C C . GLN A 1 736 ? 86.056 21.983 0.259 1.00 85.75 736 GLN A C 1
ATOM 5062 O O . GLN A 1 736 ? 85.008 21.815 -0.368 1.00 85.75 736 GLN A O 1
ATOM 5067 N N . CYS A 1 737 ? 87.168 22.466 -0.305 1.00 87.75 737 CYS A N 1
ATOM 5068 C CA . CYS A 1 737 ? 87.275 22.819 -1.718 1.00 87.75 737 CYS A CA 1
ATOM 5069 C C . CYS A 1 737 ? 87.585 21.579 -2.566 1.00 87.75 737 CYS A C 1
ATOM 5071 O O . CYS A 1 737 ? 88.611 20.921 -2.366 1.00 87.75 737 CYS A O 1
ATOM 5073 N N . CYS A 1 738 ? 86.704 21.272 -3.517 1.00 89.56 738 CYS A N 1
ATOM 5074 C CA . CYS A 1 738 ? 86.850 20.162 -4.452 1.00 89.56 738 CYS A CA 1
ATOM 5075 C C . CYS A 1 738 ? 87.493 20.644 -5.758 1.00 89.56 738 CYS A C 1
ATOM 5077 O O . CYS A 1 738 ? 86.849 21.372 -6.512 1.00 89.56 738 CYS A O 1
ATOM 5079 N N . MET A 1 739 ? 88.745 20.266 -6.027 1.00 83.25 739 MET A N 1
ATOM 5080 C CA . MET A 1 739 ? 89.514 20.791 -7.165 1.00 83.25 739 MET A CA 1
ATOM 5081 C C . MET A 1 739 ? 89.271 19.990 -8.448 1.00 83.25 739 MET A C 1
ATOM 5083 O O . MET A 1 739 ? 89.314 18.754 -8.434 1.00 83.25 739 MET A O 1
ATOM 5087 N N . LEU A 1 740 ? 89.065 20.698 -9.562 1.00 73.62 740 LEU A N 1
ATOM 5088 C CA . LEU A 1 740 ? 88.859 20.106 -10.884 1.00 73.62 740 LEU A CA 1
ATOM 5089 C C . LEU A 1 740 ? 90.145 20.096 -11.702 1.00 73.62 740 LEU A C 1
ATOM 5091 O O . LEU A 1 740 ? 90.947 21.029 -11.644 1.00 73.62 740 LEU A O 1
ATOM 5095 N N . GLU A 1 741 ? 90.349 19.037 -12.481 1.00 68.06 741 GLU A N 1
ATOM 5096 C CA . GLU A 1 741 ? 91.427 18.994 -13.467 1.00 68.06 741 GLU A CA 1
ATOM 5097 C C . GLU A 1 741 ? 90.980 19.644 -14.783 1.00 68.06 741 GLU A C 1
ATOM 5099 O O . GLU A 1 741 ? 89.811 19.557 -15.163 1.00 68.06 741 GLU A O 1
ATOM 5104 N N . GLU A 1 742 ? 91.909 20.316 -15.474 1.00 54.56 742 GLU A N 1
ATOM 5105 C CA . GLU A 1 742 ? 91.643 20.979 -16.755 1.00 54.56 742 GLU A CA 1
ATOM 5106 C C . GLU A 1 742 ? 91.019 19.992 -17.755 1.00 54.56 742 GLU A C 1
ATOM 5108 O O . GLU A 1 742 ? 91.650 19.017 -18.165 1.00 54.56 742 GLU A O 1
ATOM 5113 N N . GLY A 1 743 ? 89.769 20.257 -18.143 1.00 58.00 743 GLY A N 1
ATOM 5114 C CA . GLY A 1 743 ? 89.010 19.438 -19.092 1.00 58.00 743 GLY A CA 1
ATOM 5115 C C . GLY A 1 743 ? 87.900 18.566 -18.494 1.00 58.00 743 GLY A C 1
ATOM 5116 O O . GLY A 1 743 ? 87.334 17.763 -19.233 1.00 58.00 743 GLY A O 1
ATOM 5117 N N . GLN A 1 744 ? 87.556 18.709 -17.207 1.00 47.34 744 GLN A N 1
ATOM 5118 C CA . GLN A 1 744 ? 86.343 18.114 -16.624 1.00 47.34 744 GLN A CA 1
ATOM 5119 C C . GLN A 1 744 ? 85.340 19.184 -16.164 1.00 47.34 744 GLN A C 1
ATOM 5121 O O . GLN A 1 744 ? 85.605 19.913 -15.211 1.00 47.34 744 GLN A O 1
ATOM 5126 N N . ASP A 1 745 ? 84.168 19.226 -16.806 1.00 46.53 745 ASP A N 1
ATOM 5127 C CA . ASP A 1 745 ? 83.001 19.977 -16.331 1.00 46.53 745 ASP A CA 1
ATOM 5128 C C . ASP A 1 745 ? 82.318 19.227 -15.179 1.00 46.53 745 ASP A C 1
ATOM 5130 O O . ASP A 1 745 ? 81.982 18.044 -15.299 1.00 46.53 745 ASP A O 1
ATOM 5134 N N . ILE A 1 746 ? 82.071 19.920 -14.062 1.00 38.56 746 ILE A N 1
ATOM 5135 C CA . ILE A 1 746 ? 81.110 19.447 -13.064 1.00 38.56 746 ILE A CA 1
ATOM 5136 C C . ILE A 1 746 ? 79.720 19.766 -13.610 1.00 38.56 746 ILE A C 1
ATOM 5138 O O . ILE A 1 746 ? 79.262 20.902 -13.523 1.00 38.56 746 ILE A O 1
ATOM 5142 N N . THR A 1 747 ? 78.999 18.761 -14.099 1.00 38.16 747 THR A N 1
ATOM 5143 C CA . THR A 1 747 ? 77.535 18.825 -14.106 1.00 38.16 747 THR A CA 1
ATOM 5144 C C . THR A 1 747 ? 77.054 18.759 -12.659 1.00 38.16 747 THR A C 1
ATOM 5146 O O . THR A 1 747 ? 76.800 17.680 -12.122 1.00 38.16 747 THR A O 1
ATOM 5149 N N . LEU A 1 748 ? 76.965 19.921 -12.009 1.00 32.34 748 LEU A N 1
ATOM 5150 C CA . LEU A 1 748 ? 75.959 20.132 -10.981 1.00 32.34 748 LEU A CA 1
ATOM 5151 C C . LEU A 1 748 ? 74.659 20.286 -11.759 1.00 32.34 748 LEU A C 1
ATOM 5153 O O . LEU A 1 748 ? 74.449 21.291 -12.429 1.00 32.34 748 LEU A O 1
ATOM 5157 N N . SER A 1 749 ? 73.828 19.252 -11.740 1.00 39.44 749 SER A N 1
ATOM 5158 C CA . SER A 1 749 ? 72.442 19.363 -12.168 1.00 39.44 749 SER A CA 1
ATOM 5159 C C . SER A 1 749 ? 71.725 20.314 -11.209 1.00 39.44 749 SER A C 1
ATOM 5161 O O . SER A 1 749 ? 71.151 19.870 -10.218 1.00 39.44 749 SER A O 1
ATOM 5163 N N . ASN A 1 750 ? 71.817 21.609 -11.491 1.00 33.28 750 ASN A N 1
ATOM 5164 C CA . ASN A 1 750 ? 70.789 22.576 -11.163 1.00 33.28 750 ASN A CA 1
ATOM 5165 C C . ASN A 1 750 ? 70.228 23.031 -12.509 1.00 33.28 750 ASN A C 1
ATOM 5167 O O . ASN A 1 750 ? 70.892 23.719 -13.281 1.00 33.28 750 ASN A O 1
ATOM 5171 N N . GLU A 1 751 ? 69.045 22.522 -12.813 1.00 39.72 751 GLU A N 1
ATOM 5172 C CA . GLU A 1 751 ? 68.184 22.991 -13.887 1.00 39.72 751 GLU A CA 1
ATOM 5173 C C . GLU A 1 751 ? 67.832 24.454 -13.590 1.00 39.72 751 GLU A C 1
ATOM 5175 O O . GLU A 1 751 ? 67.266 24.694 -12.533 1.00 39.72 751 GLU A O 1
ATOM 5180 N N . ASP A 1 752 ? 68.225 25.409 -14.445 1.00 41.91 752 ASP A N 1
ATOM 5181 C CA . ASP A 1 752 ? 67.511 26.685 -14.661 1.00 41.91 752 ASP A CA 1
ATOM 5182 C C . ASP A 1 752 ? 68.198 27.551 -15.747 1.00 41.91 752 ASP A C 1
ATOM 5184 O O . ASP A 1 752 ? 68.835 28.568 -15.479 1.00 41.91 752 ASP A O 1
ATOM 5188 N N . ASP A 1 753 ? 68.008 27.174 -17.020 1.00 46.31 753 ASP A N 1
ATOM 5189 C CA . ASP A 1 753 ? 68.187 28.045 -18.207 1.00 46.31 753 ASP A CA 1
ATOM 5190 C C . ASP A 1 753 ? 66.976 28.997 -18.411 1.00 46.31 753 ASP A C 1
ATOM 5192 O O . ASP A 1 753 ? 66.694 29.492 -19.505 1.00 46.31 753 ASP A O 1
ATOM 5196 N N . SER A 1 754 ? 66.213 29.255 -17.350 1.00 53.59 754 SER A N 1
ATOM 5197 C CA . SER A 1 754 ? 64.884 29.874 -17.383 1.00 53.59 754 SER A CA 1
ATOM 5198 C C . SER A 1 754 ? 64.895 31.407 -17.501 1.00 53.59 754 SER A C 1
ATOM 5200 O O . SER A 1 754 ? 63.861 31.995 -17.799 1.00 53.59 754 SER A O 1
ATOM 5202 N N . ASN A 1 755 ? 66.049 32.073 -17.362 1.00 54.78 755 ASN A N 1
ATOM 5203 C CA . ASN A 1 755 ? 66.111 33.544 -17.266 1.00 54.78 755 ASN A CA 1
ATOM 5204 C C . ASN A 1 755 ? 66.314 34.309 -18.592 1.00 54.78 755 ASN A C 1
ATOM 5206 O O . ASN A 1 755 ? 66.300 35.539 -18.582 1.00 54.78 755 ASN A O 1
ATOM 5210 N N . ALA A 1 756 ? 66.509 33.628 -19.726 1.00 55.75 756 ALA A N 1
ATOM 5211 C CA . ALA A 1 756 ? 66.672 34.273 -21.043 1.00 55.75 756 ALA A CA 1
ATOM 5212 C C . ALA A 1 756 ? 65.442 34.133 -21.964 1.00 55.75 756 ALA A C 1
ATOM 5214 O O . ALA A 1 756 ? 65.320 34.843 -22.966 1.00 55.75 756 ALA A O 1
ATOM 5215 N N . ILE A 1 757 ? 64.527 33.223 -21.627 1.00 62.94 757 ILE A N 1
ATOM 5216 C CA . ILE A 1 757 ? 63.283 32.975 -22.359 1.00 62.94 757 ILE A CA 1
ATOM 5217 C C . ILE A 1 757 ? 62.245 33.994 -21.877 1.00 62.94 757 ILE A C 1
ATOM 5219 O O . ILE A 1 757 ? 62.021 34.124 -20.678 1.00 62.94 757 ILE A O 1
ATOM 5223 N N . GLY A 1 758 ? 61.631 34.737 -22.800 1.00 63.12 758 GLY A N 1
ATOM 5224 C CA . GLY A 1 758 ? 60.650 35.781 -22.475 1.00 63.12 758 GLY A CA 1
ATOM 5225 C C . GLY A 1 758 ? 61.185 37.219 -22.492 1.00 63.12 758 GLY A C 1
ATOM 5226 O O . GLY A 1 758 ? 60.411 38.150 -22.289 1.00 63.12 758 GLY A O 1
ATOM 5227 N N . ALA A 1 759 ? 62.477 37.434 -22.768 1.00 75.94 759 ALA A N 1
ATOM 5228 C CA . ALA A 1 759 ? 63.018 38.780 -22.973 1.00 75.94 759 ALA A CA 1
ATOM 5229 C C . ALA A 1 759 ? 62.485 39.411 -24.278 1.00 75.94 759 ALA A C 1
ATOM 5231 O O . ALA A 1 759 ? 62.383 38.733 -25.303 1.00 75.94 759 ALA A O 1
ATOM 5232 N N . GLU A 1 760 ? 62.166 40.709 -24.251 1.00 71.50 760 GLU A N 1
ATOM 5233 C CA . GLU A 1 760 ? 61.735 41.460 -25.437 1.00 71.50 760 GLU A CA 1
ATOM 5234 C C . GLU A 1 760 ? 62.918 41.745 -26.377 1.00 71.50 760 GLU A C 1
ATOM 5236 O O . GLU A 1 760 ? 64.001 42.149 -25.950 1.00 71.50 760 GLU A O 1
ATOM 5241 N N . CYS A 1 761 ? 62.695 41.584 -27.678 1.00 81.19 761 CYS A N 1
ATOM 5242 C CA . CYS A 1 761 ? 63.645 41.887 -28.745 1.00 81.19 761 CYS A CA 1
ATOM 5243 C C . CYS A 1 761 ? 62.947 42.739 -29.814 1.00 81.19 761 CYS A C 1
ATOM 5245 O O . CYS A 1 761 ? 61.772 42.544 -30.113 1.00 81.19 761 CYS A O 1
ATOM 5247 N N . SER A 1 762 ? 63.631 43.732 -30.382 1.00 72.31 762 SER A N 1
ATOM 5248 C CA . SER A 1 762 ? 63.006 44.672 -31.326 1.00 72.31 762 SER A CA 1
ATOM 5249 C C . SER A 1 762 ? 63.948 45.083 -32.455 1.00 72.31 762 SER A C 1
ATOM 5251 O O . SER A 1 762 ? 65.149 45.271 -32.247 1.00 72.31 762 SER A O 1
ATOM 5253 N N . ILE A 1 763 ? 63.393 45.221 -33.664 1.00 68.19 763 ILE A N 1
ATOM 5254 C CA . ILE A 1 763 ? 64.093 45.729 -34.849 1.00 68.19 763 ILE A CA 1
ATOM 5255 C C . ILE A 1 763 ? 63.097 46.463 -35.762 1.00 68.19 763 ILE A C 1
ATOM 5257 O O . ILE A 1 763 ? 62.018 45.945 -36.022 1.00 68.19 763 ILE A O 1
ATOM 5261 N N . GLU A 1 764 ? 63.443 47.679 -36.199 1.00 44.69 764 GLU A N 1
ATOM 5262 C CA . GLU A 1 764 ? 62.724 48.501 -37.201 1.00 44.69 764 GLU A CA 1
ATOM 5263 C C . GLU A 1 764 ? 61.188 48.320 -37.235 1.00 44.69 764 GLU A C 1
ATOM 5265 O O . GLU A 1 764 ? 60.629 47.748 -38.168 1.00 44.69 764 GLU A O 1
ATOM 5270 N N . ASP A 1 765 ? 60.513 48.832 -36.200 1.00 51.00 765 ASP A N 1
ATOM 5271 C CA . ASP A 1 765 ? 59.047 48.862 -36.041 1.00 51.00 765 ASP A CA 1
ATOM 5272 C C . ASP A 1 765 ? 58.354 47.500 -35.824 1.00 51.00 765 ASP A C 1
ATOM 5274 O O . ASP A 1 765 ? 57.125 47.408 -35.879 1.00 51.00 765 ASP A O 1
ATOM 5278 N N . LEU A 1 766 ? 59.120 46.452 -35.504 1.00 53.94 766 LEU A N 1
ATOM 5279 C CA . LEU A 1 766 ? 58.614 45.137 -35.107 1.00 53.94 766 LEU A CA 1
ATOM 5280 C C . LEU A 1 766 ? 59.161 44.746 -33.718 1.00 53.94 766 LEU A C 1
ATOM 5282 O O . LEU A 1 766 ? 60.370 44.785 -33.475 1.00 53.94 766 LEU A O 1
ATOM 5286 N N . SER A 1 767 ? 58.265 44.369 -32.799 1.00 64.69 767 SER A N 1
ATOM 5287 C CA . SER A 1 767 ? 58.576 43.910 -31.435 1.00 64.69 767 SER A CA 1
ATOM 5288 C C . SER A 1 767 ? 58.246 42.427 -31.266 1.00 64.69 767 SER A C 1
ATOM 5290 O O . SER A 1 767 ? 57.135 42.009 -31.591 1.00 64.69 767 SER A O 1
ATOM 5292 N N . GLY A 1 768 ? 59.199 41.648 -30.759 1.00 78.25 768 GLY A N 1
ATOM 5293 C CA . GLY A 1 768 ? 59.111 40.198 -30.602 1.00 78.25 768 GLY A CA 1
ATOM 5294 C C . GLY A 1 768 ? 59.649 39.701 -29.265 1.00 78.25 768 GLY A C 1
ATOM 5295 O O . GLY A 1 768 ? 60.122 40.483 -28.441 1.00 78.25 768 GLY A O 1
ATOM 5296 N N . ILE A 1 769 ? 59.585 38.385 -29.053 1.00 78.75 769 ILE A N 1
ATOM 5297 C CA . ILE A 1 769 ? 59.994 37.735 -27.798 1.00 78.75 769 ILE A CA 1
ATOM 5298 C C . ILE A 1 769 ? 61.049 36.659 -28.078 1.00 78.75 769 ILE A C 1
ATOM 5300 O O . ILE A 1 769 ? 60.957 35.921 -29.062 1.00 78.75 769 ILE A O 1
ATOM 5304 N N . CYS A 1 770 ? 62.050 36.586 -27.202 1.00 85.44 770 CYS A N 1
ATOM 5305 C CA . CYS A 1 770 ? 63.110 35.587 -27.208 1.00 85.44 770 CYS A CA 1
ATOM 5306 C C . CYS A 1 770 ? 62.600 34.223 -26.721 1.00 85.44 770 CYS A C 1
ATOM 5308 O O . CYS A 1 770 ? 62.203 34.085 -25.563 1.00 85.44 770 CYS A O 1
ATOM 5310 N N . ILE A 1 771 ? 62.648 33.205 -27.582 1.00 80.75 771 ILE A N 1
ATOM 5311 C CA . ILE A 1 771 ? 62.191 31.840 -27.284 1.00 80.75 771 ILE A CA 1
ATOM 5312 C C . ILE A 1 771 ? 63.287 30.799 -27.534 1.00 80.75 771 ILE A C 1
ATOM 5314 O O . ILE A 1 771 ? 64.165 30.999 -28.373 1.00 80.75 771 ILE A O 1
ATOM 5318 N N . ASN A 1 772 ? 63.228 29.670 -26.825 1.00 82.00 772 ASN A N 1
ATOM 5319 C CA . ASN A 1 772 ? 64.164 28.557 -26.993 1.00 82.00 772 ASN A CA 1
ATOM 5320 C C . ASN A 1 772 ? 63.684 27.591 -28.088 1.00 82.00 772 ASN A C 1
ATOM 5322 O O . ASN A 1 772 ? 62.654 26.931 -27.945 1.00 82.00 772 ASN A O 1
ATOM 5326 N N . LEU A 1 773 ? 64.459 27.473 -29.167 1.00 69.00 773 LEU A N 1
ATOM 5327 C CA . LEU A 1 773 ? 64.125 26.656 -30.336 1.00 69.00 773 LEU A CA 1
ATOM 5328 C C . LEU A 1 773 ? 64.177 25.139 -30.090 1.00 69.00 773 LEU A C 1
ATOM 5330 O O . LEU A 1 773 ? 63.683 24.378 -30.920 1.00 69.00 773 LEU A O 1
ATOM 5334 N N . ASN A 1 774 ? 64.753 24.681 -28.972 1.00 67.44 774 ASN A N 1
ATOM 5335 C CA . ASN A 1 774 ? 64.773 23.256 -28.619 1.00 67.44 774 ASN A CA 1
ATOM 5336 C C . ASN A 1 774 ? 63.465 22.787 -27.965 1.00 67.44 774 ASN A C 1
ATOM 5338 O O . ASN A 1 774 ? 63.163 21.595 -27.994 1.00 67.44 774 ASN A O 1
ATOM 5342 N N . THR A 1 775 ? 62.701 23.704 -27.369 1.00 63.28 775 THR A N 1
ATOM 5343 C CA . THR A 1 775 ? 61.459 23.400 -26.640 1.00 63.28 775 THR A CA 1
ATOM 5344 C C . THR A 1 775 ? 60.220 23.990 -27.306 1.00 63.28 775 THR A C 1
ATOM 5346 O O . THR A 1 775 ? 59.116 23.519 -27.041 1.00 63.28 775 THR A O 1
ATOM 5349 N N . SER A 1 776 ? 60.390 24.980 -28.187 1.00 57.88 776 SER A N 1
ATOM 5350 C CA . SER A 1 776 ? 59.292 25.723 -28.810 1.00 57.88 776 SER A CA 1
ATOM 5351 C C . SER A 1 776 ? 59.618 26.045 -30.273 1.00 57.88 776 SER A C 1
ATOM 5353 O O . SER A 1 776 ? 60.705 26.529 -30.577 1.00 57.88 776 SER A O 1
ATOM 5355 N N . SER A 1 777 ? 58.688 25.807 -31.203 1.00 54.94 777 SER A N 1
ATOM 5356 C CA . SER A 1 777 ? 58.871 26.149 -32.622 1.00 54.94 777 SER A CA 1
ATOM 5357 C C . SER A 1 777 ? 58.147 27.446 -32.986 1.00 54.94 777 SER A C 1
ATOM 5359 O O . SER A 1 777 ? 56.930 27.527 -32.824 1.00 54.94 777 SER A O 1
ATOM 5361 N N . CYS A 1 778 ? 58.853 28.421 -33.566 1.00 53.44 778 CYS A N 1
ATOM 5362 C CA . CYS A 1 778 ? 58.202 29.523 -34.277 1.00 53.44 778 CYS A CA 1
ATOM 5363 C C . CYS A 1 778 ? 57.706 29.040 -35.639 1.00 53.44 778 CYS A C 1
ATOM 5365 O O . CYS A 1 778 ? 58.492 28.795 -36.554 1.00 53.44 778 CYS A O 1
ATOM 5367 N N . HIS A 1 779 ? 56.393 28.902 -35.785 1.00 51.47 779 HIS A N 1
ATOM 5368 C CA . HIS A 1 779 ? 55.775 28.741 -37.092 1.00 51.47 779 HIS A CA 1
ATOM 5369 C C . HIS A 1 779 ? 55.684 30.123 -37.751 1.00 51.47 779 HIS A C 1
ATOM 5371 O O . HIS A 1 779 ? 54.884 30.929 -37.301 1.00 51.47 779 HIS A O 1
ATOM 5377 N N . ILE A 1 780 ? 56.527 30.380 -38.766 1.00 49.38 780 ILE A N 1
ATOM 5378 C CA . ILE A 1 780 ? 56.460 31.370 -39.879 1.00 49.38 780 ILE A CA 1
ATOM 5379 C C . ILE A 1 780 ? 57.883 31.916 -40.191 1.00 49.38 780 ILE A C 1
ATOM 5381 O O . ILE A 1 780 ? 58.746 32.011 -39.325 1.00 49.38 780 ILE A O 1
ATOM 5385 N N . GLU A 1 781 ? 58.133 32.238 -41.466 1.00 47.41 781 GLU A N 1
ATOM 5386 C CA . GLU A 1 781 ? 59.419 32.465 -42.160 1.00 47.41 781 GLU A CA 1
ATOM 5387 C C . GLU A 1 781 ? 60.346 33.626 -41.699 1.00 47.41 781 GLU A C 1
ATOM 5389 O O . GLU A 1 781 ? 61.217 34.013 -42.471 1.00 47.41 781 GLU A O 1
ATOM 5394 N N . ASN A 1 782 ? 60.262 34.184 -40.483 1.00 56.41 782 ASN A N 1
ATOM 5395 C CA . ASN A 1 782 ? 61.164 35.282 -40.071 1.00 56.41 782 ASN A CA 1
ATOM 5396 C C . ASN A 1 782 ? 61.738 35.106 -38.651 1.00 56.41 782 ASN A C 1
ATOM 5398 O O . ASN A 1 782 ? 61.140 35.549 -37.674 1.00 56.41 782 ASN A O 1
ATOM 5402 N N . ILE A 1 783 ? 62.930 34.496 -38.564 1.00 71.69 7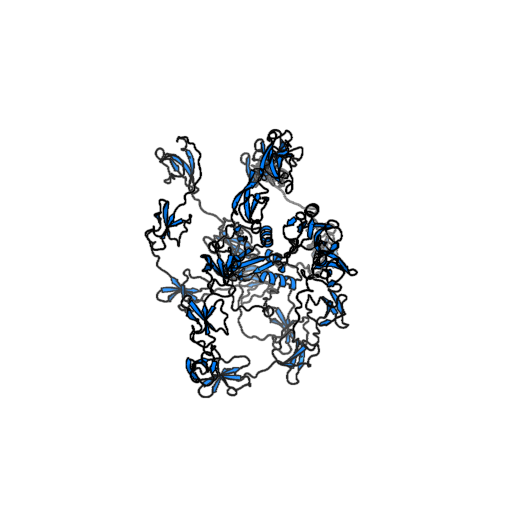83 ILE A N 1
ATOM 5403 C CA . ILE A 1 783 ? 63.740 34.335 -37.340 1.00 71.69 783 ILE A CA 1
ATOM 5404 C C . ILE A 1 783 ? 64.981 35.233 -37.441 1.00 71.69 783 ILE A C 1
ATOM 5406 O O . ILE A 1 783 ? 65.706 35.172 -38.438 1.00 71.69 783 ILE A O 1
ATOM 5410 N N . TYR A 1 784 ? 65.256 36.033 -36.406 1.00 72.31 784 TYR A N 1
ATOM 5411 C CA . TYR A 1 784 ? 66.418 36.931 -36.363 1.00 72.31 784 TYR A CA 1
ATOM 5412 C C . TYR A 1 784 ? 67.452 36.500 -35.313 1.00 72.31 784 TYR A C 1
ATOM 5414 O O . TYR A 1 784 ? 67.171 36.496 -34.114 1.00 72.31 784 TYR A O 1
ATOM 5422 N N . TYR A 1 785 ? 68.667 36.195 -35.787 1.00 75.19 785 TYR A N 1
ATOM 5423 C CA . TYR A 1 785 ? 69.786 35.702 -34.979 1.00 75.19 785 TYR A CA 1
ATOM 5424 C C . TYR A 1 785 ? 70.556 36.812 -34.257 1.00 75.19 785 TYR A C 1
ATOM 5426 O O . TYR A 1 785 ? 70.919 37.820 -34.860 1.00 75.19 785 TYR A O 1
ATOM 5434 N N . GLY A 1 786 ? 70.864 36.588 -32.973 1.00 72.56 786 GLY A N 1
ATOM 5435 C CA . GLY A 1 786 ? 71.765 37.437 -32.177 1.00 72.56 786 GLY A CA 1
ATOM 5436 C C . GLY A 1 786 ? 71.108 38.612 -31.445 1.00 72.56 786 GLY A C 1
ATOM 5437 O O . GLY A 1 786 ? 71.818 39.490 -30.962 1.00 72.56 786 GLY A O 1
ATOM 5438 N N . LEU A 1 787 ? 69.776 38.639 -31.354 1.00 78.19 787 LEU A N 1
ATOM 5439 C CA . LEU A 1 787 ? 69.023 39.701 -30.671 1.00 78.19 787 LEU A CA 1
ATOM 5440 C C . LEU A 1 787 ? 68.618 39.345 -29.226 1.00 78.19 787 LEU A C 1
ATOM 5442 O O . LEU A 1 787 ? 68.026 40.178 -28.547 1.00 78.19 787 LEU A O 1
ATOM 5446 N N . CYS A 1 788 ? 68.957 38.141 -28.750 1.00 82.81 788 CYS A N 1
ATOM 5447 C CA . CYS A 1 788 ? 68.585 37.610 -27.435 1.00 82.81 788 CYS A CA 1
ATOM 5448 C C . CYS A 1 788 ? 69.834 37.210 -26.622 1.00 82.81 788 CYS A C 1
ATOM 5450 O O . CYS A 1 788 ? 70.725 36.565 -27.180 1.00 82.81 788 CYS A O 1
ATOM 5452 N N . PRO A 1 789 ? 69.935 37.561 -25.324 1.00 67.81 789 PRO A N 1
ATOM 5453 C CA . PRO A 1 789 ? 71.059 37.166 -24.479 1.00 67.81 789 PRO A CA 1
ATOM 5454 C C . PRO A 1 789 ? 70.899 35.713 -24.006 1.00 67.81 789 PRO A C 1
ATOM 5456 O O . PRO A 1 789 ? 70.196 35.431 -23.045 1.00 67.81 789 PRO A O 1
ATOM 5459 N N . GLY A 1 790 ? 71.558 34.785 -24.693 1.00 66.56 790 GLY A N 1
ATOM 5460 C CA . GLY A 1 790 ? 71.563 33.350 -24.402 1.00 66.56 790 GLY A CA 1
ATOM 5461 C C . GLY A 1 790 ? 72.293 32.604 -25.518 1.00 66.56 790 GLY A C 1
ATOM 5462 O O . GLY A 1 790 ? 72.517 33.176 -26.582 1.00 66.56 790 GLY A O 1
ATOM 5463 N N . GLY A 1 791 ? 72.727 31.364 -25.278 1.00 70.50 791 GLY A N 1
ATOM 5464 C CA . GLY A 1 791 ? 73.417 30.561 -26.298 1.00 70.50 791 GLY A CA 1
ATOM 5465 C C . GLY A 1 791 ? 72.580 30.348 -27.570 1.00 70.50 791 GLY A C 1
ATOM 5466 O O . GLY A 1 791 ? 71.400 30.688 -27.612 1.00 70.50 791 GLY A O 1
ATOM 5467 N N . ASP A 1 792 ? 73.183 29.739 -28.596 1.00 71.38 792 ASP A N 1
ATOM 5468 C CA . ASP A 1 792 ? 72.669 29.644 -29.980 1.00 71.38 792 ASP A CA 1
ATOM 5469 C C . ASP A 1 792 ? 71.212 29.137 -30.137 1.00 71.38 792 ASP A C 1
ATOM 5471 O O . ASP A 1 792 ? 70.597 29.313 -31.192 1.00 71.38 792 ASP A O 1
ATOM 5475 N N . ALA A 1 793 ? 70.643 28.535 -29.090 1.00 70.75 793 ALA A N 1
ATOM 5476 C CA . ALA A 1 793 ? 69.282 28.018 -29.038 1.00 70.75 793 ALA A CA 1
ATOM 5477 C C . ALA A 1 793 ? 68.173 29.067 -28.773 1.00 70.75 793 ALA A C 1
ATOM 5479 O O . ALA A 1 793 ? 67.007 28.705 -28.917 1.00 70.75 793 ALA A O 1
ATOM 5480 N N . ILE A 1 794 ? 68.469 30.330 -28.419 1.00 78.56 794 ILE A N 1
ATOM 5481 C CA . ILE A 1 794 ? 67.441 31.354 -28.098 1.00 78.56 794 ILE A CA 1
ATOM 5482 C C . ILE A 1 794 ? 67.317 32.423 -29.208 1.00 78.56 794 ILE A C 1
ATOM 5484 O O . ILE A 1 794 ? 68.306 33.066 -29.556 1.00 78.56 794 ILE A O 1
ATOM 5488 N N . GLN A 1 795 ? 66.110 32.620 -29.772 1.00 82.69 795 GLN A N 1
ATOM 5489 C CA . GLN A 1 795 ? 65.850 33.437 -30.981 1.00 82.69 795 GLN A CA 1
ATOM 5490 C C . GLN A 1 795 ? 64.569 34.309 -30.902 1.00 82.69 795 GLN A C 1
ATOM 5492 O O . GLN A 1 795 ? 63.665 33.994 -30.137 1.00 82.69 795 GLN A O 1
ATOM 5497 N N . CYS A 1 796 ? 64.478 35.381 -31.711 1.00 81.19 796 CYS A N 1
ATOM 5498 C CA . CYS A 1 796 ? 63.415 36.416 -31.695 1.00 81.19 796 CYS A CA 1
ATOM 5499 C C . CYS A 1 796 ? 62.323 36.243 -32.794 1.00 81.19 796 CYS A C 1
ATOM 5501 O O . CYS A 1 796 ? 62.697 36.054 -33.955 1.00 81.19 796 CYS A O 1
ATOM 5503 N N . CYS A 1 797 ? 61.014 36.386 -32.476 1.00 82.12 797 CYS A N 1
ATOM 5504 C CA . CYS A 1 797 ? 59.861 36.213 -33.412 1.00 82.12 797 CYS A CA 1
ATOM 5505 C C . CYS A 1 797 ? 58.792 37.350 -33.410 1.00 82.12 797 CYS A C 1
ATOM 5507 O O . CYS A 1 797 ? 58.467 37.851 -32.339 1.00 82.12 797 CYS A O 1
ATOM 5509 N N . VAL A 1 798 ? 58.206 37.718 -34.580 1.00 70.69 798 VAL A N 1
ATOM 5510 C CA . VAL A 1 798 ? 57.368 38.944 -34.841 1.00 70.69 798 VAL A CA 1
ATOM 5511 C C . VAL A 1 798 ? 56.199 38.760 -35.865 1.00 70.69 798 VAL A C 1
ATOM 5513 O O . VAL A 1 798 ? 56.353 37.970 -36.794 1.00 70.69 798 VAL A O 1
ATOM 5516 N N . THR A 1 799 ? 55.061 39.502 -35.771 1.00 48.38 799 THR A N 1
ATOM 5517 C CA . THR A 1 799 ? 53.823 39.376 -36.631 1.00 48.38 799 THR A CA 1
ATOM 5518 C C . THR A 1 799 ? 53.214 40.707 -37.189 1.00 48.38 799 THR A C 1
ATOM 5520 O O . THR A 1 799 ? 53.525 41.787 -36.694 1.00 48.38 799 THR A O 1
ATOM 5523 N N . LYS A 1 800 ? 52.360 40.659 -38.252 1.00 33.34 800 LYS A N 1
ATOM 5524 C CA . LYS A 1 800 ? 51.810 41.809 -39.054 1.00 33.34 800 LYS A CA 1
ATOM 5525 C C . LYS A 1 800 ? 50.260 41.754 -39.258 1.00 33.34 800 LYS A C 1
ATOM 5527 O O . LYS A 1 800 ? 49.695 40.671 -39.190 1.00 33.34 800 LYS A O 1
ATOM 5532 N N . LYS A 1 801 ? 49.587 42.895 -39.541 1.00 30.22 801 LYS A N 1
ATOM 5533 C CA . LYS A 1 801 ? 48.109 43.161 -39.479 1.00 30.22 801 LYS A CA 1
ATOM 5534 C C . LYS A 1 801 ? 47.393 43.346 -40.854 1.00 30.22 801 LYS A C 1
ATOM 5536 O O . LYS A 1 801 ? 47.933 44.100 -41.660 1.00 30.22 801 LYS A O 1
ATOM 5541 N N . GLU A 1 802 ? 46.179 42.785 -41.081 1.00 31.97 802 GLU A N 1
ATOM 5542 C CA . GLU A 1 802 ? 45.267 43.033 -42.254 1.00 31.97 802 GLU A CA 1
ATOM 5543 C C . GLU A 1 802 ? 43.725 42.995 -41.931 1.00 31.97 802 GLU A C 1
ATOM 5545 O O . GLU A 1 802 ? 43.347 42.646 -40.817 1.00 31.97 802 GLU A O 1
ATOM 5550 N N . GLU A 1 803 ? 42.861 43.434 -42.881 1.00 33.91 803 GLU A N 1
ATOM 5551 C CA . GLU A 1 803 ? 41.511 44.092 -42.780 1.00 33.91 803 GLU A CA 1
ATOM 5552 C C . GLU A 1 803 ? 40.211 43.217 -42.977 1.00 33.91 803 GLU A C 1
ATOM 5554 O O . GLU A 1 803 ? 40.306 42.127 -43.541 1.00 33.91 803 GLU A O 1
ATOM 5559 N N . PRO A 1 804 ? 38.978 43.684 -42.596 1.00 31.94 804 PRO A N 1
ATOM 5560 C CA . PRO A 1 804 ? 37.721 42.881 -42.562 1.00 31.94 804 PRO A CA 1
ATOM 5561 C C . PRO A 1 804 ? 36.728 42.985 -43.773 1.00 31.94 804 PRO A C 1
ATOM 5563 O O . PRO A 1 804 ? 36.828 43.910 -44.584 1.00 31.94 804 PRO A O 1
ATOM 5566 N N . PRO A 1 805 ? 35.732 42.057 -43.896 1.00 39.03 805 PRO A N 1
ATOM 5567 C CA . PRO A 1 805 ? 34.847 41.867 -45.069 1.00 39.03 805 PRO A CA 1
ATOM 5568 C C . PRO A 1 805 ? 33.534 42.703 -45.106 1.00 39.03 805 PRO A C 1
ATOM 5570 O O . PRO A 1 805 ? 33.171 43.407 -44.173 1.00 39.03 805 PRO A O 1
ATOM 5573 N N . SER A 1 806 ? 32.810 42.641 -46.237 1.00 54.28 806 SER A N 1
ATOM 5574 C CA . SER A 1 806 ? 32.283 43.817 -46.961 1.00 54.28 806 SER A CA 1
ATOM 5575 C C . SER A 1 806 ? 30.780 44.191 -46.900 1.00 54.28 806 SER A C 1
ATOM 5577 O O . SER A 1 806 ? 30.363 44.999 -47.737 1.00 54.28 806 SER A O 1
ATOM 5579 N N . ASP A 1 807 ? 29.943 43.676 -45.987 1.00 57.66 807 ASP A N 1
ATOM 5580 C CA . ASP A 1 807 ? 28.486 43.989 -46.006 1.00 57.66 807 ASP A CA 1
ATOM 5581 C C . ASP A 1 807 ? 27.813 44.336 -44.660 1.00 57.66 807 ASP A C 1
ATOM 5583 O O . ASP A 1 807 ? 26.666 44.793 -44.657 1.00 57.66 807 ASP A O 1
ATOM 5587 N N . ILE A 1 808 ? 28.516 44.224 -43.530 1.00 67.62 808 ILE A N 1
ATOM 5588 C CA . ILE A 1 808 ? 28.007 44.691 -42.229 1.00 67.62 808 ILE A CA 1
ATOM 5589 C C . ILE A 1 808 ? 27.905 46.226 -42.246 1.00 67.62 808 ILE A C 1
ATOM 5591 O O . ILE A 1 808 ? 28.829 46.919 -42.675 1.00 67.62 808 ILE A O 1
ATOM 5595 N N . GLY A 1 809 ? 26.759 46.767 -41.818 1.00 68.38 809 GLY A N 1
ATOM 5596 C CA . GLY A 1 809 ? 26.506 48.214 -41.786 1.00 68.38 809 GLY A CA 1
ATOM 5597 C C . GLY A 1 809 ? 25.846 48.804 -43.040 1.00 68.38 809 GLY A C 1
ATOM 5598 O O . GLY A 1 809 ? 25.637 50.016 -43.108 1.00 68.38 809 GLY A O 1
ATOM 5599 N N . LYS A 1 810 ? 25.473 47.983 -44.032 1.00 80.44 810 LYS A N 1
ATOM 5600 C CA . LYS A 1 810 ? 24.671 48.437 -45.184 1.00 80.44 810 LYS A CA 1
ATOM 5601 C C . LYS A 1 810 ? 23.179 48.492 -44.852 1.00 80.44 810 LYS A C 1
ATOM 5603 O O . LYS A 1 810 ? 22.680 47.721 -44.037 1.00 80.44 810 LYS A O 1
ATOM 5608 N N . THR A 1 811 ? 22.459 49.410 -45.494 1.00 80.38 811 THR A N 1
ATOM 5609 C CA . THR A 1 811 ? 21.014 49.577 -45.300 1.00 80.38 811 THR A CA 1
ATOM 5610 C C . THR A 1 811 ? 20.217 48.503 -46.039 1.00 80.38 811 THR A C 1
ATOM 5612 O O . THR A 1 811 ? 20.546 48.107 -47.156 1.00 80.38 811 THR A O 1
ATOM 5615 N N . CYS A 1 812 ? 19.133 48.054 -45.420 1.00 85.81 812 CYS A N 1
ATOM 5616 C CA . CYS A 1 812 ? 18.218 47.036 -45.924 1.00 85.81 812 CYS A CA 1
ATOM 5617 C C . CYS A 1 812 ? 16.765 47.493 -45.720 1.00 85.81 812 CYS A C 1
ATOM 5619 O O . CYS A 1 812 ? 16.500 48.457 -45.004 1.00 85.81 812 CYS A O 1
ATOM 5621 N N . SER A 1 813 ? 15.805 46.861 -46.399 1.00 76.56 813 SER A N 1
ATOM 5622 C CA . SER A 1 813 ? 14.387 47.218 -46.276 1.00 76.56 813 SER A CA 1
ATOM 5623 C C . SER A 1 813 ? 13.513 45.981 -46.422 1.00 76.56 813 SER A C 1
ATOM 5625 O O . SER A 1 813 ? 13.645 45.244 -47.401 1.00 76.56 813 SER A O 1
ATOM 5627 N N . SER A 1 814 ? 12.605 45.762 -45.470 1.00 76.19 814 SER A N 1
ATOM 5628 C CA . SER A 1 814 ? 11.617 44.684 -45.533 1.00 76.19 814 SER A CA 1
ATOM 5629 C C . SER A 1 814 ? 10.223 45.213 -45.227 1.00 76.19 814 SER A C 1
ATOM 5631 O O . SER A 1 814 ? 10.008 45.968 -44.282 1.00 76.19 814 SER A O 1
ATOM 5633 N N . ARG A 1 815 ? 9.260 44.856 -46.086 1.00 68.81 815 ARG A N 1
ATOM 5634 C CA . ARG A 1 815 ? 7.847 45.283 -46.009 1.00 68.81 815 ARG A CA 1
ATOM 5635 C C . ARG A 1 815 ? 7.638 46.802 -45.871 1.00 68.81 815 ARG A C 1
ATOM 5637 O O . ARG A 1 815 ? 6.618 47.235 -45.347 1.00 68.81 815 ARG A O 1
ATOM 5644 N N . GLY A 1 816 ? 8.562 47.600 -46.409 1.00 71.62 816 GLY A N 1
ATOM 5645 C CA . GLY A 1 816 ? 8.477 49.063 -46.425 1.00 71.62 816 GLY A CA 1
ATOM 5646 C C . GLY A 1 816 ? 9.074 49.759 -45.201 1.00 71.62 816 GLY A C 1
ATOM 5647 O O . GLY A 1 816 ? 8.950 50.976 -45.105 1.00 71.62 816 GLY A O 1
ATOM 5648 N N . ILE A 1 817 ? 9.729 49.020 -44.301 1.00 69.75 817 ILE A N 1
ATOM 5649 C CA . ILE A 1 817 ? 10.460 49.563 -43.152 1.00 69.75 817 ILE A CA 1
ATOM 5650 C C . ILE A 1 817 ? 11.957 49.408 -43.433 1.00 69.75 817 ILE A C 1
ATOM 5652 O O . ILE A 1 817 ? 12.397 48.355 -43.898 1.00 69.75 817 ILE A O 1
ATOM 5656 N N . ASN A 1 818 ? 12.722 50.477 -43.213 1.00 79.75 818 ASN A N 1
ATOM 5657 C CA . ASN A 1 818 ? 14.165 50.494 -43.444 1.00 79.75 818 ASN A CA 1
ATOM 5658 C C . ASN A 1 818 ? 14.916 50.028 -42.192 1.00 79.75 818 ASN A C 1
ATOM 5660 O O . ASN A 1 818 ? 14.465 50.261 -41.074 1.00 79.75 818 ASN A O 1
ATOM 5664 N N . GLY A 1 819 ? 16.063 49.393 -42.404 1.00 87.19 819 GLY A N 1
ATOM 5665 C CA . GLY A 1 819 ? 16.920 48.842 -41.364 1.00 87.19 819 GLY A CA 1
ATOM 5666 C C . GLY A 1 819 ? 18.384 48.765 -41.786 1.00 87.19 819 GLY A C 1
ATOM 5667 O O . GLY A 1 819 ? 18.753 49.241 -42.865 1.00 87.19 819 GLY A O 1
ATOM 5668 N N . ILE A 1 820 ? 19.223 48.154 -40.947 1.00 88.88 820 ILE A N 1
ATOM 5669 C CA . ILE A 1 820 ? 20.660 47.944 -41.205 1.00 88.88 820 ILE A CA 1
ATOM 5670 C C . ILE A 1 820 ? 21.005 46.456 -41.046 1.00 88.88 820 ILE A C 1
ATOM 5672 O O . ILE A 1 820 ? 20.503 45.797 -40.135 1.00 88.88 820 ILE A O 1
ATOM 5676 N N . CYS A 1 821 ? 21.841 45.931 -41.946 1.00 87.62 821 CYS A N 1
ATOM 5677 C CA . CYS A 1 821 ? 22.355 44.565 -41.891 1.00 87.62 821 CYS A CA 1
ATOM 5678 C C . CYS A 1 821 ? 23.405 44.433 -40.784 1.00 87.62 821 CYS A C 1
ATOM 5680 O O . CYS A 1 821 ? 24.439 45.109 -40.828 1.00 87.62 821 CYS A O 1
ATOM 5682 N N . ILE A 1 822 ? 23.143 43.548 -39.825 1.00 83.81 822 ILE A N 1
ATOM 5683 C CA . ILE A 1 822 ? 24.025 43.253 -38.692 1.00 83.81 822 ILE A CA 1
ATOM 5684 C C . ILE A 1 822 ? 24.281 41.747 -38.596 1.00 83.81 822 ILE A C 1
ATOM 5686 O O . ILE A 1 822 ? 23.446 40.952 -39.036 1.00 83.81 822 ILE A O 1
ATOM 5690 N N . ASP A 1 823 ? 25.414 41.357 -38.012 1.00 83.25 823 ASP A N 1
ATOM 5691 C CA . ASP A 1 823 ? 25.629 39.967 -37.608 1.00 83.25 823 ASP A CA 1
ATOM 5692 C C . ASP A 1 823 ? 24.860 39.700 -36.310 1.00 83.25 823 ASP A C 1
ATOM 5694 O O . ASP A 1 823 ? 25.069 40.348 -35.281 1.00 83.25 823 ASP A O 1
ATOM 5698 N N . THR A 1 824 ? 23.919 38.764 -36.381 1.00 67.00 824 THR A N 1
ATOM 5699 C CA . THR A 1 824 ? 22.973 38.500 -35.295 1.00 67.00 824 THR A CA 1
ATOM 5700 C C . THR A 1 824 ? 23.563 37.688 -34.141 1.00 67.00 824 THR A C 1
ATOM 5702 O O . THR A 1 824 ? 22.921 37.613 -33.093 1.00 67.00 824 THR A O 1
ATOM 5705 N N . ASN A 1 825 ? 24.777 37.138 -34.285 1.00 62.25 825 ASN A N 1
ATOM 5706 C CA . ASN A 1 825 ? 25.486 36.451 -33.198 1.00 62.25 825 ASN A CA 1
ATOM 5707 C C . ASN A 1 825 ? 26.317 37.401 -32.326 1.00 62.25 825 ASN A C 1
ATOM 5709 O O . ASN A 1 825 ? 26.486 37.142 -31.138 1.00 62.25 825 ASN A O 1
ATOM 5713 N N . GLU A 1 826 ? 26.814 38.499 -32.895 1.00 59.28 826 GLU A N 1
ATOM 5714 C CA . GLU A 1 826 ? 27.681 39.444 -32.181 1.00 59.28 826 GLU A CA 1
ATOM 5715 C C . GLU A 1 826 ? 26.903 40.613 -31.575 1.00 59.28 826 GLU A C 1
ATOM 5717 O O . GLU A 1 826 ? 27.299 41.168 -30.553 1.00 59.28 826 GLU A O 1
ATOM 5722 N N . THR A 1 827 ? 25.791 41.022 -32.199 1.00 59.62 827 THR A N 1
ATOM 5723 C CA . THR A 1 827 ? 25.015 42.182 -31.738 1.00 59.62 827 THR A CA 1
ATOM 5724 C C . THR A 1 827 ? 23.506 41.917 -31.813 1.00 59.62 827 THR A C 1
ATOM 5726 O O . THR A 1 827 ? 22.936 41.888 -32.905 1.00 59.62 827 THR A O 1
ATOM 5729 N N . PRO A 1 828 ? 22.801 41.749 -30.679 1.00 58.84 828 PRO A N 1
ATOM 5730 C CA . PRO A 1 828 ? 21.355 41.548 -30.697 1.00 58.84 828 PRO A CA 1
ATOM 5731 C C . PRO A 1 828 ? 20.609 42.842 -31.073 1.00 58.84 828 PRO A C 1
ATOM 5733 O O . PRO A 1 828 ? 20.885 43.920 -30.539 1.00 58.84 828 PRO A O 1
ATOM 5736 N N . CYS A 1 829 ? 19.622 42.738 -31.969 1.00 60.97 829 CYS A N 1
ATOM 5737 C CA . CYS A 1 829 ? 18.715 43.838 -32.309 1.00 60.97 829 CYS A CA 1
ATOM 5738 C C . CYS A 1 829 ? 17.964 44.352 -31.075 1.00 60.97 829 CYS A C 1
ATOM 5740 O O . CYS A 1 829 ? 17.318 43.580 -30.369 1.00 60.97 829 CYS A O 1
ATOM 5742 N N . LYS A 1 830 ? 17.973 45.671 -30.847 1.00 53.38 830 LYS A N 1
ATOM 5743 C CA . LYS A 1 830 ? 17.232 46.294 -29.732 1.00 53.38 830 LYS A CA 1
ATOM 5744 C C . LYS A 1 830 ? 15.705 46.215 -29.885 1.00 53.38 830 LYS A C 1
ATOM 5746 O O . LYS A 1 830 ? 14.993 46.403 -28.902 1.00 53.38 830 LYS A O 1
ATOM 5751 N N . THR A 1 831 ? 15.201 45.916 -31.082 1.00 55.62 831 THR A N 1
ATOM 5752 C CA . THR A 1 831 ? 13.787 45.659 -31.388 1.00 55.62 831 THR A CA 1
ATOM 5753 C C . THR A 1 831 ? 13.631 44.203 -31.851 1.00 55.62 831 THR A C 1
ATOM 5755 O O . THR A 1 831 ? 14.421 43.708 -32.650 1.00 55.62 831 THR A O 1
ATOM 5758 N N . TYR A 1 832 ? 12.628 43.471 -31.353 1.00 54.00 832 TYR A N 1
ATOM 5759 C CA . TYR A 1 832 ? 12.467 42.017 -31.575 1.00 54.00 832 TYR A CA 1
ATOM 5760 C C . TYR A 1 832 ? 12.053 41.608 -33.016 1.00 54.00 832 TYR A C 1
ATOM 5762 O O . TYR A 1 832 ? 11.480 40.538 -33.212 1.00 54.00 832 TYR A O 1
ATOM 5770 N N . ASN A 1 833 ? 12.329 42.426 -34.038 1.00 63.38 833 ASN A N 1
ATOM 5771 C CA . ASN A 1 833 ? 11.970 42.168 -35.438 1.00 63.38 833 ASN A CA 1
ATOM 5772 C C . ASN A 1 833 ? 13.212 42.175 -36.348 1.00 63.38 833 ASN A C 1
ATOM 5774 O O . ASN A 1 833 ? 13.655 43.230 -36.800 1.00 63.38 833 ASN A O 1
ATOM 5778 N N . VAL A 1 834 ? 13.732 40.982 -36.656 1.00 83.50 834 VAL A N 1
ATOM 5779 C CA . VAL A 1 834 ? 14.839 40.758 -37.604 1.00 83.50 834 VAL A CA 1
ATOM 5780 C C . VAL A 1 834 ? 14.306 40.033 -38.843 1.00 83.50 834 VAL A C 1
ATOM 5782 O O . VAL A 1 834 ? 13.663 38.989 -38.715 1.00 83.50 834 VAL A O 1
ATOM 5785 N N . ASP A 1 835 ? 14.588 40.550 -40.044 1.00 80.25 835 ASP A N 1
ATOM 5786 C CA . ASP A 1 835 ? 14.333 39.831 -41.303 1.00 80.25 835 ASP A CA 1
ATOM 5787 C C . ASP A 1 835 ? 15.640 39.313 -41.915 1.00 80.25 835 ASP A C 1
ATOM 5789 O O . ASP A 1 835 ? 16.452 40.074 -42.448 1.00 80.25 835 ASP A O 1
ATOM 5793 N N . PHE A 1 836 ? 15.820 37.995 -41.856 1.00 80.25 836 PHE A N 1
ATOM 5794 C CA . PHE A 1 836 ? 17.011 37.289 -42.330 1.00 80.25 836 PHE A CA 1
ATOM 5795 C C . PHE A 1 836 ? 17.114 37.185 -43.861 1.00 80.25 836 PHE A C 1
ATOM 5797 O O . PHE A 1 836 ? 18.150 36.786 -44.374 1.00 80.25 836 PHE A O 1
ATOM 5804 N N . ASN A 1 837 ? 16.075 37.554 -44.622 1.00 76.69 837 ASN A N 1
ATOM 5805 C CA . ASN A 1 837 ? 16.107 37.465 -46.091 1.00 76.69 837 ASN A CA 1
ATOM 5806 C C . ASN A 1 837 ? 16.442 38.794 -46.786 1.00 76.69 837 ASN A C 1
ATOM 5808 O O . ASN A 1 837 ? 16.516 38.843 -48.015 1.00 76.69 837 ASN A O 1
ATOM 5812 N N . ALA A 1 838 ? 16.597 39.883 -46.028 1.00 78.25 838 ALA A N 1
ATOM 5813 C CA . ALA A 1 838 ? 16.780 41.230 -46.571 1.00 78.25 838 ALA A CA 1
ATOM 5814 C C . ALA A 1 838 ? 18.258 41.646 -46.740 1.00 78.25 838 ALA A C 1
ATOM 5816 O O . ALA A 1 838 ? 18.522 42.714 -47.294 1.00 78.25 838 ALA A O 1
ATOM 5817 N N . CYS A 1 839 ? 19.206 40.806 -46.310 1.00 83.00 839 CYS A N 1
ATOM 5818 C CA . CYS A 1 839 ? 20.651 41.016 -46.408 1.00 83.00 839 CYS A CA 1
ATOM 5819 C C . CYS A 1 839 ? 21.303 39.808 -47.094 1.00 83.00 839 CYS A C 1
ATOM 5821 O O . CYS A 1 839 ? 20.974 38.665 -46.795 1.00 83.00 839 CYS A O 1
ATOM 5823 N N . SER A 1 840 ? 22.209 40.039 -48.044 1.00 67.69 840 SER A N 1
ATOM 5824 C CA . SER A 1 840 ? 22.838 38.969 -48.828 1.00 67.69 840 SER A CA 1
ATOM 5825 C C . SER A 1 840 ? 24.237 38.645 -48.305 1.00 67.69 840 SER A C 1
ATOM 5827 O O . SER A 1 840 ? 25.219 39.127 -48.860 1.00 67.69 840 SER A O 1
ATOM 5829 N N . GLY A 1 841 ? 24.324 37.819 -47.260 1.00 60.53 841 GLY A N 1
ATOM 5830 C CA . GLY A 1 841 ? 25.594 37.281 -46.767 1.00 60.53 841 GLY A CA 1
ATOM 5831 C C . GLY A 1 841 ? 25.410 36.294 -45.615 1.00 60.53 841 GLY A C 1
ATOM 5832 O O . GLY A 1 841 ? 25.121 36.719 -44.512 1.00 60.53 841 GLY A O 1
ATOM 5833 N N . GLY A 1 842 ? 25.606 34.995 -45.868 1.00 60.75 842 GLY A N 1
ATOM 5834 C CA . GLY A 1 842 ? 25.693 33.943 -44.839 1.00 60.75 842 GLY A CA 1
ATOM 5835 C C . GLY A 1 842 ? 24.452 33.722 -43.957 1.00 60.75 842 GLY A C 1
ATOM 5836 O O . GLY A 1 842 ? 23.540 34.538 -43.901 1.00 60.75 842 GLY A O 1
ATOM 5837 N N . ASP A 1 843 ? 24.424 32.595 -43.242 1.00 66.69 843 ASP A N 1
ATOM 5838 C CA . ASP A 1 843 ? 23.252 32.145 -42.470 1.00 66.69 843 ASP A CA 1
ATOM 5839 C C . ASP A 1 843 ? 22.966 32.981 -41.193 1.00 66.69 843 ASP A C 1
ATOM 5841 O O . ASP A 1 843 ? 21.992 32.698 -40.500 1.00 66.69 843 ASP A O 1
ATOM 5845 N N . ASN A 1 844 ? 23.759 34.030 -40.901 1.00 73.69 844 ASN A N 1
ATOM 5846 C CA . ASN A 1 844 ? 23.702 34.799 -39.643 1.00 73.69 844 ASN A CA 1
ATOM 5847 C C . ASN A 1 844 ? 23.575 36.336 -39.795 1.00 73.69 844 ASN A C 1
ATOM 5849 O O . ASN A 1 844 ? 23.531 37.037 -38.780 1.00 73.69 844 ASN A O 1
ATOM 5853 N N . ILE A 1 845 ? 23.479 36.888 -41.014 1.00 79.94 845 ILE A N 1
ATOM 5854 C CA . ILE A 1 845 ? 23.296 38.342 -41.213 1.00 79.94 845 ILE A CA 1
ATOM 5855 C C . ILE A 1 845 ? 21.808 38.677 -41.376 1.00 79.94 845 ILE A C 1
ATOM 5857 O O . ILE A 1 845 ? 21.148 38.215 -42.308 1.00 79.94 845 ILE A O 1
ATOM 5861 N N . GLY A 1 846 ? 21.277 39.517 -40.484 1.00 80.06 846 GLY A N 1
ATOM 5862 C CA . GLY A 1 846 ? 19.862 39.901 -40.443 1.00 80.06 846 GLY A CA 1
ATOM 5863 C C . GLY A 1 846 ? 19.642 41.413 -40.539 1.00 80.06 846 GLY A C 1
ATOM 5864 O O . GLY A 1 846 ? 20.472 42.204 -40.096 1.00 80.06 846 GLY A O 1
ATOM 5865 N N . CYS A 1 847 ? 18.514 41.831 -41.122 1.00 90.12 847 CYS A N 1
ATOM 5866 C CA . CYS A 1 847 ? 18.123 43.240 -41.213 1.00 90.12 847 CYS A CA 1
ATOM 5867 C C . CYS A 1 847 ? 17.354 43.688 -39.961 1.00 90.12 847 CYS A C 1
ATOM 5869 O O . CYS A 1 847 ? 16.258 43.179 -39.709 1.00 90.12 847 CYS A O 1
ATOM 5871 N N . CYS A 1 848 ? 17.904 44.643 -39.207 1.00 89.19 848 CYS A N 1
ATOM 5872 C CA . CYS A 1 848 ? 17.316 45.186 -37.977 1.00 89.19 848 CYS A CA 1
ATOM 5873 C C . CYS A 1 848 ? 16.422 46.406 -38.262 1.00 89.19 848 CYS A C 1
ATOM 5875 O O . CYS A 1 848 ? 16.925 47.374 -38.830 1.00 89.19 848 CYS A O 1
ATOM 5877 N N . LEU A 1 849 ? 15.132 46.379 -37.898 1.00 81.56 849 LEU A N 1
ATOM 5878 C CA . LEU A 1 849 ? 14.138 47.411 -38.262 1.00 81.56 849 LEU A CA 1
ATOM 5879 C C . LEU A 1 849 ? 13.791 48.357 -37.085 1.00 81.56 849 LEU A C 1
ATOM 5881 O O . LEU A 1 849 ? 13.519 47.885 -35.979 1.00 81.56 849 LEU A O 1
ATOM 5885 N N . ASP A 1 850 ? 13.722 49.674 -37.327 1.00 59.28 850 ASP A N 1
ATOM 5886 C CA . ASP A 1 850 ? 13.384 50.699 -36.314 1.00 59.28 850 ASP A CA 1
ATOM 5887 C C . ASP A 1 850 ? 11.860 50.985 -36.232 1.00 59.28 850 ASP A C 1
ATOM 5889 O O . ASP A 1 850 ? 11.188 51.084 -37.261 1.00 59.28 850 ASP A O 1
ATOM 5893 N N . GLU A 1 851 ? 11.300 51.157 -35.020 1.00 52.59 851 GLU A N 1
ATOM 5894 C CA . GLU A 1 851 ? 9.877 51.498 -34.783 1.00 52.59 851 GLU A CA 1
ATOM 5895 C C . GLU A 1 851 ? 9.667 52.968 -34.351 1.00 52.59 851 GLU A C 1
ATOM 5897 O O . GLU A 1 851 ? 10.288 53.442 -33.400 1.00 52.59 851 GLU A O 1
ATOM 5902 N N . GLU A 1 852 ? 8.698 53.660 -34.968 1.00 41.72 852 GLU A N 1
ATOM 5903 C CA . GLU A 1 852 ? 8.082 54.892 -34.445 1.00 41.72 852 GLU A CA 1
ATOM 5904 C C . GLU A 1 852 ? 6.606 54.651 -34.062 1.00 41.72 852 GLU A C 1
ATOM 5906 O O . GLU A 1 852 ? 5.815 54.195 -34.888 1.00 41.72 852 GLU A O 1
ATOM 5911 N N . GLY A 1 853 ? 6.216 55.057 -32.841 1.00 36.50 853 GLY A N 1
ATOM 5912 C CA . GLY A 1 853 ? 4.824 55.381 -32.477 1.00 36.50 853 GLY A CA 1
ATOM 5913 C C . GLY A 1 853 ? 4.323 54.848 -31.121 1.00 36.50 853 GLY A C 1
ATOM 5914 O O . GLY A 1 853 ? 3.953 53.685 -31.009 1.00 36.50 853 GLY A O 1
ATOM 5915 N N . LYS A 1 854 ? 4.207 55.717 -30.102 1.00 30.88 854 LYS A N 1
ATOM 5916 C CA . LYS A 1 854 ? 3.438 55.478 -28.853 1.00 30.88 854 LYS A CA 1
ATOM 5917 C C . LYS A 1 854 ? 2.032 56.107 -28.945 1.00 30.88 854 LYS A C 1
ATOM 5919 O O . LYS A 1 854 ? 1.946 57.207 -29.491 1.00 30.88 854 LYS A O 1
ATOM 5924 N N . PRO A 1 855 ? 0.967 55.525 -28.348 1.00 37.72 855 PRO A N 1
ATOM 5925 C CA . PRO A 1 855 ? -0.289 56.232 -28.089 1.00 37.72 855 PRO A CA 1
ATOM 5926 C C . PRO A 1 855 ? -0.411 56.738 -26.631 1.00 37.72 855 PRO A C 1
ATOM 5928 O O . PRO A 1 855 ? 0.188 56.185 -25.710 1.00 37.72 855 PRO A O 1
ATOM 5931 N N . GLU A 1 856 ? -1.174 57.822 -26.457 1.00 35.72 856 GLU A N 1
ATOM 5932 C CA . GLU A 1 856 ? -1.489 58.552 -25.209 1.00 35.72 856 GLU A CA 1
ATOM 5933 C C . GLU A 1 856 ? -2.477 57.800 -24.269 1.00 35.72 856 GLU A C 1
ATOM 5935 O O . GLU A 1 856 ? -3.166 56.892 -24.734 1.00 35.72 856 GLU A O 1
ATOM 5940 N N . PRO A 1 857 ? -2.565 58.145 -22.958 1.00 39.31 857 PRO A N 1
ATOM 5941 C CA . PRO A 1 857 ? -3.302 57.363 -21.950 1.00 39.31 857 PRO A CA 1
ATOM 5942 C C . PRO A 1 857 ? -4.835 57.539 -21.964 1.00 39.31 857 PRO A C 1
ATOM 5944 O O . PRO A 1 857 ? -5.353 58.622 -22.234 1.00 39.31 857 PRO A O 1
ATOM 5947 N N . GLU A 1 858 ? -5.548 56.455 -21.620 1.00 48.72 858 GLU A N 1
ATOM 5948 C CA . GLU A 1 858 ? -7.016 56.342 -21.630 1.00 48.72 858 GLU A CA 1
ATOM 5949 C C . GLU A 1 858 ? -7.720 57.138 -20.508 1.00 48.72 858 GLU A C 1
ATOM 5951 O O . GLU A 1 858 ? -7.263 57.240 -19.368 1.00 48.72 858 GLU A O 1
ATOM 5956 N N . GLU A 1 859 ? -8.879 57.698 -20.856 1.00 53.78 859 GLU A N 1
ATOM 5957 C CA . GLU A 1 859 ? -9.721 58.571 -20.034 1.00 53.78 859 GLU A CA 1
ATOM 5958 C C . GLU A 1 859 ? -10.447 57.773 -18.923 1.00 53.78 859 GLU A C 1
ATOM 5960 O O . GLU A 1 859 ? -11.208 56.855 -19.221 1.00 53.78 859 GLU A O 1
ATOM 5965 N N . GLY A 1 860 ? -10.239 58.122 -17.641 1.00 65.00 860 GLY A N 1
ATOM 5966 C CA . GLY A 1 860 ? -11.044 57.616 -16.507 1.00 65.00 860 GLY A CA 1
ATOM 5967 C C . GLY A 1 860 ? -10.280 57.003 -15.321 1.00 65.00 860 GLY A C 1
ATOM 5968 O O . GLY A 1 860 ? -10.847 56.875 -14.231 1.00 65.00 860 GLY A O 1
ATOM 5969 N N . VAL A 1 861 ? -8.994 56.675 -15.477 1.00 70.94 861 VAL A N 1
ATOM 5970 C CA . VAL A 1 861 ? -8.149 56.146 -14.387 1.00 70.94 861 VAL A CA 1
ATOM 5971 C C . VAL A 1 861 ? -7.792 57.264 -13.394 1.00 70.94 861 VAL A C 1
ATOM 5973 O O . VAL A 1 861 ? -7.340 58.337 -13.786 1.00 70.94 861 VAL A O 1
ATOM 5976 N N . GLY A 1 862 ? -8.020 57.035 -12.097 1.00 76.31 862 GLY A N 1
ATOM 5977 C CA . GLY A 1 862 ? -7.806 58.008 -11.014 1.00 76.31 862 GLY A CA 1
ATOM 5978 C C . GLY A 1 862 ? -9.040 58.833 -10.618 1.00 76.31 862 GLY A C 1
ATOM 5979 O O . GLY A 1 862 ? -8.980 59.607 -9.660 1.00 76.31 862 GLY A O 1
ATOM 5980 N N . ALA A 1 863 ? -10.178 58.673 -11.304 1.00 86.94 863 ALA A N 1
ATOM 5981 C CA . ALA A 1 863 ? -11.427 59.324 -10.910 1.00 86.94 863 ALA A CA 1
ATOM 5982 C C . ALA A 1 863 ? -11.958 58.769 -9.573 1.00 86.94 863 ALA A C 1
ATOM 5984 O O . ALA A 1 863 ? -11.848 57.575 -9.294 1.00 86.94 863 ALA A O 1
ATOM 5985 N N . LYS A 1 864 ? -12.572 59.625 -8.744 1.00 85.94 864 LYS A N 1
ATOM 5986 C CA . LYS A 1 864 ? -13.247 59.177 -7.515 1.00 85.94 864 LYS A CA 1
ATOM 5987 C C . LYS A 1 864 ? -14.590 58.535 -7.853 1.00 85.94 864 LYS A C 1
ATOM 5989 O O . LYS A 1 864 ? -15.367 59.090 -8.626 1.00 85.94 864 LYS A O 1
ATOM 5994 N N . CYS A 1 865 ? -14.885 57.417 -7.211 1.00 90.06 865 CYS A N 1
ATOM 5995 C CA . CYS A 1 865 ? -16.139 56.680 -7.331 1.00 90.06 865 CYS A CA 1
ATOM 5996 C C . CYS A 1 865 ? -16.672 56.341 -5.930 1.00 90.06 865 CYS A C 1
ATOM 5998 O O . CYS A 1 865 ? -15.946 56.418 -4.941 1.00 90.06 865 CYS A O 1
ATOM 6000 N N . SER A 1 866 ? -17.958 56.021 -5.800 1.00 82.31 866 SER A N 1
ATOM 6001 C CA . SER A 1 866 ? -18.551 55.662 -4.507 1.00 82.31 866 SER A CA 1
ATOM 6002 C C . SER A 1 866 ? -19.713 54.702 -4.705 1.00 82.31 866 SER A C 1
ATOM 6004 O O . SER A 1 866 ? -20.542 54.913 -5.588 1.00 82.31 866 SER A O 1
ATOM 6006 N N . LYS A 1 867 ? -19.802 53.664 -3.869 1.00 84.25 867 LYS A N 1
ATOM 6007 C CA . LYS A 1 867 ? -20.924 52.716 -3.876 1.00 84.25 867 LYS A CA 1
ATOM 6008 C C . LYS A 1 867 ? -21.378 52.462 -2.447 1.00 84.25 867 LYS A C 1
ATOM 6010 O O . LYS A 1 867 ? -20.592 52.060 -1.598 1.00 84.25 867 LYS A O 1
ATOM 6015 N N . ASN A 1 868 ? -22.658 52.715 -2.177 1.00 78.88 868 ASN A N 1
ATOM 6016 C CA . ASN A 1 868 ? -23.274 52.590 -0.847 1.00 78.88 868 ASN A CA 1
ATOM 6017 C C . ASN A 1 868 ? -22.587 53.411 0.266 1.00 78.88 868 ASN A C 1
ATOM 6019 O O . ASN A 1 868 ? -22.585 52.997 1.420 1.00 78.88 868 ASN A O 1
ATOM 6023 N N . GLY A 1 869 ? -22.036 54.582 -0.070 1.00 77.31 869 GLY A N 1
ATOM 6024 C CA . GLY A 1 869 ? -21.438 55.504 0.905 1.00 77.31 869 GLY A CA 1
ATOM 6025 C C . GLY A 1 869 ? -19.961 55.253 1.212 1.00 77.31 869 GLY A C 1
ATOM 6026 O O . GLY A 1 869 ? -19.362 56.051 1.923 1.00 77.31 869 GLY A O 1
ATOM 6027 N N . VAL A 1 870 ? -19.361 54.209 0.636 1.00 73.69 870 VAL A N 1
ATOM 6028 C CA . VAL A 1 870 ? -17.916 53.962 0.705 1.00 73.69 870 VAL A CA 1
ATOM 6029 C C . VAL A 1 870 ? -17.261 54.597 -0.514 1.00 73.69 870 VAL A C 1
ATOM 6031 O O . VAL A 1 870 ? -17.692 54.360 -1.645 1.00 73.69 870 VAL A O 1
ATOM 6034 N N . ASN A 1 871 ? -16.260 55.445 -0.288 1.00 85.12 871 ASN A N 1
ATOM 6035 C CA . ASN A 1 871 ? -15.516 56.101 -1.360 1.00 85.12 871 ASN A CA 1
ATOM 6036 C C . ASN A 1 871 ? -14.405 55.182 -1.877 1.00 85.12 871 ASN A C 1
ATOM 6038 O O . ASN A 1 871 ? -13.824 54.396 -1.131 1.00 85.12 871 ASN A O 1
ATOM 6042 N N . GLY A 1 872 ? -14.121 55.294 -3.165 1.00 88.81 872 GLY A N 1
ATOM 6043 C CA . GLY A 1 872 ? -13.080 54.549 -3.845 1.00 88.81 872 GLY A CA 1
ATOM 6044 C C . GLY A 1 872 ? -12.497 55.327 -5.013 1.00 88.81 872 GLY A C 1
ATOM 6045 O O . GLY A 1 872 ? -12.909 56.454 -5.308 1.00 88.81 872 GLY A O 1
ATOM 6046 N N . THR A 1 873 ? -11.542 54.702 -5.691 1.00 90.81 873 THR A N 1
ATOM 6047 C CA . THR A 1 873 ? -10.870 55.280 -6.860 1.00 90.81 873 THR A CA 1
ATOM 6048 C C . THR A 1 873 ? -10.923 54.305 -8.031 1.00 90.81 873 THR A C 1
ATOM 6050 O O . THR A 1 873 ? -10.745 53.099 -7.857 1.00 90.81 873 THR A O 1
ATOM 6053 N N . CYS A 1 874 ? -11.206 54.826 -9.222 1.00 92.50 874 CYS A N 1
ATOM 6054 C CA . CYS A 1 874 ? -11.247 54.084 -10.473 1.00 92.50 874 CYS A CA 1
ATOM 6055 C C . CYS A 1 874 ? -9.835 53.700 -10.910 1.00 92.50 874 CYS A C 1
ATOM 6057 O O . CYS A 1 874 ? -8.994 54.577 -11.107 1.00 92.50 874 CYS A O 1
ATOM 6059 N N . ILE A 1 875 ? -9.579 52.406 -11.068 1.00 85.81 875 ILE A N 1
ATOM 6060 C CA . ILE A 1 875 ? -8.280 51.870 -11.484 1.00 85.81 875 ILE A CA 1
ATOM 6061 C C . ILE A 1 875 ? -8.446 50.984 -12.721 1.00 85.81 875 ILE A C 1
ATOM 6063 O O . ILE A 1 875 ? -9.478 50.327 -12.872 1.00 85.81 875 ILE A O 1
ATOM 6067 N N . ASP A 1 876 ? -7.439 50.962 -13.594 1.00 86.38 876 ASP A N 1
ATOM 6068 C CA . ASP A 1 876 ? -7.349 49.966 -14.667 1.00 86.38 876 ASP A CA 1
ATOM 6069 C C . ASP A 1 876 ? -6.861 48.645 -14.067 1.00 86.38 876 ASP A C 1
ATOM 6071 O O . ASP A 1 876 ? -5.723 48.524 -13.600 1.00 86.38 876 ASP A O 1
ATOM 6075 N N . ILE A 1 877 ? -7.743 47.649 -14.066 1.00 74.56 877 ILE A N 1
ATOM 6076 C CA . ILE A 1 877 ? -7.492 46.360 -13.414 1.00 74.56 877 ILE A CA 1
ATOM 6077 C C . ILE A 1 877 ? -6.428 45.515 -14.130 1.00 74.56 877 ILE A C 1
ATOM 6079 O O . ILE A 1 877 ? -5.978 44.524 -13.560 1.00 74.56 877 ILE A O 1
ATOM 6083 N N . ASN A 1 878 ? -6.000 45.894 -15.341 1.00 68.44 878 ASN A N 1
ATOM 6084 C CA . ASN A 1 878 ? -4.894 45.232 -16.038 1.00 68.44 878 ASN A CA 1
ATOM 6085 C C . ASN A 1 878 ? -3.517 45.768 -15.623 1.00 68.44 878 ASN A C 1
ATOM 6087 O O . ASN A 1 878 ? -2.510 45.116 -15.889 1.00 68.44 878 ASN A O 1
ATOM 6091 N N . GLN A 1 879 ? -3.461 46.944 -14.991 1.00 66.12 879 GLN A N 1
ATOM 6092 C CA . GLN A 1 879 ? -2.201 47.606 -14.636 1.00 66.12 879 GLN A CA 1
ATOM 6093 C C . GLN A 1 879 ? -2.010 47.772 -13.129 1.00 66.12 879 GLN A C 1
ATOM 6095 O O . GLN A 1 879 ? -0.882 47.943 -12.669 1.00 66.12 879 GLN A O 1
ATOM 6100 N N . THR A 1 880 ? -3.080 47.763 -12.328 1.00 69.62 880 THR A N 1
ATOM 6101 C CA . THR A 1 880 ? -2.977 48.010 -10.883 1.00 69.62 880 THR A CA 1
ATOM 6102 C C . THR A 1 880 ? -3.993 47.184 -10.093 1.00 69.62 880 THR A C 1
ATOM 6104 O O . THR A 1 880 ? -5.180 47.156 -10.408 1.00 69.62 880 THR A O 1
ATOM 6107 N N . LEU A 1 881 ? -3.530 46.507 -9.037 1.00 66.69 881 LEU A N 1
ATOM 6108 C CA . LEU A 1 881 ? -4.355 45.677 -8.149 1.00 66.69 881 LEU A CA 1
ATOM 6109 C C . LEU A 1 881 ? -5.017 46.520 -7.044 1.00 66.69 881 LEU A C 1
ATOM 6111 O O . LEU A 1 881 ? -4.360 47.328 -6.391 1.00 66.69 881 LEU A O 1
ATOM 6115 N N . CYS A 1 882 ? -6.314 46.297 -6.800 1.00 72.19 882 CYS A N 1
ATOM 6116 C CA . CYS A 1 882 ? -7.079 46.950 -5.732 1.00 72.19 882 CYS A CA 1
ATOM 6117 C C . CYS A 1 882 ? -6.681 46.394 -4.343 1.00 72.19 882 CYS A C 1
ATOM 6119 O O . CYS A 1 882 ? -6.991 45.230 -4.068 1.00 72.19 882 CYS A O 1
ATOM 6121 N N . PRO A 1 883 ? -6.062 47.179 -3.436 1.00 60.94 883 PRO A N 1
ATOM 6122 C CA . PRO A 1 883 ? -5.460 46.656 -2.198 1.00 60.94 883 PRO A CA 1
ATOM 6123 C C . PRO A 1 883 ? -6.450 46.017 -1.213 1.00 60.94 883 PRO A C 1
ATOM 6125 O O . PRO A 1 883 ? -6.069 45.212 -0.367 1.00 60.94 883 PRO A O 1
ATOM 6128 N N . THR A 1 884 ? -7.730 46.378 -1.299 1.00 69.06 884 THR A N 1
ATOM 6129 C CA . THR A 1 884 ? -8.779 45.970 -0.352 1.00 69.06 884 THR A CA 1
ATOM 6130 C C . THR A 1 884 ? -9.679 44.843 -0.868 1.00 69.06 884 THR A C 1
ATOM 6132 O O . THR A 1 884 ? -10.593 44.436 -0.152 1.00 69.06 884 THR A O 1
ATOM 6135 N N . TYR A 1 885 ? -9.447 44.335 -2.088 1.00 61.97 885 TYR A N 1
ATOM 6136 C CA . TYR A 1 885 ? -10.261 43.319 -2.788 1.00 61.97 885 TYR A CA 1
ATOM 6137 C C . TYR A 1 885 ? -11.762 43.654 -2.965 1.00 61.97 885 TYR A C 1
ATOM 6139 O O . TYR A 1 885 ? -12.529 42.819 -3.447 1.00 61.97 885 TYR A O 1
ATOM 6147 N N . ASN A 1 886 ? -12.204 44.875 -2.648 1.00 76.19 886 ASN A N 1
ATOM 6148 C CA . ASN A 1 886 ? -13.589 45.317 -2.827 1.00 76.19 886 ASN A CA 1
ATOM 6149 C C . ASN A 1 886 ? -13.737 46.119 -4.129 1.00 76.19 886 ASN A C 1
ATOM 6151 O O . ASN A 1 886 ? -13.592 47.341 -4.135 1.00 76.19 886 ASN A O 1
ATOM 6155 N N . ILE A 1 887 ? -14.039 45.424 -5.232 1.00 84.56 887 ILE A N 1
ATOM 6156 C CA . ILE A 1 887 ? -14.219 46.030 -6.561 1.00 84.56 887 ILE A CA 1
ATOM 6157 C C . ILE A 1 887 ? -15.710 46.203 -6.872 1.00 84.56 887 ILE A C 1
ATOM 6159 O O . ILE A 1 887 ? -16.493 45.250 -6.842 1.00 84.56 887 ILE A O 1
ATOM 6163 N N . ALA A 1 888 ? -16.105 47.431 -7.200 1.00 80.31 888 ALA A N 1
ATOM 6164 C CA . ALA A 1 888 ? -17.455 47.790 -7.603 1.00 80.31 888 ALA A CA 1
ATOM 6165 C C . ALA A 1 888 ? -17.539 48.009 -9.119 1.00 80.31 888 ALA A C 1
ATOM 6167 O O . ALA A 1 888 ? -17.007 48.984 -9.649 1.00 80.31 888 ALA A O 1
ATOM 6168 N N . TYR A 1 889 ? -18.264 47.116 -9.802 1.00 83.94 889 TYR A N 1
ATOM 6169 C CA . TYR A 1 889 ? -18.412 47.175 -11.254 1.00 83.94 889 TYR A CA 1
ATOM 6170 C C . TYR A 1 889 ? -19.373 48.280 -11.714 1.00 83.94 889 TYR A C 1
ATOM 6172 O O . TYR A 1 889 ? -20.473 48.399 -11.161 1.00 83.94 889 TYR A O 1
ATOM 6180 N N . GLY A 1 890 ? -18.968 49.037 -12.741 1.00 80.81 890 GLY A N 1
ATOM 6181 C CA . GLY A 1 890 ? -19.814 49.996 -13.472 1.00 80.81 890 GLY A CA 1
ATOM 6182 C C . GLY A 1 890 ? -19.973 51.391 -12.850 1.00 80.81 890 GLY A C 1
ATOM 6183 O O . GLY A 1 890 ? -20.814 52.156 -13.308 1.00 80.81 890 GLY A O 1
ATOM 6184 N N . GLU A 1 891 ? -19.189 51.728 -11.822 1.00 87.56 891 GLU A N 1
ATOM 6185 C CA . GLU A 1 891 ? -19.250 53.036 -11.134 1.00 87.56 891 GLU A CA 1
ATOM 6186 C C . GLU A 1 891 ? -18.192 54.041 -11.636 1.00 87.56 891 GLU A C 1
ATOM 6188 O O . GLU A 1 891 ? -18.056 55.133 -11.083 1.00 87.56 891 GLU A O 1
ATOM 6193 N N . CYS A 1 892 ? -17.428 53.671 -12.668 1.00 89.12 892 CYS A N 1
ATOM 6194 C CA . CYS A 1 892 ? -16.353 54.466 -13.258 1.00 89.12 892 CYS A CA 1
ATOM 6195 C C . CYS A 1 892 ? -16.676 54.805 -14.722 1.00 89.12 892 CYS A C 1
ATOM 6197 O O . CYS A 1 892 ? -17.106 53.917 -15.459 1.00 89.12 892 CYS A O 1
ATOM 6199 N N . PRO A 1 893 ? -16.492 56.060 -15.169 1.00 72.31 893 PRO A N 1
ATOM 6200 C CA . PRO A 1 893 ? -16.636 56.417 -16.576 1.00 72.31 893 PRO A CA 1
ATOM 6201 C C . PRO A 1 893 ? -15.423 55.895 -17.361 1.00 72.31 893 PRO A C 1
ATOM 6203 O O . PRO A 1 893 ? -14.315 56.382 -17.170 1.00 72.31 893 PRO A O 1
ATOM 6206 N N . GLY A 1 894 ? -15.631 54.885 -18.207 1.00 69.06 894 GLY A N 1
ATOM 6207 C CA . GLY A 1 894 ? -14.578 54.241 -18.996 1.00 69.06 894 GLY A CA 1
ATOM 6208 C C . GLY A 1 894 ? -15.059 52.939 -19.643 1.00 69.06 894 GLY A C 1
ATOM 6209 O O . GLY A 1 894 ? -16.199 52.519 -19.435 1.00 69.06 894 GLY A O 1
ATOM 6210 N N . ASN A 1 895 ? -14.206 52.321 -20.459 1.00 69.12 895 ASN A N 1
ATOM 6211 C CA . ASN A 1 895 ? -14.416 50.979 -21.017 1.00 69.12 895 ASN A CA 1
ATOM 6212 C C . ASN A 1 895 ? -14.418 49.904 -19.898 1.00 69.12 895 ASN A C 1
ATOM 6214 O O . ASN A 1 895 ? -14.109 50.187 -18.742 1.00 69.12 895 ASN A O 1
ATOM 6218 N N . ASP A 1 896 ? -14.778 48.657 -20.230 1.00 75.94 896 ASP A N 1
ATOM 6219 C CA . ASP A 1 896 ? -15.044 47.572 -19.259 1.00 75.94 896 ASP A CA 1
ATOM 6220 C C . ASP A 1 896 ? -13.858 47.212 -18.326 1.00 75.94 896 ASP A C 1
ATOM 6222 O O . ASP A 1 896 ? -14.023 46.436 -17.380 1.00 75.94 896 ASP A O 1
ATOM 6226 N N . ASN A 1 897 ? -12.677 47.797 -18.551 1.00 78.31 897 ASN A N 1
ATOM 6227 C CA . ASN A 1 897 ? -11.437 47.526 -17.826 1.00 78.31 897 ASN A CA 1
ATOM 6228 C C . ASN A 1 897 ? -11.132 48.530 -16.693 1.00 78.31 897 ASN A C 1
ATOM 6230 O O . ASN A 1 897 ? -10.234 48.274 -15.894 1.00 78.31 897 ASN A O 1
ATOM 6234 N N . VAL A 1 898 ? -11.882 49.632 -16.556 1.00 86.19 898 VAL A N 1
ATOM 6235 C CA . VAL A 1 898 ? -11.706 50.591 -15.446 1.00 86.19 898 VAL A CA 1
ATOM 6236 C C . VAL A 1 898 ? -12.772 50.357 -14.374 1.00 86.19 898 VAL A C 1
ATOM 6238 O O . VAL A 1 898 ? -13.964 50.528 -14.625 1.00 86.19 898 VAL A O 1
ATOM 6241 N N . GLN A 1 899 ? -12.361 49.962 -13.164 1.00 85.44 899 GLN A N 1
ATOM 6242 C CA . GLN A 1 899 ? -13.279 49.565 -12.086 1.00 85.44 899 GLN A CA 1
ATOM 6243 C C . GLN A 1 899 ? -12.996 50.291 -10.763 1.00 85.44 899 GLN A C 1
ATOM 6245 O O . GLN A 1 899 ? -11.871 50.696 -10.478 1.00 85.44 899 GLN A O 1
ATOM 6250 N N . CYS A 1 900 ? -14.035 50.464 -9.940 1.00 92.50 900 CYS A N 1
ATOM 6251 C CA . CYS A 1 900 ? -13.962 51.233 -8.697 1.00 92.50 900 CYS A CA 1
ATOM 6252 C C . CYS A 1 900 ? -13.412 50.387 -7.539 1.00 92.50 900 CYS A C 1
ATOM 6254 O O . CYS A 1 900 ? -14.063 49.428 -7.119 1.00 92.50 900 CYS A O 1
ATOM 6256 N N . CYS A 1 901 ? -12.249 50.751 -6.997 1.00 91.38 901 CYS A N 1
ATOM 6257 C CA . CYS A 1 901 ? -11.627 50.098 -5.843 1.00 91.38 901 CYS A CA 1
ATOM 6258 C C . CYS A 1 901 ? -12.018 50.806 -4.532 1.00 91.38 901 CYS A C 1
ATOM 6260 O O . CYS A 1 901 ? -11.670 51.972 -4.349 1.00 91.38 901 CYS A O 1
ATOM 6262 N N . LEU A 1 902 ? -12.759 50.129 -3.643 1.00 88.12 902 LEU A N 1
ATOM 6263 C CA . LEU A 1 902 ? -13.359 50.706 -2.426 1.00 88.12 902 LEU A CA 1
ATOM 6264 C C . LEU A 1 902 ? -12.516 50.440 -1.166 1.00 88.12 902 LEU A C 1
ATOM 6266 O O . LEU A 1 902 ? -12.144 49.297 -0.902 1.00 88.12 902 LEU A O 1
ATOM 6270 N N . GLU A 1 903 ? -12.267 51.454 -0.338 1.00 79.75 903 GLU A N 1
ATOM 6271 C CA . GLU A 1 903 ? -11.467 51.315 0.893 1.00 79.75 903 GLU A CA 1
ATOM 6272 C C . GLU A 1 903 ? -12.280 50.681 2.052 1.00 79.75 903 GLU A C 1
ATOM 6274 O O . GLU A 1 903 ? -13.477 50.926 2.192 1.00 79.75 903 GLU A O 1
ATOM 6279 N N . LYS A 1 904 ? -11.664 49.799 2.859 1.00 56.88 904 LYS A N 1
ATOM 6280 C CA . LYS A 1 904 ? -12.333 48.953 3.876 1.00 56.88 904 LYS A CA 1
ATOM 6281 C C . LYS A 1 904 ? -12.348 49.631 5.260 1.00 56.88 904 LYS A C 1
ATOM 6283 O O . LYS A 1 904 ? -11.296 50.044 5.732 1.00 56.88 904 LYS A O 1
ATOM 6288 N N . GLU A 1 905 ? -13.500 49.670 5.939 1.00 41.88 905 GLU A N 1
ATOM 6289 C CA . GLU A 1 905 ? -13.617 50.087 7.352 1.00 41.88 905 GLU A CA 1
ATOM 6290 C C . GLU A 1 905 ? -13.250 48.934 8.314 1.00 41.88 905 GLU A C 1
ATOM 6292 O O . GLU A 1 905 ? -13.727 47.807 8.150 1.00 41.88 905 GLU A O 1
ATOM 6297 N N . GLU A 1 906 ? -12.422 49.208 9.331 1.00 36.12 906 GLU A N 1
ATOM 6298 C CA . GLU A 1 906 ? -12.150 48.299 10.457 1.00 36.12 906 GLU A CA 1
ATOM 6299 C C . GLU A 1 906 ? -12.837 48.793 11.742 1.00 36.12 906 GLU A C 1
ATOM 6301 O O . GLU A 1 906 ? -12.682 49.944 12.148 1.00 36.12 906 GLU A O 1
ATOM 6306 N N . GLU A 1 907 ? -13.584 47.905 12.405 1.00 34.38 907 GLU A N 1
ATOM 6307 C CA . GLU A 1 907 ? -14.210 48.147 13.710 1.00 34.38 907 GLU A CA 1
ATOM 6308 C C . GLU A 1 907 ? -13.238 47.829 14.865 1.00 34.38 907 GLU A C 1
ATOM 6310 O O . GLU A 1 907 ? -12.694 46.727 14.942 1.00 34.38 907 GLU A O 1
ATOM 6315 N N . THR A 1 908 ? -13.096 48.739 15.838 1.00 31.42 908 THR A N 1
ATOM 6316 C CA . THR A 1 908 ? -12.596 48.424 17.194 1.00 31.42 908 THR A CA 1
ATOM 6317 C C . THR A 1 908 ? -13.426 49.149 18.270 1.00 31.42 908 THR A C 1
ATOM 6319 O O . THR A 1 908 ? -13.917 50.250 18.011 1.00 31.42 908 THR A O 1
ATOM 6322 N N . PRO A 1 909 ? -13.630 48.561 19.474 1.00 34.91 909 PRO A N 1
ATOM 6323 C CA . PRO A 1 909 ? -14.461 49.158 20.520 1.00 34.91 909 PRO A CA 1
ATOM 6324 C C . PRO A 1 909 ? -13.676 49.993 21.559 1.00 34.91 909 PRO A C 1
ATOM 6326 O O . PRO A 1 909 ? -12.620 49.594 22.040 1.00 34.91 909 PRO A O 1
ATOM 6329 N N . GLU A 1 910 ? -14.289 51.131 21.902 1.00 37.25 910 GLU A N 1
ATOM 6330 C CA . GLU A 1 910 ? -14.187 52.061 23.049 1.00 37.25 910 GLU A CA 1
ATOM 6331 C C . GLU A 1 910 ? -13.078 51.916 24.121 1.00 37.25 910 GLU A C 1
ATOM 6333 O O . GLU A 1 910 ? -13.013 50.934 24.859 1.00 37.25 910 GLU A O 1
ATOM 6338 N N . THR A 1 911 ? -12.344 53.013 24.384 1.00 31.97 911 THR A N 1
ATOM 6339 C CA . THR A 1 911 ? -12.509 53.880 25.587 1.00 31.97 911 THR A CA 1
ATOM 6340 C C . THR A 1 911 ? -11.591 55.127 25.553 1.00 31.97 911 THR A C 1
ATOM 6342 O O . THR A 1 911 ? -10.583 55.166 24.858 1.00 31.97 911 THR A O 1
ATOM 6345 N N . SER A 1 912 ? -12.021 56.179 26.256 1.00 36.53 912 SER A N 1
ATOM 6346 C CA . SER A 1 912 ? -11.746 57.626 26.131 1.00 36.53 912 SER A CA 1
ATOM 6347 C C . SER A 1 912 ? -10.519 58.205 26.873 1.00 36.53 912 SER A C 1
ATOM 6349 O O . SER A 1 912 ? -10.220 57.741 27.966 1.00 36.53 912 SER A O 1
ATOM 6351 N N . GLU A 1 913 ? -9.922 59.307 26.372 1.00 32.06 913 GLU A N 1
ATOM 6352 C CA . GLU A 1 913 ? -9.946 60.699 26.927 1.00 32.06 913 GLU A CA 1
ATOM 6353 C C . GLU A 1 913 ? -8.837 61.621 26.333 1.00 32.06 913 GLU A C 1
ATOM 6355 O O . GLU A 1 913 ? -7.742 61.173 26.011 1.00 32.06 913 GLU A O 1
ATOM 6360 N N . ILE A 1 914 ? -9.143 62.924 26.188 1.00 37.47 914 ILE A N 1
ATOM 6361 C CA . ILE A 1 914 ? -8.330 64.021 25.593 1.00 37.47 914 ILE A CA 1
ATOM 6362 C C . ILE A 1 914 ? -7.805 64.973 26.699 1.00 37.47 914 ILE A C 1
ATOM 6364 O O . ILE A 1 914 ? -8.529 65.193 27.671 1.00 37.47 914 ILE A O 1
ATOM 6368 N N . PRO A 1 915 ? -6.620 65.610 26.543 1.00 39.47 915 PRO A N 1
ATOM 6369 C CA . PRO A 1 915 ? -6.507 67.100 26.530 1.00 39.47 915 PRO A CA 1
ATOM 6370 C C . PRO A 1 915 ? -5.476 67.615 25.473 1.00 39.47 915 PRO A C 1
ATOM 6372 O O . PRO A 1 915 ? -4.417 67.021 25.329 1.00 39.47 915 PRO A O 1
ATOM 6375 N N . LYS A 1 916 ? -5.770 68.552 24.545 1.00 35.44 916 LYS A N 1
ATOM 6376 C CA . LYS A 1 916 ? -5.785 70.049 24.586 1.00 35.44 916 LYS A CA 1
ATOM 6377 C C . LYS A 1 916 ? -4.478 70.772 25.018 1.00 35.44 916 LYS A C 1
ATOM 6379 O O . LYS A 1 916 ? -4.316 70.995 26.210 1.00 35.44 916 LYS A O 1
ATOM 6384 N N . ASP A 1 917 ? -3.587 71.139 24.074 1.00 35.09 917 ASP A N 1
ATOM 6385 C CA . ASP A 1 917 ? -3.213 72.522 23.626 1.00 35.09 917 ASP A CA 1
ATOM 6386 C C . ASP A 1 917 ? -1.879 72.566 22.807 1.00 35.09 917 ASP A C 1
ATOM 6388 O O . ASP A 1 917 ? -1.018 71.714 23.036 1.00 35.09 917 ASP A O 1
ATOM 6392 N N . PRO A 1 918 ? -1.674 73.520 21.858 1.00 46.56 918 PRO A N 1
ATOM 6393 C CA . PRO A 1 918 ? -0.550 73.542 20.906 1.00 46.56 918 PRO A CA 1
ATOM 6394 C C . PRO A 1 918 ? 0.430 74.715 21.135 1.00 46.56 918 PRO A C 1
ATOM 6396 O O . PRO A 1 918 ? 0.094 75.847 20.812 1.00 46.56 918 PRO A O 1
ATOM 6399 N N . GLU A 1 919 ? 1.654 74.477 21.634 1.00 49.00 919 GLU A N 1
ATOM 6400 C CA . GLU A 1 919 ? 2.682 75.550 21.677 1.00 49.00 919 GLU A CA 1
ATOM 6401 C C . GLU A 1 919 ? 4.167 75.095 21.763 1.00 49.00 919 GLU A C 1
ATOM 6403 O O . GLU A 1 919 ? 5.019 75.853 22.211 1.00 49.00 919 GLU A O 1
ATOM 6408 N N . THR A 1 920 ? 4.552 73.877 21.344 1.00 56.44 920 THR A N 1
ATOM 6409 C CA . THR A 1 920 ? 5.936 73.363 21.584 1.00 56.44 920 THR A CA 1
ATOM 6410 C C . THR A 1 920 ? 6.682 72.755 20.382 1.00 56.44 920 THR A C 1
ATOM 6412 O O . THR A 1 920 ? 7.550 71.907 20.572 1.00 56.44 920 THR A O 1
ATOM 6415 N N . VAL A 1 921 ? 6.407 73.178 19.139 1.00 67.19 921 VAL A N 1
ATOM 6416 C CA . VAL A 1 921 ? 6.902 72.451 17.938 1.00 67.19 921 VAL A CA 1
ATOM 6417 C C . VAL A 1 921 ? 7.989 73.183 17.120 1.00 67.19 921 VAL A C 1
ATOM 6419 O O . VAL A 1 921 ? 8.727 72.538 16.376 1.00 67.19 921 VAL A O 1
ATOM 6422 N N . VAL A 1 922 ? 8.178 74.499 17.279 1.00 76.81 922 VAL A N 1
ATOM 6423 C CA . VAL A 1 922 ? 9.221 75.256 16.547 1.00 76.81 922 VAL A CA 1
ATOM 6424 C C . VAL A 1 922 ? 10.620 74.944 17.107 1.00 76.81 922 VAL A C 1
ATOM 6426 O O . VAL A 1 922 ? 10.847 75.050 18.311 1.00 76.81 922 VAL A O 1
ATOM 6429 N N . GLY A 1 923 ? 11.569 74.572 16.236 1.00 71.12 923 GLY A N 1
ATOM 6430 C CA . GLY A 1 923 ? 12.968 74.276 16.588 1.00 71.12 923 GLY A CA 1
ATOM 6431 C C . GLY A 1 923 ? 13.325 72.790 16.753 1.00 71.12 923 GLY A C 1
ATOM 6432 O O . GLY A 1 923 ? 14.475 72.468 17.055 1.00 71.12 923 GLY A O 1
ATOM 6433 N N . LEU A 1 924 ? 12.376 71.873 16.545 1.00 82.00 924 LEU A N 1
ATOM 6434 C CA . LEU A 1 924 ? 12.643 70.431 16.525 1.00 82.00 924 LEU A CA 1
ATOM 6435 C C . LEU A 1 924 ? 13.273 69.993 15.192 1.00 82.00 924 LEU A C 1
ATOM 6437 O O . LEU A 1 924 ? 13.010 70.583 14.144 1.00 82.00 924 LEU A O 1
ATOM 6441 N N . LYS A 1 925 ? 14.107 68.945 15.237 1.00 78.56 925 LYS A N 1
ATOM 6442 C CA . LYS A 1 925 ? 14.671 68.324 14.030 1.00 78.56 925 LYS A CA 1
ATOM 6443 C C . LYS A 1 925 ? 13.584 67.550 13.291 1.00 78.56 925 LYS A C 1
ATOM 6445 O O . LYS A 1 925 ? 12.830 66.808 13.915 1.00 78.56 925 LYS A O 1
ATOM 6450 N N . CYS A 1 926 ? 13.563 67.679 11.977 1.00 84.88 926 CYS A N 1
ATOM 6451 C CA . CYS A 1 926 ? 12.663 66.967 11.079 1.00 84.88 926 CYS A CA 1
ATOM 6452 C C . CYS A 1 926 ? 13.472 66.316 9.954 1.00 84.88 926 CYS A C 1
ATOM 6454 O O . CYS A 1 926 ? 14.616 66.694 9.702 1.00 84.88 926 CYS A O 1
ATOM 6456 N N . SER A 1 927 ? 12.903 65.306 9.301 1.00 69.06 927 SER A N 1
ATOM 6457 C CA . SER A 1 927 ? 13.494 64.707 8.107 1.00 69.06 927 SER A CA 1
ATOM 6458 C C . SER A 1 927 ? 12.393 64.336 7.126 1.00 69.06 927 SER A C 1
ATOM 6460 O O . SER A 1 927 ? 11.379 63.763 7.524 1.00 69.06 927 SER A O 1
ATOM 6462 N N . SER A 1 928 ? 12.594 64.678 5.857 1.00 74.81 928 SER A N 1
ATOM 6463 C CA . SER A 1 928 ? 11.705 64.308 4.759 1.00 74.81 928 SER A CA 1
ATOM 6464 C C . SER A 1 928 ? 12.547 63.803 3.595 1.00 74.81 928 SER A C 1
ATOM 6466 O O . SER A 1 928 ? 13.584 64.384 3.277 1.00 74.81 928 SER A O 1
ATOM 6468 N N . GLN A 1 929 ? 12.151 62.661 3.029 1.00 66.88 929 GLN A N 1
ATOM 6469 C CA . GLN A 1 929 ? 12.864 61.964 1.947 1.00 66.88 929 GLN A CA 1
ATOM 6470 C C . GLN A 1 929 ? 14.376 61.751 2.189 1.00 66.88 929 GLN A C 1
ATOM 6472 O O . GLN A 1 929 ? 15.171 61.762 1.256 1.00 66.88 929 GLN A O 1
ATOM 6477 N N . GLY A 1 930 ? 14.786 61.541 3.445 1.00 69.50 930 GLY A N 1
ATOM 6478 C CA . GLY A 1 930 ? 16.179 61.239 3.803 1.00 69.50 930 GLY A CA 1
ATOM 6479 C C . GLY A 1 930 ? 17.090 62.455 4.013 1.00 69.50 930 GLY A C 1
ATOM 6480 O O . GLY A 1 930 ? 18.257 62.265 4.346 1.00 69.50 930 GLY A O 1
ATOM 6481 N N . ILE A 1 931 ? 16.577 63.685 3.893 1.00 70.81 931 ILE A N 1
ATOM 6482 C CA . ILE A 1 931 ? 17.321 64.922 4.188 1.00 70.81 931 ILE A CA 1
ATOM 6483 C C . ILE A 1 931 ? 16.897 65.436 5.569 1.00 70.81 931 ILE A C 1
ATOM 6485 O O . ILE A 1 931 ? 15.717 65.383 5.921 1.00 70.81 931 ILE A O 1
ATOM 6489 N N . ASN A 1 932 ? 17.853 65.884 6.385 1.00 77.25 932 ASN A N 1
ATOM 6490 C CA . ASN A 1 932 ? 17.585 66.427 7.720 1.00 77.25 932 ASN A CA 1
ATOM 6491 C C . ASN A 1 932 ? 17.346 67.944 7.650 1.00 77.25 932 ASN A C 1
ATOM 6493 O O . ASN A 1 932 ? 18.037 68.647 6.921 1.00 77.25 932 ASN A O 1
ATOM 6497 N N . GLY A 1 933 ? 16.406 68.446 8.449 1.00 87.75 933 GLY A N 1
ATOM 6498 C CA . GLY A 1 933 ? 16.063 69.865 8.549 1.00 87.75 933 GLY A CA 1
ATOM 6499 C C . GLY A 1 933 ? 15.552 70.263 9.934 1.00 87.75 933 GLY A C 1
ATOM 6500 O O . GLY A 1 933 ? 15.593 69.474 10.887 1.00 87.75 933 GLY A O 1
ATOM 6501 N N . ILE A 1 934 ? 15.066 71.501 10.059 1.00 87.25 934 ILE A N 1
ATOM 6502 C CA . ILE A 1 934 ? 14.507 72.054 11.308 1.00 87.25 934 ILE A CA 1
ATOM 6503 C C . ILE A 1 934 ? 13.105 72.628 11.058 1.00 87.25 934 ILE A C 1
ATOM 6505 O O . ILE A 1 934 ? 12.881 73.315 10.060 1.00 87.25 934 ILE A O 1
ATOM 6509 N N . CYS A 1 935 ? 12.170 72.357 11.975 1.00 89.81 935 CYS A N 1
ATOM 6510 C CA . CYS A 1 935 ? 10.808 72.891 11.950 1.00 89.81 935 CYS A CA 1
ATOM 6511 C C . CYS A 1 935 ? 10.797 74.391 12.279 1.00 89.81 935 CYS A C 1
ATOM 6513 O O . CYS A 1 935 ? 11.192 74.780 13.384 1.00 89.81 935 CYS A O 1
ATOM 6515 N N . ILE A 1 936 ? 10.304 75.222 11.361 1.00 86.50 936 ILE A N 1
ATOM 6516 C CA . ILE A 1 936 ? 10.194 76.681 11.508 1.00 86.50 936 ILE A CA 1
ATOM 6517 C C . ILE A 1 936 ? 8.753 77.152 11.273 1.00 86.50 936 ILE A C 1
ATOM 6519 O O . ILE A 1 936 ? 8.024 76.538 10.496 1.00 86.50 936 ILE A O 1
ATOM 6523 N N . ASP A 1 937 ? 8.343 78.250 11.915 1.00 87.94 937 ASP A N 1
ATOM 6524 C CA . ASP A 1 937 ? 7.111 78.955 11.538 1.00 87.94 937 ASP A CA 1
ATOM 6525 C C . ASP A 1 937 ? 7.381 79.801 10.287 1.00 87.94 937 ASP A C 1
ATOM 6527 O O . ASP A 1 937 ? 8.196 80.732 10.293 1.00 87.94 937 ASP A O 1
ATOM 6531 N N . THR A 1 938 ? 6.701 79.449 9.200 1.00 75.44 938 THR A N 1
ATOM 6532 C CA . THR A 1 938 ? 6.920 80.024 7.869 1.00 75.44 938 THR A CA 1
ATOM 6533 C C . THR A 1 938 ? 6.387 81.450 7.713 1.00 75.44 938 THR A C 1
ATOM 6535 O O . THR A 1 938 ? 6.781 82.132 6.766 1.00 75.44 938 THR A O 1
ATOM 6538 N N . ASN A 1 939 ? 5.565 81.944 8.648 1.00 77.44 939 ASN A N 1
ATOM 6539 C CA . ASN A 1 939 ? 5.132 83.344 8.669 1.00 77.44 939 ASN A CA 1
ATOM 6540 C C . ASN A 1 939 ? 6.126 84.268 9.385 1.00 77.44 939 ASN A C 1
ATOM 6542 O O . ASN A 1 939 ? 6.163 85.465 9.094 1.00 77.44 939 ASN A O 1
ATOM 6546 N N . GLU A 1 940 ? 6.933 83.739 10.308 1.00 80.06 940 GLU A N 1
ATOM 6547 C CA . GLU A 1 940 ? 7.881 84.540 11.092 1.00 80.06 940 GLU A CA 1
ATOM 6548 C C . GLU A 1 940 ? 9.313 84.474 10.548 1.00 80.06 940 GLU A C 1
ATOM 6550 O O . GLU A 1 940 ? 10.046 85.463 10.629 1.00 80.06 940 GLU A O 1
ATOM 6555 N N . THR A 1 941 ? 9.723 83.338 9.967 1.00 76.00 941 THR A N 1
ATOM 6556 C CA . THR A 1 941 ? 11.099 83.136 9.484 1.00 76.00 941 THR A CA 1
ATOM 6557 C C . THR A 1 941 ? 11.115 82.489 8.090 1.00 76.00 941 THR A C 1
ATOM 6559 O O . THR A 1 941 ? 10.720 81.333 7.956 1.00 76.00 941 THR A O 1
ATOM 6562 N N . PRO A 1 942 ? 11.586 83.177 7.031 1.00 69.94 942 PRO A N 1
ATOM 6563 C CA . PRO A 1 942 ? 11.679 82.580 5.700 1.00 69.94 942 PRO A CA 1
ATOM 6564 C C . PRO A 1 942 ? 12.855 81.592 5.601 1.00 69.94 942 PRO A C 1
ATOM 6566 O O . PRO A 1 942 ? 13.987 81.912 5.973 1.00 69.94 942 PRO A O 1
ATOM 6569 N N . CYS A 1 943 ? 12.585 80.398 5.067 1.00 71.88 943 CYS A N 1
ATOM 6570 C CA . CYS A 1 943 ? 13.589 79.382 4.742 1.00 71.88 943 CYS A CA 1
ATOM 6571 C C . CYS A 1 943 ? 14.517 79.905 3.630 1.00 71.88 943 CYS A C 1
ATOM 6573 O O . CYS A 1 943 ? 14.051 80.476 2.643 1.00 71.88 943 CYS A O 1
ATOM 6575 N N . LYS A 1 944 ? 15.841 79.773 3.797 1.00 65.00 944 LYS A N 1
ATOM 6576 C CA . LYS A 1 944 ? 16.821 80.300 2.823 1.00 65.00 944 LYS A CA 1
ATOM 6577 C C . LYS A 1 944 ? 16.924 79.453 1.550 1.00 65.00 944 LYS A C 1
ATOM 6579 O O . LYS A 1 944 ? 17.412 79.955 0.541 1.00 65.00 944 LYS A O 1
ATOM 6584 N N . THR A 1 945 ? 16.444 78.215 1.591 1.00 63.25 945 THR A N 1
ATOM 6585 C CA . THR A 1 945 ? 16.301 77.297 0.458 1.00 63.25 945 THR A CA 1
ATOM 6586 C C . THR A 1 945 ? 14.807 77.195 0.105 1.00 63.25 945 THR A C 1
ATOM 6588 O O . THR A 1 945 ? 13.948 77.248 0.980 1.00 63.25 945 THR A O 1
ATOM 6591 N N . TYR A 1 946 ? 14.440 77.116 -1.180 1.00 51.38 946 TYR A N 1
ATOM 6592 C CA . TYR A 1 946 ? 13.028 77.176 -1.621 1.00 51.38 946 TYR A CA 1
ATOM 6593 C C . TYR A 1 946 ? 12.210 75.890 -1.351 1.00 51.38 946 TYR A C 1
ATOM 6595 O O . TYR A 1 946 ? 11.093 75.765 -1.849 1.00 51.38 946 TYR A O 1
ATOM 6603 N N . ASN A 1 947 ? 12.724 74.954 -0.548 1.00 68.75 947 ASN A N 1
ATOM 6604 C CA . ASN A 1 947 ? 12.079 73.674 -0.254 1.00 68.75 947 ASN A CA 1
ATOM 6605 C C . ASN A 1 947 ? 11.663 73.603 1.221 1.00 68.75 947 ASN A C 1
ATOM 6607 O O . ASN A 1 947 ? 12.491 73.370 2.101 1.00 68.75 947 ASN A O 1
ATOM 6611 N N . VAL A 1 948 ? 10.364 73.791 1.474 1.00 78.44 948 VAL A N 1
ATOM 6612 C CA . VAL A 1 948 ? 9.737 73.621 2.791 1.00 78.44 948 VAL A CA 1
ATOM 6613 C C . VAL A 1 948 ? 8.719 72.489 2.715 1.00 78.44 948 VAL A C 1
ATOM 6615 O O . VAL A 1 948 ? 7.792 72.548 1.907 1.00 78.44 948 VAL A O 1
ATOM 6618 N N . ASP A 1 949 ? 8.869 71.477 3.570 1.00 80.00 949 ASP A N 1
ATOM 6619 C CA . ASP A 1 949 ? 7.881 70.404 3.716 1.00 80.00 949 ASP A CA 1
ATOM 6620 C C . ASP A 1 949 ? 6.968 70.675 4.919 1.00 80.00 949 ASP A C 1
ATOM 6622 O O . ASP A 1 949 ? 7.393 70.608 6.077 1.00 80.00 949 ASP A O 1
ATOM 6626 N N . PHE A 1 950 ? 5.703 70.981 4.635 1.00 79.38 950 PHE A N 1
ATOM 6627 C CA . PHE A 1 950 ? 4.685 71.323 5.632 1.00 79.38 950 PHE A CA 1
ATOM 6628 C C . PHE A 1 950 ? 4.124 70.111 6.390 1.00 79.38 950 PHE A C 1
ATOM 6630 O O . PHE A 1 950 ? 3.463 70.286 7.407 1.00 79.38 950 PHE A O 1
ATOM 6637 N N . ASN A 1 951 ? 4.398 68.881 5.944 1.00 79.38 951 ASN A N 1
ATOM 6638 C CA . ASN A 1 951 ? 3.880 67.670 6.589 1.00 79.38 951 ASN A CA 1
ATOM 6639 C C . ASN A 1 951 ? 4.882 67.020 7.556 1.00 79.38 951 ASN A C 1
ATOM 6641 O O . ASN A 1 951 ? 4.515 66.126 8.317 1.00 79.38 951 ASN A O 1
ATOM 6645 N N . ALA A 1 952 ? 6.143 67.458 7.548 1.00 77.75 952 ALA A N 1
ATOM 6646 C CA . ALA A 1 952 ? 7.218 66.853 8.338 1.00 77.75 952 ALA A CA 1
ATOM 6647 C C . ALA A 1 952 ? 7.282 67.341 9.804 1.00 77.75 952 ALA A C 1
ATOM 6649 O O . ALA A 1 952 ? 8.086 66.834 10.587 1.00 77.75 952 ALA A O 1
ATOM 6650 N N . CYS A 1 953 ? 6.440 68.306 10.192 1.00 80.81 953 CYS A N 1
ATOM 6651 C CA . CYS A 1 953 ? 6.386 68.900 11.530 1.00 80.81 953 CYS A CA 1
ATOM 6652 C C . CYS A 1 953 ? 4.931 68.989 12.008 1.00 80.81 953 CYS A C 1
ATOM 6654 O O . CYS A 1 953 ? 4.097 69.620 11.369 1.00 80.81 953 CYS A O 1
ATOM 6656 N N . SER A 1 954 ? 4.596 68.376 13.142 1.00 76.00 954 SER A N 1
ATOM 6657 C CA . SER A 1 954 ? 3.207 68.305 13.613 1.00 76.00 954 SER A CA 1
ATOM 6658 C C . SER A 1 954 ? 2.822 69.516 14.470 1.00 76.00 954 SER A C 1
ATOM 6660 O O . SER A 1 954 ? 2.880 69.437 15.696 1.00 76.00 954 SER A O 1
ATOM 6662 N N . GLY A 1 955 ? 2.412 70.625 13.841 1.00 65.00 955 GLY A N 1
ATOM 6663 C CA . GLY A 1 955 ? 1.834 71.779 14.541 1.00 65.00 955 GLY A CA 1
ATOM 6664 C C . GLY A 1 955 ? 1.294 72.883 13.624 1.00 65.00 955 GLY A C 1
ATOM 6665 O O . GLY A 1 955 ? 2.069 73.695 13.157 1.00 65.00 955 GLY A O 1
ATOM 6666 N N . GLY A 1 956 ? -0.032 72.964 13.450 1.00 70.06 956 GLY A N 1
ATOM 6667 C CA . GLY A 1 956 ? -0.740 74.091 12.813 1.00 70.06 956 GLY A CA 1
ATOM 6668 C C . GLY A 1 956 ? -0.410 74.367 11.336 1.00 70.06 956 GLY A C 1
ATOM 6669 O O . GLY A 1 956 ? 0.628 73.971 10.822 1.00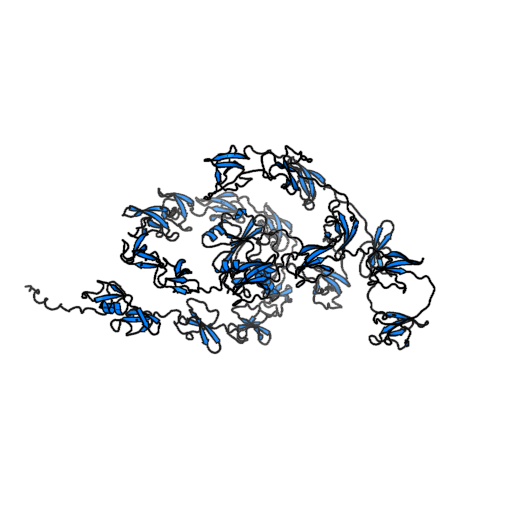 70.06 956 GLY A O 1
ATOM 6670 N N . ASP A 1 957 ? -1.289 75.098 10.649 1.00 76.56 957 ASP A N 1
ATOM 6671 C CA . ASP A 1 957 ? -1.238 75.300 9.186 1.00 76.56 957 ASP A CA 1
ATOM 6672 C C . ASP A 1 957 ? -0.012 76.100 8.668 1.00 76.56 957 ASP A C 1
ATOM 6674 O O . ASP A 1 957 ? 0.069 76.369 7.473 1.00 76.56 957 ASP A O 1
ATOM 6678 N N . ASN A 1 958 ? 0.943 76.495 9.529 1.00 79.50 958 ASN A N 1
ATOM 6679 C CA . ASN A 1 958 ? 2.065 77.383 9.176 1.00 79.50 958 ASN A CA 1
ATOM 6680 C C . ASN A 1 958 ? 3.468 76.902 9.616 1.00 79.50 958 ASN A C 1
ATOM 6682 O O . ASN A 1 958 ? 4.436 77.640 9.413 1.00 79.50 958 ASN A O 1
ATOM 6686 N N . ILE A 1 959 ? 3.626 75.700 10.189 1.00 83.81 959 ILE A N 1
ATOM 6687 C CA . ILE A 1 959 ? 4.955 75.157 10.543 1.00 83.81 959 ILE A CA 1
ATOM 6688 C C . ILE A 1 959 ? 5.448 74.208 9.443 1.00 83.81 959 ILE A C 1
ATOM 6690 O O . ILE A 1 959 ? 4.742 73.280 9.064 1.00 83.81 959 ILE A O 1
ATOM 6694 N N . GLY A 1 960 ? 6.674 74.417 8.952 1.00 83.62 960 GLY A N 1
ATOM 6695 C CA . GLY A 1 960 ? 7.286 73.591 7.905 1.00 83.62 960 GLY A CA 1
ATOM 6696 C C . GLY A 1 960 ? 8.764 73.275 8.160 1.00 83.62 960 GLY A C 1
ATOM 6697 O O . GLY A 1 960 ? 9.455 74.003 8.872 1.00 83.62 960 GLY A O 1
ATOM 6698 N N . CYS A 1 961 ? 9.248 72.164 7.601 1.00 90.06 961 CYS A N 1
ATOM 6699 C CA . CYS A 1 961 ? 10.630 71.690 7.718 1.00 90.06 961 CYS A CA 1
ATOM 6700 C C . CYS A 1 961 ? 11.523 72.292 6.619 1.00 90.06 961 CYS A C 1
ATOM 6702 O O . CYS A 1 961 ? 11.250 72.079 5.439 1.00 90.06 961 CYS A O 1
ATOM 6704 N N . CYS A 1 962 ? 12.579 73.022 6.996 1.00 91.06 962 CYS A N 1
ATOM 6705 C CA . CYS A 1 962 ? 13.536 73.674 6.084 1.00 91.06 962 CYS A CA 1
ATOM 6706 C C . CYS A 1 962 ? 14.821 72.822 5.945 1.00 91.06 962 CYS A C 1
ATOM 6708 O O . CYS A 1 962 ? 15.413 72.480 6.971 1.00 91.06 962 CYS A O 1
ATOM 6710 N N . LEU A 1 963 ? 15.216 72.452 4.714 1.00 83.25 963 LEU A N 1
ATOM 6711 C CA . LEU A 1 963 ? 16.273 71.461 4.398 1.00 83.25 963 LEU A CA 1
ATOM 6712 C C . LEU A 1 963 ? 17.563 72.116 3.827 1.00 83.25 963 LEU A C 1
ATOM 6714 O O . LEU A 1 963 ? 17.458 73.062 3.041 1.00 83.25 963 LEU A O 1
ATOM 6718 N N . ASP A 1 964 ? 18.753 71.592 4.173 1.00 67.00 964 ASP A N 1
ATOM 6719 C CA . ASP A 1 964 ? 20.088 72.081 3.734 1.00 67.00 964 ASP A CA 1
ATOM 6720 C C . ASP A 1 964 ? 20.703 71.216 2.589 1.00 67.00 964 ASP A C 1
ATOM 6722 O O . ASP A 1 964 ? 20.494 70.003 2.561 1.00 67.00 964 ASP A O 1
ATOM 6726 N N . GLU A 1 965 ? 21.471 71.816 1.655 1.00 47.38 965 GLU A N 1
ATOM 6727 C CA . GLU A 1 965 ? 22.175 71.149 0.522 1.00 47.38 965 GLU A CA 1
ATOM 6728 C C . GLU A 1 965 ? 23.694 70.983 0.774 1.00 47.38 965 GLU A C 1
ATOM 6730 O O . GLU A 1 965 ? 24.299 71.846 1.410 1.00 47.38 965 GLU A O 1
ATOM 6735 N N . GLU A 1 966 ? 24.334 69.941 0.212 1.00 35.38 966 GLU A N 1
ATOM 6736 C CA . GLU A 1 966 ? 25.805 69.764 0.222 1.00 35.38 966 GLU A CA 1
ATOM 6737 C C . GLU A 1 966 ? 26.427 69.506 -1.175 1.00 35.38 966 GLU A C 1
ATOM 6739 O O . GLU A 1 966 ? 25.813 68.900 -2.056 1.00 35.38 966 GLU A O 1
ATOM 6744 N N . GLU A 1 967 ? 27.655 70.025 -1.343 1.00 34.34 967 GLU A N 1
ATOM 6745 C CA . GLU A 1 967 ? 28.469 70.230 -2.562 1.00 34.34 967 GLU A CA 1
ATOM 6746 C C . GLU A 1 967 ? 29.326 69.022 -3.035 1.00 34.34 967 GLU A C 1
ATOM 6748 O O . GLU A 1 967 ? 29.611 68.090 -2.289 1.00 34.34 967 GLU A O 1
ATOM 6753 N N . LYS A 1 968 ? 29.807 69.101 -4.294 1.00 33.41 968 LYS A N 1
ATOM 6754 C CA . LYS A 1 968 ? 30.756 68.191 -4.996 1.00 33.41 968 LYS A CA 1
ATOM 6755 C C . LYS A 1 968 ? 32.241 68.368 -4.598 1.00 33.41 968 LYS A C 1
ATOM 6757 O O . LYS A 1 968 ? 32.633 69.484 -4.259 1.00 33.41 968 LYS A O 1
ATOM 6762 N N . PRO A 1 969 ? 33.101 67.357 -4.875 1.00 32.72 969 PRO A N 1
ATOM 6763 C CA . PRO A 1 969 ? 34.431 67.627 -5.471 1.00 32.72 969 PRO A CA 1
ATOM 6764 C C . PRO A 1 969 ? 34.919 66.640 -6.581 1.00 32.72 969 PRO A C 1
ATOM 6766 O O . PRO A 1 969 ? 34.334 65.580 -6.788 1.00 32.72 969 PRO A O 1
ATOM 6769 N N . GLU A 1 970 ? 35.978 67.051 -7.308 1.00 31.22 970 GLU A N 1
ATOM 6770 C CA . GLU A 1 970 ? 36.725 66.408 -8.435 1.00 31.22 970 GLU A CA 1
ATOM 6771 C C . GLU A 1 970 ? 37.985 65.586 -7.969 1.00 31.22 970 GLU A C 1
ATOM 6773 O O . GLU A 1 970 ? 38.190 65.495 -6.761 1.00 31.22 970 GLU A O 1
ATOM 6778 N N . PRO A 1 971 ? 38.934 65.150 -8.852 1.00 37.53 971 PRO A N 1
ATOM 6779 C CA . PRO A 1 971 ? 39.045 63.874 -9.596 1.00 37.53 971 PRO A CA 1
ATOM 6780 C C . PRO A 1 971 ? 40.178 62.921 -9.090 1.00 37.53 971 PRO A C 1
ATOM 6782 O O . PRO A 1 971 ? 41.119 63.375 -8.443 1.00 37.53 971 PRO A O 1
ATOM 6785 N N . GLU A 1 972 ? 40.140 61.616 -9.420 1.00 37.59 972 GLU A N 1
ATOM 6786 C CA . GLU A 1 972 ? 41.058 60.585 -8.863 1.00 37.59 972 GLU A CA 1
ATOM 6787 C C . GLU A 1 972 ? 42.076 59.957 -9.852 1.00 37.59 972 GLU A C 1
ATOM 6789 O O . GLU A 1 972 ? 41.819 59.814 -11.048 1.00 37.59 972 GLU A O 1
ATOM 6794 N N . GLU A 1 973 ? 43.247 59.595 -9.299 1.00 49.22 973 GLU A N 1
ATOM 6795 C CA . GLU A 1 973 ? 44.411 58.911 -9.897 1.00 49.22 973 GLU A CA 1
ATOM 6796 C C . GLU A 1 973 ? 44.207 57.381 -9.995 1.00 49.22 973 GLU A C 1
ATOM 6798 O O . GLU A 1 973 ? 43.632 56.788 -9.089 1.00 49.22 973 GLU A O 1
ATOM 6803 N N . GLY A 1 974 ? 44.749 56.718 -11.035 1.00 59.44 974 GLY A N 1
ATOM 6804 C CA . GLY A 1 974 ? 44.877 55.241 -11.066 1.00 59.44 974 GLY A CA 1
ATOM 6805 C C . GLY A 1 974 ? 44.749 54.548 -12.434 1.00 59.44 974 GLY A C 1
ATOM 6806 O O . GLY A 1 974 ? 45.105 53.378 -12.574 1.00 59.44 974 GLY A O 1
ATOM 6807 N N . VAL A 1 975 ? 44.285 55.250 -13.470 1.00 67.00 975 VAL A N 1
ATOM 6808 C CA . VAL A 1 975 ? 44.061 54.677 -14.813 1.00 67.00 975 VAL A CA 1
ATOM 6809 C C . VAL A 1 975 ? 45.385 54.523 -15.581 1.00 67.00 975 VAL A C 1
ATOM 6811 O O . VAL A 1 975 ? 46.119 55.495 -15.752 1.00 67.00 975 VAL A O 1
ATOM 6814 N N . GLY A 1 976 ? 45.681 53.310 -16.066 1.00 67.44 976 GLY A N 1
ATOM 6815 C CA . GLY A 1 976 ? 46.863 52.976 -16.878 1.00 67.44 976 GLY A CA 1
ATOM 6816 C C . GLY A 1 976 ? 47.978 52.193 -16.165 1.00 67.44 976 GLY A C 1
ATOM 6817 O O . GLY A 1 976 ? 49.008 51.916 -16.779 1.00 67.44 976 GLY A O 1
ATOM 6818 N N . ALA A 1 977 ? 47.808 51.828 -14.890 1.00 78.75 977 ALA A N 1
ATOM 6819 C CA . ALA A 1 977 ? 48.761 50.978 -14.168 1.00 78.75 977 ALA A CA 1
ATOM 6820 C C . ALA A 1 977 ? 48.709 49.512 -14.649 1.00 78.75 977 ALA A C 1
ATOM 6822 O O . ALA A 1 977 ? 47.653 49.030 -15.053 1.00 78.75 977 ALA A O 1
ATOM 6823 N N . LYS A 1 978 ? 49.838 48.789 -14.599 1.00 78.25 978 LYS A N 1
ATOM 6824 C CA . LYS A 1 978 ? 49.874 47.345 -14.898 1.00 78.25 978 LYS A CA 1
ATOM 6825 C C . LYS A 1 978 ? 49.354 46.538 -13.708 1.00 78.25 978 LYS A C 1
ATOM 6827 O O . LYS A 1 978 ? 49.666 46.865 -12.566 1.00 78.25 978 LYS A O 1
ATOM 6832 N N . CYS A 1 979 ? 48.633 45.467 -13.993 1.00 84.38 979 CYS A N 1
ATOM 6833 C CA . CYS A 1 979 ? 48.073 44.535 -13.016 1.00 84.38 979 CYS A CA 1
ATOM 6834 C C . CYS A 1 979 ? 48.254 43.094 -13.523 1.00 84.38 979 CYS A C 1
ATOM 6836 O O . CYS A 1 979 ? 48.507 42.884 -14.708 1.00 84.38 979 CYS A O 1
ATOM 6838 N N . SER A 1 980 ? 48.207 42.095 -12.641 1.00 74.75 980 SER A N 1
ATOM 6839 C CA . SER A 1 980 ? 48.385 40.686 -13.017 1.00 74.75 980 SER A CA 1
ATOM 6840 C C . SER A 1 980 ? 47.623 39.790 -12.051 1.00 74.75 980 SER A C 1
ATOM 6842 O O . SER A 1 980 ? 47.674 40.025 -10.845 1.00 74.75 980 SER A O 1
ATOM 6844 N N . LYS A 1 981 ? 46.927 38.775 -12.570 1.00 74.44 981 LYS A N 1
ATOM 6845 C CA . LYS A 1 981 ? 46.201 37.787 -11.764 1.00 74.44 981 LYS A CA 1
ATOM 6846 C C . LYS A 1 981 ? 46.440 36.396 -12.336 1.00 74.44 981 LYS A C 1
ATOM 6848 O O . LYS A 1 981 ? 46.315 36.195 -13.539 1.00 74.44 981 LYS A O 1
ATOM 6853 N N . ASP A 1 982 ? 46.862 35.470 -11.476 1.00 68.19 982 ASP A N 1
ATOM 6854 C CA . ASP A 1 982 ? 47.178 34.075 -11.823 1.00 68.19 982 ASP A CA 1
ATOM 6855 C C . ASP A 1 982 ? 48.151 33.913 -13.011 1.00 68.19 982 ASP A C 1
ATOM 6857 O O . ASP A 1 982 ? 48.076 32.961 -13.783 1.00 68.19 982 ASP A O 1
ATOM 6861 N N . GLY A 1 983 ? 49.100 34.847 -13.145 1.00 69.31 983 GLY A N 1
ATOM 6862 C CA . GLY A 1 983 ? 50.141 34.820 -14.178 1.00 69.31 983 GLY A CA 1
ATOM 6863 C C . GLY A 1 983 ? 49.760 35.483 -15.506 1.00 69.31 983 GLY A C 1
ATOM 6864 O O . GLY A 1 983 ? 50.617 35.587 -16.381 1.00 69.31 983 GLY A O 1
ATOM 6865 N N . VAL A 1 984 ? 48.530 35.989 -15.647 1.00 67.75 984 VAL A N 1
ATOM 6866 C CA . VAL A 1 984 ? 48.079 36.744 -16.826 1.00 67.75 984 VAL A CA 1
ATOM 6867 C C . VAL A 1 984 ? 48.208 38.239 -16.549 1.00 67.75 984 VAL A C 1
ATOM 6869 O O . VAL A 1 984 ? 47.705 38.743 -15.544 1.00 67.75 984 VAL A O 1
ATOM 6872 N N . ASN A 1 985 ? 48.916 38.957 -17.421 1.00 76.38 985 ASN A N 1
ATOM 6873 C CA . ASN A 1 985 ? 49.140 40.396 -17.282 1.00 76.38 985 ASN A CA 1
ATOM 6874 C C . ASN A 1 985 ? 47.993 41.197 -17.911 1.00 76.38 985 ASN A C 1
ATOM 6876 O O . ASN A 1 985 ? 47.433 40.810 -18.932 1.00 76.38 985 ASN A O 1
ATOM 6880 N N . GLY A 1 986 ? 47.683 42.344 -17.315 1.00 84.94 986 GLY A N 1
ATOM 6881 C CA . GLY A 1 986 ? 46.642 43.255 -17.766 1.00 84.94 986 GLY A CA 1
ATOM 6882 C C . GLY A 1 986 ? 46.937 44.715 -17.434 1.00 84.94 986 GLY A C 1
ATOM 6883 O O . GLY A 1 986 ? 47.977 45.056 -16.859 1.00 84.94 986 GLY A O 1
ATOM 6884 N N . THR A 1 987 ? 46.005 45.596 -17.800 1.00 87.81 987 THR A N 1
ATOM 6885 C CA . THR A 1 987 ? 46.099 47.041 -17.528 1.00 87.81 987 THR A CA 1
ATOM 6886 C C . THR A 1 987 ? 44.843 47.553 -16.826 1.00 87.81 987 THR A C 1
ATOM 6888 O O . THR A 1 987 ? 43.724 47.216 -17.206 1.00 87.81 987 THR A O 1
ATOM 6891 N N . CYS A 1 988 ? 45.033 48.386 -15.805 1.00 87.69 988 CYS A N 1
ATOM 6892 C CA . CYS A 1 988 ? 43.980 49.040 -15.040 1.00 87.69 988 CYS A CA 1
ATOM 6893 C C . CYS A 1 988 ? 43.293 50.127 -15.870 1.00 87.69 988 CYS A C 1
ATOM 6895 O O . CYS A 1 988 ? 43.931 51.113 -16.247 1.00 87.69 988 CYS A O 1
ATOM 6897 N N . ILE A 1 989 ? 41.996 49.979 -16.124 1.00 82.25 989 ILE A N 1
ATOM 6898 C CA . ILE A 1 989 ? 41.190 50.931 -16.897 1.00 82.25 989 ILE A CA 1
ATOM 6899 C C . ILE A 1 989 ? 39.982 51.416 -16.086 1.00 82.25 989 ILE A C 1
ATOM 6901 O O . ILE A 1 989 ? 39.455 50.679 -15.255 1.00 82.25 989 ILE A O 1
ATOM 6905 N N . ASP A 1 990 ? 39.537 52.653 -16.326 1.00 83.06 990 ASP A N 1
ATOM 6906 C CA . ASP A 1 990 ? 38.266 53.163 -15.791 1.00 83.06 990 ASP A CA 1
ATOM 6907 C C . ASP A 1 990 ? 37.113 52.674 -16.675 1.00 83.06 990 ASP A C 1
ATOM 6909 O O . ASP A 1 990 ? 36.969 53.094 -17.832 1.00 83.06 990 ASP A O 1
ATOM 6913 N N . ILE A 1 991 ? 36.290 51.788 -16.116 1.00 69.06 991 ILE A N 1
ATOM 6914 C CA . ILE A 1 991 ? 35.213 51.099 -16.837 1.00 69.06 991 ILE A CA 1
ATOM 6915 C C . ILE A 1 991 ? 34.068 52.032 -17.262 1.00 69.06 991 ILE A C 1
ATOM 6917 O O . ILE A 1 991 ? 33.249 51.648 -18.095 1.00 69.06 991 ILE A O 1
ATOM 6921 N N . ASN A 1 992 ? 34.013 53.269 -16.750 1.00 65.00 992 ASN A N 1
ATOM 6922 C CA . ASN A 1 992 ? 33.036 54.268 -17.196 1.00 65.00 992 ASN A CA 1
ATOM 6923 C C . ASN A 1 992 ? 33.479 55.028 -18.453 1.00 65.00 992 ASN A C 1
ATOM 6925 O O . ASN A 1 992 ? 32.651 55.670 -19.103 1.00 65.00 992 ASN A O 1
ATOM 6929 N N . GLN A 1 993 ? 34.769 54.989 -18.795 1.00 62.34 993 GLN A N 1
ATOM 6930 C CA . GLN A 1 993 ? 35.325 55.750 -19.919 1.00 62.34 993 GLN A CA 1
ATOM 6931 C C . GLN A 1 993 ? 35.845 54.859 -21.046 1.00 62.34 993 GLN A C 1
ATOM 6933 O O . GLN A 1 993 ? 35.827 55.278 -22.203 1.00 62.34 993 GLN A O 1
ATOM 6938 N N . THR A 1 994 ? 36.295 53.641 -20.734 1.00 60.44 994 THR A N 1
ATOM 6939 C CA . THR A 1 994 ? 36.884 52.724 -21.717 1.00 60.44 994 THR A CA 1
ATOM 6940 C C . THR A 1 994 ? 36.417 51.297 -21.438 1.00 60.44 994 THR A C 1
ATOM 6942 O O . THR A 1 994 ? 36.562 50.811 -20.321 1.00 60.44 994 THR A O 1
ATOM 6945 N N . LEU A 1 995 ? 35.856 50.616 -22.443 1.00 66.06 995 LEU A N 1
ATOM 6946 C CA . LEU A 1 995 ? 35.508 49.197 -22.325 1.00 66.06 995 LEU A CA 1
ATOM 6947 C C . LEU A 1 995 ? 36.763 48.324 -22.466 1.00 66.06 995 LEU A C 1
ATOM 6949 O O . LEU A 1 995 ? 37.570 48.541 -23.371 1.00 66.06 995 LEU A O 1
ATOM 6953 N N . CYS A 1 996 ? 36.891 47.329 -21.587 1.00 57.69 996 CYS A N 1
ATOM 6954 C CA . CYS A 1 996 ? 37.905 46.279 -21.665 1.00 57.69 996 CYS A CA 1
ATOM 6955 C C . CYS A 1 996 ? 37.694 45.464 -22.961 1.00 57.69 996 CYS A C 1
ATOM 6957 O O . CYS A 1 996 ? 36.594 44.938 -23.144 1.00 57.69 996 CYS A O 1
ATOM 6959 N N . PRO A 1 997 ? 38.666 45.400 -23.895 1.00 53.69 997 PRO A N 1
ATOM 6960 C CA . PRO A 1 997 ? 38.473 44.748 -25.198 1.00 53.69 997 PRO A CA 1
ATOM 6961 C C . PRO A 1 997 ? 38.294 43.226 -25.119 1.00 53.69 997 PRO A C 1
ATOM 6963 O O . PRO A 1 997 ? 37.698 42.632 -26.013 1.00 53.69 997 PRO A O 1
ATOM 6966 N N . THR A 1 998 ? 38.808 42.609 -24.060 1.00 56.75 998 THR A N 1
ATOM 6967 C CA . THR A 1 998 ? 38.679 41.188 -23.731 1.00 56.75 998 THR A CA 1
ATOM 6968 C C . THR A 1 998 ? 37.707 41.059 -22.554 1.00 56.75 998 THR A C 1
ATOM 6970 O O . THR A 1 998 ? 37.730 41.872 -21.637 1.00 56.75 998 THR A O 1
ATOM 6973 N N . TYR A 1 999 ? 36.804 40.076 -22.539 1.00 58.38 999 TYR A N 1
ATOM 6974 C CA . TYR A 1 999 ? 35.774 39.971 -21.482 1.00 58.38 999 TYR A CA 1
ATOM 6975 C C . TYR A 1 999 ? 36.323 39.526 -20.104 1.00 58.38 999 TYR A C 1
ATOM 6977 O O . TYR A 1 999 ? 35.546 39.275 -19.182 1.00 58.38 999 TYR A O 1
ATOM 6985 N N . ASN A 1 1000 ? 37.648 39.485 -19.934 1.00 65.12 1000 ASN A N 1
ATOM 6986 C CA . ASN A 1 1000 ? 38.321 39.076 -18.707 1.00 65.12 1000 ASN A CA 1
ATOM 6987 C C . ASN A 1 1000 ? 38.758 40.286 -17.883 1.00 65.12 1000 ASN A C 1
ATOM 6989 O O . ASN A 1 1000 ? 39.804 40.890 -18.119 1.00 65.12 1000 ASN A O 1
ATOM 6993 N N . VAL A 1 1001 ? 37.951 40.622 -16.877 1.00 72.44 1001 VAL A N 1
ATOM 6994 C CA . VAL A 1 1001 ? 38.219 41.719 -15.945 1.00 72.44 1001 VAL A CA 1
ATOM 6995 C C . VAL A 1 1001 ? 38.490 41.158 -14.549 1.00 72.44 1001 VAL A C 1
ATOM 6997 O O . VAL A 1 1001 ? 37.647 40.482 -13.963 1.00 72.44 1001 VAL A O 1
ATOM 7000 N N . ALA A 1 1002 ? 39.666 41.449 -13.995 1.00 72.62 1002 ALA A N 1
ATOM 7001 C CA . ALA A 1 1002 ? 40.030 41.113 -12.625 1.00 72.62 1002 ALA A CA 1
ATOM 7002 C C . ALA A 1 1002 ? 39.737 42.285 -11.673 1.00 72.62 1002 ALA A C 1
ATOM 7004 O O . ALA A 1 1002 ? 40.295 43.381 -11.781 1.00 72.62 1002 ALA A O 1
ATOM 7005 N N . TYR A 1 1003 ? 38.851 42.031 -10.710 1.00 75.75 1003 TYR A N 1
ATOM 7006 C CA . TYR A 1 1003 ? 38.441 42.989 -9.685 1.00 75.75 1003 TYR A CA 1
ATOM 7007 C C . TYR A 1 1003 ? 39.441 43.008 -8.518 1.00 75.75 1003 TYR A C 1
ATOM 7009 O O . TYR A 1 1003 ? 39.836 41.949 -8.033 1.00 75.75 1003 TYR A O 1
ATOM 7017 N N . GLY A 1 1004 ? 39.815 44.206 -8.050 1.00 74.50 1004 GLY A N 1
ATOM 7018 C CA . GLY A 1 1004 ? 40.651 44.409 -6.853 1.00 74.50 1004 GLY A CA 1
ATOM 7019 C C . GLY A 1 1004 ? 42.167 44.495 -7.081 1.00 74.50 1004 GLY A C 1
ATOM 7020 O O . GLY A 1 1004 ? 42.895 44.769 -6.134 1.00 74.50 1004 GLY A O 1
ATOM 7021 N N . GLU A 1 1005 ? 42.643 44.327 -8.317 1.00 81.88 1005 GLU A N 1
ATOM 7022 C CA . GLU A 1 1005 ? 44.083 44.304 -8.649 1.00 81.88 1005 GLU A CA 1
ATOM 7023 C C . GLU A 1 1005 ? 44.658 45.683 -9.042 1.00 81.88 1005 GLU A C 1
ATOM 7025 O O . GLU A 1 1005 ? 45.814 45.801 -9.448 1.00 81.88 1005 GLU A O 1
ATOM 7030 N N . CYS A 1 1006 ? 43.850 46.741 -8.937 1.00 80.44 1006 CYS A N 1
ATOM 7031 C CA . CYS A 1 1006 ? 44.189 48.114 -9.306 1.00 80.44 1006 CYS A CA 1
ATOM 7032 C C . CYS A 1 1006 ? 43.957 49.052 -8.117 1.00 80.44 1006 CYS A C 1
ATOM 7034 O O . CYS A 1 1006 ? 42.911 48.992 -7.476 1.00 80.44 1006 CYS A O 1
ATOM 7036 N N . LEU A 1 1007 ? 44.918 49.931 -7.818 1.00 70.12 1007 LEU A N 1
ATOM 7037 C CA . LEU A 1 1007 ? 44.774 50.939 -6.763 1.00 70.12 1007 LEU A CA 1
ATOM 7038 C C . LEU A 1 1007 ? 43.920 52.107 -7.278 1.00 70.12 1007 LEU A C 1
ATOM 7040 O O . LEU A 1 1007 ? 44.396 52.924 -8.062 1.00 70.12 1007 LEU A O 1
ATOM 7044 N N . GLY A 1 1008 ? 42.664 52.160 -6.837 1.00 65.38 1008 GLY A N 1
ATOM 7045 C CA . GLY A 1 1008 ? 41.680 53.193 -7.160 1.00 65.38 1008 GLY A CA 1
ATOM 7046 C C . GLY A 1 1008 ? 40.317 52.855 -6.548 1.00 65.38 1008 GLY A C 1
ATOM 7047 O O . GLY A 1 1008 ? 40.125 51.768 -6.006 1.00 65.38 1008 GLY A O 1
ATOM 7048 N N . ASN A 1 1009 ? 39.378 53.794 -6.599 1.00 63.69 1009 ASN A N 1
ATOM 7049 C CA . ASN A 1 1009 ? 37.968 53.586 -6.254 1.00 63.69 1009 ASN A CA 1
ATOM 7050 C C . ASN A 1 1009 ? 37.298 52.519 -7.158 1.00 63.69 1009 ASN A C 1
ATOM 7052 O O . ASN A 1 1009 ? 37.852 52.139 -8.188 1.00 63.69 1009 ASN A O 1
ATOM 7056 N N . ASP A 1 1010 ? 36.107 52.028 -6.777 1.00 72.75 1010 ASP A N 1
ATOM 7057 C CA . ASP A 1 1010 ? 35.428 50.812 -7.303 1.00 72.75 1010 ASP A CA 1
ATOM 7058 C C . ASP A 1 1010 ? 35.235 50.726 -8.843 1.00 72.75 1010 ASP A C 1
ATOM 7060 O O . ASP A 1 1010 ? 34.794 49.703 -9.375 1.00 72.75 1010 ASP A O 1
ATOM 7064 N N . ASN A 1 1011 ? 35.579 51.791 -9.572 1.00 71.62 1011 ASN A N 1
ATOM 7065 C CA . ASN A 1 1011 ? 35.437 51.942 -11.017 1.00 71.62 1011 ASN A CA 1
ATOM 7066 C C . ASN A 1 1011 ? 36.740 51.723 -11.820 1.00 71.62 1011 ASN A C 1
ATOM 7068 O O . ASN A 1 1011 ? 36.702 51.833 -13.043 1.00 71.62 1011 ASN A O 1
ATOM 7072 N N . VAL A 1 1012 ? 37.883 51.423 -11.189 1.00 78.38 1012 VAL A N 1
ATOM 7073 C CA . VAL A 1 1012 ? 39.137 51.089 -11.900 1.00 78.38 1012 VAL A CA 1
ATOM 7074 C C . VAL A 1 1012 ? 39.411 49.587 -11.798 1.00 78.38 1012 VAL A C 1
ATOM 7076 O O . VAL A 1 1012 ? 39.562 49.057 -10.700 1.00 78.38 1012 VAL A O 1
ATOM 7079 N N . GLN A 1 1013 ? 39.462 48.883 -12.935 1.00 80.06 1013 GLN A N 1
ATOM 7080 C CA . GLN A 1 1013 ? 39.531 47.412 -12.974 1.00 80.06 1013 GLN A CA 1
ATOM 7081 C C . GLN A 1 1013 ? 40.599 46.899 -13.948 1.00 80.06 1013 GLN A C 1
ATOM 7083 O O . GLN A 1 1013 ? 40.929 47.563 -14.931 1.00 80.06 1013 GLN A O 1
ATOM 7088 N N . CYS A 1 1014 ? 41.162 45.724 -13.655 1.00 84.81 1014 CYS A N 1
ATOM 7089 C CA . CYS A 1 1014 ? 42.270 45.138 -14.406 1.00 84.81 1014 CYS A CA 1
ATOM 7090 C C . CYS A 1 1014 ? 41.763 44.355 -15.621 1.00 84.81 1014 CYS A C 1
ATOM 7092 O O . CYS A 1 1014 ? 41.082 43.349 -15.457 1.00 84.81 1014 CYS A O 1
ATOM 7094 N N . CYS A 1 1015 ? 42.098 44.795 -16.830 1.00 88.31 1015 CYS A N 1
ATOM 7095 C CA . CYS A 1 1015 ? 41.685 44.167 -18.085 1.00 88.31 1015 CYS A CA 1
ATOM 7096 C C . CYS A 1 1015 ? 42.752 43.160 -18.567 1.00 88.31 1015 CYS A C 1
ATOM 7098 O O . CYS A 1 1015 ? 43.874 43.587 -18.846 1.00 88.31 1015 CYS A O 1
ATOM 7100 N N . LEU A 1 1016 ? 42.430 41.857 -18.613 1.00 74.75 1016 LEU A N 1
ATOM 7101 C CA . LEU A 1 1016 ? 43.342 40.727 -18.890 1.00 74.75 1016 LEU A CA 1
ATOM 7102 C C . LEU A 1 1016 ? 43.180 40.197 -20.329 1.00 74.75 1016 LEU A C 1
ATOM 7104 O O . LEU A 1 1016 ? 42.057 40.063 -20.809 1.00 74.75 1016 LEU A O 1
ATOM 7108 N N . GLU A 1 1017 ? 44.271 39.856 -21.017 1.00 66.75 1017 GLU A N 1
ATOM 7109 C CA . GLU A 1 1017 ? 44.261 39.384 -22.420 1.00 66.75 1017 GLU A CA 1
ATOM 7110 C C . GLU A 1 1017 ? 44.120 37.837 -22.511 1.00 66.75 1017 GLU A C 1
ATOM 7112 O O . GLU A 1 1017 ? 44.704 37.131 -21.693 1.00 66.75 1017 GLU A O 1
ATOM 7117 N N . GLU A 1 1018 ? 43.323 37.299 -23.456 1.00 55.66 1018 GLU A N 1
ATOM 7118 C CA . GLU A 1 1018 ? 42.913 35.870 -23.539 1.00 55.66 1018 GLU A CA 1
ATOM 7119 C C . GLU A 1 1018 ? 43.418 35.163 -24.830 1.00 55.66 1018 GLU A C 1
ATOM 7121 O O . GLU A 1 1018 ? 43.563 35.808 -25.869 1.00 55.66 1018 GLU A O 1
ATOM 7126 N N . GLU A 1 1019 ? 43.697 33.847 -24.761 1.00 36.78 1019 GLU A N 1
ATOM 7127 C CA . GLU A 1 1019 ? 44.213 32.973 -25.844 1.00 36.78 1019 GLU A CA 1
ATOM 7128 C C . GLU A 1 1019 ? 43.081 32.284 -26.652 1.00 36.78 1019 GLU A C 1
ATOM 7130 O O . GLU A 1 1019 ? 42.130 31.771 -26.066 1.00 36.78 1019 GLU A O 1
ATOM 7135 N N . GLU A 1 1020 ? 43.190 32.216 -27.992 1.00 36.94 1020 GLU A N 1
ATOM 7136 C CA . GLU A 1 1020 ? 42.178 31.622 -28.901 1.00 36.94 1020 GLU A CA 1
ATOM 7137 C C . GLU A 1 1020 ? 42.555 30.237 -29.487 1.00 36.94 1020 GLU A C 1
ATOM 7139 O O . GLU A 1 1020 ? 43.684 30.005 -29.927 1.00 36.94 1020 GLU A O 1
ATOM 7144 N N . GLU A 1 1021 ? 41.552 29.348 -29.591 1.00 28.77 1021 GLU A N 1
ATOM 7145 C CA . GLU A 1 1021 ? 41.555 28.066 -30.324 1.00 28.77 1021 GLU A CA 1
ATOM 7146 C C . GLU A 1 1021 ? 41.108 28.233 -31.801 1.00 28.77 1021 GLU A C 1
ATOM 7148 O O . GLU A 1 1021 ? 40.184 28.986 -32.104 1.00 28.77 1021 GLU A O 1
ATOM 7153 N N . ILE A 1 1022 ? 41.720 27.485 -32.737 1.00 31.27 1022 ILE A N 1
ATOM 7154 C CA . ILE A 1 1022 ? 41.520 27.589 -34.207 1.00 31.27 1022 ILE A CA 1
ATOM 7155 C C . ILE A 1 1022 ? 40.914 26.286 -34.806 1.00 31.27 1022 ILE A C 1
ATOM 7157 O O . ILE A 1 1022 ? 41.157 25.203 -34.268 1.00 31.27 1022 ILE A O 1
ATOM 7161 N N . PRO A 1 1023 ? 40.147 26.347 -35.927 1.00 30.45 1023 PRO A N 1
ATOM 7162 C CA . PRO A 1 1023 ? 39.248 25.292 -36.406 1.00 30.45 1023 PRO A CA 1
ATOM 7163 C C . PRO A 1 1023 ? 39.831 24.330 -37.466 1.00 30.45 1023 PRO A C 1
ATOM 7165 O O . PRO A 1 1023 ? 40.870 24.564 -38.081 1.00 30.45 1023 PRO A O 1
ATOM 7168 N N . GLU A 1 1024 ? 39.097 23.236 -37.711 1.00 26.83 1024 GLU A N 1
ATOM 7169 C CA . GLU A 1 1024 ? 39.421 22.146 -38.645 1.00 26.83 1024 GLU A CA 1
ATOM 7170 C C . GLU A 1 1024 ? 39.419 22.568 -40.131 1.00 26.83 1024 GLU A C 1
ATOM 7172 O O . GLU A 1 1024 ? 38.416 23.062 -40.650 1.00 26.83 1024 GLU A O 1
ATOM 7177 N N . THR A 1 1025 ? 40.500 22.259 -40.862 1.00 27.64 1025 THR A N 1
ATOM 7178 C CA . THR A 1 1025 ? 40.505 22.206 -42.338 1.00 27.64 1025 THR A CA 1
ATOM 7179 C C . THR A 1 1025 ? 41.274 20.992 -42.879 1.00 27.64 1025 THR A C 1
ATOM 7181 O O . THR A 1 1025 ? 42.157 20.427 -42.238 1.00 27.64 1025 THR A O 1
ATOM 7184 N N . SER A 1 1026 ? 40.860 20.560 -44.070 1.00 33.56 1026 SER A N 1
ATOM 7185 C CA . SER A 1 1026 ? 41.238 19.351 -44.808 1.00 33.56 1026 SER A CA 1
ATOM 7186 C C . SER A 1 1026 ? 42.374 19.564 -45.821 1.00 33.56 1026 SER A C 1
ATOM 7188 O O . SER A 1 1026 ? 42.298 20.537 -46.562 1.00 33.56 1026 SER A O 1
ATOM 7190 N N . GLU A 1 1027 ? 43.313 18.613 -45.959 1.00 33.81 1027 GLU A N 1
ATOM 7191 C CA . GLU A 1 1027 ? 43.753 17.938 -47.213 1.00 33.81 1027 GLU A CA 1
ATOM 7192 C C . GLU A 1 1027 ? 45.029 17.076 -47.004 1.00 33.81 1027 GLU A C 1
ATOM 7194 O O . GLU A 1 1027 ? 45.774 17.258 -46.049 1.00 33.81 1027 GLU A O 1
ATOM 7199 N N . ASN A 1 1028 ? 45.219 16.067 -47.870 1.00 41.66 1028 ASN A N 1
ATOM 7200 C CA . ASN A 1 1028 ? 46.173 14.947 -47.761 1.00 41.66 1028 ASN A CA 1
ATOM 7201 C C . ASN A 1 1028 ? 47.662 15.315 -47.958 1.00 41.66 1028 ASN A C 1
ATOM 7203 O O . ASN A 1 1028 ? 48.024 15.827 -49.019 1.00 41.66 1028 ASN A O 1
ATOM 7207 N N . THR A 1 1029 ? 48.533 14.831 -47.061 1.00 37.69 1029 THR A N 1
ATOM 7208 C CA . THR A 1 1029 ? 49.997 14.739 -47.267 1.00 37.69 1029 THR A CA 1
ATOM 7209 C C . THR A 1 1029 ? 50.556 13.423 -46.694 1.00 37.69 1029 THR A C 1
ATOM 7211 O O . THR A 1 1029 ? 50.093 12.947 -45.660 1.00 37.69 1029 THR A O 1
ATOM 7214 N N . GLU A 1 1030 ? 51.508 12.795 -47.397 1.00 41.44 1030 GLU A N 1
ATOM 7215 C CA . GLU A 1 1030 ? 52.076 11.462 -47.102 1.00 41.44 1030 GLU A CA 1
ATOM 7216 C C . GLU A 1 1030 ? 53.077 11.482 -45.924 1.00 41.44 1030 GLU A C 1
ATOM 7218 O O . GLU A 1 1030 ? 53.956 12.338 -45.898 1.00 41.44 1030 GLU A O 1
ATOM 7223 N N . ILE A 1 1031 ? 52.980 10.515 -44.992 1.00 51.62 1031 ILE A N 1
ATOM 7224 C CA . ILE A 1 1031 ? 53.813 10.408 -43.765 1.00 51.62 1031 ILE A CA 1
ATOM 7225 C C . ILE A 1 1031 ? 54.692 9.133 -43.788 1.00 51.62 1031 ILE A C 1
ATOM 7227 O O . ILE A 1 1031 ? 54.193 8.040 -44.108 1.00 51.62 1031 ILE A O 1
ATOM 7231 N N . GLY A 1 1032 ? 55.988 9.262 -43.463 1.00 68.25 1032 GLY A N 1
ATOM 7232 C CA . GLY A 1 1032 ? 57.038 8.220 -43.529 1.00 68.25 1032 GLY A CA 1
ATOM 7233 C C . GLY A 1 1032 ? 57.425 7.535 -42.196 1.00 68.25 1032 GLY A C 1
ATOM 7234 O O . GLY A 1 1032 ? 56.895 7.847 -41.135 1.00 68.25 1032 GLY A O 1
ATOM 7235 N N . VAL A 1 1033 ? 58.351 6.555 -42.230 1.00 78.56 1033 VAL A N 1
ATOM 7236 C CA . VAL A 1 1033 ? 58.888 5.874 -41.019 1.00 78.56 1033 VAL A CA 1
ATOM 7237 C C . VAL A 1 1033 ? 59.721 6.855 -40.192 1.00 78.56 1033 VAL A C 1
ATOM 7239 O O . VAL A 1 1033 ? 60.634 7.475 -40.726 1.00 78.56 1033 VAL A O 1
ATOM 7242 N N . GLY A 1 1034 ? 59.449 6.942 -38.890 1.00 74.06 1034 GLY A N 1
ATOM 7243 C CA . GLY A 1 1034 ? 60.081 7.878 -37.957 1.00 74.06 1034 GLY A CA 1
ATOM 7244 C C . GLY A 1 1034 ? 59.320 9.194 -37.784 1.00 74.06 1034 GLY A C 1
ATOM 7245 O O . GLY A 1 1034 ? 59.682 9.985 -36.919 1.00 74.06 1034 GLY A O 1
ATOM 7246 N N . GLU A 1 1035 ? 58.258 9.423 -38.558 1.00 84.88 1035 GLU A N 1
ATOM 7247 C CA . GLU A 1 1035 ? 57.438 10.628 -38.440 1.00 84.88 1035 GLU A CA 1
ATOM 7248 C C . GLU A 1 1035 ? 56.311 10.466 -37.418 1.00 84.88 1035 GLU A C 1
ATOM 7250 O O . GLU A 1 1035 ? 55.832 9.356 -37.145 1.00 84.88 1035 GLU A O 1
ATOM 7255 N N . LYS A 1 1036 ? 55.900 11.597 -36.831 1.00 80.19 1036 LYS A N 1
ATOM 7256 C CA . LYS A 1 1036 ? 54.829 11.620 -35.840 1.00 80.19 1036 LYS A CA 1
ATOM 7257 C C . LYS A 1 1036 ? 53.474 11.421 -36.508 1.00 80.19 1036 LYS A C 1
ATOM 7259 O O . LYS A 1 1036 ? 53.179 11.980 -37.558 1.00 80.19 1036 LYS A O 1
ATOM 7264 N N . CYS A 1 1037 ? 52.637 10.631 -35.863 1.00 86.56 1037 CYS A N 1
ATOM 7265 C CA . CYS A 1 1037 ? 51.288 10.308 -36.292 1.00 86.56 1037 CYS A CA 1
ATOM 7266 C C . CYS A 1 1037 ? 50.339 10.523 -35.111 1.00 86.56 1037 CYS A C 1
ATOM 7268 O O . CYS A 1 1037 ? 50.717 10.296 -33.968 1.00 86.56 1037 CYS A O 1
ATOM 7270 N N . SER A 1 1038 ? 49.113 10.982 -35.360 1.00 72.12 1038 SER A N 1
ATOM 7271 C CA . SER A 1 1038 ? 48.128 11.231 -34.302 1.00 72.12 1038 SER A CA 1
ATOM 7272 C C . SER A 1 1038 ? 46.770 10.662 -34.686 1.00 72.12 1038 SER A C 1
ATOM 7274 O O . SER A 1 1038 ? 46.371 10.702 -35.852 1.00 72.12 1038 SER A O 1
ATOM 7276 N N . ARG A 1 1039 ? 46.055 10.100 -33.708 1.00 73.12 1039 ARG A N 1
ATOM 7277 C CA . ARG A 1 1039 ? 44.663 9.664 -33.869 1.00 73.12 1039 ARG A CA 1
ATOM 7278 C C . ARG A 1 1039 ? 43.885 9.996 -32.604 1.00 73.12 1039 ARG A C 1
ATOM 7280 O O . ARG A 1 1039 ? 44.238 9.519 -31.533 1.00 73.12 1039 ARG A O 1
ATOM 7287 N N . ASN A 1 1040 ? 42.800 10.758 -32.742 1.00 62.72 1040 ASN A N 1
ATOM 7288 C CA . ASN A 1 1040 ? 41.951 11.197 -31.626 1.00 62.72 1040 ASN A CA 1
ATOM 7289 C C . ASN A 1 1040 ? 42.733 11.924 -30.510 1.00 62.72 1040 ASN A C 1
ATOM 7291 O O . ASN A 1 1040 ? 42.504 11.662 -29.333 1.00 62.72 1040 ASN A O 1
ATOM 7295 N N . GLY A 1 1041 ? 43.684 12.790 -30.873 1.00 63.81 1041 GLY A N 1
ATOM 7296 C CA . GLY A 1 1041 ? 44.443 13.601 -29.911 1.00 63.81 1041 GLY A CA 1
ATOM 7297 C C . GLY A 1 1041 ? 45.612 12.889 -29.220 1.00 63.81 1041 GLY A C 1
ATOM 7298 O O . GLY A 1 1041 ? 46.338 13.529 -28.470 1.00 63.81 1041 GLY A O 1
ATOM 7299 N N . VAL A 1 1042 ? 45.848 11.601 -29.492 1.00 62.69 1042 VAL A N 1
ATOM 7300 C CA . VAL A 1 1042 ? 47.012 10.871 -28.963 1.00 62.69 1042 VAL A CA 1
ATOM 7301 C C . VAL A 1 1042 ? 48.103 10.818 -30.026 1.00 62.69 1042 VAL A C 1
ATOM 7303 O O . VAL A 1 1042 ? 47.873 10.311 -31.128 1.00 62.69 1042 VAL A O 1
ATOM 7306 N N . SER 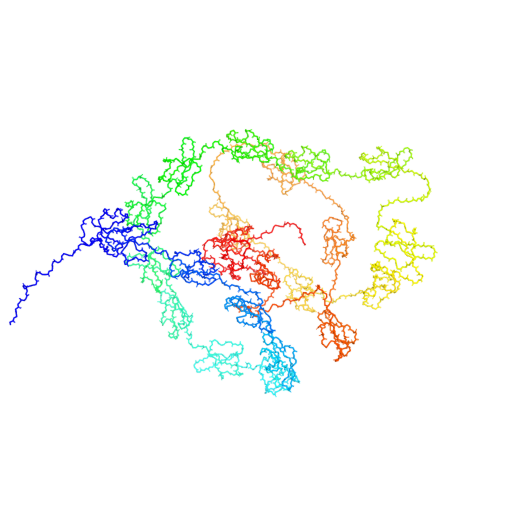A 1 1043 ? 49.277 11.351 -29.687 1.00 78.00 1043 SER A N 1
ATOM 7307 C CA . SER A 1 1043 ? 50.462 11.346 -30.546 1.00 78.00 1043 SER A CA 1
ATOM 7308 C C . SER A 1 1043 ? 51.194 10.002 -30.476 1.00 78.00 1043 SER A C 1
ATOM 7310 O O . SER A 1 1043 ? 51.154 9.294 -29.473 1.00 78.00 1043 SER A O 1
ATOM 7312 N N . GLY A 1 1044 ? 51.859 9.641 -31.562 1.00 86.75 1044 GLY A N 1
ATOM 7313 C CA . GLY A 1 1044 ? 52.657 8.434 -31.696 1.00 86.75 1044 GLY A CA 1
ATOM 7314 C C . GLY A 1 1044 ? 53.685 8.576 -32.809 1.00 86.75 1044 GLY A C 1
ATOM 7315 O O . GLY A 1 1044 ? 53.791 9.629 -33.439 1.00 86.75 1044 GLY A O 1
ATOM 7316 N N . THR A 1 1045 ? 54.432 7.508 -33.077 1.00 91.56 1045 THR A N 1
ATOM 7317 C CA . THR A 1 1045 ? 55.463 7.487 -34.127 1.00 91.56 1045 THR A CA 1
ATOM 7318 C C . THR A 1 1045 ? 55.244 6.321 -35.088 1.00 91.56 1045 THR A C 1
ATOM 7320 O O . THR A 1 1045 ? 54.978 5.189 -34.674 1.00 91.56 1045 THR A O 1
ATOM 7323 N N . CYS A 1 1046 ? 55.356 6.584 -36.390 1.00 91.50 1046 CYS A N 1
ATOM 7324 C CA . CYS A 1 1046 ? 55.290 5.570 -37.438 1.00 91.50 1046 CYS A CA 1
ATOM 7325 C C . CYS A 1 1046 ? 56.549 4.688 -37.415 1.00 91.50 1046 CYS A C 1
ATOM 7327 O O . CYS A 1 1046 ? 57.627 5.154 -37.775 1.00 91.50 1046 CYS A O 1
ATOM 7329 N N . ILE A 1 1047 ? 56.436 3.408 -37.052 1.00 84.00 1047 ILE A N 1
ATOM 7330 C CA . ILE A 1 1047 ? 57.563 2.459 -37.059 1.00 84.00 1047 ILE A CA 1
ATOM 7331 C C . ILE A 1 1047 ? 57.339 1.310 -38.043 1.00 84.00 1047 ILE A C 1
ATOM 7333 O O . ILE A 1 1047 ? 56.208 0.887 -38.286 1.00 84.00 1047 ILE A O 1
ATOM 7337 N N . ASP A 1 1048 ? 58.426 0.776 -38.598 1.00 86.88 1048 ASP A N 1
ATOM 7338 C CA . ASP A 1 1048 ? 58.385 -0.426 -39.433 1.00 86.88 1048 ASP A CA 1
ATOM 7339 C C . ASP A 1 1048 ? 58.270 -1.683 -38.556 1.00 86.88 1048 ASP A C 1
ATOM 7341 O O . ASP A 1 1048 ? 59.217 -2.108 -37.885 1.00 86.88 1048 ASP A O 1
ATOM 7345 N N . ILE A 1 1049 ? 57.095 -2.309 -38.587 1.00 75.25 1049 ILE A N 1
ATOM 7346 C CA . ILE A 1 1049 ? 56.764 -3.472 -37.755 1.00 75.25 1049 ILE A CA 1
ATOM 7347 C C . ILE A 1 1049 ? 57.477 -4.758 -38.187 1.00 75.25 1049 ILE A C 1
ATOM 7349 O O . ILE A 1 1049 ? 57.394 -5.774 -37.493 1.00 75.25 1049 ILE A O 1
ATOM 7353 N N . SER A 1 1050 ? 58.181 -4.740 -39.323 1.00 70.38 1050 SER A N 1
ATOM 7354 C CA . SER A 1 1050 ? 59.059 -5.842 -39.718 1.00 70.38 1050 SER A CA 1
ATOM 7355 C C . SER A 1 1050 ? 60.392 -5.839 -38.961 1.00 70.38 1050 SER A C 1
ATOM 7357 O O . SER A 1 1050 ? 61.045 -6.883 -38.899 1.00 70.38 1050 SER A O 1
ATOM 7359 N N . GLN A 1 1051 ? 60.773 -4.710 -38.351 1.00 73.38 1051 GLN A N 1
ATOM 7360 C CA . GLN A 1 1051 ? 62.056 -4.542 -37.659 1.00 73.38 1051 GLN A CA 1
ATOM 7361 C C . GLN A 1 1051 ? 61.906 -4.338 -36.148 1.00 73.38 1051 GLN A C 1
ATOM 7363 O O . GLN A 1 1051 ? 62.733 -4.846 -35.390 1.00 73.38 1051 GLN A O 1
ATOM 7368 N N . THR A 1 1052 ? 60.835 -3.679 -35.698 1.00 70.25 1052 THR A N 1
ATOM 7369 C CA . THR A 1 1052 ? 60.662 -3.309 -34.284 1.00 70.25 1052 THR A CA 1
ATOM 7370 C C . THR A 1 1052 ? 59.198 -3.479 -33.861 1.00 70.25 1052 THR A C 1
ATOM 7372 O O . THR A 1 1052 ? 58.289 -3.131 -34.609 1.00 70.25 1052 THR A O 1
ATOM 7375 N N . ARG A 1 1053 ? 58.933 -4.048 -32.675 1.00 72.19 1053 ARG A N 1
ATOM 7376 C CA . ARG A 1 1053 ? 57.565 -4.204 -32.134 1.00 72.19 1053 ARG A CA 1
ATOM 7377 C C . ARG A 1 1053 ? 57.212 -3.018 -31.232 1.00 72.19 1053 ARG A C 1
ATOM 7379 O O . ARG A 1 1053 ? 58.044 -2.651 -30.412 1.00 72.19 1053 ARG A O 1
ATOM 7386 N N . CYS A 1 1054 ? 55.989 -2.483 -31.335 1.00 77.69 1054 CYS A N 1
ATOM 7387 C CA . CYS A 1 1054 ? 55.464 -1.522 -30.354 1.00 77.69 1054 CYS A CA 1
ATOM 7388 C C . CYS A 1 1054 ? 55.425 -2.177 -28.963 1.00 77.69 1054 CYS A C 1
ATOM 7390 O O . CYS A 1 1054 ? 54.911 -3.291 -28.830 1.00 77.69 1054 CYS A O 1
ATOM 7392 N N . GLU A 1 1055 ? 55.936 -1.496 -27.937 1.00 60.53 1055 GLU A N 1
ATOM 7393 C CA . GLU A 1 1055 ? 55.877 -1.977 -26.548 1.00 60.53 1055 GLU A CA 1
ATOM 7394 C C . GLU A 1 1055 ? 54.514 -1.692 -25.885 1.00 60.53 1055 GLU A C 1
ATOM 7396 O O . GLU A 1 1055 ? 54.124 -2.400 -24.956 1.00 60.53 1055 GLU A O 1
ATOM 7401 N N . THR A 1 1056 ? 53.740 -0.742 -26.423 1.00 59.53 1056 THR A N 1
ATOM 7402 C CA . THR A 1 1056 ? 52.377 -0.393 -25.989 1.00 59.53 1056 THR A CA 1
ATOM 7403 C C . THR A 1 1056 ? 51.317 -1.073 -26.879 1.00 59.53 1056 THR A C 1
ATOM 7405 O O . THR A 1 1056 ? 51.501 -1.257 -28.084 1.00 59.53 1056 THR A O 1
ATOM 7408 N N . TYR A 1 1057 ? 50.175 -1.484 -26.306 1.00 52.72 1057 TYR A N 1
ATOM 7409 C CA . TYR A 1 1057 ? 49.108 -2.220 -27.025 1.00 52.72 1057 TYR A CA 1
ATOM 7410 C C . TYR A 1 1057 ? 48.238 -1.345 -27.958 1.00 52.72 1057 TYR A C 1
ATOM 7412 O O . TYR A 1 1057 ? 47.291 -1.853 -28.567 1.00 52.72 1057 TYR A O 1
ATOM 7420 N N . ASN A 1 1058 ? 48.549 -0.053 -28.107 1.00 63.59 1058 ASN A N 1
ATOM 7421 C CA . ASN A 1 1058 ? 47.763 0.898 -28.893 1.00 63.59 1058 ASN A CA 1
ATOM 7422 C C . ASN A 1 1058 ? 48.412 1.159 -30.258 1.00 63.59 1058 ASN A C 1
ATOM 7424 O O . ASN A 1 1058 ? 49.324 1.971 -30.394 1.00 63.59 1058 ASN A O 1
ATOM 7428 N N . VAL A 1 1059 ? 47.913 0.468 -31.287 1.00 73.25 1059 VAL A N 1
ATOM 7429 C CA . VAL A 1 1059 ? 48.422 0.572 -32.661 1.00 73.25 1059 VAL A CA 1
ATOM 7430 C C . VAL A 1 1059 ? 47.334 1.096 -33.592 1.00 73.25 1059 VAL A C 1
ATOM 7432 O O . VAL A 1 1059 ? 46.264 0.492 -33.716 1.00 73.25 1059 VAL A O 1
ATOM 7435 N N . ALA A 1 1060 ? 47.608 2.201 -34.286 1.00 70.62 1060 ALA A N 1
ATOM 7436 C CA . ALA A 1 1060 ? 46.697 2.753 -35.282 1.00 70.62 1060 ALA A CA 1
ATOM 7437 C C . ALA A 1 1060 ? 47.070 2.281 -36.698 1.00 70.62 1060 ALA A C 1
ATOM 7439 O O . ALA A 1 1060 ? 48.133 2.590 -37.235 1.00 70.62 1060 ALA A O 1
ATOM 7440 N N . TYR A 1 1061 ? 46.155 1.534 -37.317 1.00 61.66 1061 TYR A N 1
ATOM 7441 C CA . TYR A 1 1061 ? 46.306 1.017 -38.678 1.00 61.66 1061 TYR A CA 1
ATOM 7442 C C . TYR A 1 1061 ? 45.902 2.074 -39.721 1.00 61.66 1061 TYR A C 1
ATOM 7444 O O . TYR A 1 1061 ? 44.881 2.742 -39.545 1.00 61.66 1061 TYR A O 1
ATOM 7452 N N . ASN A 1 1062 ? 46.664 2.149 -40.822 1.00 64.31 1062 ASN A N 1
ATOM 7453 C CA . ASN A 1 1062 ? 46.450 2.999 -42.011 1.00 64.31 1062 ASN A CA 1
ATOM 7454 C C . ASN A 1 1062 ? 46.704 4.511 -41.851 1.00 64.31 1062 ASN A C 1
ATOM 7456 O O . ASN A 1 1062 ? 46.145 5.290 -42.615 1.00 64.31 1062 ASN A O 1
ATOM 7460 N N . ILE A 1 1063 ? 47.533 4.927 -40.889 1.00 76.81 1063 ILE A N 1
ATOM 7461 C CA . ILE A 1 1063 ? 47.974 6.334 -40.772 1.00 76.81 1063 ILE A CA 1
ATOM 7462 C C . ILE A 1 1063 ? 49.329 6.559 -41.458 1.00 76.81 1063 ILE A C 1
ATOM 7464 O O . ILE A 1 1063 ? 49.578 7.623 -42.006 1.00 76.81 1063 ILE A O 1
ATOM 7468 N N . CYS A 1 1064 ? 50.184 5.536 -41.482 1.00 78.94 1064 CYS A N 1
ATOM 7469 C CA . CYS A 1 1064 ? 51.504 5.588 -42.103 1.00 78.94 1064 CYS A CA 1
ATOM 7470 C C . CYS A 1 1064 ? 51.467 4.920 -43.488 1.00 78.94 1064 CYS A C 1
ATOM 7472 O O . CYS A 1 1064 ? 50.791 3.907 -43.686 1.00 78.94 1064 CYS A O 1
ATOM 7474 N N . SER A 1 1065 ? 52.206 5.467 -44.450 1.00 66.12 1065 SER A N 1
ATOM 7475 C CA . SER A 1 1065 ? 51.930 5.297 -45.887 1.00 66.12 1065 SER A CA 1
ATOM 7476 C C . SER A 1 1065 ? 52.399 3.977 -46.530 1.00 66.12 1065 SER A C 1
ATOM 7478 O O . SER A 1 1065 ? 52.482 3.885 -47.753 1.00 66.12 1065 SER A O 1
ATOM 7480 N N . SER A 1 1066 ? 52.713 2.919 -45.771 1.00 61.75 1066 SER A N 1
ATOM 7481 C CA . SER A 1 1066 ? 53.064 1.624 -46.380 1.00 61.75 1066 SER A CA 1
ATOM 7482 C C . SER A 1 1066 ? 52.681 0.418 -45.525 1.00 61.75 1066 SER A C 1
ATOM 7484 O O . SER A 1 1066 ? 52.621 0.493 -44.301 1.00 61.75 1066 SER A O 1
ATOM 7486 N N . GLY A 1 1067 ? 52.438 -0.721 -46.184 1.00 71.25 1067 GLY A N 1
ATOM 7487 C CA . GLY A 1 1067 ? 51.830 -1.918 -45.585 1.00 71.25 1067 GLY A CA 1
ATOM 7488 C C . GLY A 1 1067 ? 52.587 -2.564 -44.418 1.00 71.25 1067 GLY A C 1
ATOM 7489 O O . GLY A 1 1067 ? 52.011 -3.420 -43.753 1.00 71.25 1067 GLY A O 1
ATOM 7490 N N . ASN A 1 1068 ? 53.827 -2.146 -44.147 1.00 75.44 1068 ASN A N 1
ATOM 7491 C CA . ASN A 1 1068 ? 54.626 -2.626 -43.016 1.00 75.44 1068 ASN A CA 1
ATOM 7492 C C . ASN A 1 1068 ? 54.953 -1.528 -41.992 1.00 75.44 1068 ASN A C 1
ATOM 7494 O O . ASN A 1 1068 ? 55.757 -1.766 -41.099 1.00 75.44 1068 ASN A O 1
ATOM 7498 N N . VAL A 1 1069 ? 54.348 -0.341 -42.087 1.00 78.75 1069 VAL A N 1
ATOM 7499 C CA . VAL A 1 1069 ? 54.605 0.770 -41.162 1.00 78.75 1069 VAL A CA 1
ATOM 7500 C C . VAL A 1 1069 ? 53.338 1.063 -40.372 1.00 78.75 1069 VAL A C 1
ATOM 7502 O O . VAL A 1 1069 ? 52.278 1.295 -40.951 1.00 78.75 1069 VAL A O 1
ATOM 7505 N N . GLN A 1 1070 ? 53.432 1.023 -39.046 1.00 84.88 1070 GLN A N 1
ATOM 7506 C CA . GLN A 1 1070 ? 52.307 1.270 -38.148 1.00 84.88 1070 GLN A CA 1
ATOM 7507 C C . GLN A 1 1070 ? 52.646 2.364 -37.148 1.00 84.88 1070 GLN A C 1
ATOM 7509 O O . GLN A 1 1070 ? 53.775 2.480 -36.686 1.00 84.88 1070 GLN A O 1
ATOM 7514 N N . CYS A 1 1071 ? 51.636 3.158 -36.814 1.00 87.38 1071 CYS A N 1
ATOM 7515 C CA . CYS A 1 1071 ? 51.737 4.198 -35.807 1.00 87.38 1071 CYS A CA 1
ATOM 7516 C C . CYS A 1 1071 ? 51.636 3.557 -34.413 1.00 87.38 1071 CYS A C 1
ATOM 7518 O O . CYS A 1 1071 ? 50.554 3.074 -34.055 1.00 87.38 1071 CYS A O 1
ATOM 7520 N N . CYS A 1 1072 ? 52.738 3.516 -33.654 1.00 90.25 1072 CYS A N 1
ATOM 7521 C CA . CYS A 1 1072 ? 52.698 3.182 -32.226 1.00 90.25 1072 CYS A CA 1
ATOM 7522 C C . CYS A 1 1072 ? 52.333 4.443 -31.454 1.00 90.25 1072 CYS A C 1
ATOM 7524 O O . CYS A 1 1072 ? 53.055 5.433 -31.548 1.00 90.25 1072 CYS A O 1
ATOM 7526 N N . LEU A 1 1073 ? 51.223 4.407 -30.722 1.00 84.38 1073 LEU A N 1
ATOM 7527 C CA . LEU A 1 1073 ? 50.761 5.536 -29.920 1.00 84.38 1073 LEU A CA 1
ATOM 7528 C C . LEU A 1 1073 ? 51.427 5.502 -28.538 1.00 84.38 1073 LEU A C 1
ATOM 7530 O O . LEU A 1 1073 ? 51.520 4.430 -27.924 1.00 84.38 1073 LEU A O 1
ATOM 7534 N N . ASP A 1 1074 ? 51.869 6.664 -28.063 1.00 75.56 1074 ASP A N 1
ATOM 7535 C CA . ASP A 1 1074 ? 52.450 6.817 -26.729 1.00 75.56 1074 ASP A CA 1
ATOM 7536 C C . ASP A 1 1074 ? 51.341 6.679 -25.660 1.00 75.56 1074 ASP A C 1
ATOM 7538 O O . ASP A 1 1074 ? 50.175 7.007 -25.910 1.00 75.56 1074 ASP A O 1
ATOM 7542 N N . GLU A 1 1075 ? 51.657 6.132 -24.479 1.00 56.78 1075 GLU A N 1
ATOM 7543 C CA . GLU A 1 1075 ? 50.686 6.063 -23.375 1.00 56.78 1075 GLU A CA 1
ATOM 7544 C C . GLU A 1 1075 ? 50.383 7.479 -22.850 1.00 56.78 1075 GLU A C 1
ATOM 7546 O O . GLU A 1 1075 ? 51.318 8.239 -22.594 1.00 56.78 1075 GLU A O 1
ATOM 7551 N N . PRO A 1 1076 ? 49.103 7.865 -22.681 1.00 40.09 1076 PRO A N 1
ATOM 7552 C CA . PRO A 1 1076 ? 48.770 9.168 -22.122 1.00 40.09 1076 PRO A CA 1
ATOM 7553 C C . PRO A 1 1076 ? 49.146 9.220 -20.634 1.00 40.09 1076 PRO A C 1
ATOM 7555 O O . PRO A 1 1076 ? 48.844 8.292 -19.882 1.00 40.09 1076 PRO A O 1
ATOM 7558 N N . SER A 1 1077 ? 49.780 10.315 -20.205 1.00 37.50 1077 SER A N 1
ATOM 7559 C CA . SER A 1 1077 ? 49.964 10.630 -18.785 1.00 37.50 1077 SER A CA 1
ATOM 7560 C C . SER A 1 1077 ? 48.606 10.879 -18.108 1.00 37.50 1077 SER A C 1
ATOM 7562 O O . SER A 1 1077 ? 47.642 11.297 -18.749 1.00 37.50 1077 SER A O 1
ATOM 7564 N N . GLU A 1 1078 ? 48.527 10.576 -16.809 1.00 38.84 1078 GLU A N 1
ATOM 7565 C CA . GLU A 1 1078 ? 47.308 10.383 -15.997 1.00 38.84 1078 GLU A CA 1
ATOM 7566 C C . GLU A 1 1078 ? 46.327 11.574 -15.854 1.00 38.84 1078 GLU A C 1
ATOM 7568 O O . GLU A 1 1078 ? 45.421 11.497 -15.029 1.00 38.84 1078 GLU A O 1
ATOM 7573 N N . GLU A 1 1079 ? 46.399 12.642 -16.653 1.00 35.66 1079 GLU A N 1
ATOM 7574 C CA . GLU A 1 1079 ? 45.640 13.874 -16.367 1.00 35.66 1079 GLU A CA 1
ATOM 7575 C C . GLU A 1 1079 ? 44.627 14.362 -17.411 1.00 35.66 1079 GLU A C 1
ATOM 7577 O O . GLU A 1 1079 ? 44.023 15.412 -17.221 1.00 35.66 1079 GLU A O 1
ATOM 7582 N N . THR A 1 1080 ? 44.307 13.603 -18.464 1.00 33.06 1080 THR A N 1
ATOM 7583 C CA . THR A 1 1080 ? 43.237 14.018 -19.400 1.00 33.06 1080 THR A CA 1
ATOM 7584 C C . THR A 1 1080 ? 42.407 12.855 -19.957 1.00 33.06 1080 THR A C 1
ATOM 7586 O O . THR A 1 1080 ? 42.737 12.241 -20.966 1.00 33.06 1080 THR A O 1
ATOM 7589 N N . GLN A 1 1081 ? 41.243 12.589 -19.349 1.00 27.19 1081 GLN A N 1
ATOM 7590 C CA . GLN A 1 1081 ? 40.109 11.943 -20.032 1.00 27.19 1081 GLN A CA 1
ATOM 7591 C C . GLN A 1 1081 ? 38.769 12.546 -19.582 1.00 27.19 1081 GLN A C 1
ATOM 7593 O O . GLN A 1 1081 ? 38.041 11.961 -18.782 1.00 27.19 1081 GLN A O 1
ATOM 7598 N N . TYR A 1 1082 ? 38.384 13.678 -20.172 1.00 30.25 1082 TYR A N 1
ATOM 7599 C CA . TYR A 1 1082 ? 36.965 13.984 -20.360 1.00 30.25 1082 TYR A CA 1
ATOM 7600 C C . TYR A 1 1082 ? 36.508 13.330 -21.666 1.00 30.25 1082 TYR A C 1
ATOM 7602 O O . TYR A 1 1082 ? 36.679 13.877 -22.750 1.00 30.25 1082 TYR A O 1
ATOM 7610 N N . ASN A 1 1083 ? 35.917 12.138 -21.570 1.00 30.97 1083 ASN A N 1
ATOM 7611 C CA . ASN A 1 1083 ? 35.136 11.571 -22.665 1.00 30.97 1083 ASN A CA 1
ATOM 7612 C C . ASN A 1 1083 ? 33.650 11.852 -22.429 1.00 30.97 1083 ASN A C 1
ATOM 7614 O O . ASN A 1 1083 ? 33.069 11.469 -21.414 1.00 30.97 1083 ASN A O 1
ATOM 7618 N N . LYS A 1 1084 ? 33.043 12.503 -23.422 1.00 29.19 1084 LYS A N 1
ATOM 7619 C CA . LYS A 1 1084 ? 31.605 12.701 -23.622 1.00 29.19 1084 LYS A CA 1
ATOM 7620 C C . LYS A 1 1084 ? 30.817 11.428 -23.277 1.00 29.19 1084 LYS A C 1
ATOM 7622 O O . LYS A 1 1084 ? 30.875 10.434 -24.001 1.00 29.19 1084 LYS A O 1
ATOM 7627 N N . ILE A 1 1085 ? 30.060 11.468 -22.181 1.00 27.16 1085 ILE A N 1
ATOM 7628 C CA . ILE A 1 1085 ? 29.145 10.394 -21.777 1.00 27.16 1085 ILE A CA 1
ATOM 7629 C C . ILE A 1 1085 ? 28.002 10.332 -22.798 1.00 27.16 1085 ILE A C 1
ATOM 7631 O O . ILE A 1 1085 ? 27.175 11.239 -22.876 1.00 27.16 1085 ILE A O 1
ATOM 7635 N N . ILE A 1 1086 ? 27.927 9.249 -23.573 1.00 28.12 1086 ILE A N 1
ATOM 7636 C CA . ILE A 1 1086 ? 26.728 8.895 -24.340 1.00 28.12 1086 ILE A CA 1
ATOM 7637 C C . ILE A 1 1086 ? 25.951 7.871 -23.509 1.00 28.12 1086 ILE A C 1
ATOM 7639 O O . ILE A 1 1086 ? 26.359 6.718 -23.386 1.00 28.12 1086 ILE A O 1
ATOM 7643 N N . LEU A 1 1087 ? 24.837 8.303 -22.915 1.00 25.73 1087 LEU A N 1
ATOM 7644 C CA . LEU A 1 1087 ? 23.899 7.428 -22.211 1.00 25.73 1087 LEU A CA 1
ATOM 7645 C C . LEU A 1 1087 ? 23.072 6.632 -23.232 1.00 25.73 1087 LEU A C 1
ATOM 7647 O O . LEU A 1 1087 ? 22.249 7.200 -23.950 1.00 25.73 1087 LEU A O 1
ATOM 7651 N N . ASP A 1 1088 ? 23.245 5.310 -23.277 1.00 31.19 1088 ASP A N 1
ATOM 7652 C CA . ASP A 1 1088 ? 22.336 4.427 -24.011 1.00 31.19 1088 ASP A CA 1
ATOM 7653 C C . ASP A 1 1088 ? 21.089 4.125 -23.158 1.00 31.19 1088 ASP A C 1
ATOM 7655 O O . ASP A 1 1088 ? 21.069 3.230 -22.311 1.00 31.19 1088 ASP A O 1
ATOM 7659 N N . ALA A 1 1089 ? 20.022 4.893 -23.387 1.00 30.58 1089 ALA A N 1
ATOM 7660 C CA . ALA A 1 1089 ? 18.734 4.754 -22.705 1.00 30.58 1089 ALA A CA 1
ATOM 7661 C C . ALA A 1 1089 ? 17.894 3.543 -23.177 1.00 30.58 1089 ALA A C 1
ATOM 7663 O O . ALA A 1 1089 ? 16.737 3.389 -22.770 1.00 30.58 1089 ALA A O 1
ATOM 7664 N N . SER A 1 1090 ? 18.424 2.665 -24.037 1.00 30.39 1090 SER A N 1
ATOM 7665 C CA . SER A 1 1090 ? 17.660 1.545 -24.604 1.00 30.39 1090 SER A CA 1
ATOM 7666 C C . SER A 1 1090 ? 17.198 0.505 -23.570 1.00 30.39 1090 SER A C 1
ATOM 7668 O O . SER A 1 1090 ? 16.190 -0.166 -23.805 1.00 30.39 1090 SER A O 1
ATOM 7670 N N . LEU A 1 1091 ? 17.838 0.426 -22.396 1.00 28.48 1091 LEU A N 1
ATOM 7671 C CA . LEU A 1 1091 ? 17.459 -0.487 -21.305 1.00 28.48 1091 LEU A CA 1
ATOM 7672 C C . LEU A 1 1091 ? 16.449 0.094 -20.293 1.00 28.48 1091 LEU A C 1
ATOM 7674 O O . LEU A 1 1091 ? 15.952 -0.655 -19.454 1.00 28.48 1091 LEU A O 1
ATOM 7678 N N . LEU A 1 1092 ? 16.084 1.381 -20.388 1.00 30.28 1092 LEU A N 1
ATOM 7679 C CA . LEU A 1 1092 ? 15.155 2.054 -19.459 1.00 30.28 1092 LEU A CA 1
ATOM 7680 C C . LEU A 1 1092 ? 13.739 2.270 -20.031 1.00 30.28 1092 LEU A C 1
ATOM 7682 O O . LEU A 1 1092 ? 12.927 2.998 -19.461 1.00 30.28 1092 LEU A O 1
ATOM 7686 N N . LYS A 1 1093 ? 13.387 1.608 -21.141 1.00 27.47 1093 LYS A N 1
ATOM 7687 C CA . LYS A 1 1093 ? 12.046 1.705 -21.742 1.00 27.47 1093 LYS A CA 1
ATOM 7688 C C . LYS A 1 1093 ? 10.976 0.953 -20.938 1.00 27.47 1093 LYS A C 1
ATOM 7690 O O . LYS A 1 1093 ? 10.579 -0.155 -21.293 1.00 27.47 1093 LYS A O 1
ATOM 7695 N N . GLN A 1 1094 ? 10.417 1.624 -19.935 1.00 26.80 1094 GLN A N 1
ATOM 7696 C CA . GLN A 1 1094 ? 9.020 1.447 -19.517 1.00 26.80 1094 GLN A CA 1
ATOM 7697 C C . GLN A 1 1094 ? 8.295 2.799 -19.374 1.00 26.80 1094 GLN A C 1
ATOM 7699 O O . GLN A 1 1094 ? 7.747 3.105 -18.328 1.00 26.80 1094 GLN A O 1
ATOM 7704 N N . ALA A 1 1095 ? 8.289 3.605 -20.442 1.00 25.73 1095 ALA A N 1
ATOM 7705 C CA . ALA A 1 1095 ? 7.191 4.485 -20.890 1.00 25.73 1095 ALA A CA 1
ATOM 7706 C C . ALA A 1 1095 ? 7.697 5.340 -22.071 1.00 25.73 1095 ALA A C 1
ATOM 7708 O O . ALA A 1 1095 ? 8.827 5.816 -22.055 1.00 25.73 1095 ALA A O 1
ATOM 7709 N N . ASN A 1 1096 ? 6.898 5.488 -23.130 1.00 27.72 1096 ASN A N 1
ATOM 7710 C CA . ASN A 1 1096 ? 7.250 6.273 -24.321 1.00 27.72 1096 ASN A CA 1
ATOM 7711 C C . ASN A 1 1096 ? 6.973 7.771 -24.092 1.00 27.72 1096 ASN A C 1
ATOM 7713 O O . ASN A 1 1096 ? 5.817 8.114 -23.867 1.00 27.72 1096 ASN A O 1
ATOM 7717 N N . TYR A 1 1097 ? 7.967 8.640 -24.307 1.00 24.61 1097 TYR A N 1
ATOM 7718 C CA . TYR A 1 1097 ? 7.770 10.067 -24.616 1.00 24.61 1097 TYR A CA 1
ATOM 7719 C C . TYR A 1 1097 ? 8.512 10.426 -25.916 1.00 24.61 1097 TYR A C 1
ATOM 7721 O O . TYR A 1 1097 ? 9.645 9.969 -26.091 1.00 24.61 1097 TYR A O 1
ATOM 7729 N N . PRO A 1 1098 ? 7.902 11.190 -26.847 1.00 27.41 1098 PRO A N 1
ATOM 7730 C CA . PRO A 1 1098 ? 8.563 11.630 -28.070 1.00 27.41 1098 PRO A CA 1
ATOM 7731 C C . PRO A 1 1098 ? 8.984 13.117 -28.035 1.00 27.41 1098 PRO A C 1
ATOM 7733 O O . PRO A 1 1098 ? 8.202 13.976 -27.637 1.00 27.41 1098 PRO A O 1
ATOM 7736 N N . ASN A 1 1099 ? 10.164 13.364 -28.617 1.00 26.19 1099 ASN A N 1
ATOM 7737 C CA . ASN A 1 1099 ? 10.682 14.592 -29.250 1.00 26.19 1099 ASN A CA 1
ATOM 7738 C C . ASN A 1 1099 ? 11.566 15.578 -28.449 1.00 26.19 1099 ASN A C 1
ATOM 7740 O O . ASN A 1 1099 ? 11.570 15.616 -27.225 1.00 26.19 1099 ASN A O 1
ATOM 7744 N N . GLU A 1 1100 ? 12.379 16.276 -29.254 1.00 28.17 1100 GLU A N 1
ATOM 7745 C CA . GLU A 1 1100 ? 13.725 16.852 -29.080 1.00 28.17 1100 GLU A CA 1
ATOM 7746 C C . GLU A 1 1100 ? 13.870 18.011 -28.073 1.00 28.17 1100 GLU A C 1
ATOM 7748 O O . GLU A 1 1100 ? 12.921 18.734 -27.783 1.00 28.17 1100 GLU A O 1
ATOM 7753 N N . PHE A 1 1101 ? 15.093 18.178 -27.548 1.00 29.58 1101 PHE A N 1
ATOM 7754 C CA . PHE A 1 1101 ? 15.428 19.041 -26.409 1.00 29.58 1101 PHE A CA 1
ATOM 7755 C C . PHE A 1 1101 ? 16.200 20.308 -26.808 1.00 29.58 1101 PHE A C 1
ATOM 7757 O O . PHE A 1 1101 ? 17.184 20.229 -27.540 1.00 29.58 1101 PHE A O 1
ATOM 7764 N N . THR A 1 1102 ? 15.821 21.441 -26.210 1.00 25.44 1102 THR A N 1
ATOM 7765 C CA . THR A 1 1102 ? 16.595 22.694 -26.125 1.00 25.44 1102 THR A CA 1
ATOM 7766 C C . THR A 1 1102 ? 17.071 22.957 -24.680 1.00 25.44 1102 THR A C 1
ATOM 7768 O O . THR A 1 1102 ? 16.551 22.392 -23.715 1.00 25.44 1102 THR A O 1
ATOM 7771 N N . THR A 1 1103 ? 18.135 23.750 -24.537 1.00 27.11 1103 THR A N 1
ATOM 7772 C CA . THR A 1 1103 ? 18.948 24.025 -23.332 1.00 27.11 1103 THR A CA 1
ATOM 7773 C C . THR A 1 1103 ? 18.311 25.048 -22.370 1.00 27.11 1103 THR A C 1
ATOM 7775 O O . THR A 1 1103 ? 17.707 26.007 -22.833 1.00 27.11 1103 THR A O 1
ATOM 7778 N N . GLY A 1 1104 ? 18.485 24.887 -21.040 1.00 33.12 1104 GLY A N 1
ATOM 7779 C CA . GLY A 1 1104 ? 18.383 26.030 -20.104 1.00 33.12 1104 GLY A CA 1
ATOM 7780 C C . GLY A 1 1104 ? 17.628 25.914 -18.764 1.00 33.12 1104 GLY A C 1
ATOM 7781 O O . GLY A 1 1104 ? 17.563 26.920 -18.072 1.00 33.12 1104 GLY A O 1
ATOM 7782 N N . CYS A 1 1105 ? 17.068 24.773 -18.332 1.00 28.98 1105 CYS A N 1
ATOM 7783 C CA . CYS A 1 1105 ? 16.541 24.670 -16.954 1.00 28.98 1105 CYS A CA 1
ATOM 7784 C C . CYS A 1 1105 ? 16.624 23.263 -16.346 1.00 28.98 1105 CYS A C 1
ATOM 7786 O O . CYS A 1 1105 ? 16.221 22.265 -16.955 1.00 28.98 1105 CYS A O 1
ATOM 7788 N N . THR A 1 1106 ? 17.124 23.213 -15.112 1.00 38.06 1106 THR A N 1
ATOM 7789 C CA . THR A 1 1106 ? 17.524 22.007 -14.376 1.00 38.06 1106 THR A CA 1
ATOM 7790 C C . THR A 1 1106 ? 16.343 21.269 -13.731 1.00 38.06 1106 THR A C 1
ATOM 7792 O O . THR A 1 1106 ? 16.354 20.044 -13.664 1.00 38.06 1106 THR A O 1
ATOM 7795 N N . ILE A 1 1107 ? 15.255 21.952 -13.352 1.00 35.28 1107 ILE A N 1
ATOM 7796 C CA . ILE A 1 1107 ? 14.106 21.293 -12.688 1.00 35.28 1107 ILE A CA 1
ATOM 7797 C C . ILE A 1 1107 ? 13.308 20.401 -13.653 1.00 35.28 1107 ILE A C 1
ATOM 7799 O O . ILE A 1 1107 ? 12.760 19.378 -13.249 1.00 35.28 1107 ILE A O 1
ATOM 7803 N N . SER A 1 1108 ? 13.323 20.703 -14.954 1.00 39.31 1108 SER A N 1
ATOM 7804 C CA . SER A 1 1108 ? 12.689 19.856 -15.975 1.00 39.31 1108 SER A CA 1
ATOM 7805 C C . SER A 1 1108 ? 13.365 18.492 -16.180 1.00 39.31 1108 SER A C 1
ATOM 7807 O O . SER A 1 1108 ? 12.781 17.622 -16.829 1.00 39.31 1108 SER A O 1
ATOM 7809 N N . LYS A 1 1109 ? 14.586 18.311 -15.653 1.00 43.41 1109 LYS A N 1
ATOM 7810 C CA . LYS A 1 1109 ? 15.428 17.137 -15.900 1.00 43.41 1109 LYS A CA 1
ATOM 7811 C C . LYS A 1 1109 ? 15.537 16.176 -14.713 1.00 43.41 1109 LYS A C 1
ATOM 7813 O O . LYS A 1 1109 ? 15.867 15.022 -14.954 1.00 43.41 1109 LYS A O 1
ATOM 7818 N N . GLU A 1 1110 ? 15.274 16.575 -13.462 1.00 45.62 1110 GLU A N 1
ATOM 7819 C CA . GLU A 1 1110 ? 16.009 15.956 -12.340 1.00 45.62 1110 GLU A CA 1
ATOM 7820 C C . GLU A 1 1110 ? 15.267 15.258 -11.189 1.00 45.62 1110 GLU A C 1
ATOM 7822 O O . GLU A 1 1110 ? 15.935 14.718 -10.309 1.00 45.62 1110 GLU A O 1
ATOM 7827 N N . GLY A 1 1111 ? 13.942 15.084 -11.214 1.00 43.94 1111 GLY A N 1
ATOM 7828 C CA . GLY A 1 1111 ? 13.320 14.122 -10.280 1.00 43.94 1111 GLY A CA 1
ATOM 7829 C C . GLY A 1 1111 ? 13.859 12.692 -10.491 1.00 43.94 1111 GLY A C 1
ATOM 7830 O O . GLY A 1 1111 ? 14.190 11.965 -9.550 1.00 43.94 1111 GLY A O 1
ATOM 7831 N N . SER A 1 1112 ? 14.037 12.316 -11.761 1.00 47.81 1112 SER A N 1
ATOM 7832 C CA . SER A 1 1112 ? 14.671 11.065 -12.182 1.00 47.81 1112 SER A CA 1
ATOM 7833 C C . SER A 1 1112 ? 16.201 11.154 -12.234 1.00 47.81 1112 SER A C 1
ATOM 7835 O O . SER A 1 1112 ? 16.862 10.141 -12.001 1.00 47.81 1112 SER A O 1
ATOM 7837 N N . CYS A 1 1113 ? 16.778 12.332 -12.498 1.00 44.22 1113 CYS A N 1
ATOM 7838 C CA . CYS A 1 1113 ? 18.225 12.508 -12.663 1.00 44.22 1113 CYS A CA 1
ATOM 7839 C C . CYS A 1 1113 ? 18.988 12.463 -11.337 1.00 44.22 1113 CYS A C 1
ATOM 7841 O O . CYS A 1 1113 ? 19.991 11.770 -11.303 1.00 44.22 1113 CYS A O 1
ATOM 7843 N N . ILE A 1 1114 ? 18.504 13.046 -10.228 1.00 50.78 1114 ILE A N 1
ATOM 7844 C CA . ILE A 1 1114 ? 19.188 12.907 -8.921 1.00 50.78 1114 ILE A CA 1
ATOM 7845 C C . ILE A 1 1114 ? 19.284 11.425 -8.552 1.00 50.78 1114 ILE A C 1
ATOM 7847 O O . ILE A 1 1114 ? 20.363 10.915 -8.274 1.00 50.78 1114 ILE A O 1
ATOM 7851 N N . THR A 1 1115 ? 18.175 10.690 -8.668 1.00 52.41 1115 THR A N 1
ATOM 7852 C CA . THR A 1 1115 ? 18.150 9.245 -8.400 1.00 52.41 1115 THR A CA 1
ATOM 7853 C C . THR A 1 1115 ? 19.057 8.467 -9.365 1.00 52.41 1115 THR A C 1
ATOM 7855 O O . THR A 1 1115 ? 19.782 7.570 -8.937 1.00 52.41 1115 THR A O 1
ATOM 7858 N N . SER A 1 1116 ? 19.073 8.824 -10.654 1.00 47.16 1116 SER A N 1
ATOM 7859 C CA . SER A 1 1116 ? 19.893 8.152 -11.675 1.00 47.16 1116 SER A CA 1
ATOM 7860 C C . SER A 1 1116 ? 21.389 8.464 -11.544 1.00 47.16 1116 SER A C 1
ATOM 7862 O O . SER A 1 1116 ? 22.208 7.560 -11.688 1.00 47.16 1116 SER A O 1
ATOM 7864 N N . ILE A 1 1117 ? 21.754 9.704 -11.210 1.00 48.47 1117 ILE A N 1
ATOM 7865 C CA . ILE A 1 1117 ? 23.123 10.163 -10.944 1.00 48.47 1117 ILE A CA 1
ATOM 7866 C C . ILE A 1 1117 ?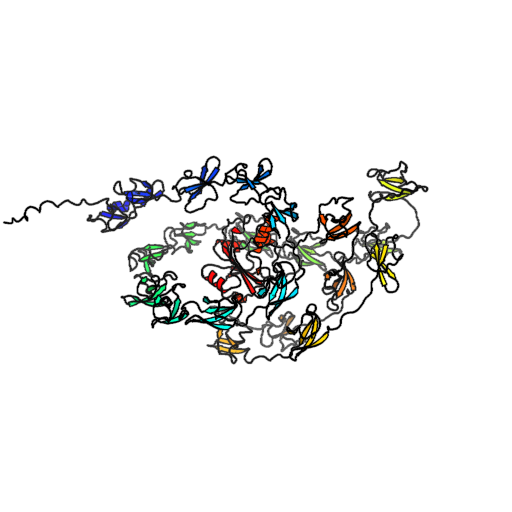 23.641 9.515 -9.661 1.00 48.47 1117 ILE A C 1
ATOM 7868 O O . ILE A 1 1117 ? 24.743 8.975 -9.661 1.00 48.47 1117 ILE A O 1
ATOM 7872 N N . THR A 1 1118 ? 22.841 9.470 -8.589 1.00 56.91 1118 THR A N 1
ATOM 7873 C CA . THR A 1 1118 ? 23.195 8.742 -7.361 1.00 56.91 1118 THR A CA 1
ATOM 7874 C C . THR A 1 1118 ? 23.446 7.262 -7.645 1.00 56.91 1118 THR A C 1
ATOM 7876 O O . THR A 1 1118 ? 24.451 6.709 -7.201 1.00 56.91 1118 THR A O 1
ATOM 7879 N N . MET A 1 1119 ? 22.571 6.609 -8.417 1.00 48.00 1119 MET A N 1
ATOM 7880 C CA . MET A 1 1119 ? 22.750 5.203 -8.794 1.00 48.00 1119 MET A CA 1
ATOM 7881 C C . MET A 1 1119 ? 24.005 4.984 -9.653 1.00 48.00 1119 MET A C 1
ATOM 7883 O O . MET A 1 1119 ? 24.731 4.018 -9.416 1.00 48.00 1119 MET A O 1
ATOM 7887 N N . ALA A 1 1120 ? 24.288 5.878 -10.604 1.00 42.59 1120 ALA A N 1
ATOM 7888 C CA . ALA A 1 1120 ? 25.459 5.798 -11.473 1.00 42.59 1120 ALA A CA 1
ATOM 7889 C C . ALA A 1 1120 ? 26.775 6.043 -10.714 1.00 42.59 1120 ALA A C 1
ATOM 7891 O O . ALA A 1 1120 ? 27.707 5.252 -10.845 1.00 42.59 1120 ALA A O 1
ATOM 7892 N N . LEU A 1 1121 ? 26.844 7.073 -9.863 1.00 47.19 1121 LEU A N 1
ATOM 7893 C CA . LEU A 1 1121 ? 28.025 7.382 -9.045 1.00 47.19 1121 LEU A CA 1
ATOM 7894 C C . LEU A 1 1121 ? 28.358 6.245 -8.074 1.00 47.19 1121 LEU A C 1
ATOM 7896 O O . LEU A 1 1121 ? 29.525 5.877 -7.922 1.00 47.19 1121 LEU A O 1
ATOM 7900 N N . ASN A 1 1122 ? 27.336 5.633 -7.473 1.00 61.56 1122 ASN A N 1
ATOM 7901 C CA . ASN A 1 1122 ? 27.521 4.491 -6.583 1.00 61.56 1122 ASN A CA 1
ATOM 7902 C C . ASN A 1 1122 ? 28.018 3.245 -7.325 1.00 61.56 1122 ASN A C 1
ATOM 7904 O O . ASN A 1 1122 ? 28.839 2.499 -6.794 1.00 61.56 1122 ASN A O 1
ATOM 7908 N N . GLN A 1 1123 ? 27.563 3.024 -8.562 1.00 44.91 1123 GLN A N 1
ATOM 7909 C CA . GLN A 1 1123 ? 28.010 1.898 -9.386 1.00 44.91 1123 GLN A CA 1
ATOM 7910 C C . GLN A 1 1123 ? 29.428 2.079 -9.935 1.00 44.91 1123 GLN A C 1
ATOM 7912 O O . GLN A 1 1123 ? 30.200 1.123 -9.922 1.00 44.91 1123 GLN A O 1
ATOM 7917 N N . ILE A 1 1124 ? 29.773 3.275 -10.414 1.00 49.34 1124 ILE A N 1
ATOM 7918 C CA . ILE A 1 1124 ? 31.060 3.541 -11.074 1.00 49.34 1124 ILE A CA 1
ATOM 7919 C C . ILE A 1 1124 ? 32.190 3.626 -10.047 1.00 49.34 1124 ILE A C 1
ATOM 7921 O O . ILE A 1 1124 ? 33.242 3.020 -10.233 1.00 49.34 1124 ILE A O 1
ATOM 7925 N N . HIS A 1 1125 ? 31.962 4.328 -8.938 1.00 53.47 1125 HIS A N 1
ATOM 7926 C CA . HIS A 1 1125 ? 33.009 4.597 -7.951 1.00 53.47 1125 HIS A CA 1
ATOM 7927 C C . HIS A 1 1125 ? 32.947 3.676 -6.727 1.00 53.47 1125 HIS A C 1
ATOM 7929 O O . HIS A 1 1125 ? 33.745 3.830 -5.807 1.00 53.47 1125 HIS A O 1
ATOM 7935 N N . SER A 1 1126 ? 32.018 2.709 -6.697 1.00 63.69 1126 SER A N 1
ATOM 7936 C CA . SER A 1 1126 ? 31.759 1.860 -5.520 1.00 63.69 1126 SER A CA 1
ATOM 7937 C C . SER A 1 1126 ? 31.484 2.670 -4.240 1.00 63.69 1126 SER A C 1
ATOM 7939 O O . SER A 1 1126 ? 31.880 2.277 -3.142 1.00 63.69 1126 SER A O 1
ATOM 7941 N N . LEU A 1 1127 ? 30.820 3.820 -4.387 1.00 71.62 1127 LEU A N 1
ATOM 7942 C CA . LEU A 1 1127 ? 30.433 4.710 -3.290 1.00 71.62 1127 LEU A CA 1
ATOM 7943 C C . LEU A 1 1127 ? 28.994 4.409 -2.833 1.00 71.62 1127 LEU A C 1
ATOM 7945 O O . LEU A 1 1127 ? 28.244 3.719 -3.517 1.00 71.62 1127 LEU A O 1
ATOM 7949 N N . ASN A 1 1128 ? 28.611 4.915 -1.657 1.00 73.25 1128 ASN A N 1
ATOM 7950 C CA . ASN A 1 1128 ? 27.271 4.749 -1.075 1.00 73.25 1128 ASN A CA 1
ATOM 7951 C C . ASN A 1 1128 ? 26.595 6.109 -0.846 1.00 73.25 1128 ASN A C 1
ATOM 7953 O O . ASN A 1 1128 ? 26.094 6.381 0.242 1.00 73.25 1128 ASN A O 1
ATOM 7957 N N . TYR A 1 1129 ? 26.613 6.983 -1.848 1.00 64.62 1129 TYR A N 1
ATOM 7958 C CA . TYR A 1 1129 ? 25.894 8.247 -1.779 1.00 64.62 1129 TYR A CA 1
ATOM 7959 C C . TYR A 1 1129 ? 24.386 8.015 -1.762 1.00 64.62 1129 TYR A C 1
ATOM 7961 O O . TYR A 1 1129 ? 23.842 7.197 -2.504 1.00 64.62 1129 TYR A O 1
ATOM 7969 N N . THR A 1 1130 ? 23.695 8.751 -0.909 1.00 66.00 1130 THR A N 1
ATOM 7970 C CA . THR A 1 1130 ? 22.241 8.882 -0.943 1.00 66.00 1130 THR A CA 1
ATOM 7971 C C . THR A 1 1130 ? 21.844 9.961 -1.961 1.00 66.00 1130 THR A C 1
ATOM 7973 O O . THR A 1 1130 ? 22.669 10.811 -2.312 1.00 66.00 1130 THR A O 1
ATOM 7976 N N . PRO A 1 1131 ? 20.584 9.993 -2.435 1.00 53.16 1131 PRO A N 1
ATOM 7977 C CA . PRO A 1 1131 ? 20.079 11.125 -3.221 1.00 53.16 1131 PRO A CA 1
ATOM 7978 C C . PRO A 1 1131 ? 20.301 12.473 -2.526 1.00 53.16 1131 PRO A C 1
ATOM 7980 O O . PRO A 1 1131 ? 20.525 13.480 -3.186 1.00 53.16 1131 PRO A O 1
ATOM 7983 N N . TYR A 1 1132 ? 20.310 12.471 -1.190 1.00 48.75 1132 TYR A N 1
ATOM 7984 C CA . TYR A 1 1132 ? 20.614 13.625 -0.352 1.00 48.75 1132 TYR A CA 1
ATOM 7985 C C . TYR A 1 1132 ? 22.087 14.058 -0.435 1.00 48.75 1132 TYR A C 1
ATOM 7987 O O . TYR A 1 1132 ? 22.360 15.248 -0.571 1.00 48.75 1132 TYR A O 1
ATOM 7995 N N . ASP A 1 1133 ? 23.039 13.121 -0.428 1.00 59.69 1133 ASP A N 1
ATOM 7996 C CA . ASP A 1 1133 ? 24.471 13.440 -0.562 1.00 59.69 1133 ASP A CA 1
ATOM 7997 C C . ASP A 1 1133 ? 24.807 14.053 -1.927 1.00 59.69 1133 ASP A C 1
ATOM 7999 O O . ASP A 1 1133 ? 25.704 14.893 -2.028 1.00 59.69 1133 ASP A O 1
ATOM 8003 N N . VAL A 1 1134 ? 24.075 13.639 -2.967 1.00 57.00 1134 VAL A N 1
ATOM 8004 C CA . VAL A 1 1134 ? 24.177 14.208 -4.316 1.00 57.00 1134 VAL A CA 1
ATOM 8005 C C . VAL A 1 1134 ? 23.486 15.572 -4.372 1.00 57.00 1134 VAL A C 1
ATOM 8007 O O . VAL A 1 1134 ? 24.115 16.540 -4.787 1.00 57.00 1134 VAL A O 1
ATOM 8010 N N . ALA A 1 1135 ? 22.256 15.694 -3.859 1.00 51.88 1135 ALA A N 1
ATOM 8011 C CA . ALA A 1 1135 ? 21.503 16.951 -3.845 1.00 51.88 1135 ALA A CA 1
ATOM 8012 C C . ALA A 1 1135 ? 22.190 18.066 -3.037 1.00 51.88 1135 ALA A C 1
ATOM 8014 O O . ALA A 1 1135 ? 22.161 19.223 -3.440 1.00 51.88 1135 ALA A O 1
ATOM 8015 N N . LYS A 1 1136 ? 22.874 17.732 -1.934 1.00 49.12 1136 LYS A N 1
ATOM 8016 C CA . LYS A 1 1136 ? 23.636 18.692 -1.113 1.00 49.12 1136 LYS A CA 1
ATOM 8017 C C . LYS A 1 1136 ? 24.800 19.346 -1.868 1.00 49.12 1136 LYS A C 1
ATOM 8019 O O . LYS A 1 1136 ? 25.282 20.397 -1.458 1.00 49.12 1136 LYS A O 1
ATOM 8024 N N . LYS A 1 1137 ? 25.279 18.708 -2.937 1.00 46.09 1137 LYS A N 1
ATOM 8025 C CA . LYS A 1 1137 ? 26.385 19.191 -3.772 1.00 46.09 1137 LYS A CA 1
ATOM 8026 C C . LYS A 1 1137 ? 25.907 19.823 -5.082 1.00 46.09 1137 LYS A C 1
ATOM 8028 O O . LYS A 1 1137 ? 26.740 20.243 -5.878 1.00 46.09 1137 LYS A O 1
ATOM 8033 N N . MET A 1 1138 ? 24.595 19.874 -5.318 1.00 42.03 1138 MET A N 1
ATOM 8034 C CA . MET A 1 1138 ? 24.006 20.491 -6.503 1.00 42.03 1138 MET A CA 1
ATOM 8035 C C . MET A 1 1138 ? 23.667 21.952 -6.214 1.00 42.03 1138 MET A C 1
ATOM 8037 O O . MET A 1 1138 ? 22.971 22.255 -5.248 1.00 42.03 1138 MET A O 1
ATOM 8041 N N . ASN A 1 1139 ? 24.156 22.855 -7.064 1.00 36.31 1139 ASN A N 1
ATOM 8042 C CA . ASN A 1 1139 ? 23.808 24.271 -7.022 1.00 36.31 1139 ASN A CA 1
ATOM 8043 C C . ASN A 1 1139 ? 22.577 24.513 -7.909 1.00 36.31 1139 ASN A C 1
ATOM 8045 O O . ASN A 1 1139 ? 22.605 24.220 -9.105 1.00 36.31 1139 ASN A O 1
ATOM 8049 N N . PHE A 1 1140 ? 21.491 25.037 -7.335 1.00 38.69 1140 PHE A N 1
ATOM 8050 C CA . PHE A 1 1140 ? 20.253 25.331 -8.065 1.00 38.69 1140 PHE A CA 1
ATOM 8051 C C . PHE A 1 1140 ? 20.237 26.803 -8.505 1.00 38.69 1140 PHE A C 1
ATOM 8053 O O . PHE A 1 1140 ? 19.815 27.673 -7.751 1.00 38.69 1140 PHE A O 1
ATOM 8060 N N . PHE A 1 1141 ? 20.692 27.091 -9.726 1.00 33.84 1141 PHE A N 1
ATOM 8061 C CA . PHE A 1 1141 ? 20.562 28.418 -10.347 1.00 33.84 1141 PHE A CA 1
ATOM 8062 C C . PHE A 1 1141 ? 19.224 28.552 -11.108 1.00 33.84 1141 PHE A C 1
ATOM 8064 O O . PHE A 1 1141 ? 18.827 27.628 -11.819 1.00 33.84 1141 PHE A O 1
ATOM 8071 N N . GLY A 1 1142 ? 18.545 29.705 -10.991 1.00 36.91 1142 GLY A N 1
ATOM 8072 C CA . GLY A 1 1142 ? 17.444 30.118 -11.886 1.00 36.91 1142 GLY A CA 1
ATOM 8073 C C . GLY A 1 1142 ? 16.028 29.613 -11.564 1.00 36.91 1142 GLY A C 1
ATOM 8074 O O . GLY A 1 1142 ? 15.202 29.514 -12.467 1.00 36.91 1142 GLY A O 1
ATOM 8075 N N . CYS A 1 1143 ? 15.727 29.270 -10.310 1.00 36.91 1143 CYS A N 1
ATOM 8076 C CA . CYS A 1 1143 ? 14.413 28.751 -9.909 1.00 36.91 1143 CYS A CA 1
ATOM 8077 C C . CYS A 1 1143 ? 13.506 29.852 -9.337 1.00 36.91 1143 CYS A C 1
ATOM 8079 O O . CYS A 1 1143 ? 13.134 29.789 -8.170 1.00 36.91 1143 CYS A O 1
ATOM 8081 N N . ASP A 1 1144 ? 13.145 30.848 -10.143 1.00 40.38 1144 ASP A N 1
ATOM 8082 C CA . ASP A 1 1144 ? 12.016 31.714 -9.791 1.00 40.38 1144 ASP A CA 1
ATOM 8083 C C . ASP A 1 1144 ? 10.703 30.972 -10.072 1.00 40.38 1144 ASP A C 1
ATOM 8085 O O . ASP A 1 1144 ? 10.648 30.074 -10.913 1.00 40.38 1144 ASP A O 1
ATOM 8089 N N . ALA A 1 1145 ? 9.641 31.296 -9.346 1.00 43.72 1145 ALA A N 1
ATOM 8090 C CA . ALA A 1 1145 ? 8.287 30.830 -9.612 1.00 43.72 1145 ALA A CA 1
ATOM 8091 C C . ALA A 1 1145 ? 7.341 32.010 -9.371 1.00 43.72 1145 ALA A C 1
ATOM 8093 O O . ALA A 1 1145 ? 7.421 32.650 -8.323 1.00 43.72 1145 ALA A O 1
ATOM 8094 N N . ASP A 1 1146 ? 6.488 32.339 -10.342 1.00 48.22 1146 ASP A N 1
ATOM 8095 C CA . ASP A 1 1146 ? 5.653 33.541 -10.281 1.00 48.22 1146 ASP A CA 1
ATOM 8096 C C . ASP A 1 1146 ? 4.534 33.361 -9.241 1.00 48.22 1146 ASP A C 1
ATOM 8098 O O . ASP A 1 1146 ? 3.671 32.490 -9.354 1.00 48.22 1146 ASP A O 1
ATOM 8102 N N . TYR A 1 1147 ? 4.552 34.196 -8.198 1.00 44.22 1147 TYR A N 1
ATOM 8103 C CA . TYR A 1 1147 ? 3.634 34.158 -7.055 1.00 44.22 1147 TYR A CA 1
ATOM 8104 C C . TYR A 1 1147 ? 2.144 34.154 -7.456 1.00 44.22 1147 TYR A C 1
ATOM 8106 O O . TYR A 1 1147 ? 1.305 33.574 -6.757 1.00 44.22 1147 TYR A O 1
ATOM 8114 N N . SER A 1 1148 ? 1.805 34.763 -8.596 1.00 52.19 1148 SER A N 1
ATOM 8115 C CA . SER A 1 1148 ? 0.428 34.874 -9.097 1.00 52.19 1148 SER A CA 1
ATOM 8116 C C . SER A 1 1148 ? -0.213 33.527 -9.470 1.00 52.19 1148 SER A C 1
ATOM 8118 O O . SER A 1 1148 ? -1.438 33.393 -9.480 1.00 52.19 1148 SER A O 1
ATOM 8120 N N . SER A 1 1149 ? 0.589 32.485 -9.688 1.00 51.88 1149 SER A N 1
ATOM 8121 C CA . SER A 1 1149 ? 0.122 31.154 -10.078 1.00 51.88 1149 SER A CA 1
ATOM 8122 C C . SER A 1 1149 ? -0.543 30.360 -8.942 1.00 51.88 1149 SER A C 1
ATOM 8124 O O . SER A 1 1149 ? -1.158 29.320 -9.215 1.00 51.88 1149 SER A O 1
ATOM 8126 N N . TYR A 1 1150 ? -0.455 30.822 -7.688 1.00 56.44 1150 TYR A N 1
ATOM 8127 C CA . TYR A 1 1150 ? -0.624 29.981 -6.491 1.00 56.44 1150 TYR A CA 1
ATOM 8128 C C . TYR A 1 1150 ? -1.778 30.322 -5.556 1.00 56.44 1150 TYR A C 1
ATOM 8130 O O . TYR A 1 1150 ? -2.201 29.454 -4.789 1.00 56.44 1150 TYR A O 1
ATOM 8138 N N . SER A 1 1151 ? -2.288 31.551 -5.598 1.00 56.25 1151 SER A N 1
ATOM 8139 C CA . SER A 1 1151 ? -3.301 32.041 -4.652 1.00 56.25 1151 SER A CA 1
ATOM 8140 C C . SER A 1 1151 ? -4.597 31.218 -4.666 1.00 56.25 1151 SER A C 1
ATOM 8142 O O . SER A 1 1151 ? -5.273 31.118 -3.648 1.00 56.25 1151 SER A O 1
ATOM 8144 N N . ASP A 1 1152 ? -4.906 30.554 -5.782 1.00 61.62 1152 ASP A N 1
ATOM 8145 C CA . ASP A 1 1152 ? -6.135 29.775 -5.986 1.00 61.62 1152 ASP A CA 1
ATOM 8146 C C . ASP A 1 1152 ? -6.103 28.334 -5.420 1.00 61.62 1152 ASP A C 1
ATOM 8148 O O . ASP A 1 1152 ? -7.027 27.543 -5.686 1.00 61.62 1152 ASP A O 1
ATOM 8152 N N . LEU A 1 1153 ? -5.017 27.947 -4.736 1.00 56.00 1153 LEU A N 1
ATOM 8153 C CA . LEU A 1 1153 ? -4.777 26.583 -4.234 1.00 56.00 1153 LEU A CA 1
ATOM 8154 C C . LEU A 1 1153 ? -4.706 26.464 -2.697 1.00 56.00 1153 LEU A C 1
ATOM 8156 O O . LEU A 1 1153 ? -4.460 25.365 -2.207 1.00 56.00 1153 LEU A O 1
ATOM 8160 N N . ASP A 1 1154 ? -4.966 27.542 -1.945 1.00 61.19 1154 ASP A N 1
ATOM 8161 C CA . ASP A 1 1154 ? -5.059 27.558 -0.468 1.00 61.19 1154 ASP A CA 1
ATOM 8162 C C . ASP A 1 1154 ? -3.833 26.969 0.282 1.00 61.19 1154 ASP A C 1
ATOM 8164 O O . ASP A 1 1154 ? -3.958 26.406 1.373 1.00 61.19 1154 ASP A O 1
ATOM 8168 N N . PHE A 1 1155 ? -2.620 27.081 -0.275 1.00 64.88 1155 PHE A N 1
ATOM 8169 C CA . PHE A 1 1155 ? -1.402 26.565 0.365 1.00 64.88 1155 PHE A CA 1
ATOM 8170 C C . PHE A 1 1155 ? -0.952 27.393 1.578 1.00 64.88 1155 PHE A C 1
ATOM 8172 O O . PHE A 1 1155 ? -1.019 28.622 1.572 1.00 64.88 1155 PHE A O 1
ATOM 8179 N N . VAL A 1 1156 ? -0.403 26.720 2.600 1.00 58.88 1156 VAL A N 1
ATOM 8180 C CA . VAL A 1 1156 ? 0.319 27.388 3.695 1.00 58.88 1156 VAL A CA 1
ATOM 8181 C C . VAL A 1 1156 ? 1.769 27.562 3.256 1.00 58.88 1156 VAL A C 1
ATOM 8183 O O . VAL A 1 1156 ? 2.473 26.585 3.007 1.00 58.88 1156 VAL A O 1
ATOM 8186 N N . ASN A 1 1157 ? 2.217 28.808 3.136 1.00 59.38 1157 ASN A N 1
ATOM 8187 C CA . ASN A 1 1157 ? 3.585 29.105 2.728 1.00 59.38 1157 ASN A CA 1
ATOM 8188 C C . ASN A 1 1157 ? 4.534 28.981 3.930 1.00 59.38 1157 ASN A C 1
ATOM 8190 O O . ASN A 1 1157 ? 4.289 29.595 4.972 1.00 59.38 1157 ASN A O 1
ATOM 8194 N N . ILE A 1 1158 ? 5.602 28.193 3.785 1.00 58.09 1158 ILE A N 1
ATOM 8195 C CA . ILE A 1 1158 ? 6.669 28.101 4.783 1.00 58.09 1158 ILE A CA 1
ATOM 8196 C C . ILE A 1 1158 ? 7.946 28.630 4.135 1.00 58.09 1158 ILE A C 1
ATOM 8198 O O . ILE A 1 1158 ? 8.486 28.028 3.209 1.00 58.09 1158 ILE A O 1
ATOM 8202 N N . TYR A 1 1159 ? 8.422 29.768 4.633 1.00 52.38 1159 TYR A N 1
ATOM 8203 C CA . TYR A 1 1159 ? 9.663 30.383 4.176 1.00 52.38 1159 TYR A CA 1
ATOM 8204 C C . TYR A 1 1159 ? 10.854 29.660 4.807 1.00 52.38 1159 TYR A C 1
ATOM 8206 O O . TYR A 1 1159 ? 10.917 29.559 6.031 1.00 52.38 1159 TYR A O 1
ATOM 8214 N N . GLN A 1 1160 ? 11.776 29.163 3.974 1.00 56.91 1160 GLN A N 1
ATOM 8215 C CA . GLN A 1 1160 ? 12.992 28.453 4.407 1.00 56.91 1160 GLN A CA 1
ATOM 8216 C C . GLN A 1 1160 ? 12.724 27.341 5.450 1.00 56.91 1160 GLN A C 1
ATOM 8218 O O . GLN A 1 1160 ? 13.275 27.378 6.553 1.00 56.91 1160 GLN A O 1
ATOM 8223 N N . PRO A 1 1161 ? 11.860 26.353 5.146 1.00 56.28 1161 PRO A N 1
ATOM 8224 C CA . PRO A 1 1161 ? 11.571 25.279 6.083 1.00 56.28 1161 PRO A CA 1
ATOM 8225 C C . PRO A 1 1161 ? 12.839 24.474 6.352 1.00 56.28 1161 PRO A C 1
ATOM 8227 O O . PRO A 1 1161 ? 13.539 24.059 5.424 1.00 56.28 1161 PRO A O 1
ATOM 8230 N N . ASP A 1 1162 ? 13.113 24.206 7.625 1.00 59.62 1162 ASP A N 1
ATOM 8231 C CA . ASP A 1 1162 ? 14.107 23.200 7.962 1.00 59.62 1162 ASP A CA 1
ATOM 8232 C C . ASP A 1 1162 ? 13.619 21.799 7.534 1.00 59.62 1162 ASP A C 1
ATOM 8234 O O . ASP A 1 1162 ? 12.425 21.536 7.345 1.00 59.62 1162 ASP A O 1
ATOM 8238 N N . LEU A 1 1163 ? 14.560 20.869 7.373 1.00 54.97 1163 LEU A N 1
ATOM 8239 C CA . LEU A 1 1163 ? 14.266 19.502 6.937 1.00 54.97 1163 LEU A CA 1
ATOM 8240 C C . LEU A 1 1163 ? 13.313 18.762 7.895 1.00 54.97 1163 LEU A C 1
ATOM 8242 O O . LEU A 1 1163 ? 12.579 17.871 7.464 1.00 54.97 1163 LEU A O 1
ATOM 8246 N N . SER A 1 1164 ? 13.301 19.124 9.181 1.00 61.09 1164 SER A N 1
ATOM 8247 C CA . SER A 1 1164 ? 12.438 18.481 10.171 1.00 61.09 1164 SER A CA 1
ATOM 8248 C C . SER A 1 1164 ? 10.966 18.825 9.941 1.00 61.09 1164 SER A C 1
ATOM 8250 O O . SER A 1 1164 ? 10.133 17.926 10.006 1.00 61.09 1164 SER A O 1
ATOM 8252 N N . VAL A 1 1165 ? 10.664 20.060 9.528 1.00 64.62 1165 VAL A N 1
ATOM 8253 C CA . VAL A 1 1165 ? 9.314 20.512 9.153 1.00 64.62 1165 VAL A CA 1
ATOM 8254 C C . VAL A 1 1165 ? 8.798 19.779 7.908 1.00 64.62 1165 VAL A C 1
ATOM 8256 O O . VAL A 1 1165 ? 7.623 19.402 7.846 1.00 64.62 1165 VAL A O 1
ATOM 8259 N N . ILE A 1 1166 ? 9.670 19.524 6.926 1.00 64.19 1166 ILE A N 1
ATOM 8260 C CA . ILE A 1 1166 ? 9.326 18.788 5.696 1.00 64.19 1166 ILE A CA 1
ATOM 8261 C C . ILE A 1 1166 ? 9.034 17.316 6.012 1.00 64.19 1166 ILE A C 1
ATOM 8263 O O . ILE A 1 1166 ? 8.010 16.778 5.588 1.00 64.19 1166 ILE A O 1
ATOM 8267 N N . LEU A 1 1167 ? 9.908 16.662 6.781 1.00 65.44 1167 LEU A N 1
ATOM 8268 C CA . LEU A 1 1167 ? 9.746 15.253 7.150 1.00 65.44 1167 LEU A CA 1
ATOM 8269 C C . LEU A 1 1167 ? 8.556 15.038 8.089 1.00 65.44 1167 LEU A C 1
ATOM 8271 O O . LEU A 1 1167 ? 7.792 14.099 7.882 1.00 65.44 1167 LEU A O 1
ATOM 8275 N N . GLU A 1 1168 ? 8.345 15.924 9.064 1.00 69.81 1168 GLU A N 1
ATOM 8276 C CA . GLU A 1 1168 ? 7.191 15.862 9.967 1.00 69.81 1168 GLU A CA 1
ATOM 8277 C C . GLU A 1 1168 ? 5.885 16.037 9.186 1.00 69.81 1168 GLU A C 1
ATOM 8279 O O . GLU A 1 1168 ? 4.915 15.321 9.430 1.00 69.81 1168 GLU A O 1
ATOM 8284 N N . SER A 1 1169 ? 5.875 16.909 8.173 1.00 67.06 1169 SER A N 1
ATOM 8285 C CA . SER A 1 1169 ? 4.741 17.042 7.255 1.00 67.06 1169 SER A CA 1
ATOM 8286 C C . SER A 1 1169 ? 4.478 15.736 6.497 1.00 67.06 1169 SER A C 1
ATOM 8288 O O . SER A 1 1169 ? 3.362 15.219 6.539 1.00 67.06 1169 SER A O 1
ATOM 8290 N N . LEU A 1 1170 ? 5.497 15.149 5.864 1.00 73.56 1170 LEU A N 1
ATOM 8291 C CA . LEU A 1 1170 ? 5.354 13.891 5.119 1.00 73.56 1170 LEU A CA 1
ATOM 8292 C C . LEU A 1 1170 ? 4.915 12.717 6.015 1.00 73.56 1170 LEU A C 1
ATOM 8294 O O . LEU A 1 1170 ? 4.091 11.901 5.603 1.00 73.56 1170 LEU A O 1
ATOM 8298 N N . VAL A 1 1171 ? 5.412 12.640 7.253 1.00 70.31 1171 VAL A N 1
ATOM 8299 C CA . VAL A 1 1171 ? 5.036 11.597 8.227 1.00 70.31 1171 VAL A CA 1
ATOM 8300 C C . VAL A 1 1171 ? 3.621 11.779 8.762 1.00 70.31 1171 VAL A C 1
ATOM 8302 O O . VAL A 1 1171 ? 2.932 10.793 9.032 1.00 70.31 1171 VAL A O 1
ATOM 8305 N N . ASN A 1 1172 ? 3.143 13.018 8.836 1.00 72.06 1172 ASN A N 1
ATOM 8306 C CA . ASN A 1 1172 ? 1.752 13.319 9.158 1.00 72.06 1172 ASN A CA 1
ATOM 8307 C C . ASN A 1 1172 ? 0.783 13.037 7.991 1.00 72.06 1172 ASN A C 1
ATOM 8309 O O . ASN A 1 1172 ? -0.425 13.209 8.152 1.00 72.06 1172 ASN A O 1
ATOM 8313 N N . GLY A 1 1173 ? 1.285 12.530 6.856 1.00 72.44 1173 GLY A N 1
ATOM 8314 C CA . GLY A 1 1173 ? 0.492 12.175 5.677 1.00 72.44 1173 GLY A CA 1
ATOM 8315 C C . GLY A 1 1173 ? 0.260 13.340 4.715 1.00 72.44 1173 GLY A C 1
ATOM 8316 O O . GLY A 1 1173 ? -0.618 13.248 3.855 1.00 72.44 1173 GLY A O 1
ATOM 8317 N N . ASN A 1 1174 ? 1.027 14.422 4.854 1.00 78.62 1174 ASN A N 1
ATOM 8318 C CA . ASN A 1 1174 ? 0.896 15.617 4.029 1.00 78.62 1174 ASN A CA 1
ATOM 8319 C C . ASN A 1 1174 ? 1.658 15.455 2.707 1.00 78.62 1174 ASN A C 1
ATOM 8321 O O . ASN A 1 1174 ? 2.610 14.682 2.605 1.00 78.62 1174 ASN A O 1
ATOM 8325 N N . SER A 1 1175 ? 1.265 16.228 1.693 1.00 74.88 1175 SER A N 1
ATOM 8326 C CA . SER A 1 1175 ? 1.998 16.329 0.424 1.00 74.88 1175 SER A CA 1
ATOM 8327 C C . SER A 1 1175 ? 2.807 17.624 0.365 1.00 74.88 1175 SER A C 1
ATOM 8329 O O . SER A 1 1175 ? 2.331 18.669 0.805 1.00 74.88 1175 SER A O 1
ATOM 8331 N N . VAL A 1 1176 ? 4.016 17.561 -0.194 1.00 78.56 1176 VAL A N 1
ATOM 8332 C CA . VAL A 1 1176 ? 4.952 18.686 -0.321 1.00 78.56 1176 VAL A CA 1
ATOM 8333 C C . VAL A 1 1176 ? 5.282 18.903 -1.807 1.00 78.56 1176 VAL A C 1
ATOM 8335 O O . VAL A 1 1176 ? 6.019 18.102 -2.393 1.00 78.56 1176 VAL A O 1
ATOM 8338 N N . PRO A 1 1177 ? 4.695 19.925 -2.456 1.00 75.88 1177 PRO A N 1
ATOM 8339 C CA . PRO A 1 1177 ? 5.010 20.293 -3.832 1.00 75.88 1177 PRO A CA 1
ATOM 8340 C C . PRO A 1 1177 ? 6.281 21.155 -3.935 1.00 75.88 1177 PRO A C 1
ATOM 8342 O O . PRO A 1 1177 ? 6.495 22.078 -3.152 1.00 75.88 1177 PRO A O 1
ATOM 8345 N N . TYR A 1 1178 ? 7.078 20.881 -4.965 1.00 72.38 1178 TYR A N 1
ATOM 8346 C CA . TYR A 1 1178 ? 8.249 21.636 -5.409 1.00 72.38 1178 TYR A CA 1
ATOM 8347 C C . TYR A 1 1178 ? 7.988 22.184 -6.817 1.00 72.38 1178 TYR A C 1
ATOM 8349 O O . TYR A 1 1178 ? 7.403 21.487 -7.651 1.00 72.38 1178 TYR A O 1
ATOM 8357 N N . CYS A 1 1179 ? 8.421 23.416 -7.093 1.00 65.56 1179 CYS A N 1
ATOM 8358 C CA . CYS A 1 1179 ? 8.233 24.082 -8.384 1.00 65.56 1179 CYS A CA 1
ATOM 8359 C C . CYS A 1 1179 ? 9.533 24.696 -8.910 1.00 65.56 1179 CYS A C 1
ATOM 8361 O O . CYS A 1 1179 ? 10.374 25.118 -8.121 1.00 65.56 1179 CYS A O 1
ATOM 8363 N N . GLY A 1 1180 ? 9.653 24.795 -10.237 1.00 64.00 1180 GLY A N 1
ATOM 8364 C CA . GLY A 1 1180 ? 10.639 25.636 -10.915 1.00 64.00 1180 GLY A CA 1
ATOM 8365 C C . GLY A 1 1180 ? 10.152 26.182 -12.256 1.00 64.00 1180 GLY A C 1
ATOM 8366 O O . GLY A 1 1180 ? 9.364 25.524 -12.941 1.00 64.00 1180 GLY A O 1
ATOM 8367 N N . LEU A 1 1181 ? 10.656 27.352 -12.662 1.00 49.81 1181 LEU A N 1
ATOM 8368 C CA . LEU A 1 1181 ? 10.460 27.906 -14.006 1.00 49.81 1181 LEU A CA 1
ATOM 8369 C C . LEU A 1 1181 ? 11.505 27.373 -14.993 1.00 49.81 1181 LEU A C 1
ATOM 8371 O O . LEU A 1 1181 ? 12.707 27.480 -14.776 1.00 49.81 1181 LEU A O 1
ATOM 8375 N N . SER A 1 1182 ? 11.038 26.829 -16.119 1.00 50.66 1182 SER A N 1
ATOM 8376 C CA . SER A 1 1182 ? 11.861 26.304 -17.212 1.00 50.66 1182 SER A CA 1
ATOM 8377 C C . SER A 1 1182 ? 11.388 26.850 -18.555 1.00 50.66 1182 SER A C 1
ATOM 8379 O O . SER A 1 1182 ? 10.379 26.380 -19.079 1.00 50.66 1182 SER A O 1
ATOM 8381 N N . GLY A 1 1183 ? 12.134 27.782 -19.158 1.00 58.31 1183 GLY A N 1
ATOM 8382 C CA . GLY A 1 1183 ? 11.821 28.305 -20.497 1.00 58.31 1183 GLY A CA 1
ATOM 8383 C C . GLY A 1 1183 ? 10.455 29.000 -20.581 1.00 58.31 1183 GLY A C 1
ATOM 8384 O O . GLY A 1 1183 ? 9.723 28.786 -21.540 1.00 58.31 1183 GLY A O 1
ATOM 8385 N N . GLY A 1 1184 ? 10.077 29.761 -19.546 1.00 62.56 1184 GLY A N 1
ATOM 8386 C CA . GLY A 1 1184 ? 8.777 30.444 -19.462 1.00 62.56 1184 GLY A CA 1
ATOM 8387 C C . GLY A 1 1184 ? 7.597 29.552 -19.053 1.00 62.56 1184 GLY A C 1
ATOM 8388 O O . GLY A 1 1184 ? 6.460 30.016 -19.024 1.00 62.56 1184 GLY A O 1
ATOM 8389 N N . HIS A 1 1185 ? 7.842 28.280 -18.723 1.00 55.72 1185 HIS A N 1
ATOM 8390 C CA . HIS A 1 1185 ? 6.818 27.347 -18.255 1.00 55.72 1185 HIS A CA 1
ATOM 8391 C C . HIS A 1 1185 ? 7.132 26.827 -16.849 1.00 55.72 1185 HIS A C 1
ATOM 8393 O O . HIS A 1 1185 ? 8.244 26.374 -16.577 1.00 55.72 1185 HIS A O 1
ATOM 8399 N N . GLU A 1 1186 ? 6.132 26.847 -15.970 1.00 64.00 1186 GLU A N 1
ATOM 8400 C CA . GLU A 1 1186 ? 6.207 26.266 -14.626 1.00 64.00 1186 GLU A CA 1
ATOM 8401 C C . GLU A 1 1186 ? 6.158 24.734 -14.691 1.00 64.00 1186 GLU A C 1
ATOM 8403 O O . GLU A 1 1186 ? 5.329 24.148 -15.400 1.00 64.00 1186 GLU A O 1
ATOM 8408 N N . ARG A 1 1187 ? 7.043 24.073 -13.941 1.00 66.50 1187 ARG A N 1
ATOM 8409 C CA . ARG A 1 1187 ? 7.062 22.615 -13.770 1.00 66.50 1187 ARG A CA 1
ATOM 8410 C C . ARG A 1 1187 ? 7.024 22.239 -12.297 1.00 66.50 1187 ARG A C 1
ATOM 8412 O O . ARG A 1 1187 ? 7.568 22.955 -11.460 1.00 66.50 1187 ARG A O 1
ATOM 8419 N N . TRP A 1 1188 ? 6.421 21.089 -12.005 1.00 68.75 1188 TRP A N 1
ATOM 8420 C CA . TRP A 1 1188 ? 6.065 20.676 -10.648 1.00 68.75 1188 TRP A CA 1
ATOM 8421 C C . TRP A 1 1188 ? 6.553 19.267 -10.348 1.00 68.75 1188 TRP A C 1
ATOM 8423 O O . TRP A 1 1188 ? 6.485 18.393 -11.202 1.00 68.75 1188 TRP A O 1
ATOM 8433 N N . VAL A 1 1189 ? 6.933 19.014 -9.100 1.00 74.06 1189 VAL A N 1
ATOM 8434 C CA . VAL A 1 1189 ? 7.110 17.663 -8.555 1.00 74.06 1189 VAL A CA 1
ATOM 8435 C C . VAL A 1 1189 ? 6.478 17.636 -7.169 1.00 74.06 1189 VAL A C 1
ATOM 8437 O O . VAL A 1 1189 ? 6.719 18.529 -6.369 1.00 74.06 1189 VAL A O 1
ATOM 8440 N N . THR A 1 1190 ? 5.648 16.641 -6.857 1.00 79.44 1190 THR A N 1
ATOM 8441 C CA . THR A 1 1190 ? 5.017 16.509 -5.531 1.00 79.44 1190 THR A CA 1
ATOM 8442 C C . THR A 1 1190 ? 5.493 15.248 -4.827 1.00 79.44 1190 THR A C 1
ATOM 8444 O O . THR A 1 1190 ? 5.392 14.148 -5.371 1.00 79.44 1190 THR A O 1
ATOM 8447 N N . VAL A 1 1191 ? 5.967 15.397 -3.590 1.00 79.56 1191 VAL A N 1
ATOM 8448 C CA . VAL A 1 1191 ? 6.279 14.277 -2.692 1.00 79.56 1191 VAL A CA 1
ATOM 8449 C C . VAL A 1 1191 ? 5.081 14.064 -1.774 1.00 79.56 1191 VAL A C 1
ATOM 8451 O O . VAL A 1 1191 ? 4.670 14.992 -1.087 1.00 79.56 1191 VAL A O 1
ATOM 8454 N N . TYR A 1 1192 ? 4.484 12.874 -1.773 1.00 77.38 1192 TYR A N 1
ATOM 8455 C CA . TYR A 1 1192 ? 3.202 12.623 -1.089 1.00 77.38 1192 TYR A CA 1
ATOM 8456 C C . TYR A 1 1192 ? 3.261 11.517 -0.029 1.00 77.38 1192 TYR A C 1
ATOM 8458 O O . TYR A 1 1192 ? 2.231 11.125 0.518 1.00 77.38 1192 TYR A O 1
ATOM 8466 N N . GLY A 1 1193 ? 4.449 10.993 0.276 1.00 63.72 1193 GLY A N 1
ATOM 8467 C CA . GLY A 1 1193 ? 4.604 10.046 1.373 1.00 63.72 1193 GLY A CA 1
ATOM 8468 C C . GLY A 1 1193 ? 6.050 9.706 1.694 1.00 63.72 1193 GLY A C 1
ATOM 8469 O O . GLY A 1 1193 ? 6.915 9.725 0.815 1.00 63.72 1193 GLY A O 1
ATOM 8470 N N . TYR A 1 1194 ? 6.270 9.369 2.964 1.00 67.50 1194 TYR A N 1
ATOM 8471 C CA . TYR A 1 1194 ? 7.522 8.855 3.505 1.00 67.50 1194 TYR A CA 1
ATOM 8472 C C . TYR A 1 1194 ? 7.275 7.502 4.189 1.00 67.50 1194 TYR A C 1
ATOM 8474 O O . TYR A 1 1194 ? 6.371 7.386 5.018 1.00 67.50 1194 TYR A O 1
ATOM 8482 N N . THR A 1 1195 ? 8.047 6.471 3.836 1.00 66.00 1195 THR A N 1
ATOM 8483 C CA . THR A 1 1195 ? 7.903 5.101 4.372 1.00 66.00 1195 THR A CA 1
ATOM 8484 C C . THR A 1 1195 ? 9.141 4.587 5.110 1.00 66.00 1195 THR A C 1
ATOM 8486 O O . THR A 1 1195 ? 9.168 3.416 5.489 1.00 66.00 1195 THR A O 1
ATOM 8489 N N . GLY A 1 1196 ? 10.169 5.422 5.285 1.00 64.12 1196 GLY A N 1
ATOM 8490 C CA . GLY A 1 1196 ? 11.397 5.058 5.994 1.00 64.12 1196 GLY A CA 1
ATOM 8491 C C . GLY A 1 1196 ? 11.242 5.081 7.520 1.00 64.12 1196 GLY A C 1
ATOM 8492 O O . GLY A 1 1196 ? 10.344 5.725 8.064 1.00 64.12 1196 GLY A O 1
ATOM 8493 N N . ASP A 1 1197 ? 12.144 4.401 8.231 1.00 55.69 1197 ASP A N 1
ATOM 8494 C CA . ASP A 1 1197 ? 12.319 4.622 9.671 1.00 55.69 1197 ASP A CA 1
ATOM 8495 C C . ASP A 1 1197 ? 12.943 6.019 9.864 1.00 55.69 1197 ASP A C 1
ATOM 8497 O O . ASP A 1 1197 ? 13.771 6.439 9.063 1.00 55.69 1197 ASP A O 1
ATOM 8501 N N . TYR A 1 1198 ? 12.515 6.786 10.871 1.00 52.84 1198 TYR A N 1
ATOM 8502 C CA . TYR A 1 1198 ? 12.870 8.206 11.101 1.00 52.84 1198 TYR A CA 1
ATOM 8503 C C . TYR A 1 1198 ? 14.347 8.415 11.537 1.00 52.84 1198 TYR A C 1
ATOM 8505 O O . TYR A 1 1198 ? 14.635 9.162 12.471 1.00 52.84 1198 TYR A O 1
ATOM 8513 N N . ASP A 1 1199 ? 15.293 7.711 10.912 1.00 62.34 1199 ASP A N 1
ATOM 8514 C CA . ASP A 1 1199 ? 16.733 7.790 11.157 1.00 62.34 1199 ASP A CA 1
ATOM 8515 C C . ASP A 1 1199 ? 17.429 8.523 10.003 1.00 62.34 1199 ASP A C 1
ATOM 8517 O O . ASP A 1 1199 ? 17.675 7.965 8.927 1.00 62.34 1199 ASP A O 1
ATOM 8521 N N . TYR A 1 1200 ? 17.781 9.783 10.277 1.00 47.66 1200 TYR A N 1
ATOM 8522 C CA . TYR A 1 1200 ? 18.441 10.727 9.372 1.00 47.66 1200 TYR A CA 1
ATOM 8523 C C . TYR A 1 1200 ? 19.725 10.192 8.718 1.00 47.66 1200 TYR A C 1
ATOM 8525 O O . TYR A 1 1200 ? 20.109 10.683 7.661 1.00 47.66 1200 TYR A O 1
ATOM 8533 N N . ASN A 1 1201 ? 20.379 9.183 9.302 1.00 47.47 1201 ASN A N 1
ATOM 8534 C CA . ASN A 1 1201 ? 21.623 8.617 8.769 1.00 47.47 1201 ASN A CA 1
ATOM 8535 C C . ASN A 1 1201 ? 21.404 7.458 7.782 1.00 47.47 1201 ASN A C 1
ATOM 8537 O O . ASN A 1 1201 ? 22.374 6.878 7.295 1.00 47.47 1201 ASN A O 1
ATOM 8541 N N . SER A 1 1202 ? 20.151 7.075 7.518 1.00 51.66 1202 SER A N 1
ATOM 8542 C CA . SER A 1 1202 ? 19.820 5.836 6.798 1.00 51.66 1202 SER A CA 1
ATOM 8543 C C . SER A 1 1202 ? 18.814 5.995 5.651 1.00 51.66 1202 SER A C 1
ATOM 8545 O O . SER A 1 1202 ? 18.370 4.989 5.094 1.00 51.66 1202 SER A O 1
ATOM 8547 N N . LEU A 1 1203 ? 18.492 7.240 5.276 1.00 43.34 1203 LEU A N 1
ATOM 8548 C CA . LEU A 1 1203 ? 17.506 7.582 4.246 1.00 43.34 1203 LEU A CA 1
ATOM 8549 C C . LEU A 1 1203 ? 17.852 6.984 2.873 1.00 43.34 1203 LEU A C 1
ATOM 8551 O O . LEU A 1 1203 ? 18.973 7.121 2.376 1.00 43.34 1203 LEU A O 1
ATOM 8555 N N . LYS A 1 1204 ? 16.863 6.372 2.217 1.00 56.19 1204 LYS A N 1
ATOM 8556 C CA . LYS A 1 1204 ? 16.971 5.812 0.861 1.00 56.19 1204 LYS A CA 1
ATOM 8557 C C . LYS A 1 1204 ? 15.961 6.456 -0.081 1.00 56.19 1204 LYS A C 1
ATOM 8559 O O . LYS A 1 1204 ? 14.892 6.888 0.330 1.00 56.19 1204 LYS A O 1
ATOM 8564 N N . SER A 1 1205 ? 16.258 6.447 -1.383 1.00 45.06 1205 SER A N 1
ATOM 8565 C CA . SER A 1 1205 ? 15.317 6.906 -2.423 1.00 45.06 1205 SER A CA 1
ATOM 8566 C C . SER A 1 1205 ? 13.981 6.159 -2.388 1.00 45.06 1205 SER A C 1
ATOM 8568 O O . SER A 1 1205 ? 12.943 6.749 -2.662 1.00 45.06 1205 SER A O 1
ATOM 8570 N N . SER A 1 1206 ? 13.997 4.875 -2.015 1.00 55.94 1206 SER A N 1
ATOM 8571 C CA . SER A 1 1206 ? 12.795 4.047 -1.859 1.00 55.94 1206 SER A CA 1
ATOM 8572 C C . SER A 1 1206 ? 11.858 4.511 -0.748 1.00 55.94 1206 SER A C 1
ATOM 8574 O O . SER A 1 1206 ? 10.720 4.054 -0.700 1.00 55.94 1206 SER A O 1
ATOM 8576 N N . ASP A 1 1207 ? 12.337 5.368 0.152 1.00 56.59 1207 ASP A N 1
ATOM 8577 C CA . ASP A 1 1207 ? 11.574 5.809 1.313 1.00 56.59 1207 ASP A CA 1
ATOM 8578 C C . ASP A 1 1207 ? 10.633 6.968 0.967 1.00 56.59 1207 ASP A C 1
ATOM 8580 O O . ASP A 1 1207 ? 9.810 7.331 1.800 1.00 56.59 1207 ASP A O 1
ATOM 8584 N N . PHE A 1 1208 ? 10.717 7.523 -0.248 1.00 60.41 1208 PHE A N 1
ATOM 8585 C CA . PHE A 1 1208 ? 9.910 8.649 -0.711 1.00 60.41 1208 PHE A CA 1
ATOM 8586 C C . PHE A 1 1208 ? 8.999 8.250 -1.873 1.00 60.41 1208 PHE A C 1
ATOM 8588 O O . PHE A 1 1208 ? 9.414 7.593 -2.828 1.00 60.41 1208 PHE A O 1
ATOM 8595 N N . LEU A 1 1209 ? 7.748 8.702 -1.819 1.00 63.09 1209 LEU A N 1
ATOM 8596 C CA . LEU A 1 1209 ? 6.784 8.557 -2.906 1.00 63.09 1209 LEU A CA 1
ATOM 8597 C C . LEU A 1 1209 ? 6.690 9.875 -3.683 1.00 63.09 1209 LEU A C 1
ATOM 8599 O O . LEU A 1 1209 ? 6.218 10.880 -3.149 1.00 63.09 1209 LEU A O 1
ATOM 8603 N N . ILE A 1 1210 ? 7.150 9.866 -4.938 1.00 68.88 1210 ILE A N 1
ATOM 8604 C CA . ILE A 1 1210 ? 7.260 11.053 -5.801 1.00 68.88 1210 ILE A CA 1
ATOM 8605 C C . ILE A 1 1210 ? 6.275 10.940 -6.971 1.00 68.88 1210 ILE A C 1
ATOM 8607 O O . ILE A 1 1210 ? 6.142 9.875 -7.577 1.00 68.88 1210 ILE A O 1
ATOM 8611 N N . TYR A 1 1211 ? 5.576 12.032 -7.285 1.00 69.38 1211 TYR A N 1
ATOM 8612 C CA . TYR A 1 1211 ? 4.695 12.158 -8.446 1.00 69.38 1211 TYR A CA 1
ATOM 8613 C C . TYR A 1 1211 ? 5.036 13.419 -9.247 1.00 69.38 1211 TYR A C 1
ATOM 8615 O O . TYR A 1 1211 ? 5.121 14.510 -8.685 1.00 69.38 1211 TYR A O 1
ATOM 8623 N N . ASP A 1 1212 ? 5.203 13.260 -10.559 1.00 72.31 1212 ASP A N 1
ATOM 8624 C CA . ASP A 1 1212 ? 5.404 14.347 -11.520 1.00 72.31 1212 ASP A CA 1
ATOM 8625 C C . ASP A 1 1212 ? 4.094 14.544 -12.310 1.00 72.31 1212 ASP A C 1
ATOM 8627 O O . ASP A 1 1212 ? 3.737 13.685 -13.121 1.00 72.31 1212 ASP A O 1
ATOM 8631 N N . PRO A 1 1213 ? 3.319 15.611 -12.040 1.00 59.22 1213 PRO A N 1
ATOM 8632 C CA . PRO A 1 1213 ? 2.082 15.909 -12.762 1.00 59.22 1213 PRO A CA 1
ATOM 8633 C C . PRO A 1 1213 ? 2.312 16.528 -14.159 1.00 59.22 1213 PRO A C 1
ATOM 8635 O O . PRO A 1 1213 ? 1.341 16.968 -14.780 1.00 59.22 1213 PRO A O 1
ATOM 8638 N N . GLU A 1 1214 ? 3.555 16.588 -14.652 1.00 67.75 1214 GLU A N 1
ATOM 8639 C CA . GLU A 1 1214 ? 3.975 17.328 -15.847 1.00 67.75 1214 GLU A CA 1
ATOM 8640 C C . GLU A 1 1214 ? 3.674 18.841 -15.736 1.00 67.75 1214 GLU A C 1
ATOM 8642 O O . GLU A 1 1214 ? 3.691 19.423 -14.654 1.00 67.75 1214 GLU A O 1
ATOM 8647 N N . THR A 1 1215 ? 3.398 19.518 -16.858 1.00 57.09 1215 THR A N 1
ATOM 8648 C CA . THR A 1 1215 ? 3.032 20.947 -16.919 1.00 57.09 1215 THR A CA 1
ATOM 8649 C C . THR A 1 1215 ? 1.546 21.211 -16.627 1.00 57.09 1215 THR A C 1
ATOM 8651 O O . THR A 1 1215 ? 1.093 22.356 -16.681 1.00 57.09 1215 THR A O 1
ATOM 8654 N N . ASN A 1 1216 ? 0.737 20.182 -16.334 1.00 63.25 1216 ASN A N 1
ATOM 8655 C CA . ASN A 1 1216 ? -0.718 20.326 -16.256 1.00 63.25 1216 ASN A CA 1
ATOM 8656 C C . ASN A 1 1216 ? -1.217 20.659 -14.837 1.00 63.25 1216 ASN A C 1
ATOM 8658 O O . ASN A 1 1216 ? -1.506 19.783 -14.017 1.00 63.25 1216 ASN A O 1
ATOM 8662 N N . LYS A 1 1217 ? -1.440 21.956 -14.599 1.00 61.16 1217 LYS A N 1
ATOM 8663 C CA . LYS A 1 1217 ? -2.023 22.521 -13.366 1.00 61.16 1217 LYS A CA 1
ATOM 8664 C C . LYS A 1 1217 ? -3.366 21.886 -12.962 1.00 61.16 1217 LYS A C 1
ATOM 8666 O O . LYS A 1 1217 ? -3.671 21.798 -11.774 1.00 61.16 1217 LYS A O 1
ATOM 8671 N N . THR A 1 1218 ? -4.171 21.416 -13.921 1.00 65.94 1218 THR A N 1
ATOM 8672 C CA . THR A 1 1218 ? -5.477 20.781 -13.648 1.00 65.94 1218 THR A CA 1
ATOM 8673 C C . THR A 1 1218 ? -5.305 19.399 -13.028 1.00 65.94 1218 THR A C 1
ATOM 8675 O O . THR A 1 1218 ? -5.986 19.090 -12.054 1.00 65.94 1218 THR A O 1
ATOM 8678 N N . THR A 1 1219 ? -4.356 18.604 -13.530 1.00 64.62 1219 THR A N 1
ATOM 8679 C CA . THR A 1 1219 ? -4.035 17.270 -12.999 1.00 64.62 1219 THR A CA 1
ATOM 8680 C C . THR A 1 1219 ? -3.544 17.360 -11.557 1.00 64.62 1219 THR A C 1
ATOM 8682 O O . THR A 1 1219 ? -4.020 16.621 -10.698 1.00 64.62 1219 THR A O 1
ATOM 8685 N N . LEU A 1 1220 ? -2.661 18.323 -11.265 1.00 61.84 1220 LEU A N 1
ATOM 8686 C CA . LEU A 1 1220 ? -2.215 18.605 -9.900 1.00 61.84 1220 LEU A CA 1
ATOM 8687 C C . LEU A 1 1220 ? -3.401 19.010 -9.007 1.00 61.84 1220 LEU A C 1
ATOM 8689 O O . LEU A 1 1220 ? -3.583 18.456 -7.927 1.00 61.84 1220 LEU A O 1
ATOM 8693 N N . ARG A 1 1221 ? -4.277 19.906 -9.478 1.00 63.78 1221 ARG A N 1
ATOM 8694 C CA . ARG A 1 1221 ? -5.459 20.355 -8.721 1.00 63.78 1221 ARG A CA 1
ATOM 8695 C C . ARG A 1 1221 ? -6.459 19.229 -8.432 1.00 63.78 1221 ARG A C 1
ATOM 8697 O O . ARG A 1 1221 ? -7.043 19.204 -7.352 1.00 63.78 1221 ARG A O 1
ATOM 8704 N N . GLU A 1 1222 ? -6.689 18.318 -9.373 1.00 66.56 1222 GLU A N 1
ATOM 8705 C CA . GLU A 1 1222 ? -7.569 17.157 -9.178 1.00 66.56 1222 GLU A CA 1
ATOM 8706 C C . GLU A 1 1222 ? -6.979 16.145 -8.191 1.00 66.56 1222 GLU A C 1
ATOM 8708 O O . GLU A 1 1222 ? -7.714 15.620 -7.352 1.00 66.56 1222 GLU A O 1
ATOM 8713 N N . LEU A 1 1223 ? -5.659 15.931 -8.235 1.00 61.06 1223 LEU A N 1
ATOM 8714 C CA . LEU A 1 1223 ? -4.947 15.078 -7.283 1.00 61.06 1223 LEU A CA 1
ATOM 8715 C C . LEU A 1 1223 ? -5.062 15.640 -5.856 1.00 61.06 1223 LEU A C 1
ATOM 8717 O O . LEU A 1 1223 ? -5.427 14.920 -4.925 1.00 61.06 1223 LEU A O 1
ATOM 8721 N N . LEU A 1 1224 ? -4.832 16.948 -5.703 1.00 60.22 1224 LEU A N 1
ATOM 8722 C CA . LEU A 1 1224 ? -4.844 17.640 -4.412 1.00 60.22 1224 LEU A CA 1
ATOM 8723 C C . LEU A 1 1224 ? -6.252 17.777 -3.809 1.00 60.22 1224 LEU A C 1
ATOM 8725 O O . LEU A 1 1224 ? -6.399 17.715 -2.595 1.00 60.22 1224 LEU A O 1
ATOM 8729 N N . LYS A 1 1225 ? -7.315 17.861 -4.622 1.00 61.72 1225 LYS A N 1
ATOM 8730 C CA . LYS A 1 1225 ? -8.713 17.884 -4.134 1.00 61.72 1225 LYS A CA 1
ATOM 8731 C C . LYS A 1 1225 ? -9.182 16.577 -3.485 1.00 61.72 1225 LYS A C 1
ATOM 8733 O O . LYS A 1 1225 ? -10.251 16.555 -2.875 1.00 61.72 1225 LYS A O 1
ATOM 8738 N N . SER A 1 1226 ? -8.441 15.482 -3.652 1.00 58.91 1226 SER A N 1
ATOM 8739 C CA . SER A 1 1226 ? -8.828 14.164 -3.136 1.00 58.91 1226 SER A CA 1
ATOM 8740 C C . SER A 1 1226 ? -8.323 13.865 -1.716 1.00 58.91 1226 SER A C 1
ATOM 8742 O O . SER A 1 1226 ? -8.835 12.931 -1.096 1.00 58.91 1226 SER A O 1
ATOM 8744 N N . ASN A 1 1227 ? -7.400 14.677 -1.176 1.00 47.47 1227 ASN A N 1
ATOM 8745 C CA . ASN A 1 1227 ? -6.759 14.476 0.128 1.00 47.47 1227 ASN A CA 1
ATOM 8746 C C . ASN A 1 1227 ? -6.811 15.764 0.984 1.00 47.47 1227 ASN A C 1
ATOM 8748 O O . ASN A 1 1227 ? -6.330 16.804 0.556 1.00 47.47 1227 ASN A O 1
ATOM 8752 N N . GLU A 1 1228 ? -7.332 15.693 2.214 1.00 44.50 1228 GLU A N 1
ATOM 8753 C CA . GLU A 1 1228 ? -7.080 16.687 3.280 1.00 44.50 1228 GLU A CA 1
ATOM 8754 C C . GLU A 1 1228 ? -6.346 15.979 4.440 1.00 44.50 1228 GLU A C 1
ATOM 8756 O O . GLU A 1 1228 ? -6.714 14.827 4.709 1.00 44.50 1228 GLU A O 1
ATOM 8761 N N . PRO A 1 1229 ? -5.396 16.607 5.182 1.00 48.50 1229 PRO A N 1
ATOM 8762 C CA . PRO A 1 1229 ? -5.116 18.052 5.272 1.00 48.50 1229 PRO A CA 1
ATOM 8763 C C . PRO A 1 1229 ? -3.619 18.474 5.155 1.00 48.50 1229 PRO A C 1
ATOM 8765 O O . PRO A 1 1229 ? -2.719 17.656 5.253 1.00 48.50 1229 PRO A O 1
ATOM 8768 N N . PHE A 1 1230 ? -3.398 19.791 5.013 1.00 45.44 1230 PHE A N 1
ATOM 8769 C CA . PHE A 1 1230 ? -2.142 20.579 5.023 1.00 45.44 1230 PHE A CA 1
ATOM 8770 C C . PHE A 1 1230 ? -1.103 20.310 3.923 1.00 45.44 1230 PHE A C 1
ATOM 8772 O O . PHE A 1 1230 ? -0.497 19.252 3.835 1.00 45.44 1230 PHE A O 1
ATOM 8779 N N . ILE A 1 1231 ? -0.850 21.337 3.109 1.00 49.66 1231 ILE A N 1
ATOM 8780 C CA . ILE A 1 1231 ? 0.129 21.332 2.019 1.00 49.66 1231 ILE A CA 1
ATOM 8781 C C . ILE A 1 1231 ? 1.037 22.550 2.220 1.00 49.66 1231 ILE A C 1
ATOM 8783 O O . ILE A 1 1231 ? 0.543 23.679 2.283 1.00 49.66 1231 ILE A O 1
ATOM 8787 N N . ALA A 1 1232 ? 2.342 22.310 2.366 1.00 44.47 1232 ALA A N 1
ATOM 8788 C CA . ALA A 1 1232 ? 3.351 23.354 2.514 1.00 44.47 1232 ALA A CA 1
ATOM 8789 C C . ALA A 1 1232 ? 4.028 23.614 1.165 1.00 44.47 1232 ALA A C 1
ATOM 8791 O O . ALA A 1 1232 ? 4.622 22.697 0.598 1.00 44.47 1232 ALA A O 1
ATOM 8792 N N . LEU A 1 1233 ? 3.944 24.844 0.655 1.00 45.00 1233 LEU A N 1
ATOM 8793 C CA . LEU A 1 1233 ? 4.741 25.272 -0.498 1.00 45.00 1233 LEU A CA 1
ATOM 8794 C C . LEU A 1 1233 ? 6.099 25.764 0.022 1.00 45.00 1233 LEU A C 1
ATOM 8796 O O . LEU A 1 1233 ? 6.136 26.617 0.910 1.00 45.00 1233 LEU A O 1
ATOM 8800 N N . ILE A 1 1234 ? 7.197 25.213 -0.497 1.00 48.00 1234 ILE A N 1
ATOM 8801 C CA . ILE A 1 1234 ? 8.555 25.615 -0.110 1.00 48.00 1234 ILE A CA 1
ATOM 8802 C C . ILE A 1 1234 ? 9.035 26.694 -1.076 1.00 48.00 1234 ILE A C 1
ATOM 8804 O O . ILE A 1 1234 ? 9.284 26.406 -2.245 1.00 48.00 1234 ILE A O 1
ATOM 8808 N N . TYR A 1 1235 ? 9.167 27.924 -0.580 1.00 41.22 1235 TYR A N 1
ATOM 8809 C CA . TYR A 1 1235 ? 9.688 29.060 -1.339 1.00 41.22 1235 TYR A CA 1
ATOM 8810 C C . TYR A 1 1235 ? 11.096 29.416 -0.846 1.00 41.22 1235 TYR A C 1
ATOM 8812 O O . TYR A 1 1235 ? 11.300 29.620 0.355 1.00 41.22 1235 TYR A O 1
ATOM 8820 N N . ASN A 1 1236 ? 12.066 29.504 -1.758 1.00 35.72 1236 ASN A N 1
ATOM 8821 C CA . ASN A 1 1236 ? 13.431 29.925 -1.444 1.00 35.72 1236 ASN A CA 1
ATOM 8822 C C . ASN A 1 1236 ? 13.646 31.339 -2.002 1.00 35.72 1236 ASN A C 1
ATOM 8824 O O . ASN A 1 1236 ? 13.790 31.515 -3.205 1.00 35.72 1236 ASN A O 1
ATOM 8828 N N . TYR A 1 1237 ? 13.598 32.352 -1.134 1.00 33.75 1237 TYR A N 1
ATOM 8829 C CA . TYR A 1 1237 ? 13.850 33.753 -1.492 1.00 33.75 1237 TYR A CA 1
ATOM 8830 C C . TYR A 1 1237 ? 15.321 34.066 -1.197 1.00 33.75 1237 TYR A C 1
ATOM 8832 O O . TYR A 1 1237 ? 15.755 33.857 -0.061 1.00 33.75 1237 TYR A O 1
ATOM 8840 N N . TYR A 1 1238 ? 16.085 34.568 -2.172 1.00 30.95 1238 TYR A N 1
ATOM 8841 C CA . TYR A 1 1238 ? 17.425 35.099 -1.909 1.00 30.95 1238 TYR A CA 1
ATOM 8842 C C . TYR A 1 1238 ? 17.361 36.618 -1.724 1.00 30.95 1238 TYR A C 1
ATOM 8844 O O . TYR A 1 1238 ? 16.813 37.341 -2.554 1.00 30.95 1238 TYR A O 1
ATOM 8852 N N . TYR A 1 1239 ? 17.919 37.094 -0.611 1.00 27.61 1239 TYR A N 1
ATOM 8853 C CA . TYR A 1 1239 ? 18.257 38.498 -0.396 1.00 27.61 1239 TYR A CA 1
ATOM 8854 C C . TYR A 1 1239 ? 19.677 38.691 -0.930 1.00 27.61 1239 TYR A C 1
ATOM 8856 O O . TYR A 1 1239 ? 20.570 37.934 -0.550 1.00 27.61 1239 TYR A O 1
ATOM 8864 N N . TYR A 1 1240 ? 19.889 39.674 -1.805 1.00 35.09 1240 TYR A N 1
ATOM 8865 C CA . TYR A 1 1240 ? 21.223 40.071 -2.257 1.00 35.09 1240 TYR A CA 1
ATOM 8866 C C . TYR A 1 1240 ? 22.110 40.381 -1.041 1.00 35.09 1240 TYR A C 1
ATOM 8868 O O . TYR A 1 1240 ? 21.911 41.389 -0.364 1.00 35.09 1240 TYR A O 1
ATOM 8876 N N . ILE A 1 1241 ? 23.077 39.505 -0.764 1.00 26.44 1241 ILE A N 1
ATOM 8877 C CA . ILE A 1 1241 ? 24.235 39.781 0.086 1.00 26.44 1241 ILE A CA 1
ATOM 8878 C C . ILE A 1 1241 ? 25.468 39.252 -0.651 1.00 26.44 1241 ILE A C 1
ATOM 8880 O O . ILE A 1 1241 ? 25.478 38.131 -1.151 1.00 26.44 1241 ILE A O 1
ATOM 8884 N N . ASN A 1 1242 ? 26.445 40.147 -0.726 1.00 27.41 1242 ASN A N 1
ATOM 8885 C CA . ASN A 1 1242 ? 27.719 40.122 -1.432 1.00 27.41 1242 ASN A CA 1
ATOM 8886 C C . ASN A 1 1242 ? 28.591 38.860 -1.276 1.00 27.41 1242 ASN A C 1
ATOM 8888 O O . ASN A 1 1242 ? 28.637 38.264 -0.203 1.00 27.41 1242 ASN A O 1
ATOM 8892 N N . ASN A 1 1243 ? 29.380 38.644 -2.337 1.00 32.50 1243 ASN A N 1
ATOM 8893 C CA . ASN A 1 1243 ? 30.751 38.113 -2.412 1.00 32.50 1243 ASN A CA 1
ATOM 8894 C C . ASN A 1 1243 ? 31.034 36.684 -1.922 1.00 32.50 1243 ASN A C 1
ATOM 8896 O O . ASN A 1 1243 ? 31.180 36.441 -0.729 1.00 32.50 1243 ASN A O 1
ATOM 8900 N N . ASP A 1 1244 ? 31.167 35.767 -2.884 1.00 26.12 1244 ASP A N 1
ATOM 8901 C CA . ASP A 1 1244 ? 32.411 35.045 -3.225 1.00 26.12 1244 ASP A CA 1
ATOM 8902 C C . ASP A 1 1244 ? 32.048 33.909 -4.196 1.00 26.12 1244 ASP A C 1
ATOM 8904 O O . ASP A 1 1244 ? 31.293 33.018 -3.809 1.00 26.12 1244 ASP A O 1
ATOM 8908 N N . TYR A 1 1245 ? 32.526 33.976 -5.446 1.00 28.28 1245 TYR A N 1
ATOM 8909 C CA . TYR A 1 1245 ? 33.073 32.868 -6.256 1.00 28.28 1245 TYR A CA 1
ATOM 8910 C C . TYR A 1 1245 ? 33.451 33.348 -7.656 1.00 28.28 1245 TYR A C 1
ATOM 8912 O O . TYR A 1 1245 ? 32.560 33.889 -8.350 1.00 28.28 1245 TYR A O 1
#

Secondary structure (DSSP, 8-state):
-----TTS-SSS--------TTPBPSTT-SEEEEEHHHHHHTTPEEESS-STT--TTEEEEE--EEEETTEEEEEEETTT-SSEEETTSSSSSTTEEEEE---TTTTTT-EEEETTEEEEEEETTT---SEEEETTSSSSSTTEEEEEEP--TTTT-EEE-SS-EEEEEETTT---SSEEETTSSSSSTTEEEEE----TTTT-EEE-SSSEEEEEETTT---SSEEETTSSSSSTTEEEEEPPP---TTTT-EEEETTEEEEEEETTT---SEEEETTSSSSSTTEEEEEEP--TTTT-EEEETTEEEEEEETTT---SEEEETTSSSSSTTEEEEEEPTT-TTTT-EEE-SS-EEEEEETTT---SSEEETTSSSSSTTEEEEEPP-TT-EEE-TT--EEEEEETTT---SSEEETTSSSSSTTEEEEE------TTTT-EEE-TT--EEEEEETTTS--SEEEETTSSSSSTTEEEEEETTSSTT-EEEETTEEEEEEETTT---SSEEESSSSSSSTTEEEEEPP--TTSTTTT-EEEETTEEEEEEETTT---TTEEEESSSSSS-TTEEEEEES---TTTT-EEEETTEEEEEEETTT---SSSEEESSSSSS-TTEEEEE-------SSTT-EEEETTEEEEEEETTTS--SSS-EETTSSSSSTTEEEEE---------------TTS-TT-EEE-SSSEEEEEETTT---SSS-EETTSS-SSTTEEEEEPPTT----------TTSTT-EEEETTEEEEEEETTT----SS--BTT-SSSSTTEEEE-----PPPS-TT-EEEETTEEEEEEETTTS--SSS-EETTSS-STTTEEEEE----PPPPPTTTT-EEEETTEEEEEEETTT---TTS-EETT-SSSSTTEEEEEPPP----------------TT-EEEETTEEEEEEETTTS--SSS-EETTSS-SSTTEEEEE-----------TT-EEEETTEEEEEEETTTS--SSSEEETT-SSSSTTEEEEE----------------TT-EEEETTEEEEEEETTT---SSS-EETTSSSSTTEEEEEPPPPTT---------GGG--SS-------S--STTTHHHHHHHHHHHHHHHH-----HHHHHTT---------GGGSGGG-PEEEES--HHHHHHHHHTT-BEEEEEEETTEEEEEEEEEE-S-S-TTS--GGGEEEE--TT-HHHHHHHHTT--S-BEEEE-PPP------

Radius of gyration: 51.56 Å; chains: 1; bounding box: 168×133×120 Å

Sequence (1245 aa):
MHINTRFVLSLLAAIPTVFAVNGKCANGRNGICIATGTCSNYGGRTSNGNCPRDGNNIKCCENISCNVNGESGSCMFANECSGTTYSGKCPGGSDFKCCIKKNPNAGVGTSCSDGNRHGTCINTNSSGCNGDLVSGKCPGAANIKCCLPHDLSGVGKSCSNGSRSGTCINTNSSGCNGDLVSGKCPGASFVKCCLPHDLSGVGKSCSDGSKSGTCINTNSSGCNGNLVSGKCPGASFVKCCIPPGPDLSGVGKSCTSGSRSGTCINTSTNNCNGDLVTGKCPGDAMVKCCLPHDLSGVGKSCSDGSRSGTCINTNTGRCNGNLVSGKCPGASFVKCCLPSEDLSGVGKSCSDGSRSGTCINTKTNSCSGDLISGKCPGSTNVKCCLPPAVGTKCKNNKGVSGTCIDTNATKCNGSLASGLCPGGNNVKCCLEGSIKETGVGEKCKSDQGLEGTCININTTKCGGSLITGKCPGGNNVKCCIGDGTGVGKVCSSGGRSGTCINTNANKCDGELVSGLCPGANNIKCCLKSSGNDQVGVGKSCSSGTRSGICINTNTNKCNDGEIVSGLCPGGNNVKCCLNKNDSKGVGTRCSDGNANGTCIDVNSSQCSSGNIVTGKCPGGNNVKCCLDAPLTNESGVGTKCNYGGKSGICIDVDKTQCKSSNVISGRCPGPNNVRCCLEVEEPEQPEEPLNNDDDYVIGQHCSDGSKNGVCINYKSSRCPSDHILSDLCPGSDNIQCCMLEEGQDITLSNEDDSNAIGAECSIEDLSGICINLNTSSCHIENIYYGLCPGGDAIQCCVTKKEEPPSDIGKTCSSRGINGICIDTNETPCKTYNVDFNACSGGDNIGCCLDEEGKPEPEEGVGAKCSKNGVNGTCIDINQTLCPTYNIAYGECPGNDNVQCCLEKEEETPETSEIPKDPETVVGLKCSSQGINGICIDTNETPCKTYNVDFNACSGGDNIGCCLDEEEKPEPEEGVGAKCSKDGVNGTCIDINQTLCPTYNVAYGECLGNDNVQCCLEEEEEIPETSENTEIGVGEKCSRNGVSGTCIDISQTRCETYNVAYNICSSGNVQCCLDEPSEETQYNKIILDASLLKQANYPNEFTTGCTISKEGSCITSITMALNQIHSLNYTPYDVAKKMNFFGCDADYSSYSDLDFVNIYQPDLSVILESLVNGNSVPYCGLSGGHERWVTVYGYTGDYDYNSLKSSDFLIYDPETNKTTLRELLKSNEPFIALIYNYYYYINNDY

Organism: NCBI:txid1754190